Protein AF-W4SL99-F1 (afdb_monomer_lite)

Foldseek 3Di:
DAQADPVDAFAADFFDDALAPDPLLSVLLRLLSLLLHPLQAPHSRNQGRWQQFAHQALHVVQVVVSNVCSRYQDLQKAFEAEQRHTDDIDGHGNLFANYEAEALDDDQVQLAPVNQVVCSVVSNHGANFWCRNVRDGFFLQQCLVVLLQLLQQVCVPQPVRACQLAEEEEEDLIRNLLSNQVSCQLSQHAYEYEYADPVSVVSSCVFLSADEEDQDPVVSVVVRNVCSVVSRHHYYYHHDALLVVLVVCVVVVNAGQAYEYDFSLQQQLRTHDADPDHPVRSVVCSPVPSVVSSVRSLVSLLSNLVSLVVNVVVPHHYEYAQNQSLVSNVVVPPVCSCVHAHSQVVGPVVLLLQLWAFKKKFQSNLDQVLVVVLLVVLCVVVVPPPVQNSVSVCCVVRGDTGRTHMHTGGDGQPVQLVSLLVSLQCLLVCVRSFKMKIWHTLPTLQWKQFCRYNLPPLVQPCNRVQVRNVVLQVQLSVLRFNYKYWRAQRRNYGSGMTGMITMHMSGNDPSSSSSSNRNSNVNSVSSNLVSCQSPPPHRDPVSCVVSVRDHPCDPVNPPPPPPPDPDDDDDDDDDDDDDDDDDDDDDDDDDDDDDDDDDDDDDDDDDDDDDDDDDDDDDDDPDDDDDDDDDDDDDDDDDDDDDDDDDDDDDDDDDDDDDPDDDDDDDPPVVVPVPPPDDDDDDDDDDDDDDDDDDDDDDDDDDDDDDDDDDDDDYDDDDDDDDDDDDDDDDDDDDDDDDDDDDDDDDDDDDDDDDDDDDDDDDDDDDDDDDDDDDDDDDDDDDDDDDDDDDDDDDDDDDDDDDDDDDDDDDDDDDDDDDDDDDDDDDDDDD

Organism: NCBI:txid1418095

Secondary structure (DSSP, 8-state):
-----TT-------SS--SSSSHHHHHHHHHHHHTT-TTT-SBGGGTEEETTTEESSSSHHHHHHHHHHHHH--TTEEEEEETTEEEEEEE--TTS-SEEEEES---GGG-SHHHHHHHHHTT-----TTTTTTT--BTBHHHHHHHHHHHHHHHHHHHTT--TT-EEEEE--STTGGGHHHHHHHHT-EEEEEES-HHHHHHHHHTTS-SEEES-HHHHHHHHHHHHHTT---EEEEES-HHHHHHHHHHHT---SEE---S-TTSTTTS-PPTT--HHHHHHHHHH-HHHHHHHHHHHHHHHHHHHHHHHHTT--B-B-SS-HHHHHHHTT-TTTTSS-BHIIIIIHHHHTTT-B-EEEEETT--HHHHHHHHHHHHHHSTT-HHHHHHHHHHHHS----SS-EEE--B-TTTHHHHHHHHHHHHHHTSSSS-EEEEE-S-STTTEE-TTTTTTT-TTS-TT-THHHHHHHHHHHHHT-SEEEEEESTTT-TTS-EEEEEEEEE-SSHHHHHHHHHHHHHHHHHHHHHHHHT-SS---HHHHHHTT--SS--TTTTS-----------------------------------------------------------------------------------------------------S--S---TTGGGTSTTS----------------------------------------------------------------------------------------------------------------------------------------------------------

pLDDT: mean 74.11, std 31.92, range [22.34, 98.94]

InterPro domains:
  IPR023636 Urocanase conserved site [PS01233] (440-455)
  IPR023637 Urocanase-like [MF_00577] (3-569)
  IPR023637 Urocanase-like [NF003820] (9-536)
  IPR023637 Urocanase-like [PTHR12216] (1-538)
  IPR023637 Urocanase-like [TIGR01228] (9-535)
  IPR035085 Urocanase, Rossmann-like domain [PF01175] (139-347)
  IPR035400 Urocanase, N-terminal domain [PF17391] (10-136)
  IPR035401 Urocanase, C-terminal domain [PF17392] (350-537)
  IPR036190 Urocanase superfamily [SSF111326] (4-544)
  IPR038364 Urocanase, central domain superfamily [G3DSA:3.40.50.10730] (140-347)

Sequence (831 aa):
MTRHDATRVIRAATGTTLTAKSWLTEAPLRMLMNNLDPDVAERPQELVVYGGIGRAARDWESFDAIIAALTRLDDDQTLLVQSGKPVGVFRTHADAPRVLIANSNLVPRWASWEHFNELDRKGLAMYGQMTAGSWIYIGAQGIVQGTYETFVEMGRQHYGGSLAGKWLFTGGLGGMGGAQPLAAVMAGASCLAVECRRSSIDMRLRTGYLDTWTDDLDEALRLIEESCTAKKPLSVGLLGNVADVLDELLLRGVKPDLLTDQTSAHDPINGYLPQGWTVEKWDARRVSAPNEVEAAARDSMANHIRAMLTFHALGVPTVDYGNNLRQMALEAGVDNAFDFPGFVPAYIRPLFCRGIGPFRWVALSGDPDDIAKTDAKVKELIPDDAHLHRWLDMAAEKIAFQGLPARICWVGLGDRHRLGLAFNAMVRSGELKAPVVIGRDHLDSGSVASPNRETEAMADGSDAVSDWPLLNALLNTASGATWVSLHHGGGVGMGFSQHAGMVIVCDGSEAADRRLERVLWNDPATGVMRHADAATPSPPTALRKKAWICRAFSAEDSRPQLFRRPRARRTRSACGTRTSPVVGAASAAGDDYRLPAIGRSQLHDGLLAGRCSSGQQCVVIEHRCRTACWVGRCDRLRRAIGVRLDIPLRRRRQRTPAHRLLESILSPVDRQRLFQRVERVTQGGRTRTQPHEVGCEHAFARRGLPRRQVVTQFMQHDRRPVHRGRAGTRIMLRIQQHGASAHLGLGGVRLRPPDESCLEHRRLRHRKERPHLRCQPRNGGVGQFLAQHARLLLETRCNRYQAPGARNEAGKIRAQHRLVVCRLLGNGGVR

Radius of gyration: 41.07 Å; chains: 1; bounding box: 120×131×128 Å

Structure (mmCIF, N/CA/C/O backbone):
data_AF-W4SL99-F1
#
_entry.id   AF-W4SL99-F1
#
loop_
_atom_site.group_PDB
_atom_site.id
_atom_site.type_symbol
_atom_site.label_atom_id
_atom_site.label_alt_id
_atom_site.label_comp_id
_atom_site.label_asym_id
_atom_site.label_entity_id
_atom_site.label_seq_id
_atom_site.pdbx_PDB_ins_code
_atom_site.Cartn_x
_atom_site.Cartn_y
_atom_site.Cartn_z
_atom_site.occupancy
_atom_site.B_iso_or_equiv
_atom_site.auth_seq_id
_atom_site.auth_comp_id
_atom_site.auth_asym_id
_atom_site.auth_atom_id
_atom_site.pdbx_PDB_model_num
ATOM 1 N N . MET A 1 1 ? -6.545 27.530 -3.447 1.00 58.50 1 MET A N 1
ATOM 2 C CA . MET A 1 1 ? -6.350 26.289 -2.670 1.00 58.50 1 MET A CA 1
ATOM 3 C C . MET A 1 1 ? -4.890 26.161 -2.296 1.00 58.50 1 MET A C 1
ATOM 5 O O . MET A 1 1 ? -4.045 26.173 -3.183 1.00 58.50 1 MET A O 1
ATOM 9 N N . THR A 1 2 ? -4.596 26.047 -1.007 1.00 80.75 2 THR A N 1
ATOM 10 C CA . THR A 1 2 ? -3.266 25.719 -0.483 1.00 80.75 2 THR A CA 1
ATOM 11 C C . THR A 1 2 ? -3.080 24.203 -0.524 1.00 80.75 2 THR A C 1
ATOM 13 O O . THR A 1 2 ? -3.595 23.477 0.321 1.00 80.75 2 THR A O 1
ATOM 16 N N . ARG A 1 3 ? -2.381 23.707 -1.551 1.00 87.50 3 ARG A N 1
ATOM 17 C CA . ARG A 1 3 ? -2.034 22.277 -1.694 1.00 87.50 3 ARG A CA 1
ATOM 18 C C . ARG A 1 3 ? -0.606 21.937 -1.283 1.00 87.50 3 ARG A C 1
ATOM 20 O O . ARG A 1 3 ? -0.314 20.769 -1.082 1.00 87.50 3 ARG A O 1
ATOM 27 N N . HIS A 1 4 ? 0.257 22.942 -1.186 1.00 93.25 4 HIS A N 1
ATOM 28 C CA . HIS A 1 4 ? 1.642 22.814 -0.758 1.00 93.25 4 HIS A CA 1
ATOM 29 C C . HIS A 1 4 ? 1.887 23.787 0.395 1.00 93.25 4 HIS A C 1
ATOM 31 O O . HIS A 1 4 ? 1.585 24.975 0.260 1.00 93.25 4 HIS A O 1
ATOM 37 N N . ASP A 1 5 ? 2.432 23.286 1.499 1.00 94.00 5 ASP A N 1
ATOM 38 C CA . ASP A 1 5 ? 2.888 24.080 2.640 1.00 94.00 5 ASP A CA 1
ATOM 39 C C . ASP A 1 5 ? 4.193 23.470 3.165 1.00 94.00 5 ASP A C 1
ATOM 41 O O . ASP A 1 5 ? 4.193 22.400 3.772 1.00 94.00 5 ASP A O 1
ATOM 45 N N . ALA A 1 6 ? 5.315 24.143 2.903 1.00 91.75 6 ALA A N 1
ATOM 46 C CA . ALA A 1 6 ? 6.640 23.681 3.314 1.00 91.75 6 ALA A CA 1
ATOM 47 C C . ALA A 1 6 ? 6.922 23.872 4.815 1.00 91.75 6 ALA A C 1
ATOM 49 O O . ALA A 1 6 ? 7.928 23.370 5.309 1.00 91.75 6 ALA A O 1
ATOM 50 N N . THR A 1 7 ? 6.069 24.606 5.538 1.00 94.81 7 THR A N 1
ATOM 51 C CA . THR A 1 7 ? 6.249 24.886 6.972 1.00 94.81 7 THR A CA 1
ATOM 52 C C . THR A 1 7 ? 5.581 23.842 7.865 1.00 94.81 7 THR A C 1
ATOM 54 O O . THR A 1 7 ? 5.957 23.692 9.028 1.00 94.81 7 THR A O 1
ATOM 57 N N . ARG A 1 8 ? 4.607 23.093 7.331 1.00 94.62 8 ARG A N 1
ATOM 58 C CA . ARG A 1 8 ? 3.867 22.077 8.083 1.00 94.62 8 ARG A CA 1
ATOM 59 C C . ARG A 1 8 ? 4.654 20.778 8.215 1.00 94.62 8 ARG A C 1
ATOM 61 O O . ARG A 1 8 ? 5.040 20.153 7.230 1.00 94.62 8 ARG A O 1
ATOM 68 N N . VAL A 1 9 ? 4.789 20.335 9.461 1.00 97.50 9 VAL A N 1
ATOM 69 C CA . VAL A 1 9 ? 5.261 19.002 9.837 1.00 97.50 9 VAL A CA 1
ATOM 70 C C . VAL A 1 9 ? 4.155 18.356 10.664 1.00 97.50 9 VAL A C 1
ATOM 72 O O . VAL A 1 9 ? 3.905 18.763 11.796 1.00 97.50 9 VAL A O 1
ATOM 75 N N . ILE A 1 10 ? 3.453 17.392 10.073 1.00 98.19 10 ILE A N 1
ATOM 76 C CA . ILE A 1 10 ? 2.356 16.662 10.717 1.00 98.19 10 ILE A CA 1
ATOM 77 C C . ILE A 1 10 ? 2.923 15.384 11.334 1.00 98.19 10 ILE A C 1
ATOM 79 O O . ILE A 1 10 ? 3.771 14.750 10.720 1.00 98.19 10 ILE A O 1
ATOM 83 N N . ARG A 1 11 ? 2.462 15.013 12.533 1.00 98.38 11 ARG A N 1
ATOM 84 C CA . ARG A 1 11 ? 2.716 13.714 13.179 1.00 98.38 11 ARG A CA 1
ATOM 85 C C . ARG A 1 11 ? 1.494 13.289 13.982 1.00 98.38 11 ARG A C 1
ATOM 87 O O . ARG A 1 11 ? 0.726 14.145 14.419 1.00 98.38 11 ARG A O 1
ATOM 94 N N . ALA A 1 12 ? 1.308 11.988 14.181 1.00 98.38 12 ALA A N 1
ATOM 95 C CA . ALA A 1 12 ? 0.236 11.479 15.033 1.00 98.38 12 ALA A CA 1
ATOM 96 C C . ALA A 1 12 ? 0.473 11.812 16.518 1.00 98.38 12 ALA A C 1
ATOM 98 O O . ALA A 1 12 ? 1.610 11.822 16.990 1.00 98.38 12 ALA A O 1
ATOM 99 N N . ALA A 1 13 ? -0.609 12.036 17.268 1.00 98.19 13 ALA A N 1
ATOM 100 C CA . ALA A 1 13 ? -0.550 12.066 18.727 1.00 98.19 13 ALA A CA 1
ATOM 101 C C . ALA A 1 13 ? -0.277 10.657 19.289 1.00 98.19 13 ALA A C 1
ATOM 103 O O . ALA A 1 13 ? -0.747 9.658 18.742 1.00 98.19 13 ALA A O 1
ATOM 104 N N . THR A 1 14 ? 0.461 10.590 20.395 1.00 98.38 14 THR A N 1
ATOM 105 C CA . THR A 1 14 ? 0.888 9.352 21.069 1.00 98.38 14 THR A CA 1
ATOM 106 C C . THR A 1 14 ? 0.395 9.318 22.522 1.00 98.38 14 THR A C 1
ATOM 108 O O . THR A 1 14 ? -0.216 10.271 23.013 1.00 98.38 14 THR A O 1
ATOM 111 N N . GLY A 1 15 ? 0.602 8.199 23.223 1.00 97.94 15 GLY A N 1
ATOM 112 C CA . GLY A 1 15 ? 0.104 7.997 24.587 1.00 97.94 15 GLY A CA 1
ATOM 113 C C . GLY A 1 15 ? -1.429 7.950 24.688 1.00 97.94 15 GLY A C 1
ATOM 114 O O . GLY A 1 15 ? -2.132 7.759 23.696 1.00 97.94 15 GLY A O 1
ATOM 115 N N . THR A 1 16 ? -1.963 8.104 25.901 1.00 98.06 16 THR A N 1
ATOM 116 C CA . THR A 1 16 ? -3.388 7.872 26.220 1.00 98.06 16 THR A CA 1
ATOM 117 C C . THR A 1 16 ? -4.261 9.130 26.290 1.00 98.06 16 THR A C 1
ATOM 119 O O . THR A 1 16 ? -5.479 9.014 26.406 1.00 98.06 16 THR A O 1
ATOM 122 N N . THR A 1 17 ? -3.678 10.328 26.198 1.00 98.31 17 THR A N 1
ATOM 123 C CA . THR A 1 17 ? -4.424 11.599 26.181 1.00 98.31 17 THR A CA 1
ATOM 124 C C . THR A 1 17 ? -5.175 11.762 24.861 1.00 98.31 17 THR A C 1
ATOM 126 O O . THR A 1 17 ? -4.552 11.731 23.804 1.00 98.31 17 THR A O 1
ATOM 129 N N . LEU A 1 18 ? -6.492 11.966 24.912 1.00 98.62 18 LEU A N 1
ATOM 130 C CA . LEU A 1 18 ? -7.324 12.190 23.727 1.00 98.62 18 LEU A CA 1
ATOM 131 C C . LEU A 1 18 ? -7.328 13.667 23.305 1.00 98.62 18 LEU A C 1
ATOM 133 O O . LEU A 1 18 ? -7.365 14.557 24.154 1.00 98.62 18 LEU A O 1
ATOM 137 N N . THR A 1 19 ? -7.371 13.913 21.995 1.00 98.50 19 THR A N 1
ATOM 138 C CA . THR A 1 19 ? -7.764 15.204 21.406 1.00 98.50 19 THR A CA 1
ATOM 139 C C . THR A 1 19 ? -9.260 15.218 21.087 1.00 98.50 19 THR A C 1
ATOM 141 O O . THR A 1 19 ? -9.935 16.220 21.318 1.00 98.50 19 THR A O 1
ATOM 144 N N . ALA A 1 20 ? -9.782 14.106 20.562 1.00 98.62 20 ALA A N 1
ATOM 145 C CA . ALA A 1 20 ? -11.189 13.924 20.222 1.00 98.62 20 ALA A CA 1
ATOM 146 C C . ALA A 1 20 ? -12.026 13.382 21.401 1.00 98.62 20 ALA A C 1
ATOM 148 O O . ALA A 1 20 ? -11.510 13.068 22.472 1.00 98.62 20 ALA A O 1
ATOM 149 N N . LYS A 1 21 ? -13.348 13.263 21.210 1.00 98.69 21 LYS A N 1
ATOM 150 C CA . LYS A 1 21 ? -14.294 12.857 22.270 1.00 98.69 21 LYS A CA 1
ATOM 151 C C . LYS A 1 21 ? -14.152 11.397 22.722 1.00 98.69 21 LYS A C 1
ATOM 153 O O . LYS A 1 21 ? -14.488 11.088 23.862 1.00 98.69 21 LYS A O 1
ATOM 158 N N . SER A 1 22 ? -13.688 10.504 21.849 1.00 98.50 22 SER A N 1
ATOM 159 C CA . SER A 1 22 ? -13.592 9.061 22.120 1.00 98.50 22 SER A CA 1
ATOM 160 C C . SER A 1 22 ? -12.479 8.394 21.306 1.00 98.50 22 SER A C 1
ATOM 162 O O . SER A 1 22 ? -12.092 8.895 20.251 1.00 98.50 22 SER A O 1
ATOM 164 N N . TRP A 1 23 ? -12.007 7.213 21.718 1.00 98.81 23 TRP A N 1
ATOM 165 C CA . TRP A 1 23 ? -11.012 6.446 20.949 1.00 98.81 23 TRP A CA 1
ATOM 166 C C . TRP A 1 23 ? -11.444 6.117 19.510 1.00 98.81 23 TRP A C 1
ATOM 168 O O . TRP A 1 23 ? -10.598 6.054 18.620 1.00 98.81 23 TRP A O 1
ATOM 178 N N . LEU A 1 24 ? -12.750 5.988 19.244 1.00 98.75 24 LEU A N 1
ATOM 179 C CA . LEU A 1 24 ? -13.283 5.757 17.895 1.00 98.75 24 LEU A CA 1
ATOM 180 C C . LEU A 1 24 ? -13.160 6.989 16.976 1.00 98.75 24 LEU A C 1
ATOM 182 O O . LEU A 1 24 ? -13.212 6.849 15.756 1.00 98.75 24 LEU A O 1
ATOM 186 N N . THR A 1 25 ? -12.992 8.182 17.552 1.00 98.81 25 THR A N 1
ATOM 187 C CA . THR A 1 25 ? -12.805 9.463 16.840 1.00 98.81 25 THR A CA 1
ATOM 188 C C . THR A 1 25 ? -11.345 9.933 16.858 1.00 98.81 25 THR A C 1
ATOM 190 O O . THR A 1 25 ? -10.865 10.495 15.876 1.00 98.81 25 THR A O 1
ATOM 193 N N . GLU A 1 26 ? -10.604 9.596 17.915 1.00 98.94 26 GLU A N 1
ATOM 194 C CA . GLU A 1 26 ? -9.156 9.794 18.043 1.00 98.94 26 GLU A CA 1
ATOM 195 C C . GLU A 1 26 ? -8.361 8.903 17.072 1.00 98.94 26 GLU A C 1
ATOM 197 O O . GLU A 1 26 ? -7.373 9.346 16.493 1.00 98.94 26 GLU A O 1
ATOM 202 N N . ALA A 1 27 ? -8.791 7.657 16.850 1.00 98.94 27 ALA A N 1
ATOM 203 C CA . ALA A 1 27 ? -8.121 6.726 15.943 1.00 98.94 27 ALA A CA 1
ATOM 204 C C . ALA A 1 27 ? -8.023 7.228 14.484 1.00 98.94 27 ALA A C 1
ATOM 206 O O . ALA A 1 27 ? -6.901 7.309 13.979 1.00 98.94 27 ALA A O 1
ATOM 207 N N . PRO A 1 28 ? -9.118 7.612 13.789 1.00 98.88 28 PRO A N 1
ATOM 208 C CA . PRO A 1 28 ? -9.014 8.163 12.436 1.00 98.88 28 PRO A CA 1
ATOM 209 C C . PRO A 1 28 ? -8.270 9.507 12.405 1.00 98.88 28 PRO A C 1
ATOM 211 O O . PRO A 1 28 ? -7.606 9.797 11.414 1.00 98.88 28 PRO A O 1
ATOM 214 N N . LEU A 1 29 ? -8.317 10.297 13.486 1.00 98.88 29 LEU A N 1
ATOM 215 C CA . LEU A 1 29 ? -7.544 11.535 13.632 1.00 98.88 29 LEU A CA 1
ATOM 216 C C . LEU A 1 29 ? -6.032 11.246 13.650 1.00 98.88 29 LEU A C 1
ATOM 218 O O . LEU A 1 29 ? -5.291 11.777 12.821 1.00 98.88 29 LEU A O 1
ATOM 222 N N . ARG A 1 30 ? -5.576 10.346 14.529 1.00 98.88 30 ARG A N 1
ATOM 223 C CA . ARG A 1 30 ? -4.170 9.917 14.602 1.00 98.88 30 ARG A CA 1
ATOM 224 C C . ARG A 1 30 ? -3.705 9.266 13.307 1.00 98.88 30 ARG A C 1
ATOM 226 O O . ARG A 1 30 ? -2.610 9.572 12.852 1.00 98.88 30 ARG A O 1
ATOM 233 N N . MET A 1 31 ? -4.529 8.428 12.680 1.00 98.94 31 MET A N 1
ATOM 234 C CA . MET A 1 31 ? -4.158 7.762 11.430 1.00 98.94 31 MET A CA 1
ATOM 235 C C . MET A 1 31 ? -4.104 8.705 10.220 1.00 98.94 31 MET A C 1
ATOM 237 O O . MET A 1 31 ? -3.219 8.552 9.381 1.00 98.94 31 MET A O 1
ATOM 241 N N . LEU A 1 32 ? -4.974 9.721 10.143 1.00 98.88 32 LEU A N 1
ATOM 242 C CA . LEU A 1 32 ? -4.860 10.802 9.154 1.00 98.88 32 LEU A CA 1
ATOM 243 C C . LEU A 1 32 ? -3.522 11.541 9.303 1.00 98.88 32 LEU A C 1
ATOM 245 O O . LEU A 1 32 ? -2.846 11.809 8.312 1.00 98.88 32 LEU A O 1
ATOM 249 N N . MET A 1 33 ? -3.118 11.832 10.540 1.00 98.88 33 MET A N 1
ATOM 250 C CA . MET A 1 33 ? -1.841 12.488 10.823 1.00 98.88 33 MET A CA 1
ATOM 251 C C . MET A 1 33 ? -0.635 11.558 10.585 1.00 98.88 33 MET A C 1
ATOM 253 O O . MET A 1 33 ? 0.376 12.018 10.064 1.00 98.88 33 MET A O 1
ATOM 257 N N . ASN A 1 34 ? -0.749 10.253 10.868 1.00 98.88 34 ASN A N 1
ATOM 258 C CA . ASN A 1 34 ? 0.277 9.246 10.556 1.00 98.88 34 ASN A CA 1
ATOM 259 C C . ASN A 1 34 ? 0.523 9.118 9.047 1.00 98.88 34 ASN A C 1
ATOM 261 O O . ASN A 1 34 ? 1.665 9.051 8.604 1.00 98.88 34 ASN A O 1
ATOM 265 N N . ASN A 1 35 ? -0.545 9.163 8.245 1.00 98.81 35 ASN A N 1
ATOM 266 C CA . ASN A 1 35 ? -0.475 9.204 6.782 1.00 98.81 35 ASN A CA 1
ATOM 267 C C . ASN A 1 35 ? 0.281 10.437 6.231 1.00 98.81 35 ASN A C 1
ATOM 269 O O . ASN A 1 35 ? 0.503 10.501 5.026 1.00 98.81 35 ASN A O 1
ATOM 273 N N . LEU A 1 36 ? 0.660 11.411 7.067 1.00 98.69 36 LEU A N 1
ATOM 274 C CA . LEU A 1 36 ? 1.416 12.611 6.691 1.00 98.69 36 LEU A CA 1
ATOM 275 C C . LEU A 1 36 ? 2.694 12.820 7.528 1.00 98.69 36 LEU A C 1
ATOM 277 O O . LEU A 1 36 ? 3.283 13.900 7.467 1.00 98.69 36 LEU A O 1
ATOM 281 N N . ASP A 1 37 ? 3.141 11.811 8.282 1.00 98.25 37 ASP A N 1
ATOM 282 C CA . ASP A 1 37 ? 4.419 11.878 9.001 1.00 98.25 37 ASP A CA 1
ATOM 283 C C . ASP A 1 37 ? 5.599 11.900 7.999 1.00 98.25 37 ASP A C 1
ATOM 285 O O . ASP A 1 37 ? 5.594 11.095 7.060 1.00 98.25 37 ASP A O 1
ATOM 289 N N . PRO A 1 38 ? 6.613 12.778 8.154 1.00 95.38 38 PRO A N 1
ATOM 290 C CA . PRO A 1 38 ? 7.803 12.809 7.292 1.00 95.38 38 PRO A CA 1
ATOM 291 C C . PRO A 1 38 ? 8.574 11.493 7.165 1.00 95.38 38 PRO A C 1
ATOM 293 O O . PRO A 1 38 ? 9.288 11.305 6.182 1.00 95.38 38 PRO A O 1
ATOM 296 N N . ASP A 1 39 ? 8.450 10.590 8.139 1.00 93.56 39 ASP A N 1
ATOM 297 C CA . ASP A 1 39 ? 9.096 9.277 8.082 1.00 93.56 39 ASP A CA 1
ATOM 298 C C . ASP A 1 39 ? 8.180 8.185 7.495 1.00 93.56 39 ASP A C 1
ATOM 300 O O . ASP A 1 39 ? 8.628 7.062 7.267 1.00 93.56 39 ASP A O 1
ATOM 304 N N . VAL A 1 40 ? 6.924 8.523 7.169 1.00 96.62 40 VAL A N 1
ATOM 305 C CA . VAL A 1 40 ? 5.924 7.658 6.516 1.00 96.62 40 VAL A CA 1
ATOM 306 C C . VAL A 1 40 ? 5.690 8.048 5.053 1.00 96.62 40 VAL A C 1
ATOM 308 O O . VAL A 1 40 ? 5.711 7.180 4.181 1.00 96.62 40 VAL A O 1
ATOM 311 N N . ALA A 1 41 ? 5.408 9.324 4.786 1.00 96.69 41 ALA A N 1
ATOM 312 C CA . ALA A 1 41 ? 4.864 9.817 3.521 1.00 96.69 41 ALA A CA 1
ATOM 313 C C . ALA A 1 41 ? 5.941 10.315 2.543 1.00 96.69 41 ALA A C 1
ATOM 315 O O . ALA A 1 41 ? 6.910 10.952 2.945 1.00 96.69 41 ALA A O 1
ATOM 316 N N . GLU A 1 42 ? 5.731 10.113 1.237 1.00 93.69 42 GLU A N 1
ATOM 317 C CA . GLU A 1 42 ? 6.711 10.510 0.213 1.00 93.69 42 GLU A CA 1
ATOM 318 C C . GLU A 1 42 ? 6.845 12.037 0.054 1.00 93.69 42 GLU A C 1
ATOM 320 O O . GLU A 1 42 ? 7.946 12.521 -0.201 1.00 93.69 42 GLU A O 1
ATOM 325 N N . ARG A 1 43 ? 5.741 12.803 0.146 1.00 94.75 43 ARG A N 1
ATOM 326 C CA . ARG A 1 43 ? 5.729 14.283 0.056 1.00 94.75 43 ARG A CA 1
ATOM 327 C C . ARG A 1 43 ? 4.585 14.886 0.902 1.00 94.75 43 ARG A C 1
ATOM 329 O O . ARG A 1 43 ? 3.624 15.430 0.340 1.00 94.75 43 ARG A O 1
ATOM 336 N N . PRO A 1 44 ? 4.644 14.813 2.247 1.00 96.81 44 PRO A N 1
ATOM 337 C CA . PRO A 1 44 ? 3.544 15.236 3.121 1.00 96.81 44 PRO A CA 1
ATOM 338 C C . PRO A 1 44 ? 3.206 16.732 3.029 1.00 96.81 44 PRO A C 1
ATOM 340 O O . PRO A 1 44 ? 2.052 17.103 3.226 1.00 96.81 44 PRO A O 1
ATOM 343 N N . GLN A 1 45 ? 4.159 17.587 2.644 1.00 96.44 45 GLN A N 1
ATOM 344 C CA . GLN A 1 45 ? 3.943 19.019 2.389 1.00 96.44 45 GLN A CA 1
ATOM 345 C C . GLN A 1 45 ? 2.930 19.263 1.253 1.00 96.44 45 GLN A C 1
ATOM 347 O O . GLN A 1 45 ? 2.217 20.268 1.271 1.00 96.44 45 GLN A O 1
ATOM 352 N N . GLU A 1 46 ? 2.837 18.332 0.291 1.00 96.19 46 GLU A N 1
ATOM 353 C CA . GLU A 1 46 ? 1.837 18.299 -0.789 1.00 96.19 46 GLU A CA 1
ATOM 354 C C . GLU A 1 46 ? 0.566 17.499 -0.429 1.00 96.19 46 GLU A C 1
ATOM 356 O O . GLU A 1 46 ? -0.248 17.214 -1.314 1.00 96.19 46 GLU A O 1
ATOM 361 N N . LEU A 1 47 ? 0.427 17.055 0.827 1.00 98.25 47 LEU A N 1
ATOM 362 C CA . LEU A 1 47 ? -0.528 16.041 1.302 1.00 98.25 47 LEU A CA 1
ATOM 363 C C . LEU A 1 47 ? -0.368 14.648 0.655 1.00 98.25 47 LEU A C 1
ATOM 365 O O . LEU A 1 47 ? -1.251 13.800 0.818 1.00 98.25 47 LEU A O 1
ATOM 369 N N . VAL A 1 48 ? 0.715 14.401 -0.097 1.00 97.38 48 VAL A N 1
ATOM 370 C CA . VAL A 1 48 ? 0.928 13.160 -0.861 1.00 97.38 48 VAL A CA 1
ATOM 371 C C . VAL A 1 48 ? 1.594 12.098 0.005 1.00 97.38 48 VAL A C 1
ATOM 373 O O . VAL A 1 48 ? 2.708 12.275 0.497 1.00 97.38 48 VAL A O 1
ATOM 376 N N . VAL A 1 49 ? 0.910 10.962 0.117 1.00 97.94 49 VAL A N 1
ATOM 377 C CA . VAL A 1 49 ? 1.327 9.806 0.910 1.00 97.94 49 VAL A CA 1
ATOM 378 C C . VAL A 1 49 ? 2.201 8.872 0.073 1.00 97.94 49 VAL A C 1
ATOM 380 O O . VAL A 1 49 ? 3.342 8.629 0.442 1.00 97.94 49 VAL A O 1
ATOM 383 N N . TYR A 1 50 ? 1.692 8.374 -1.064 1.00 94.94 50 TYR A N 1
ATOM 384 C CA . TYR A 1 50 ? 2.417 7.490 -1.991 1.00 94.94 50 TYR A CA 1
ATOM 385 C C . TYR A 1 50 ? 1.737 7.406 -3.377 1.00 94.94 50 TYR A C 1
ATOM 387 O O . TYR A 1 50 ? 0.646 7.938 -3.589 1.00 94.94 50 TYR A O 1
ATOM 395 N N . GLY A 1 51 ? 2.371 6.708 -4.330 1.00 88.88 51 GLY A N 1
ATOM 396 C CA . GLY A 1 51 ? 1.749 6.306 -5.604 1.00 88.88 51 GLY A CA 1
ATOM 397 C C . GLY A 1 51 ? 1.458 7.464 -6.567 1.00 88.88 51 GLY A C 1
ATOM 398 O O . GLY A 1 51 ? 0.321 7.624 -7.017 1.00 88.88 51 GLY A O 1
ATOM 399 N N . GLY A 1 52 ? 2.470 8.280 -6.872 1.00 88.69 52 GLY A N 1
ATOM 400 C CA . GLY A 1 52 ? 2.354 9.473 -7.720 1.00 88.69 52 GLY A CA 1
ATOM 401 C C . GLY A 1 52 ? 1.766 10.668 -6.963 1.00 88.69 52 GLY A C 1
ATOM 402 O O . GLY A 1 52 ? 2.508 11.479 -6.395 1.00 88.69 52 GLY A O 1
ATOM 403 N N . ILE A 1 53 ? 0.432 10.763 -6.949 1.00 93.50 53 ILE A N 1
ATOM 404 C CA . ILE A 1 53 ? -0.340 11.863 -6.337 1.00 93.50 53 ILE A CA 1
ATOM 405 C C . ILE A 1 53 ? -1.433 11.385 -5.358 1.00 93.50 53 ILE A C 1
ATOM 407 O O . ILE A 1 53 ? -2.420 12.089 -5.143 1.00 93.50 53 ILE A O 1
ATOM 411 N N . GLY A 1 54 ? -1.286 10.192 -4.769 1.00 97.00 54 GLY A N 1
ATOM 412 C CA . GLY A 1 54 ? -2.212 9.670 -3.758 1.00 97.00 54 GLY A CA 1
ATOM 413 C C . GLY A 1 54 ? -2.156 10.484 -2.463 1.00 97.00 54 GLY A C 1
ATOM 414 O O . GLY A 1 54 ? -1.112 10.518 -1.812 1.00 97.00 54 GLY A O 1
ATOM 415 N N . ARG A 1 55 ? -3.257 11.147 -2.083 1.00 98.50 55 ARG A N 1
ATOM 416 C CA . ARG A 1 55 ? -3.298 12.122 -0.973 1.00 98.50 55 ARG A CA 1
ATOM 417 C C . ARG A 1 55 ? -4.170 11.691 0.206 1.00 98.50 55 ARG A C 1
ATOM 419 O O . ARG A 1 55 ? -5.131 10.947 0.029 1.00 98.50 55 ARG A O 1
ATOM 426 N N . ALA A 1 56 ? -3.851 12.212 1.394 1.00 98.69 56 ALA A N 1
ATOM 427 C CA . ALA A 1 56 ? -4.634 12.008 2.619 1.00 98.69 56 ALA A CA 1
ATOM 428 C C . ALA A 1 56 ? -5.856 12.943 2.734 1.00 98.69 56 ALA A C 1
ATOM 430 O O . ALA A 1 56 ? -6.897 12.543 3.260 1.00 98.69 56 ALA A O 1
ATOM 431 N N . ALA A 1 57 ? -5.734 14.167 2.212 1.00 98.75 57 ALA A N 1
ATOM 432 C CA . ALA A 1 57 ? -6.785 15.182 2.116 1.00 98.75 57 ALA A CA 1
ATOM 433 C C . ALA A 1 57 ? -6.611 16.006 0.824 1.00 98.75 57 ALA A C 1
ATOM 435 O O . ALA A 1 57 ? -5.537 16.003 0.218 1.00 98.75 57 ALA A O 1
ATOM 436 N N . ARG A 1 58 ? -7.669 16.695 0.375 1.00 98.62 58 ARG A N 1
ATOM 437 C CA . ARG A 1 58 ? -7.697 17.382 -0.936 1.00 98.62 58 ARG A CA 1
ATOM 438 C C . ARG A 1 58 ? -6.738 18.573 -1.026 1.00 98.62 58 ARG A C 1
ATOM 440 O O . ARG A 1 58 ? -6.095 18.802 -2.050 1.00 98.62 58 ARG A O 1
ATOM 447 N N . ASP A 1 59 ? -6.707 19.342 0.050 1.00 98.44 59 ASP A N 1
ATOM 448 C CA . ASP A 1 59 ? -5.989 20.595 0.257 1.00 98.44 59 ASP A CA 1
ATOM 449 C C . ASP A 1 59 ? -5.902 20.847 1.774 1.00 98.44 59 ASP A C 1
ATOM 451 O O . ASP A 1 59 ? -6.566 20.164 2.562 1.00 98.44 59 ASP A O 1
ATOM 455 N N . TRP A 1 60 ? -5.060 21.792 2.203 1.00 98.25 60 TRP A N 1
ATOM 456 C CA . TRP A 1 60 ? -4.813 22.029 3.630 1.00 98.25 60 TRP A CA 1
ATOM 457 C C . TRP A 1 60 ? -6.046 22.572 4.374 1.00 98.25 60 TRP A C 1
ATOM 459 O O . TRP A 1 60 ? -6.234 22.250 5.543 1.00 98.25 60 TRP A O 1
ATOM 469 N N . GLU A 1 61 ? -6.936 23.297 3.686 1.00 98.31 61 GLU A N 1
ATOM 470 C CA . GLU A 1 61 ? -8.252 23.702 4.210 1.00 98.31 61 GLU A CA 1
ATOM 471 C C . GLU A 1 61 ? -9.121 22.474 4.529 1.00 98.31 61 GLU A C 1
ATOM 473 O O . GLU A 1 61 ? -9.693 22.368 5.613 1.00 98.31 61 GLU A O 1
ATOM 478 N N . SER A 1 62 ? -9.184 21.509 3.606 1.00 98.69 62 SER A N 1
ATOM 479 C CA . SER A 1 62 ? -9.912 20.255 3.803 1.00 98.69 62 SER A CA 1
ATOM 480 C C . SER A 1 62 ? -9.286 19.388 4.896 1.00 98.69 62 SER A C 1
ATOM 482 O O . SER A 1 62 ? -10.031 18.768 5.651 1.00 98.69 62 SER A O 1
ATOM 484 N N . PHE A 1 63 ? -7.953 19.363 5.019 1.00 98.81 63 PHE A N 1
ATOM 485 C CA . PHE A 1 63 ? -7.255 18.695 6.124 1.00 98.81 63 PHE A CA 1
ATOM 486 C C . PHE A 1 63 ? -7.658 19.302 7.475 1.00 98.81 63 PHE A C 1
ATOM 488 O O . PHE A 1 63 ? -8.213 18.591 8.312 1.00 98.81 63 PHE A O 1
ATOM 495 N N . ASP A 1 64 ? -7.473 20.613 7.663 1.00 98.69 64 ASP A N 1
ATOM 496 C CA . ASP A 1 64 ? -7.797 21.305 8.920 1.00 98.69 64 ASP A CA 1
ATOM 497 C C . ASP A 1 64 ? -9.289 21.152 9.282 1.00 98.69 64 ASP A C 1
ATOM 499 O O . ASP A 1 64 ? -9.643 20.948 10.447 1.00 98.69 64 ASP A O 1
ATOM 503 N N . ALA A 1 65 ? -10.176 21.155 8.281 1.00 98.81 65 ALA A N 1
ATOM 504 C CA . ALA A 1 65 ? -11.601 20.899 8.466 1.00 98.81 65 ALA A CA 1
ATOM 505 C C . ALA A 1 65 ? -11.926 19.443 8.864 1.00 98.81 65 ALA A C 1
ATOM 507 O O . ALA A 1 65 ? -12.892 19.231 9.599 1.00 98.81 65 ALA A O 1
ATOM 508 N N . ILE A 1 66 ? -11.150 18.439 8.425 1.00 98.88 66 ILE A N 1
ATOM 509 C CA . ILE A 1 66 ? -11.306 17.045 8.886 1.00 98.88 66 ILE A CA 1
ATOM 510 C C . ILE A 1 66 ? -10.853 16.928 10.340 1.00 98.88 66 ILE A C 1
ATOM 512 O O . ILE A 1 66 ? -11.596 16.368 11.143 1.00 98.88 66 ILE A O 1
ATOM 516 N N . ILE A 1 67 ? -9.701 17.507 10.701 1.00 98.81 67 ILE A N 1
ATOM 517 C CA . ILE A 1 67 ? -9.216 17.550 12.091 1.00 98.81 67 ILE A CA 1
ATOM 518 C C . ILE A 1 67 ? -10.297 18.163 12.999 1.00 98.81 67 ILE A C 1
ATOM 520 O O . ILE A 1 67 ? -10.749 17.527 13.950 1.00 98.81 67 ILE A O 1
ATOM 524 N N . ALA A 1 68 ? -10.801 19.352 12.652 1.00 98.81 68 ALA A N 1
ATOM 525 C CA . ALA A 1 68 ? -11.842 20.040 13.417 1.00 98.81 68 ALA A CA 1
ATOM 526 C C . ALA A 1 68 ? -13.189 19.286 13.464 1.00 98.81 68 ALA A C 1
ATOM 528 O O . ALA A 1 68 ? -13.952 19.449 14.421 1.00 98.81 68 ALA A O 1
ATOM 529 N N . ALA A 1 69 ? -13.504 18.471 12.451 1.00 98.81 69 ALA A N 1
ATOM 530 C CA . ALA A 1 69 ? -14.694 17.625 12.440 1.00 98.81 69 ALA A CA 1
ATOM 531 C C . ALA A 1 69 ? -14.536 16.383 13.331 1.00 98.81 69 ALA A C 1
ATOM 533 O O . ALA A 1 69 ? -15.450 16.087 14.096 1.00 98.81 69 ALA A O 1
ATOM 534 N N . LEU A 1 70 ? -13.393 15.689 13.273 1.00 98.88 70 LEU A N 1
ATOM 535 C CA . LEU A 1 70 ? -13.118 14.493 14.078 1.00 98.88 70 LEU A CA 1
ATOM 536 C C . LEU A 1 70 ? -13.029 14.826 15.572 1.00 98.88 70 LEU A C 1
ATOM 538 O O . LEU A 1 70 ? -13.694 14.176 16.374 1.00 98.88 70 LEU A O 1
ATOM 542 N N . THR A 1 71 ? -12.319 15.899 15.936 1.00 98.81 71 THR A N 1
ATOM 543 C CA . THR A 1 71 ? -12.184 16.375 17.326 1.00 98.81 71 THR A CA 1
ATOM 544 C C . THR A 1 71 ? -13.533 16.615 18.019 1.00 98.81 71 THR A C 1
ATOM 546 O O . THR A 1 71 ? -13.649 16.435 19.230 1.00 98.81 71 THR A O 1
ATOM 549 N N . ARG A 1 72 ? -14.577 16.999 17.268 1.00 98.56 72 ARG A N 1
ATOM 550 C CA . ARG A 1 72 ? -15.908 17.317 17.817 1.00 98.56 72 ARG A CA 1
ATOM 551 C C . ARG A 1 72 ? -16.978 16.239 17.598 1.00 98.56 72 ARG A C 1
ATOM 553 O O . ARG A 1 72 ? -18.099 16.446 18.062 1.00 98.56 72 ARG A O 1
ATOM 560 N N . LEU A 1 73 ? -16.685 15.161 16.870 1.00 98.56 73 LEU A N 1
ATOM 561 C CA . LEU A 1 73 ? -17.676 14.168 16.437 1.00 98.56 73 LEU A CA 1
ATOM 562 C C . LEU A 1 73 ? -18.190 13.341 17.627 1.00 98.56 73 LEU A C 1
ATOM 564 O O . LEU A 1 73 ? -17.389 12.833 18.405 1.00 98.56 73 LEU A O 1
ATOM 568 N N . ASP A 1 74 ? -19.508 13.202 17.781 1.00 98.69 74 ASP A N 1
ATOM 569 C CA . ASP A 1 74 ? -20.089 12.340 18.824 1.00 98.69 74 ASP A CA 1
ATOM 570 C C . ASP A 1 74 ? -20.161 10.866 18.388 1.00 98.69 74 ASP A C 1
ATOM 572 O O . ASP A 1 74 ? -20.224 10.550 17.197 1.00 98.69 74 ASP A O 1
ATOM 576 N N . ASP A 1 75 ? -20.209 9.946 19.355 1.00 97.69 75 ASP A N 1
ATOM 577 C CA . ASP A 1 75 ? -20.205 8.500 19.087 1.00 97.69 75 ASP A CA 1
ATOM 578 C C . ASP A 1 75 ? -21.446 7.995 18.329 1.00 97.69 75 ASP A C 1
ATOM 580 O O . ASP A 1 75 ? -21.397 6.918 17.742 1.00 97.69 75 ASP A O 1
ATOM 584 N N . ASP A 1 76 ? -22.548 8.750 18.287 1.00 98.44 76 ASP A N 1
ATOM 585 C CA . ASP A 1 76 ? -23.724 8.434 17.464 1.00 98.44 76 ASP A CA 1
ATOM 586 C C . ASP A 1 76 ? -23.772 9.195 16.126 1.00 98.44 76 ASP A C 1
ATOM 588 O O . ASP A 1 76 ? -24.816 9.235 15.474 1.00 98.44 76 ASP A O 1
ATOM 592 N N . GLN A 1 77 ? -22.648 9.773 15.693 1.00 98.88 77 GLN A N 1
ATOM 593 C CA . GLN A 1 77 ? -22.512 10.501 14.430 1.00 98.88 77 GLN A CA 1
ATOM 594 C C . GLN A 1 77 ? -21.543 9.812 13.457 1.00 98.88 77 GLN A C 1
ATOM 596 O O . GLN A 1 77 ? -20.719 8.972 13.832 1.00 98.88 77 GLN A O 1
ATOM 601 N N . THR A 1 78 ? -21.637 10.200 12.186 1.00 98.94 78 THR A N 1
ATOM 602 C CA . THR A 1 78 ? -20.766 9.766 11.091 1.00 98.94 78 THR A CA 1
ATOM 603 C C . THR A 1 78 ? -20.369 10.970 10.234 1.00 98.94 78 THR A C 1
ATOM 605 O O . THR A 1 78 ? -21.231 11.697 9.733 1.00 98.94 78 THR A O 1
ATOM 608 N N . LEU A 1 79 ? -19.064 11.168 10.043 1.00 98.94 79 LEU A N 1
ATOM 609 C CA . LEU A 1 79 ? -18.477 12.122 9.101 1.00 98.94 79 LEU A CA 1
ATOM 610 C C . LEU A 1 79 ? -18.463 11.534 7.681 1.00 98.94 79 LEU A C 1
ATOM 612 O O . LEU A 1 79 ? -18.021 10.404 7.479 1.00 98.94 79 LEU A O 1
ATOM 616 N N . LEU A 1 80 ? -18.891 12.317 6.690 1.00 98.94 80 LEU A N 1
ATOM 617 C CA . LEU A 1 80 ? -18.774 11.980 5.270 1.00 98.94 80 LEU A CA 1
ATOM 618 C C . LEU A 1 80 ? -17.597 12.732 4.638 1.00 98.94 80 LEU A C 1
ATOM 620 O O . LEU A 1 80 ? -17.563 13.967 4.650 1.00 98.94 80 LEU A O 1
ATOM 624 N N . VAL A 1 81 ? -16.663 11.989 4.041 1.00 98.94 81 VAL A N 1
ATOM 625 C CA . VAL A 1 81 ? -15.514 12.529 3.298 1.00 98.94 81 VAL A CA 1
ATOM 626 C C . VAL A 1 81 ? -15.660 12.192 1.816 1.00 98.94 81 VAL A C 1
ATOM 628 O O . VAL A 1 81 ? -15.638 11.026 1.428 1.00 98.94 81 VAL A O 1
ATOM 631 N N . GLN A 1 82 ? -15.782 13.213 0.969 1.00 98.88 82 GLN A N 1
ATOM 632 C CA . GLN A 1 82 ? -15.851 13.072 -0.487 1.00 98.88 82 GLN A CA 1
ATOM 633 C C . GLN A 1 82 ? -14.541 13.577 -1.090 1.00 98.88 82 GLN A C 1
ATOM 635 O O . GLN A 1 82 ? -14.198 14.743 -0.905 1.00 98.88 82 GLN A O 1
ATOM 640 N N . SER A 1 83 ? -13.797 12.718 -1.793 1.00 98.62 83 SER A N 1
ATOM 641 C CA . SER A 1 83 ? -12.489 13.025 -2.403 1.00 98.62 83 SER A CA 1
ATOM 642 C C . SER A 1 83 ? -11.624 13.929 -1.513 1.00 98.62 83 SER A C 1
ATOM 644 O O . SER A 1 83 ? -11.328 15.068 -1.874 1.00 98.62 83 SER A O 1
ATOM 646 N N . GLY A 1 84 ? -11.319 13.453 -0.303 1.00 98.62 84 GLY A N 1
ATOM 647 C CA . GLY A 1 84 ? -10.479 14.144 0.681 1.00 98.62 84 GLY A CA 1
ATOM 648 C C . GLY A 1 84 ? -11.019 15.452 1.265 1.00 98.62 84 GLY A C 1
ATOM 649 O O . GLY A 1 84 ? -10.223 16.203 1.825 1.00 98.62 84 GLY A O 1
ATOM 650 N N . LYS A 1 85 ? -12.318 15.756 1.121 1.00 98.88 85 LYS A N 1
ATOM 651 C CA . LYS A 1 85 ? -12.982 16.931 1.713 1.00 98.88 85 LYS A CA 1
ATOM 652 C C . LYS A 1 85 ? -14.119 16.502 2.652 1.00 98.88 85 LYS A C 1
ATOM 654 O O . LYS A 1 85 ? -14.920 15.655 2.249 1.00 98.88 85 LYS A O 1
ATOM 659 N N . PRO A 1 86 ? -14.238 17.064 3.871 1.00 98.75 86 PRO A N 1
ATOM 660 C CA . PRO A 1 86 ? -15.357 16.778 4.762 1.00 98.75 86 PRO A CA 1
ATOM 661 C C . PRO A 1 86 ? -16.596 17.527 4.253 1.00 98.75 86 PRO A C 1
ATOM 663 O O . PRO A 1 86 ? -16.579 18.752 4.138 1.00 98.75 86 PRO A O 1
ATOM 666 N N . VAL A 1 87 ? -17.659 16.799 3.903 1.00 98.81 87 VAL A N 1
ATOM 667 C CA . VAL A 1 87 ? -18.848 17.373 3.233 1.00 98.81 87 VAL A CA 1
ATOM 668 C C . VAL A 1 87 ? -20.124 17.343 4.074 1.00 98.81 87 VAL A C 1
ATOM 670 O O . VAL A 1 87 ? -21.087 18.027 3.739 1.00 98.81 87 VAL A O 1
ATOM 673 N N . GLY A 1 88 ? -20.146 16.600 5.180 1.00 98.62 88 GLY A N 1
ATOM 674 C CA . GLY A 1 88 ? -21.273 16.598 6.110 1.00 98.62 88 GLY A CA 1
ATOM 675 C C . GLY A 1 88 ? -21.056 15.675 7.302 1.00 98.62 88 GLY A C 1
ATOM 676 O O . GLY A 1 88 ? -20.232 14.766 7.250 1.00 98.62 88 GLY A O 1
ATOM 677 N N . VAL A 1 89 ? -21.812 15.910 8.373 1.00 98.88 89 VAL A N 1
ATOM 678 C CA . VAL A 1 89 ? -21.895 15.034 9.548 1.00 98.88 89 VAL A CA 1
ATOM 679 C C . VAL A 1 89 ? -23.364 14.703 9.764 1.00 98.88 89 VAL A C 1
ATOM 681 O O . VAL A 1 89 ? -24.198 15.607 9.789 1.00 98.88 89 VAL A O 1
ATOM 684 N N . PHE A 1 90 ? -23.676 13.418 9.907 1.00 98.88 90 PHE A N 1
ATOM 685 C CA . PHE A 1 90 ? -25.041 12.918 10.067 1.00 98.88 90 PHE A CA 1
ATOM 686 C C . PHE A 1 90 ? -25.141 12.008 11.288 1.00 98.88 90 PHE A C 1
ATOM 688 O O . PHE A 1 90 ? -24.170 11.352 11.661 1.00 98.88 90 PHE A O 1
ATOM 695 N N . ARG A 1 91 ? -26.322 11.961 11.911 1.00 98.75 91 ARG A N 1
ATOM 696 C CA . ARG A 1 91 ? -26.601 11.055 13.028 1.00 98.75 91 ARG A CA 1
ATOM 697 C C . ARG A 1 91 ? -26.837 9.633 12.513 1.00 98.75 91 ARG A C 1
ATOM 699 O O . ARG A 1 91 ? -27.601 9.441 11.570 1.00 98.75 91 ARG A O 1
ATOM 706 N N . THR A 1 92 ? -26.203 8.660 13.153 1.00 98.81 92 THR A N 1
ATOM 707 C CA . THR A 1 92 ? -26.303 7.223 12.884 1.00 98.81 92 THR A CA 1
ATOM 708 C C . THR A 1 92 ? -26.510 6.473 14.209 1.00 98.81 92 THR A C 1
ATOM 710 O O . THR A 1 92 ? -27.579 6.595 14.805 1.00 98.81 92 THR A O 1
ATOM 713 N N . HIS A 1 93 ? -25.531 5.693 14.676 1.00 98.69 93 HIS A N 1
ATOM 714 C CA . HIS A 1 93 ? -25.528 4.992 15.965 1.00 98.69 93 HIS A CA 1
ATOM 715 C C . HIS A 1 93 ? -24.102 4.558 16.351 1.00 98.69 93 HIS A C 1
ATOM 717 O O . HIS A 1 93 ? -23.220 4.470 15.496 1.00 98.69 93 HIS A O 1
ATOM 723 N N . ALA A 1 94 ? -23.882 4.222 17.628 1.00 98.19 94 ALA A N 1
ATOM 724 C CA . ALA A 1 94 ? -22.567 3.826 18.154 1.00 98.19 94 ALA A CA 1
ATOM 725 C C . ALA A 1 94 ? -21.900 2.682 17.365 1.00 98.19 94 ALA A C 1
ATOM 727 O O . ALA A 1 94 ? -20.714 2.756 17.055 1.00 98.19 94 ALA A O 1
ATOM 728 N N . ASP A 1 95 ? -22.673 1.666 16.968 1.00 98.19 95 ASP A N 1
ATOM 729 C CA . ASP A 1 95 ? -22.172 0.523 16.184 1.00 98.19 95 ASP A CA 1
ATOM 730 C C . ASP A 1 95 ? -22.018 0.787 14.667 1.00 98.19 95 ASP A C 1
ATOM 732 O O . ASP A 1 95 ? -21.652 -0.126 13.936 1.00 98.19 95 ASP A O 1
ATOM 736 N N . ALA A 1 96 ? -22.288 2.005 14.179 1.00 98.81 96 ALA A N 1
ATOM 737 C CA . ALA A 1 96 ? -21.984 2.421 12.805 1.00 98.81 96 ALA A CA 1
ATOM 738 C C . ALA A 1 96 ? -20.540 2.957 12.691 1.00 98.81 96 ALA A C 1
ATOM 740 O O . ALA A 1 96 ? -19.941 3.308 13.712 1.00 98.81 96 ALA A O 1
ATOM 741 N N . PRO A 1 97 ? -19.989 3.116 11.472 1.00 98.94 97 PRO A N 1
ATOM 742 C CA . PRO A 1 97 ? -18.720 3.809 11.276 1.00 98.94 97 PRO A CA 1
ATOM 743 C C . PRO A 1 97 ? -18.770 5.283 11.700 1.00 98.94 97 PRO A C 1
ATOM 745 O O . PRO A 1 97 ? -19.732 5.997 11.408 1.00 98.94 97 PRO A O 1
ATOM 748 N N . ARG A 1 98 ? -17.691 5.774 12.321 1.00 98.88 98 ARG A N 1
ATOM 749 C CA . ARG A 1 98 ? -17.477 7.203 12.605 1.00 98.88 98 ARG A CA 1
ATOM 750 C C . ARG A 1 98 ? -17.136 7.992 11.343 1.00 98.88 98 ARG A C 1
ATOM 752 O O . ARG A 1 98 ? -17.450 9.176 11.273 1.00 98.88 98 ARG A O 1
ATOM 759 N N . VAL A 1 99 ? -16.545 7.355 10.328 1.00 98.94 99 VAL A N 1
ATOM 760 C CA . VAL A 1 99 ? -16.232 8.001 9.042 1.00 98.94 99 VAL A CA 1
ATOM 761 C C . VAL A 1 99 ? -16.613 7.098 7.867 1.00 98.94 99 VAL A C 1
ATOM 763 O O . VAL A 1 99 ? -16.323 5.900 7.873 1.00 98.94 99 VAL A O 1
ATOM 766 N N . LEU A 1 100 ? -17.237 7.686 6.846 1.00 98.94 100 LEU A N 1
ATOM 767 C CA . LEU A 1 100 ? -17.474 7.070 5.539 1.00 98.94 100 LEU A CA 1
ATOM 768 C C . LEU A 1 100 ? -16.785 7.903 4.454 1.00 98.94 100 LEU A C 1
ATOM 770 O O . LEU A 1 100 ? -16.960 9.122 4.389 1.00 98.94 100 LEU A O 1
ATOM 774 N N . ILE A 1 101 ? -15.991 7.244 3.611 1.00 98.94 101 ILE A N 1
ATOM 775 C CA . ILE A 1 101 ? -15.061 7.899 2.683 1.00 98.94 101 ILE A CA 1
ATOM 776 C C . ILE A 1 101 ? -15.346 7.463 1.238 1.00 98.94 101 ILE A C 1
ATOM 778 O O . ILE A 1 101 ? -15.420 6.272 0.946 1.00 98.94 101 ILE A O 1
ATOM 782 N N . ALA A 1 102 ? -15.454 8.413 0.308 1.00 98.94 102 ALA A N 1
ATOM 783 C CA . ALA A 1 102 ? -15.657 8.152 -1.118 1.00 98.94 102 ALA A CA 1
ATOM 784 C C . ALA A 1 102 ? -14.690 8.993 -1.972 1.00 98.94 102 ALA A C 1
ATOM 786 O O . ALA A 1 102 ? -14.965 10.161 -2.255 1.00 98.94 102 ALA A O 1
ATOM 787 N N . ASN A 1 103 ? -13.561 8.411 -2.396 1.00 98.88 103 ASN A N 1
ATOM 788 C CA . ASN A 1 103 ? -12.468 9.131 -3.071 1.00 98.88 103 ASN A CA 1
ATOM 789 C C . ASN A 1 103 ? -12.276 8.707 -4.537 1.00 98.88 103 ASN A C 1
ATOM 791 O O . ASN A 1 103 ? -12.366 7.526 -4.865 1.00 98.88 103 ASN A O 1
ATOM 795 N N . SER A 1 104 ? -11.988 9.681 -5.408 1.00 98.56 104 SER A N 1
ATOM 796 C CA . SER A 1 104 ? -11.692 9.508 -6.847 1.00 98.56 104 SER A CA 1
ATOM 797 C C . SER A 1 104 ? -12.722 8.726 -7.689 1.00 98.56 104 SER A C 1
ATOM 799 O O . SER A 1 104 ? -12.457 8.431 -8.851 1.00 98.56 104 SER A O 1
ATOM 801 N N . ASN A 1 105 ? -13.916 8.443 -7.156 1.00 98.75 105 ASN A N 1
ATOM 802 C CA . ASN A 1 105 ? -15.020 7.812 -7.886 1.00 98.75 105 ASN A CA 1
ATOM 803 C C . ASN A 1 105 ? -15.562 8.740 -8.983 1.00 98.75 105 ASN A C 1
ATOM 805 O O . ASN A 1 105 ? -15.956 9.873 -8.702 1.00 98.75 105 ASN A O 1
ATOM 809 N N . LEU A 1 106 ? -15.613 8.236 -10.217 1.00 98.75 106 LEU A N 1
ATOM 810 C CA . LEU A 1 106 ? -16.136 8.917 -11.403 1.00 98.75 106 LEU A CA 1
ATOM 811 C C . LEU A 1 106 ? -17.130 7.990 -12.116 1.00 98.75 106 LEU A C 1
ATOM 813 O O . LEU A 1 106 ? -17.010 6.768 -12.041 1.00 98.75 106 LEU A O 1
ATOM 817 N N . VAL A 1 107 ? -18.121 8.555 -12.811 1.00 98.56 107 VAL A N 1
ATOM 818 C CA . VAL A 1 107 ? -19.053 7.763 -13.635 1.00 98.56 107 VAL A CA 1
ATOM 819 C C . VAL A 1 107 ? -18.254 7.125 -14.786 1.00 98.56 107 VAL A C 1
ATOM 821 O O . VAL A 1 107 ? -17.488 7.856 -15.412 1.00 98.56 107 VAL A O 1
ATOM 824 N N . PRO A 1 108 ? -18.407 5.825 -15.122 1.00 98.19 108 PRO A N 1
ATOM 825 C CA . PRO A 1 108 ? -17.408 5.087 -15.912 1.00 98.19 108 PRO A CA 1
ATOM 826 C C . PRO A 1 108 ? -16.965 5.718 -17.241 1.00 98.19 108 PRO A C 1
ATOM 828 O O . PRO A 1 108 ? -15.789 5.661 -17.580 1.00 98.19 108 PRO A O 1
ATOM 831 N N . ARG A 1 109 ? -17.855 6.395 -17.983 1.00 97.81 109 ARG A N 1
ATOM 832 C CA . ARG A 1 109 ? -17.483 7.069 -19.247 1.00 97.81 109 ARG A CA 1
ATOM 833 C C . ARG A 1 109 ? -16.551 8.284 -19.062 1.00 97.81 109 ARG A C 1
ATOM 835 O O . ARG A 1 109 ? -15.936 8.723 -20.028 1.00 97.81 109 ARG A O 1
ATOM 842 N N . TRP A 1 110 ? -16.438 8.795 -17.839 1.00 98.50 110 TRP A N 1
ATOM 843 C CA . TRP A 1 110 ? -15.581 9.906 -17.418 1.00 98.50 110 TRP A CA 1
ATOM 844 C C . TRP A 1 110 ? -14.421 9.452 -16.516 1.00 98.50 110 TRP A C 1
ATOM 846 O O . TRP A 1 110 ? -13.709 10.288 -15.965 1.00 98.50 110 TRP A O 1
ATOM 856 N N . ALA A 1 111 ? -14.227 8.143 -16.336 1.00 97.94 111 ALA A N 1
ATOM 857 C CA . ALA A 1 111 ? -13.205 7.567 -15.467 1.00 97.94 111 ALA A CA 1
ATOM 858 C C . ALA A 1 111 ? -11.804 7.565 -16.120 1.00 97.94 111 ALA A C 1
ATOM 860 O O . ALA A 1 111 ? -11.162 6.527 -16.213 1.00 97.94 111 ALA A O 1
ATOM 861 N N . SER A 1 112 ? -11.329 8.727 -16.578 1.00 96.12 112 SER A N 1
ATOM 862 C CA . SER A 1 112 ? -10.011 8.909 -17.204 1.00 96.12 112 SER A CA 1
ATOM 863 C C . SER A 1 112 ? -9.137 9.898 -16.429 1.00 96.12 112 SER A C 1
ATOM 865 O O . SER A 1 112 ? -9.640 10.755 -15.695 1.00 96.12 112 SER A O 1
ATOM 867 N N . TRP A 1 113 ? -7.816 9.820 -16.622 1.00 92.75 113 TRP A N 1
ATOM 868 C CA . TRP A 1 113 ? -6.884 10.802 -16.059 1.00 92.75 113 TRP A CA 1
ATOM 869 C C . TRP A 1 113 ? -7.115 12.216 -16.599 1.00 92.75 113 TRP A C 1
ATOM 871 O O . TRP A 1 113 ? -7.010 13.169 -15.835 1.00 92.75 113 TRP A O 1
ATOM 881 N N . GLU A 1 114 ? -7.504 12.369 -17.868 1.00 93.31 114 GLU A N 1
ATOM 882 C CA . GLU A 1 114 ? -7.847 13.667 -18.467 1.00 93.31 114 GLU A CA 1
ATOM 883 C C . GLU A 1 114 ? -8.942 14.391 -17.664 1.00 93.31 114 GLU A C 1
ATOM 885 O O . GLU A 1 114 ? -8.740 15.519 -17.201 1.00 93.31 114 GLU A O 1
ATOM 890 N N . HIS A 1 115 ? -10.084 13.731 -17.438 1.00 97.38 115 HIS A N 1
ATOM 891 C CA . HIS A 1 115 ? -11.206 14.339 -16.723 1.00 97.38 115 HIS A CA 1
ATOM 892 C C . HIS A 1 115 ? -10.951 14.428 -15.211 1.00 97.38 115 HIS A C 1
ATOM 894 O O . HIS A 1 115 ? -11.329 15.417 -14.580 1.00 97.38 115 HIS A O 1
ATOM 900 N N . PHE A 1 116 ? -10.227 13.468 -14.624 1.00 97.31 116 PHE A N 1
ATOM 901 C CA . PHE A 1 116 ? -9.727 13.607 -13.255 1.00 97.31 116 PHE A CA 1
ATOM 902 C C . PHE A 1 116 ? -8.870 14.880 -13.103 1.00 97.31 116 PHE A C 1
ATOM 904 O O . PHE A 1 116 ? -9.112 15.671 -12.195 1.00 97.31 116 PHE A O 1
ATOM 911 N N . ASN A 1 117 ? -7.933 15.134 -14.022 1.00 93.25 117 ASN A N 1
ATOM 912 C CA . ASN A 1 117 ? -7.053 16.309 -14.013 1.00 93.25 117 ASN A CA 1
ATOM 913 C C . ASN A 1 117 ? -7.795 17.617 -14.354 1.00 93.25 117 ASN A C 1
ATOM 915 O O . ASN A 1 117 ? -7.376 18.704 -13.952 1.00 93.25 117 ASN A O 1
ATOM 919 N N . GLU A 1 118 ? -8.910 17.556 -15.084 1.00 95.38 118 GLU A N 1
ATOM 920 C CA . GLU A 1 118 ? -9.846 18.674 -15.253 1.00 95.38 118 GLU A CA 1
ATOM 921 C C . GLU A 1 118 ? -10.536 19.043 -13.928 1.00 95.38 118 GLU A C 1
ATOM 923 O O . GLU A 1 118 ? -10.545 20.212 -13.533 1.00 95.38 118 GLU A O 1
ATOM 928 N N . LEU A 1 119 ? -11.070 18.049 -13.212 1.00 98.06 119 LEU A N 1
ATOM 929 C CA . LEU A 1 119 ? -11.724 18.230 -11.915 1.00 98.06 119 LEU A CA 1
ATOM 930 C C . LEU A 1 119 ? -10.732 18.613 -10.808 1.00 98.06 119 LEU A C 1
ATOM 932 O O . LEU A 1 119 ? -11.055 19.437 -9.953 1.00 98.06 119 LEU A O 1
ATOM 936 N N . ASP A 1 120 ? -9.518 18.068 -10.827 1.00 95.50 120 ASP A N 1
ATOM 937 C CA . ASP A 1 120 ? -8.474 18.368 -9.848 1.00 95.50 120 ASP A CA 1
ATOM 938 C C . ASP A 1 120 ? -8.006 19.829 -9.953 1.00 95.50 120 ASP A C 1
ATOM 940 O O . ASP A 1 120 ? -7.945 20.522 -8.934 1.00 95.50 120 ASP A O 1
ATOM 944 N N . ARG A 1 121 ? -7.807 20.356 -11.171 1.00 93.44 121 ARG A N 1
ATOM 945 C CA . ARG A 1 121 ? -7.534 21.792 -11.401 1.00 93.44 121 ARG A CA 1
ATOM 946 C C . ARG A 1 121 ? -8.677 22.706 -10.945 1.00 93.44 121 ARG A C 1
ATOM 948 O O . ARG A 1 121 ? -8.424 23.844 -10.561 1.00 93.44 121 ARG A O 1
ATOM 955 N N . LYS A 1 122 ? -9.920 22.211 -10.947 1.00 96.25 122 LYS A N 1
ATOM 956 C CA . LYS A 1 122 ? -11.108 22.905 -10.411 1.00 96.25 122 LYS A CA 1
ATOM 957 C C . LYS A 1 122 ? -11.278 22.754 -8.890 1.00 96.25 122 LYS A C 1
ATOM 959 O O . LYS A 1 122 ? -12.208 23.332 -8.334 1.00 96.25 122 LYS A O 1
ATOM 964 N N . GLY A 1 123 ? -10.428 21.979 -8.209 1.00 96.25 123 GLY A N 1
ATOM 965 C CA . GLY A 1 123 ? -10.557 21.705 -6.772 1.00 96.25 123 GLY A CA 1
ATOM 966 C C . GLY A 1 123 ? -11.673 20.716 -6.408 1.00 96.25 123 GLY A C 1
ATOM 967 O O . GLY A 1 123 ? -12.150 20.693 -5.272 1.00 96.25 123 GLY A O 1
ATOM 968 N N . LEU A 1 124 ? -12.132 19.910 -7.367 1.00 98.00 124 LEU A N 1
ATOM 969 C CA . LEU A 1 124 ? -13.276 19.003 -7.220 1.00 98.00 124 LEU A CA 1
ATOM 970 C C . LEU A 1 124 ? -12.870 17.536 -6.998 1.00 98.00 124 LEU A C 1
ATOM 972 O O . LEU A 1 124 ? -13.694 16.740 -6.543 1.00 98.00 124 LEU A O 1
ATOM 976 N N . ALA A 1 125 ? -11.611 17.186 -7.269 1.00 97.94 125 ALA A N 1
ATOM 977 C CA . ALA A 1 125 ? -11.075 15.834 -7.140 1.00 97.94 125 ALA A CA 1
ATOM 978 C C . ALA A 1 125 ? -9.907 15.738 -6.142 1.00 97.94 125 ALA A C 1
ATOM 980 O O . ALA A 1 125 ? -9.294 16.733 -5.766 1.00 97.94 125 ALA A O 1
ATOM 981 N N . MET A 1 126 ? -9.628 14.502 -5.726 1.00 98.31 126 MET A N 1
ATOM 982 C CA . MET A 1 126 ? -8.422 14.051 -5.031 1.00 98.31 126 MET A CA 1
ATOM 983 C C . MET A 1 126 ? -8.250 12.568 -5.369 1.00 98.31 126 MET A C 1
ATOM 985 O O . MET A 1 126 ? -9.236 11.827 -5.345 1.00 98.31 126 MET A O 1
ATOM 989 N N . TYR A 1 127 ? -7.027 12.124 -5.661 1.00 98.38 127 TYR A N 1
ATOM 990 C CA . TYR A 1 127 ? -6.731 10.708 -5.863 1.00 98.38 127 TYR A CA 1
ATOM 991 C C . TYR A 1 127 ? -6.505 10.050 -4.501 1.00 98.38 127 TYR A C 1
ATOM 993 O O . TYR A 1 127 ? -5.573 10.405 -3.781 1.00 98.38 127 TYR A O 1
ATOM 1001 N N . GLY A 1 128 ? -7.378 9.110 -4.132 1.00 98.12 128 GLY A N 1
ATOM 1002 C CA . GLY A 1 128 ? -7.292 8.417 -2.844 1.00 98.12 128 GLY A CA 1
ATOM 1003 C C . GLY A 1 128 ? -6.237 7.313 -2.784 1.00 98.12 128 GLY A C 1
ATOM 1004 O O . GLY A 1 128 ? -5.973 6.814 -1.691 1.00 98.12 128 GLY A O 1
ATOM 1005 N N . GLN A 1 129 ? -5.665 6.905 -3.929 1.00 97.50 129 GLN A N 1
ATOM 1006 C CA . GLN A 1 129 ? -4.943 5.630 -4.068 1.00 97.50 129 GLN A CA 1
ATOM 1007 C C . GLN A 1 129 ? -5.788 4.510 -3.412 1.00 97.50 129 GLN A C 1
ATOM 1009 O O . GLN A 1 129 ? -7.018 4.516 -3.517 1.00 97.50 129 GLN A O 1
ATOM 1014 N N . MET A 1 130 ? -5.164 3.581 -2.700 1.00 98.56 130 MET A N 1
ATOM 1015 C CA . MET A 1 130 ? -5.808 2.681 -1.755 1.00 98.56 130 MET A CA 1
ATOM 1016 C C . MET A 1 130 ? -5.760 3.308 -0.355 1.00 98.56 130 MET A C 1
ATOM 1018 O O . MET A 1 130 ? -6.686 4.017 0.022 1.00 98.56 130 MET A O 1
ATOM 1022 N N . THR A 1 131 ? -4.661 3.149 0.384 1.00 98.69 131 THR A N 1
ATOM 1023 C CA . THR A 1 131 ? -4.576 3.498 1.819 1.00 98.69 131 THR A CA 1
ATOM 1024 C C . THR A 1 131 ? -4.211 4.953 2.133 1.00 98.69 131 THR A C 1
ATOM 1026 O O . THR A 1 131 ? -4.208 5.352 3.301 1.00 98.69 131 THR A O 1
ATOM 1029 N N . ALA A 1 132 ? -3.949 5.773 1.107 1.00 98.56 132 ALA A N 1
ATOM 1030 C CA . ALA A 1 132 ? -3.607 7.188 1.259 1.00 98.56 132 ALA A CA 1
ATOM 1031 C C . ALA A 1 132 ? -4.821 8.016 1.720 1.00 98.56 132 ALA A C 1
ATOM 1033 O O . ALA A 1 132 ? -4.788 8.624 2.789 1.00 98.56 132 ALA A O 1
ATOM 1034 N N . GLY A 1 133 ? -5.918 7.981 0.958 1.00 98.69 133 GLY A N 1
ATOM 1035 C CA . GLY A 1 133 ? -7.143 8.736 1.250 1.00 98.69 133 GLY A CA 1
ATOM 1036 C C . GLY A 1 133 ? -8.081 8.085 2.272 1.00 98.69 133 GLY A C 1
ATOM 1037 O O . GLY A 1 133 ? -9.123 8.661 2.575 1.00 98.69 133 GLY A O 1
ATOM 1038 N N . SER A 1 134 ? -7.744 6.888 2.763 1.00 98.81 134 SER A N 1
ATOM 1039 C CA . SER A 1 134 ? -8.506 6.115 3.760 1.00 98.81 134 SER A CA 1
ATOM 1040 C C . SER A 1 134 ? -7.759 5.907 5.083 1.00 98.81 134 SER A C 1
ATOM 1042 O O . SER A 1 134 ? -8.262 5.209 5.961 1.00 98.81 134 SER A O 1
ATOM 1044 N N . TRP A 1 135 ? -6.593 6.543 5.238 1.00 98.81 135 TRP A N 1
ATOM 1045 C CA . TRP A 1 135 ? -5.886 6.700 6.514 1.00 98.81 135 TRP A CA 1
ATOM 1046 C C . TRP A 1 135 ? -5.517 5.363 7.178 1.00 98.81 135 TRP A C 1
ATOM 1048 O O . TRP A 1 135 ? -5.867 5.100 8.323 1.00 98.81 135 TRP A O 1
ATOM 1058 N N . ILE A 1 136 ? -4.839 4.482 6.437 1.00 98.81 136 ILE A N 1
ATOM 1059 C CA . ILE A 1 136 ? -4.342 3.194 6.961 1.00 98.81 136 ILE A CA 1
ATOM 1060 C C . ILE A 1 136 ? -2.995 2.789 6.330 1.00 98.81 136 ILE A C 1
ATOM 1062 O O . ILE A 1 136 ? -2.679 1.608 6.151 1.00 98.81 136 ILE A O 1
ATOM 1066 N N . TYR A 1 137 ? -2.190 3.788 5.958 1.00 98.69 137 TYR A N 1
ATOM 1067 C CA . TYR A 1 137 ? -0.842 3.596 5.430 1.00 98.69 137 TYR A CA 1
ATOM 1068 C C . TYR A 1 137 ? 0.185 3.583 6.574 1.00 98.69 137 TYR A C 1
ATOM 1070 O O . TYR A 1 137 ? 0.070 4.333 7.544 1.00 98.69 137 TYR A O 1
ATOM 1078 N N . ILE A 1 138 ? 1.171 2.690 6.463 1.00 98.25 138 ILE A N 1
ATOM 1079 C CA . ILE A 1 138 ? 2.141 2.358 7.524 1.00 98.25 138 ILE A CA 1
ATOM 1080 C C . ILE A 1 138 ? 3.580 2.327 6.977 1.00 98.25 138 ILE A C 1
ATOM 1082 O O . ILE A 1 138 ? 4.392 1.480 7.348 1.00 98.25 138 ILE A O 1
ATOM 1086 N N . GLY A 1 139 ? 3.862 3.210 6.014 1.00 96.00 139 GLY A N 1
ATOM 1087 C CA . GLY A 1 139 ? 5.103 3.196 5.242 1.00 96.00 139 GLY A CA 1
ATOM 1088 C C . GLY A 1 139 ? 5.215 1.978 4.316 1.00 96.00 139 GLY A C 1
ATOM 1089 O O . GLY A 1 139 ? 4.219 1.314 4.005 1.00 96.00 139 GLY A O 1
ATOM 1090 N N . ALA A 1 140 ? 6.443 1.656 3.907 1.00 92.69 140 ALA A N 1
ATOM 1091 C CA . ALA A 1 140 ? 6.736 0.548 2.993 1.00 92.69 140 ALA A CA 1
ATOM 1092 C C . ALA A 1 140 ? 6.360 -0.830 3.584 1.00 92.69 140 ALA A C 1
ATOM 1094 O O . ALA A 1 140 ? 6.069 -1.775 2.840 1.00 92.69 140 ALA A O 1
ATOM 1095 N N . GLN A 1 141 ? 6.237 -0.929 4.916 1.00 96.38 141 GLN A N 1
ATOM 1096 C CA . GLN A 1 141 ? 5.763 -2.140 5.591 1.00 96.38 141 GLN A CA 1
ATOM 1097 C C . GLN A 1 141 ? 4.353 -2.555 5.127 1.00 96.38 141 GLN A C 1
ATOM 1099 O O . GLN A 1 141 ? 4.013 -3.735 5.170 1.00 96.38 141 GLN A O 1
ATOM 1104 N N . GLY A 1 142 ? 3.532 -1.624 4.624 1.00 91.38 142 GLY A N 1
ATOM 1105 C CA . GLY A 1 142 ? 2.177 -1.928 4.158 1.00 91.38 142 GLY A CA 1
ATOM 1106 C C . GLY A 1 142 ? 2.113 -2.995 3.056 1.00 91.38 142 GLY A C 1
ATOM 1107 O O . GLY A 1 142 ? 1.136 -3.748 3.007 1.00 91.38 142 GLY A O 1
ATOM 1108 N N . ILE A 1 143 ? 3.147 -3.085 2.210 1.00 94.94 143 ILE A N 1
ATOM 1109 C CA . ILE A 1 143 ? 3.210 -4.008 1.065 1.00 94.94 143 ILE A CA 1
ATOM 1110 C C . ILE A 1 143 ? 4.322 -5.062 1.175 1.00 94.94 143 ILE A C 1
ATOM 1112 O O . ILE A 1 143 ? 4.195 -6.114 0.553 1.00 94.94 143 ILE A O 1
ATOM 1116 N N . VAL A 1 144 ? 5.371 -4.834 1.978 1.00 96.44 144 VAL A N 1
ATOM 1117 C CA . VAL A 1 144 ? 6.586 -5.678 1.991 1.00 96.44 144 VAL A CA 1
ATOM 1118 C C . VAL A 1 144 ? 6.316 -7.173 2.200 1.00 96.44 144 VAL A C 1
ATOM 1120 O O . VAL A 1 144 ? 6.949 -7.981 1.526 1.00 96.44 144 VAL A O 1
ATOM 1123 N N . GLN A 1 145 ? 5.325 -7.568 3.015 1.00 97.38 145 GLN A N 1
ATOM 1124 C CA . GLN A 1 145 ? 4.955 -8.987 3.112 1.00 97.38 145 GLN A CA 1
ATOM 1125 C C . GLN A 1 145 ? 4.329 -9.527 1.818 1.00 97.38 145 GLN A C 1
ATOM 1127 O O . GLN A 1 145 ? 4.669 -10.626 1.409 1.00 97.38 145 GLN A O 1
ATOM 1132 N N . GLY A 1 146 ? 3.457 -8.778 1.137 1.00 96.44 146 GLY A N 1
ATOM 1133 C CA . GLY A 1 146 ? 2.887 -9.225 -0.142 1.00 96.44 146 GLY A CA 1
ATOM 1134 C C . GLY A 1 146 ? 3.963 -9.432 -1.210 1.00 96.44 146 GLY A C 1
ATOM 1135 O O . GLY A 1 146 ? 3.904 -10.388 -1.984 1.00 96.44 146 GLY A O 1
ATOM 1136 N N . THR A 1 147 ? 4.994 -8.585 -1.189 1.00 98.31 147 THR A N 1
ATOM 1137 C CA . THR A 1 147 ? 6.165 -8.701 -2.065 1.00 98.31 147 THR A CA 1
ATOM 1138 C C . THR A 1 147 ? 7.048 -9.888 -1.675 1.00 98.31 147 THR A C 1
ATOM 1140 O O . THR A 1 147 ? 7.457 -10.653 -2.544 1.00 98.31 147 THR A O 1
ATOM 1143 N N . TYR A 1 148 ? 7.258 -10.115 -0.376 1.00 98.12 148 TYR A N 1
ATOM 1144 C CA . TYR A 1 148 ? 7.952 -11.293 0.149 1.00 98.12 148 TYR A CA 1
ATOM 1145 C C . TYR A 1 148 ? 7.236 -12.601 -0.232 1.00 98.12 148 TYR A C 1
ATOM 1147 O O . TYR A 1 148 ? 7.863 -13.478 -0.817 1.00 98.12 148 TYR A O 1
ATOM 1155 N N . GLU A 1 149 ? 5.924 -12.721 0.006 1.00 97.75 149 GLU A N 1
ATOM 1156 C CA . GLU A 1 149 ? 5.138 -13.905 -0.379 1.00 97.75 149 GLU A CA 1
ATOM 1157 C C . GLU A 1 149 ? 5.176 -14.138 -1.898 1.00 97.75 149 GLU A C 1
ATOM 1159 O O . GLU A 1 149 ? 5.298 -15.280 -2.342 1.00 97.75 149 GLU A O 1
ATOM 1164 N N . THR A 1 150 ? 5.141 -13.065 -2.701 1.00 98.38 150 THR A N 1
ATOM 1165 C CA . THR A 1 150 ? 5.279 -13.149 -4.165 1.00 98.38 150 THR A CA 1
ATOM 1166 C C . THR A 1 150 ? 6.635 -13.734 -4.558 1.00 98.38 150 THR A C 1
ATOM 1168 O O . THR A 1 150 ? 6.686 -14.701 -5.316 1.00 98.38 150 THR A O 1
ATOM 1171 N N . PHE A 1 151 ? 7.739 -13.198 -4.031 1.00 98.25 151 PHE A N 1
ATOM 1172 C CA . PHE A 1 151 ? 9.085 -13.652 -4.392 1.00 98.25 151 PHE A CA 1
ATOM 1173 C C . PHE A 1 151 ? 9.405 -15.047 -3.835 1.00 98.25 151 PHE A C 1
ATOM 1175 O O . PHE A 1 151 ? 10.033 -15.852 -4.520 1.00 98.25 151 PHE A O 1
ATOM 1182 N N . VAL A 1 152 ? 8.910 -15.392 -2.643 1.00 97.38 152 VAL A N 1
ATOM 1183 C CA . VAL A 1 152 ? 9.005 -16.755 -2.101 1.00 97.38 152 VAL A CA 1
ATOM 1184 C C . VAL A 1 152 ? 8.232 -17.749 -2.974 1.00 97.38 152 VAL A C 1
ATOM 1186 O O . VAL A 1 152 ? 8.740 -18.837 -3.245 1.00 97.38 152 VAL A O 1
ATOM 1189 N N . GLU A 1 153 ? 7.041 -17.397 -3.462 1.00 97.88 153 GLU A N 1
ATOM 1190 C CA . GLU A 1 153 ? 6.269 -18.254 -4.368 1.00 97.88 153 GLU A CA 1
ATOM 1191 C C . GLU A 1 153 ? 6.918 -18.364 -5.762 1.00 97.88 153 GLU A C 1
ATOM 1193 O O . GLU A 1 153 ? 7.013 -19.472 -6.291 1.00 97.88 153 GLU A O 1
ATOM 1198 N N . MET A 1 154 ? 7.488 -17.281 -6.310 1.00 97.25 154 MET A N 1
ATOM 1199 C CA . MET A 1 154 ? 8.359 -17.349 -7.497 1.00 97.25 154 MET A CA 1
ATOM 1200 C C . MET A 1 154 ? 9.531 -18.318 -7.272 1.00 97.25 154 MET A C 1
ATOM 1202 O O . MET A 1 154 ? 9.817 -19.160 -8.123 1.00 97.25 154 MET A O 1
ATOM 1206 N N . GLY A 1 155 ? 10.175 -18.257 -6.102 1.00 97.50 155 GLY A N 1
ATOM 1207 C CA . GLY A 1 155 ? 11.233 -19.186 -5.709 1.00 97.50 155 GLY A CA 1
ATOM 1208 C C . GLY A 1 155 ? 10.763 -20.641 -5.659 1.00 97.50 155 GLY A C 1
ATOM 1209 O O . GLY A 1 155 ? 11.468 -21.519 -6.155 1.00 97.50 155 GLY A O 1
ATOM 1210 N N . ARG A 1 156 ? 9.565 -20.916 -5.124 1.00 97.38 156 ARG A N 1
ATOM 1211 C CA . ARG A 1 156 ? 8.951 -22.260 -5.114 1.00 97.38 156 ARG A CA 1
ATOM 1212 C C . ARG A 1 156 ? 8.681 -22.783 -6.525 1.00 97.38 156 ARG A C 1
ATOM 1214 O O . ARG A 1 156 ? 9.026 -23.930 -6.799 1.00 97.38 156 ARG A O 1
ATOM 1221 N N . GLN A 1 157 ? 8.096 -21.965 -7.401 1.00 97.94 157 GLN A N 1
ATOM 1222 C CA . GLN A 1 157 ? 7.677 -22.395 -8.739 1.00 97.94 157 GLN A CA 1
ATOM 1223 C C . GLN A 1 157 ? 8.849 -22.539 -9.724 1.00 97.94 157 GLN A C 1
ATOM 1225 O O . GLN A 1 157 ? 8.875 -23.504 -10.486 1.00 97.94 157 GLN A O 1
ATOM 1230 N N . HIS A 1 158 ? 9.834 -21.633 -9.685 1.00 98.00 158 HIS A N 1
ATOM 1231 C CA . HIS A 1 158 ? 10.907 -21.564 -10.694 1.00 98.00 158 HIS A CA 1
ATOM 1232 C C . HIS A 1 158 ? 12.268 -22.091 -10.212 1.00 98.00 158 HIS A C 1
ATOM 1234 O O . HIS A 1 158 ? 13.068 -22.547 -11.026 1.00 98.00 158 HIS A O 1
ATOM 1240 N N . TYR A 1 159 ? 12.535 -22.072 -8.899 1.00 97.88 159 TYR A N 1
ATOM 1241 C CA . TYR A 1 159 ? 13.854 -22.382 -8.316 1.00 97.88 159 TYR A CA 1
ATOM 1242 C C . TYR A 1 159 ? 13.811 -23.397 -7.156 1.00 97.88 159 TYR A C 1
ATOM 1244 O O . TYR A 1 159 ? 14.727 -23.468 -6.337 1.00 97.88 159 TYR A O 1
ATOM 1252 N N . GLY A 1 160 ? 12.755 -24.214 -7.070 1.00 95.88 160 GLY A N 1
ATOM 1253 C CA . GLY A 1 160 ? 12.658 -25.309 -6.094 1.00 95.88 160 GLY A CA 1
ATOM 1254 C C . GLY A 1 160 ? 12.528 -24.868 -4.629 1.00 95.88 160 GLY A C 1
ATOM 1255 O O . GLY A 1 160 ? 12.756 -25.667 -3.725 1.00 95.88 160 GLY A O 1
ATOM 1256 N N . GLY A 1 161 ? 12.163 -23.607 -4.383 1.00 92.81 161 GLY A N 1
ATOM 1257 C CA . GLY A 1 161 ? 11.897 -23.049 -3.054 1.00 92.81 161 GLY A CA 1
ATOM 1258 C C . GLY A 1 161 ? 13.040 -22.249 -2.429 1.00 92.81 161 GLY A C 1
ATOM 1259 O O . GLY A 1 161 ? 12.863 -21.753 -1.320 1.00 92.81 161 GLY A O 1
ATOM 1260 N N . SER A 1 162 ? 14.186 -22.094 -3.103 1.00 94.88 162 SER A N 1
ATOM 1261 C CA . SER A 1 162 ? 15.305 -21.287 -2.600 1.00 94.88 162 SER A CA 1
ATOM 1262 C C . SER A 1 162 ? 15.850 -20.339 -3.662 1.00 94.88 162 SER A C 1
ATOM 1264 O O . SER A 1 162 ? 16.125 -20.744 -4.788 1.00 94.88 162 SER A O 1
ATOM 1266 N N . LEU A 1 163 ? 16.059 -19.082 -3.271 1.00 97.94 163 LEU A N 1
ATOM 1267 C CA . LEU A 1 163 ? 16.679 -18.049 -4.101 1.00 97.94 163 LEU A CA 1
ATOM 1268 C C . LEU A 1 163 ? 18.162 -17.808 -3.748 1.00 97.94 163 LEU A C 1
ATOM 1270 O O . LEU A 1 163 ? 18.767 -16.853 -4.220 1.00 97.94 163 LEU A O 1
ATOM 1274 N N . ALA A 1 164 ? 18.782 -18.674 -2.938 1.00 97.81 164 ALA A N 1
ATOM 1275 C CA . ALA A 1 164 ? 20.150 -18.475 -2.458 1.00 97.81 164 ALA A CA 1
ATOM 1276 C C . ALA A 1 164 ? 21.191 -18.524 -3.598 1.00 97.81 164 ALA A C 1
ATOM 1278 O O . ALA A 1 164 ? 21.533 -19.598 -4.107 1.00 97.81 164 ALA A O 1
ATOM 1279 N N . GLY A 1 165 ? 21.734 -17.357 -3.956 1.00 98.25 165 GLY A N 1
ATOM 1280 C CA . GLY A 1 165 ? 22.590 -17.177 -5.136 1.00 98.25 165 GLY A CA 1
ATOM 1281 C C . GLY A 1 165 ? 21.821 -16.820 -6.414 1.00 98.25 165 GLY A C 1
ATOM 1282 O O . GLY A 1 165 ? 22.303 -17.098 -7.509 1.00 98.25 165 GLY A O 1
ATOM 1283 N N . LYS A 1 166 ? 20.621 -16.248 -6.269 1.00 98.75 166 LYS A N 1
ATOM 1284 C CA . LYS A 1 166 ? 19.783 -15.678 -7.330 1.00 98.75 166 LYS A CA 1
ATOM 1285 C C . LYS A 1 166 ? 19.648 -14.174 -7.151 1.00 98.75 166 LYS A C 1
ATOM 1287 O O . LYS A 1 166 ? 19.779 -13.681 -6.026 1.00 98.75 166 LYS A O 1
ATOM 1292 N N . TRP A 1 167 ? 19.348 -13.461 -8.235 1.00 98.75 167 TRP A N 1
ATOM 1293 C CA . TRP A 1 167 ? 19.051 -12.030 -8.167 1.00 98.75 167 TRP A CA 1
ATOM 1294 C C . TRP A 1 167 ? 17.809 -11.607 -8.949 1.00 98.75 167 TRP A C 1
ATOM 1296 O O . TRP A 1 167 ? 17.474 -12.157 -10.000 1.00 98.75 167 TRP A O 1
ATOM 1306 N N . LEU A 1 168 ? 17.136 -10.601 -8.399 1.00 98.81 168 LEU A N 1
ATOM 1307 C CA . LEU A 1 168 ? 15.957 -9.958 -8.957 1.00 98.81 168 LEU A CA 1
ATOM 1308 C C . LEU A 1 168 ? 16.319 -8.585 -9.534 1.00 98.81 168 LEU A C 1
ATOM 1310 O O . LEU A 1 168 ? 17.048 -7.821 -8.901 1.00 98.81 168 LEU A O 1
ATOM 1314 N N . PHE A 1 169 ? 15.775 -8.262 -10.705 1.00 98.88 169 PHE A N 1
ATOM 1315 C CA . PHE A 1 169 ? 15.780 -6.910 -11.265 1.00 98.88 169 PHE A CA 1
ATOM 1316 C C . PHE A 1 169 ? 14.396 -6.267 -11.124 1.00 98.88 169 PHE A C 1
ATOM 1318 O O . PHE A 1 169 ? 13.379 -6.921 -11.379 1.00 98.88 169 PHE A O 1
ATOM 1325 N N . THR A 1 170 ? 14.357 -4.982 -10.762 1.00 98.88 170 THR A N 1
ATOM 1326 C CA . THR A 1 170 ? 13.126 -4.177 -10.768 1.00 98.88 170 THR A CA 1
ATOM 1327 C C . THR A 1 170 ? 13.377 -2.678 -10.959 1.00 98.88 170 THR A C 1
ATOM 1329 O O . THR A 1 170 ? 14.488 -2.189 -10.751 1.00 98.88 170 THR A O 1
ATOM 1332 N N . GLY A 1 171 ? 12.331 -1.935 -11.322 1.00 98.31 171 GLY A N 1
ATOM 1333 C CA . GLY A 1 171 ? 12.276 -0.477 -11.260 1.00 98.31 171 GLY A CA 1
ATOM 1334 C C . GLY A 1 171 ? 11.420 0.054 -10.101 1.00 98.31 171 GLY A C 1
ATOM 1335 O O . GLY A 1 171 ? 10.480 -0.589 -9.625 1.00 98.31 171 GLY A O 1
ATOM 1336 N N . GLY A 1 172 ? 11.734 1.279 -9.673 1.00 97.88 172 GLY A N 1
ATOM 1337 C CA . GLY A 1 172 ? 10.943 2.090 -8.746 1.00 97.88 172 GLY A CA 1
ATOM 1338 C C . GLY A 1 172 ? 11.231 1.843 -7.261 1.00 97.88 172 GLY A C 1
ATOM 1339 O O . GLY A 1 172 ? 10.921 0.789 -6.710 1.00 97.88 172 GLY A O 1
ATOM 1340 N N . LEU A 1 173 ? 11.719 2.879 -6.572 1.00 97.94 173 LEU A N 1
ATOM 1341 C CA . LEU A 1 173 ? 11.952 2.918 -5.123 1.00 97.94 173 LEU A CA 1
ATOM 1342 C C . LEU A 1 173 ? 11.110 4.016 -4.445 1.00 97.94 173 LEU A C 1
ATOM 1344 O O . LEU A 1 173 ? 11.553 4.674 -3.508 1.00 97.94 173 LEU A O 1
ATOM 1348 N N . GLY A 1 174 ? 9.870 4.227 -4.898 1.00 93.94 174 GLY A N 1
ATOM 1349 C CA . GLY A 1 174 ? 8.882 5.058 -4.189 1.00 93.94 174 GLY A CA 1
ATOM 1350 C C . GLY A 1 174 ? 8.248 4.346 -2.982 1.00 93.94 174 GLY A C 1
ATOM 1351 O O . GLY A 1 174 ? 8.624 3.229 -2.647 1.00 93.94 174 GLY A O 1
ATOM 1352 N N . GLY A 1 175 ? 7.225 4.949 -2.368 1.00 90.50 175 GLY A N 1
ATOM 1353 C CA . GLY A 1 175 ? 6.557 4.462 -1.140 1.00 90.50 175 GLY A CA 1
ATOM 1354 C C . GLY A 1 175 ? 6.287 2.952 -1.056 1.00 90.50 175 GLY A C 1
ATOM 1355 O O . GLY A 1 175 ? 6.583 2.334 -0.038 1.00 90.50 175 GLY A O 1
ATOM 1356 N N . MET A 1 176 ? 5.784 2.356 -2.145 1.00 94.12 176 MET A N 1
ATOM 1357 C CA . MET A 1 176 ? 5.561 0.905 -2.258 1.00 94.12 176 MET A CA 1
ATOM 1358 C C . MET A 1 176 ? 6.751 0.180 -2.913 1.00 94.12 176 MET A C 1
ATOM 1360 O O . MET A 1 176 ? 7.179 -0.853 -2.409 1.00 94.12 176 MET A O 1
ATOM 1364 N N . GLY A 1 177 ? 7.326 0.745 -3.985 1.00 95.94 177 GLY A N 1
ATOM 1365 C CA . GLY A 1 177 ? 8.457 0.163 -4.730 1.00 95.94 177 GLY A CA 1
ATOM 1366 C C . GLY A 1 177 ? 9.714 -0.065 -3.886 1.00 95.94 177 GLY A C 1
ATOM 1367 O O . GLY A 1 177 ? 10.417 -1.058 -4.055 1.00 95.94 177 GLY A O 1
ATOM 1368 N N . GLY A 1 178 ? 9.937 0.789 -2.887 1.00 96.75 178 GLY A N 1
ATOM 1369 C CA . GLY A 1 178 ? 11.000 0.651 -1.899 1.00 96.75 178 GLY A CA 1
ATOM 1370 C C . GLY A 1 178 ? 10.862 -0.563 -0.980 1.00 96.75 178 GLY A C 1
ATOM 1371 O O . GLY A 1 178 ? 11.806 -0.870 -0.271 1.00 96.75 178 GLY A O 1
ATOM 1372 N N . ALA A 1 179 ? 9.736 -1.282 -0.991 1.00 97.69 179 ALA A N 1
ATOM 1373 C CA . ALA A 1 179 ? 9.606 -2.555 -0.288 1.00 97.69 179 ALA A CA 1
ATOM 1374 C C . ALA A 1 179 ? 10.260 -3.733 -1.036 1.00 97.69 179 ALA A C 1
ATOM 1376 O O . ALA A 1 179 ? 10.556 -4.756 -0.420 1.00 97.69 179 ALA A O 1
ATOM 1377 N N . GLN A 1 180 ? 10.470 -3.614 -2.352 1.00 98.56 180 GLN A N 1
ATOM 1378 C CA . GLN A 1 180 ? 11.001 -4.690 -3.195 1.00 98.56 180 GLN A CA 1
ATOM 1379 C C . GLN A 1 180 ? 12.400 -5.188 -2.789 1.00 98.56 180 GLN A C 1
ATOM 1381 O O . GLN A 1 180 ? 12.568 -6.408 -2.735 1.00 98.56 180 GLN A O 1
ATOM 1386 N N . PRO A 1 181 ? 13.390 -4.331 -2.462 1.00 98.69 181 PRO A N 1
ATOM 1387 C CA . PRO A 1 181 ? 14.748 -4.808 -2.223 1.00 98.69 181 PRO A CA 1
ATOM 1388 C C . PRO A 1 181 ? 14.850 -5.595 -0.912 1.00 98.69 181 PRO A C 1
ATOM 1390 O O . PRO A 1 181 ? 15.347 -6.721 -0.912 1.00 98.69 181 PRO A O 1
ATOM 1393 N N . LEU A 1 182 ? 14.264 -5.076 0.174 1.00 98.44 182 LEU A N 1
ATOM 1394 C CA . LEU A 1 182 ? 14.144 -5.803 1.440 1.00 98.44 182 LEU A CA 1
ATOM 1395 C C . LEU A 1 182 ? 13.335 -7.107 1.295 1.00 98.44 182 LEU A C 1
ATOM 1397 O O . LEU A 1 182 ? 13.741 -8.140 1.825 1.00 98.44 182 LEU A O 1
ATOM 1401 N N . ALA A 1 183 ? 12.225 -7.101 0.547 1.00 98.44 183 ALA A N 1
ATOM 1402 C CA . ALA A 1 183 ? 11.435 -8.311 0.309 1.00 98.44 183 ALA A CA 1
ATOM 1403 C C . ALA A 1 183 ? 12.221 -9.402 -0.443 1.00 98.44 183 ALA A C 1
ATOM 1405 O O . ALA A 1 183 ? 12.097 -10.580 -0.106 1.00 98.44 183 ALA A O 1
ATOM 1406 N N . ALA A 1 184 ? 13.045 -9.024 -1.426 1.00 98.44 184 ALA A N 1
ATOM 1407 C CA . ALA A 1 184 ? 13.926 -9.943 -2.147 1.00 98.44 184 ALA A CA 1
ATOM 1408 C C . ALA A 1 184 ? 15.014 -10.519 -1.228 1.00 98.44 184 ALA A C 1
ATOM 1410 O O . ALA A 1 184 ? 15.165 -11.741 -1.163 1.00 98.44 184 ALA A O 1
ATOM 1411 N N . VAL A 1 185 ? 15.680 -9.667 -0.438 1.00 98.19 185 VAL A N 1
ATOM 1412 C CA . VAL A 1 185 ? 16.689 -10.075 0.555 1.00 98.19 185 VAL A CA 1
ATOM 1413 C C . VAL A 1 185 ? 16.095 -11.044 1.585 1.00 98.19 185 VAL A C 1
ATOM 1415 O O . VAL A 1 185 ? 16.679 -12.097 1.844 1.00 98.19 185 VAL A O 1
ATOM 1418 N N . MET A 1 186 ? 14.892 -10.766 2.103 1.00 97.38 186 MET A N 1
ATOM 1419 C CA . MET A 1 186 ? 14.162 -11.664 3.012 1.00 97.38 186 MET A CA 1
ATOM 1420 C C . MET A 1 186 ? 13.734 -12.983 2.344 1.00 97.38 186 MET A C 1
ATOM 1422 O O . MET A 1 186 ? 13.721 -14.025 3.000 1.00 97.38 186 MET A O 1
ATOM 1426 N N . ALA A 1 187 ? 13.405 -12.973 1.047 1.00 97.19 187 ALA A N 1
ATOM 1427 C CA . ALA A 1 187 ? 13.128 -14.180 0.260 1.00 97.19 187 ALA A CA 1
ATOM 1428 C C . ALA A 1 187 ? 14.403 -14.966 -0.132 1.00 97.19 187 ALA A C 1
ATOM 1430 O O . ALA A 1 187 ? 14.308 -16.084 -0.645 1.00 97.19 187 ALA A O 1
ATOM 1431 N N . GLY A 1 188 ? 15.592 -14.413 0.134 1.00 97.25 188 GLY A N 1
ATOM 1432 C CA . GLY A 1 188 ? 16.891 -15.040 -0.108 1.00 97.25 188 GLY A CA 1
ATOM 1433 C C . GLY A 1 188 ? 17.559 -14.683 -1.440 1.00 97.25 188 GLY A C 1
ATOM 1434 O O . GLY A 1 188 ? 18.552 -15.326 -1.774 1.00 97.25 188 GLY A O 1
ATOM 1435 N N . ALA A 1 189 ? 17.045 -13.697 -2.184 1.00 98.62 189 ALA A N 1
ATOM 1436 C CA . ALA A 1 189 ? 17.622 -13.185 -3.431 1.00 98.62 189 ALA A CA 1
ATOM 1437 C C . ALA A 1 189 ? 18.357 -11.854 -3.218 1.00 98.62 189 ALA A C 1
ATOM 1439 O O . ALA A 1 189 ? 17.897 -11.003 -2.457 1.00 98.62 189 ALA A O 1
ATOM 1440 N N . SER A 1 190 ? 19.440 -11.623 -3.959 1.00 98.88 190 SER A N 1
ATOM 1441 C CA . SER A 1 190 ? 19.950 -10.258 -4.153 1.00 98.88 190 SER A CA 1
ATOM 1442 C C . SER A 1 190 ? 18.988 -9.448 -5.037 1.00 98.88 190 SER A C 1
ATOM 1444 O O . SER A 1 190 ? 18.183 -10.017 -5.776 1.00 98.88 190 SER A O 1
ATOM 1446 N N . CYS A 1 191 ? 19.048 -8.118 -4.984 1.00 98.88 191 CYS A N 1
ATOM 1447 C CA . CYS A 1 191 ? 18.142 -7.248 -5.735 1.00 98.88 191 CYS A CA 1
ATOM 1448 C C . CYS A 1 191 ? 18.876 -6.056 -6.345 1.00 98.88 191 CYS A C 1
ATOM 1450 O O . CYS A 1 191 ? 19.510 -5.298 -5.615 1.00 98.88 191 CYS A O 1
ATOM 1452 N N . LEU A 1 192 ? 18.716 -5.849 -7.652 1.00 98.94 192 LEU A N 1
ATOM 1453 C CA . LEU A 1 192 ? 19.081 -4.616 -8.343 1.00 98.94 192 LEU A CA 1
ATOM 1454 C C . LEU A 1 192 ? 17.801 -3.820 -8.618 1.00 98.94 192 LEU A C 1
ATOM 1456 O O . LEU A 1 192 ? 16.943 -4.267 -9.381 1.00 98.94 192 LEU A O 1
ATOM 1460 N N . ALA A 1 193 ? 17.656 -2.666 -7.970 1.00 98.81 193 ALA A N 1
ATOM 1461 C CA . ALA A 1 193 ? 16.471 -1.819 -8.083 1.00 98.81 193 ALA A CA 1
ATOM 1462 C C . ALA A 1 193 ? 16.827 -0.455 -8.691 1.00 98.81 193 ALA A C 1
ATOM 1464 O O . ALA A 1 193 ? 17.549 0.333 -8.078 1.00 98.81 193 ALA A O 1
ATOM 1465 N N . VAL A 1 194 ? 16.323 -0.169 -9.893 1.00 98.88 194 VAL A N 1
ATOM 1466 C CA . VAL A 1 194 ? 16.612 1.078 -10.619 1.00 98.88 194 VAL A CA 1
ATOM 1467 C C . VAL A 1 194 ? 15.636 2.180 -10.212 1.00 98.88 194 VAL A C 1
ATOM 1469 O O . VAL A 1 194 ? 14.418 1.996 -10.238 1.00 98.88 194 VAL A O 1
ATOM 1472 N N . GLU A 1 195 ? 16.154 3.354 -9.865 1.00 98.75 195 GLU A N 1
ATOM 1473 C CA . GLU A 1 195 ? 15.365 4.523 -9.476 1.00 98.75 195 GLU A CA 1
ATOM 1474 C C . GLU A 1 195 ? 15.979 5.804 -10.044 1.00 98.75 195 GLU A C 1
ATOM 1476 O O . GLU A 1 195 ? 17.186 6.005 -10.008 1.00 98.75 195 GLU A O 1
ATOM 1481 N N . CYS A 1 196 ? 15.134 6.708 -10.530 1.00 97.94 196 CYS A N 1
ATOM 1482 C CA . CYS A 1 196 ? 15.560 7.948 -11.168 1.00 97.94 196 CYS A CA 1
ATOM 1483 C C . CYS A 1 196 ? 15.756 9.123 -10.197 1.00 97.94 196 CYS A C 1
ATOM 1485 O O . CYS A 1 196 ? 16.475 10.071 -10.509 1.00 97.94 196 CYS A O 1
ATOM 1487 N N . ARG A 1 197 ? 15.118 9.096 -9.019 1.00 96.50 197 ARG A N 1
ATOM 1488 C CA . ARG A 1 197 ? 15.200 10.161 -8.010 1.00 96.50 197 ARG A CA 1
ATOM 1489 C C . ARG A 1 197 ? 16.123 9.762 -6.860 1.00 96.50 197 ARG A C 1
ATOM 1491 O O . ARG A 1 197 ? 15.760 8.945 -6.019 1.00 96.50 197 ARG A O 1
ATOM 1498 N N . ARG A 1 198 ? 17.269 10.443 -6.752 1.00 96.38 198 ARG A N 1
ATOM 1499 C CA . ARG A 1 198 ? 18.233 10.342 -5.635 1.00 96.38 198 ARG A CA 1
ATOM 1500 C C . ARG A 1 198 ? 17.562 10.300 -4.252 1.00 96.38 198 ARG A C 1
ATOM 1502 O O . ARG A 1 198 ? 17.835 9.398 -3.469 1.00 96.38 198 ARG A O 1
ATOM 1509 N N . SER A 1 199 ? 16.607 11.198 -4.001 1.00 94.31 199 SER A N 1
ATOM 1510 C CA . SER A 1 199 ? 15.873 11.281 -2.730 1.00 94.31 199 SER A CA 1
ATOM 1511 C C . SER A 1 199 ? 15.018 10.049 -2.402 1.00 94.31 199 SER A C 1
ATOM 1513 O O . SER A 1 199 ? 14.841 9.735 -1.225 1.00 94.31 199 SER A O 1
ATOM 1515 N N . SER A 1 200 ? 14.520 9.320 -3.408 1.00 95.19 200 SER A N 1
ATOM 1516 C CA . SER A 1 200 ? 13.852 8.027 -3.211 1.00 95.19 200 SER A CA 1
ATOM 1517 C C . SER A 1 200 ? 14.841 6.970 -2.706 1.00 95.19 200 SER A C 1
ATOM 1519 O O . SER A 1 200 ? 14.509 6.210 -1.800 1.00 95.19 200 SER A O 1
ATOM 1521 N N . ILE A 1 201 ? 16.072 6.955 -3.229 1.00 98.31 201 ILE A N 1
ATOM 1522 C CA . ILE A 1 201 ? 17.145 6.058 -2.768 1.00 98.31 201 ILE A CA 1
ATOM 1523 C C . ILE A 1 201 ? 17.547 6.417 -1.327 1.00 98.31 201 ILE A C 1
ATOM 1525 O O . ILE A 1 201 ? 17.557 5.546 -0.458 1.00 98.31 201 ILE A O 1
ATOM 1529 N N . ASP A 1 202 ? 17.782 7.704 -1.040 1.00 96.81 202 ASP A N 1
ATOM 1530 C CA . ASP A 1 202 ? 18.116 8.195 0.309 1.00 96.81 202 ASP A CA 1
ATOM 1531 C C . ASP A 1 202 ? 17.044 7.844 1.355 1.00 96.81 202 ASP A C 1
ATOM 1533 O O . ASP A 1 202 ? 17.367 7.499 2.493 1.00 96.81 202 ASP A O 1
ATOM 1537 N N . MET A 1 203 ? 15.761 7.884 0.977 1.00 93.75 203 MET A N 1
ATOM 1538 C CA . MET A 1 203 ? 14.654 7.464 1.842 1.00 93.75 203 MET A CA 1
ATOM 1539 C C . MET A 1 203 ? 14.751 5.979 2.219 1.00 93.75 203 MET A C 1
ATOM 1541 O O . MET A 1 203 ? 14.507 5.633 3.375 1.00 93.75 203 MET A O 1
ATOM 1545 N N . ARG A 1 204 ? 15.117 5.099 1.277 1.00 97.50 204 ARG A N 1
ATOM 1546 C CA . ARG A 1 204 ? 15.155 3.640 1.495 1.00 97.50 204 ARG A CA 1
ATOM 1547 C C . ARG A 1 204 ? 16.391 3.208 2.278 1.00 97.50 204 ARG A C 1
ATOM 1549 O O . ARG A 1 204 ? 16.255 2.386 3.179 1.00 97.50 204 ARG A O 1
ATOM 1556 N N . LEU A 1 205 ? 17.539 3.843 2.031 1.00 97.19 205 LEU A N 1
ATOM 1557 C CA . LEU A 1 205 ? 18.733 3.712 2.875 1.00 97.19 205 LEU A CA 1
ATOM 1558 C C . LEU A 1 205 ? 18.433 4.154 4.322 1.00 97.19 205 LEU A C 1
ATOM 1560 O O . LEU A 1 205 ? 18.682 3.404 5.262 1.00 97.19 205 LEU A O 1
ATOM 1564 N N . ARG A 1 206 ? 17.817 5.334 4.519 1.00 95.12 206 ARG A N 1
ATOM 1565 C CA . ARG A 1 206 ? 17.474 5.860 5.860 1.00 95.12 206 ARG A CA 1
ATOM 1566 C C . ARG A 1 206 ? 16.501 4.965 6.635 1.00 95.12 206 ARG A C 1
ATOM 1568 O O . ARG A 1 206 ? 16.540 4.955 7.860 1.00 95.12 206 ARG A O 1
ATOM 1575 N N . THR A 1 207 ? 15.619 4.249 5.938 1.00 93.38 207 THR A N 1
ATOM 1576 C CA . THR A 1 207 ? 14.574 3.407 6.549 1.00 93.38 207 THR A CA 1
ATOM 1577 C C . THR A 1 207 ? 14.944 1.923 6.645 1.00 93.38 207 THR A C 1
ATOM 1579 O O . THR A 1 207 ? 14.131 1.140 7.128 1.00 93.38 207 THR A O 1
ATOM 1582 N N . GLY A 1 208 ? 16.150 1.519 6.221 1.00 95.06 208 GLY A N 1
ATOM 1583 C CA . GLY A 1 208 ? 16.595 0.118 6.268 1.00 95.06 208 GLY A CA 1
ATOM 1584 C C . GLY A 1 208 ? 15.955 -0.793 5.211 1.00 95.06 208 GLY A C 1
ATOM 1585 O O . GLY A 1 208 ? 15.992 -2.011 5.343 1.00 95.06 208 GLY A O 1
ATOM 1586 N N . TYR A 1 209 ? 15.358 -0.216 4.164 1.00 97.56 209 TYR A N 1
ATOM 1587 C CA . TYR A 1 209 ? 14.708 -0.946 3.067 1.00 97.56 209 TYR A CA 1
ATOM 1588 C C . TYR A 1 209 ? 15.633 -1.228 1.869 1.00 97.56 209 TYR A C 1
ATOM 1590 O O . TYR A 1 209 ? 15.218 -1.873 0.902 1.00 97.56 209 TYR A O 1
ATOM 1598 N N . LEU A 1 210 ? 16.866 -0.724 1.927 1.00 98.50 210 LEU A N 1
ATOM 1599 C CA . LEU A 1 210 ? 17.914 -0.882 0.926 1.00 98.50 210 LEU A CA 1
ATOM 1600 C C . LEU A 1 210 ? 19.281 -0.888 1.628 1.00 98.50 210 LEU A C 1
ATOM 1602 O O . LEU A 1 210 ? 19.513 -0.033 2.483 1.00 98.50 210 LEU A O 1
ATOM 1606 N N . ASP A 1 211 ? 20.173 -1.810 1.261 1.00 98.50 211 ASP A N 1
ATOM 1607 C CA . ASP A 1 211 ? 21.490 -1.961 1.901 1.00 98.50 211 ASP A CA 1
ATOM 1608 C C . ASP A 1 211 ? 22.519 -0.956 1.360 1.00 98.50 211 ASP A C 1
ATOM 1610 O O . ASP A 1 211 ? 23.268 -0.347 2.124 1.00 98.50 211 ASP A O 1
ATOM 1614 N N . THR A 1 212 ? 22.585 -0.790 0.034 1.00 98.75 212 THR A N 1
ATOM 1615 C CA . THR A 1 212 ? 23.566 0.081 -0.633 1.00 98.75 212 THR A CA 1
ATOM 1616 C C . THR A 1 212 ? 23.048 0.641 -1.963 1.00 98.75 212 THR A C 1
ATOM 1618 O O . THR A 1 212 ? 21.964 0.292 -2.433 1.00 98.75 212 THR A O 1
ATOM 1621 N N . TRP A 1 213 ? 23.812 1.538 -2.583 1.00 98.75 213 TRP A N 1
ATOM 1622 C CA . TRP A 1 213 ? 23.484 2.156 -3.866 1.00 98.75 213 TRP A CA 1
ATOM 1623 C C . TRP A 1 213 ? 24.744 2.535 -4.656 1.00 98.75 213 TRP A C 1
ATOM 1625 O O . TRP A 1 213 ? 25.815 2.676 -4.072 1.00 98.75 213 TRP A O 1
ATOM 1635 N N . THR A 1 214 ? 24.587 2.765 -5.959 1.00 98.81 214 THR A N 1
ATOM 1636 C CA . THR A 1 214 ? 25.591 3.400 -6.832 1.00 98.81 214 THR A CA 1
ATOM 1637 C C . THR A 1 214 ? 24.899 4.094 -8.022 1.00 98.81 214 THR A C 1
ATOM 1639 O O . THR A 1 214 ? 23.694 3.913 -8.234 1.00 98.81 214 THR A O 1
ATOM 1642 N N . ASP A 1 215 ? 25.613 4.935 -8.769 1.00 98.38 215 ASP A N 1
ATOM 1643 C CA . ASP A 1 215 ? 25.192 5.472 -10.073 1.00 98.38 215 ASP A CA 1
ATOM 1644 C C . ASP A 1 215 ? 25.923 4.817 -11.264 1.00 98.38 215 ASP A C 1
ATOM 1646 O O . ASP A 1 215 ? 25.629 5.136 -12.416 1.00 98.38 215 ASP A O 1
ATOM 1650 N N . ASP A 1 216 ? 26.794 3.834 -11.002 1.00 98.69 216 ASP A N 1
ATOM 1651 C CA . ASP A 1 216 ? 27.467 3.015 -12.014 1.00 98.69 216 ASP A CA 1
ATOM 1652 C C . ASP A 1 216 ? 26.850 1.606 -12.142 1.00 98.69 216 ASP A C 1
ATOM 1654 O O . ASP A 1 216 ? 26.704 0.861 -11.169 1.00 98.69 216 ASP A O 1
ATOM 1658 N N . LEU A 1 217 ? 26.516 1.208 -13.373 1.00 98.81 217 LEU A N 1
ATOM 1659 C CA . LEU A 1 217 ? 26.007 -0.131 -13.678 1.00 98.81 217 LEU A CA 1
ATOM 1660 C C . LEU A 1 217 ? 27.096 -1.211 -13.545 1.00 98.81 217 LEU A C 1
ATOM 1662 O O . LEU A 1 217 ? 26.772 -2.340 -13.175 1.00 98.81 217 LEU A O 1
ATOM 1666 N N . ASP A 1 218 ? 28.365 -0.892 -13.817 1.00 98.75 218 ASP A N 1
ATOM 1667 C CA . ASP A 1 218 ? 29.462 -1.860 -13.722 1.00 98.75 218 ASP A CA 1
ATOM 1668 C C . ASP A 1 218 ? 29.723 -2.223 -12.250 1.00 98.75 218 ASP A C 1
ATOM 1670 O O . ASP A 1 218 ? 29.770 -3.407 -11.899 1.00 98.75 218 ASP A O 1
ATOM 1674 N N . GLU A 1 219 ? 29.778 -1.230 -11.354 1.00 98.81 219 GLU A N 1
ATOM 1675 C CA . GLU A 1 219 ? 29.775 -1.472 -9.909 1.00 98.81 219 GLU A CA 1
ATOM 1676 C C . GLU A 1 219 ? 28.518 -2.216 -9.433 1.00 98.81 219 GLU A C 1
ATOM 1678 O O . GLU A 1 219 ? 28.635 -3.171 -8.656 1.00 98.81 219 GLU A O 1
ATOM 1683 N N . ALA A 1 220 ? 27.323 -1.821 -9.884 1.00 98.88 220 ALA A N 1
ATOM 1684 C CA . ALA A 1 220 ? 26.085 -2.464 -9.451 1.00 98.88 220 ALA A CA 1
ATOM 1685 C C . ALA A 1 220 ? 26.063 -3.962 -9.801 1.00 98.88 220 ALA A C 1
ATOM 1687 O O . ALA A 1 220 ? 25.711 -4.790 -8.958 1.00 98.88 220 ALA A O 1
ATOM 1688 N N . LEU A 1 221 ? 26.489 -4.327 -11.015 1.00 98.88 221 LEU A N 1
ATOM 1689 C CA . LEU A 1 221 ? 26.581 -5.723 -11.445 1.00 98.88 221 LEU A CA 1
ATOM 1690 C C . LEU A 1 221 ? 27.668 -6.494 -10.689 1.00 98.88 221 LEU A C 1
ATOM 1692 O O . LEU A 1 221 ? 27.413 -7.625 -10.279 1.00 98.88 221 LEU A O 1
ATOM 1696 N N . ARG A 1 222 ? 28.828 -5.879 -10.419 1.00 98.81 222 ARG A N 1
ATOM 1697 C CA . ARG A 1 222 ? 29.887 -6.472 -9.583 1.00 98.81 222 ARG A CA 1
ATOM 1698 C C . ARG A 1 222 ? 29.373 -6.820 -8.179 1.00 98.81 222 ARG A C 1
ATOM 1700 O O . ARG A 1 222 ? 29.583 -7.935 -7.708 1.00 98.81 222 ARG A O 1
ATOM 1707 N N . LEU A 1 223 ? 28.665 -5.897 -7.521 1.00 98.81 223 LEU A N 1
ATOM 1708 C CA . LEU A 1 223 ? 28.079 -6.121 -6.190 1.00 98.81 223 LEU A CA 1
ATOM 1709 C C . LEU A 1 223 ? 27.043 -7.261 -6.195 1.00 98.81 223 LEU A C 1
ATOM 1711 O O . LEU A 1 223 ? 26.988 -8.071 -5.263 1.00 98.81 223 LEU A O 1
ATOM 1715 N N . ILE A 1 224 ? 26.240 -7.362 -7.257 1.00 98.81 224 ILE A N 1
ATOM 1716 C CA . ILE A 1 224 ? 25.280 -8.456 -7.445 1.00 98.81 224 ILE A CA 1
ATOM 1717 C C . ILE A 1 224 ? 26.001 -9.796 -7.676 1.00 98.81 224 ILE A C 1
ATOM 1719 O O . ILE A 1 224 ? 25.668 -10.772 -7.006 1.00 98.81 224 ILE A O 1
ATOM 1723 N N . GLU A 1 225 ? 27.033 -9.857 -8.521 1.00 98.62 225 GLU A N 1
ATOM 1724 C CA . GLU A 1 225 ? 27.812 -11.083 -8.754 1.00 98.62 225 GLU A CA 1
ATOM 1725 C C . GLU A 1 225 ? 28.525 -11.569 -7.479 1.00 98.62 225 GLU A C 1
ATOM 1727 O O . GLU A 1 225 ? 28.440 -12.753 -7.132 1.00 98.62 225 GLU A O 1
ATOM 1732 N N . GLU A 1 226 ? 29.159 -10.663 -6.728 1.00 98.69 226 GLU A N 1
ATOM 1733 C CA . GLU A 1 226 ? 29.809 -10.960 -5.445 1.00 98.69 226 GLU A CA 1
ATOM 1734 C C . GLU A 1 226 ? 28.806 -11.504 -4.412 1.00 98.69 226 GLU A C 1
ATOM 1736 O O . GLU A 1 226 ? 29.049 -12.541 -3.785 1.00 98.69 226 GLU A O 1
ATOM 1741 N N . SER A 1 227 ? 27.649 -10.846 -4.263 1.00 98.69 227 SER A N 1
ATOM 1742 C CA . SER A 1 227 ? 26.601 -11.245 -3.311 1.00 98.69 227 SER A CA 1
ATOM 1743 C C . SER A 1 227 ? 25.970 -12.604 -3.654 1.00 98.69 227 SER A C 1
ATOM 1745 O O . SER A 1 227 ? 25.811 -13.459 -2.771 1.00 98.69 227 SER A O 1
ATOM 1747 N N . CYS A 1 228 ? 25.692 -12.864 -4.937 1.00 98.62 228 CYS A N 1
ATOM 1748 C CA . CYS A 1 228 ? 25.168 -14.145 -5.408 1.00 98.62 228 CYS A CA 1
ATOM 1749 C C . CYS A 1 228 ? 26.196 -15.277 -5.270 1.00 98.62 228 CYS A C 1
ATOM 1751 O O . CYS A 1 228 ? 25.850 -16.354 -4.779 1.00 98.62 228 CYS A O 1
ATOM 1753 N N . THR A 1 229 ? 27.463 -15.027 -5.616 1.00 98.44 229 THR A N 1
ATOM 1754 C CA . THR A 1 229 ? 28.567 -15.993 -5.462 1.00 98.44 229 THR A CA 1
ATOM 1755 C C . THR A 1 229 ? 28.782 -16.367 -3.995 1.00 98.44 229 THR A C 1
ATOM 1757 O O . THR A 1 229 ? 28.901 -17.546 -3.659 1.00 98.44 229 THR A O 1
ATOM 1760 N N . ALA A 1 230 ? 28.751 -15.380 -3.095 1.00 98.31 230 ALA A N 1
ATOM 1761 C CA . ALA A 1 230 ? 28.844 -15.594 -1.653 1.00 98.31 230 ALA A CA 1
ATOM 1762 C C . ALA A 1 230 ? 27.569 -16.195 -1.025 1.00 98.31 230 ALA A C 1
ATOM 1764 O O . ALA A 1 230 ? 27.596 -16.563 0.152 1.00 98.31 230 ALA A O 1
ATOM 1765 N N . LYS A 1 231 ? 26.457 -16.264 -1.775 1.00 98.25 231 LYS A N 1
ATOM 1766 C CA . LYS A 1 231 ? 25.098 -16.585 -1.294 1.00 98.25 231 LYS A CA 1
ATOM 1767 C C . LYS A 1 231 ? 24.678 -15.751 -0.078 1.00 98.25 231 LYS A C 1
ATOM 1769 O O . LYS A 1 231 ? 24.038 -16.253 0.845 1.00 98.25 231 LYS A O 1
ATOM 1774 N N . LYS A 1 232 ? 25.044 -14.469 -0.092 1.00 98.19 232 LYS A N 1
ATOM 1775 C CA . LYS A 1 232 ? 24.679 -13.464 0.911 1.00 98.19 232 LYS A CA 1
ATOM 1776 C C . LYS A 1 232 ? 23.817 -12.411 0.215 1.00 98.19 232 LYS A C 1
ATOM 1778 O O . LYS A 1 232 ? 24.395 -11.557 -0.447 1.00 98.19 232 LYS A O 1
ATOM 1783 N N . PRO A 1 233 ? 22.479 -12.496 0.308 1.00 97.88 233 PRO A N 1
ATOM 1784 C CA . PRO A 1 233 ? 21.576 -11.566 -0.365 1.00 97.88 233 PRO A CA 1
ATOM 1785 C C . PRO A 1 233 ? 21.918 -10.108 -0.052 1.00 97.88 233 PRO A C 1
ATOM 1787 O O . PRO A 1 233 ? 22.109 -9.761 1.112 1.00 97.88 233 PRO A O 1
ATOM 1790 N N . LEU A 1 234 ? 21.996 -9.283 -1.095 1.00 98.56 234 LEU A N 1
ATOM 1791 C CA . LEU A 1 234 ? 22.302 -7.855 -1.015 1.00 98.56 234 LEU A CA 1
ATOM 1792 C C . LEU A 1 234 ? 21.329 -7.070 -1.893 1.00 98.56 234 LEU A C 1
ATOM 1794 O O . LEU A 1 234 ? 21.050 -7.472 -3.025 1.00 98.56 234 LEU A O 1
ATOM 1798 N N . SER A 1 235 ? 20.856 -5.929 -1.403 1.00 98.81 235 SER A N 1
ATOM 1799 C CA . SER A 1 235 ? 20.056 -4.988 -2.179 1.00 98.81 235 SER A CA 1
ATOM 1800 C C . SER A 1 235 ? 20.853 -3.750 -2.609 1.00 98.81 235 SER A C 1
ATOM 1802 O O . SER A 1 235 ? 21.448 -3.046 -1.792 1.00 98.81 235 SER A O 1
ATOM 1804 N N . VAL A 1 236 ? 20.854 -3.486 -3.918 1.00 98.88 236 VAL A N 1
ATOM 1805 C CA . VAL A 1 236 ? 21.603 -2.412 -4.581 1.00 98.88 236 VAL A CA 1
ATOM 1806 C C . VAL A 1 236 ? 20.630 -1.499 -5.327 1.00 98.88 236 VAL A C 1
ATOM 1808 O O . VAL A 1 236 ? 19.902 -1.941 -6.218 1.00 98.88 236 VAL A O 1
ATOM 1811 N N . GLY A 1 237 ? 20.612 -0.217 -4.965 1.00 98.81 237 GLY A N 1
ATOM 1812 C CA . GLY A 1 237 ? 19.861 0.815 -5.676 1.00 98.81 237 GLY A CA 1
ATOM 1813 C C . GLY A 1 237 ? 20.719 1.437 -6.771 1.00 98.81 237 GLY A C 1
ATOM 1814 O O . GLY A 1 237 ? 21.774 1.986 -6.463 1.00 98.81 237 GLY A O 1
ATOM 1815 N N . LEU A 1 238 ? 20.275 1.384 -8.024 1.00 98.88 238 LEU A N 1
ATOM 1816 C CA . LEU A 1 238 ? 20.971 2.021 -9.144 1.00 98.88 238 LEU A CA 1
ATOM 1817 C C . LEU A 1 238 ? 20.269 3.328 -9.520 1.00 98.88 238 LEU A C 1
ATOM 1819 O O . LEU A 1 238 ? 19.082 3.322 -9.854 1.00 98.88 238 LEU A O 1
ATOM 1823 N N . LEU A 1 239 ? 20.998 4.444 -9.472 1.00 98.81 239 LEU A N 1
ATOM 1824 C CA . LEU A 1 239 ? 20.483 5.741 -9.910 1.00 98.81 239 LEU A CA 1
ATOM 1825 C C . LEU A 1 239 ? 20.439 5.797 -11.447 1.00 98.81 239 LEU A C 1
ATOM 1827 O O . LEU A 1 239 ? 21.474 5.908 -12.094 1.00 98.81 239 LEU A O 1
ATOM 1831 N N . GLY A 1 240 ? 19.247 5.736 -12.044 1.00 98.25 240 GLY A N 1
ATOM 1832 C CA . GLY A 1 240 ? 19.097 5.712 -13.502 1.00 98.25 240 GLY A CA 1
ATOM 1833 C C . GLY A 1 240 ? 17.650 5.631 -13.992 1.00 98.25 240 GLY A C 1
ATOM 1834 O O . GLY A 1 240 ? 16.700 5.702 -13.211 1.00 98.25 240 GLY A O 1
ATOM 1835 N N . ASN A 1 241 ? 17.469 5.480 -15.306 1.00 98.56 241 ASN A N 1
ATOM 1836 C CA . ASN A 1 241 ? 16.171 5.157 -15.901 1.00 98.56 241 ASN A CA 1
ATOM 1837 C C . ASN A 1 241 ? 16.083 3.642 -16.143 1.00 98.56 241 ASN A C 1
ATOM 1839 O O . ASN A 1 241 ? 16.987 3.047 -16.725 1.00 98.56 241 ASN A O 1
ATOM 1843 N N . VAL A 1 242 ? 14.986 3.020 -15.708 1.00 98.12 242 VAL A N 1
ATOM 1844 C CA . VAL A 1 242 ? 14.775 1.569 -15.814 1.00 98.12 242 VAL A CA 1
ATOM 1845 C C . VAL A 1 242 ? 14.774 1.064 -17.264 1.00 98.12 242 VAL A C 1
ATOM 1847 O O . VAL A 1 242 ? 15.276 -0.028 -17.512 1.00 98.12 242 VAL A O 1
ATOM 1850 N N . ALA A 1 243 ? 14.292 1.863 -18.226 1.00 97.56 243 ALA A N 1
ATOM 1851 C CA . ALA A 1 243 ? 14.316 1.491 -19.644 1.00 97.56 243 ALA A CA 1
ATOM 1852 C C . ALA A 1 243 ? 15.755 1.443 -20.188 1.00 97.56 243 ALA A C 1
ATOM 1854 O O . ALA A 1 243 ? 16.169 0.419 -20.725 1.00 97.56 243 ALA A O 1
ATOM 1855 N N . ASP A 1 244 ? 16.537 2.503 -19.950 1.00 98.25 244 ASP A N 1
ATOM 1856 C CA . ASP A 1 244 ? 17.937 2.596 -20.385 1.00 98.25 244 ASP A CA 1
ATOM 1857 C C . ASP A 1 244 ? 18.805 1.469 -19.785 1.00 98.25 244 ASP A C 1
ATOM 1859 O O . ASP A 1 244 ? 19.645 0.894 -20.474 1.00 98.25 244 ASP A O 1
ATOM 1863 N N . VAL A 1 245 ? 18.570 1.094 -18.519 1.00 98.62 245 VAL A N 1
ATOM 1864 C CA . VAL A 1 245 ? 19.290 -0.022 -17.877 1.00 98.62 245 VAL A CA 1
ATOM 1865 C C . VAL A 1 245 ? 18.869 -1.384 -18.444 1.00 98.62 245 VAL A C 1
ATOM 1867 O O . VAL A 1 245 ? 19.726 -2.241 -18.647 1.00 98.62 245 VAL A O 1
ATOM 1870 N N . LEU A 1 246 ? 17.580 -1.615 -18.721 1.00 98.56 246 LEU A N 1
ATOM 1871 C CA . LEU A 1 246 ? 17.118 -2.879 -19.311 1.00 98.56 246 LEU A CA 1
ATOM 1872 C C . LEU A 1 246 ? 17.652 -3.090 -20.736 1.00 98.56 246 LEU A C 1
ATOM 1874 O O . LEU A 1 246 ? 18.066 -4.205 -21.062 1.00 98.56 246 LEU A O 1
ATOM 1878 N N . ASP A 1 247 ? 17.679 -2.034 -21.553 1.00 97.62 247 ASP A N 1
ATOM 1879 C CA . ASP A 1 247 ? 18.261 -2.060 -22.900 1.00 97.62 247 ASP A CA 1
ATOM 1880 C C . ASP A 1 247 ? 19.765 -2.417 -22.845 1.00 97.62 247 ASP A C 1
ATOM 1882 O O . ASP A 1 247 ? 20.235 -3.280 -23.592 1.00 97.62 247 ASP A O 1
ATOM 1886 N N . GLU A 1 248 ? 20.513 -1.830 -21.904 1.00 98.50 248 GLU A N 1
ATOM 1887 C CA . GLU A 1 248 ? 21.948 -2.091 -21.705 1.00 98.50 248 GLU A CA 1
ATOM 1888 C C . GLU A 1 248 ? 22.232 -3.506 -21.154 1.00 98.50 248 GLU A C 1
ATOM 1890 O O . GLU A 1 248 ? 23.175 -4.172 -21.593 1.00 98.50 248 GLU A O 1
ATOM 1895 N N . LEU A 1 249 ? 21.399 -4.032 -20.245 1.00 98.75 249 LEU A N 1
ATOM 1896 C CA . LEU A 1 249 ? 21.510 -5.423 -19.781 1.00 98.75 249 LEU A CA 1
ATOM 1897 C C . LEU A 1 249 ? 21.287 -6.426 -20.924 1.00 98.75 249 LEU A C 1
ATOM 1899 O O . LEU A 1 249 ? 22.032 -7.406 -21.033 1.00 98.75 249 LEU A O 1
ATOM 1903 N N . LEU A 1 250 ? 20.311 -6.168 -21.805 1.00 98.50 250 LEU A N 1
ATOM 1904 C CA . LEU A 1 250 ? 20.079 -6.975 -23.007 1.00 98.50 250 LEU A CA 1
ATOM 1905 C C . LEU A 1 250 ? 21.261 -6.901 -23.980 1.00 98.50 250 LEU A C 1
ATOM 1907 O O . LEU A 1 250 ? 21.690 -7.943 -24.479 1.00 98.50 250 LEU A O 1
ATOM 1911 N N . LEU A 1 251 ? 21.826 -5.709 -24.207 1.00 98.25 251 LEU A N 1
ATOM 1912 C CA . LEU A 1 251 ? 23.003 -5.511 -25.062 1.00 98.25 251 LEU A CA 1
ATOM 1913 C C . LEU A 1 251 ? 24.222 -6.306 -24.563 1.00 98.25 251 LEU A C 1
ATOM 1915 O O . LEU A 1 251 ? 24.941 -6.910 -25.360 1.00 98.25 251 LEU A O 1
ATOM 1919 N N . ARG A 1 252 ? 24.425 -6.348 -23.242 1.00 98.38 252 ARG A N 1
ATOM 1920 C CA . ARG A 1 252 ? 25.497 -7.111 -22.577 1.00 98.38 252 ARG A CA 1
ATOM 1921 C C . ARG A 1 252 ? 25.210 -8.613 -22.464 1.00 98.38 252 ARG A C 1
ATOM 1923 O O . ARG A 1 252 ? 26.104 -9.376 -22.105 1.00 98.38 252 ARG A O 1
ATOM 1930 N N . GLY A 1 253 ? 23.977 -9.051 -22.726 1.00 97.88 253 GLY A N 1
ATOM 1931 C CA . GLY A 1 253 ? 23.530 -10.432 -22.511 1.00 97.88 253 GLY A CA 1
ATOM 1932 C C . GLY A 1 253 ? 23.409 -10.837 -21.033 1.00 97.88 253 GLY A C 1
ATOM 1933 O O . GLY A 1 253 ? 23.321 -12.031 -20.735 1.00 97.88 253 GLY A O 1
ATOM 1934 N N . VAL A 1 254 ? 23.403 -9.869 -20.112 1.00 98.50 254 VAL A N 1
ATOM 1935 C CA . VAL A 1 254 ? 23.289 -10.094 -18.664 1.00 98.50 254 VAL A CA 1
ATOM 1936 C C . VAL A 1 254 ? 21.828 -10.369 -18.319 1.00 98.50 254 VAL A C 1
ATOM 1938 O O . VAL A 1 254 ? 20.943 -9.594 -18.672 1.00 98.50 254 VAL A O 1
ATOM 1941 N N . LYS A 1 255 ? 21.561 -11.481 -17.624 1.00 97.88 255 LYS A N 1
ATOM 1942 C CA . LYS A 1 255 ? 20.200 -11.921 -17.279 1.00 97.88 255 LYS A CA 1
ATOM 1943 C C . LYS A 1 255 ? 19.971 -11.932 -15.764 1.00 97.88 255 LYS A C 1
ATOM 1945 O O . LYS A 1 255 ? 20.761 -12.571 -15.066 1.00 97.88 255 LYS A O 1
ATOM 1950 N N . PRO A 1 256 ? 18.887 -11.315 -15.260 1.00 98.62 256 PRO A N 1
ATOM 1951 C CA . PRO A 1 256 ? 18.389 -11.590 -13.918 1.00 98.62 256 PRO A CA 1
ATOM 1952 C C . PRO A 1 256 ? 17.715 -12.964 -13.846 1.00 98.62 256 PRO A C 1
ATOM 1954 O O . PRO A 1 256 ? 17.261 -13.504 -14.857 1.00 98.62 256 PRO A O 1
ATOM 1957 N N . ASP A 1 257 ? 17.623 -13.522 -12.639 1.00 98.75 257 ASP A N 1
ATOM 1958 C CA . ASP A 1 257 ? 16.851 -14.742 -12.374 1.00 98.75 257 ASP A CA 1
ATOM 1959 C C . ASP A 1 257 ? 15.360 -14.450 -12.154 1.00 98.75 257 ASP A C 1
ATOM 1961 O O . ASP A 1 257 ? 14.519 -15.323 -12.335 1.00 98.75 257 ASP A O 1
ATOM 1965 N N . LEU A 1 258 ? 15.012 -13.227 -11.750 1.00 98.69 258 LEU A N 1
ATOM 1966 C CA . LEU A 1 258 ? 13.634 -12.775 -11.553 1.00 98.69 258 LEU A CA 1
ATOM 1967 C C . LEU A 1 258 ? 13.493 -11.353 -12.108 1.00 98.69 258 LEU A C 1
ATOM 1969 O O . LEU A 1 258 ? 14.356 -10.513 -11.855 1.00 98.69 258 LEU A O 1
ATOM 1973 N N . LEU A 1 259 ? 12.413 -11.064 -12.834 1.00 98.81 259 LEU A N 1
ATOM 1974 C CA . LEU A 1 259 ? 12.175 -9.745 -13.427 1.00 98.81 259 LEU A CA 1
ATOM 1975 C C . LEU A 1 259 ? 10.768 -9.227 -13.120 1.00 98.81 259 LEU A C 1
ATOM 1977 O O . LEU A 1 259 ? 9.776 -9.935 -13.294 1.00 98.81 259 LEU A O 1
ATOM 1981 N N . THR A 1 260 ? 10.688 -7.973 -12.690 1.00 98.88 260 THR A N 1
ATOM 1982 C CA . THR A 1 260 ? 9.437 -7.285 -12.358 1.00 98.88 260 THR A CA 1
ATOM 1983 C C . THR A 1 260 ? 9.602 -5.764 -12.501 1.00 98.88 260 THR A C 1
ATOM 1985 O O . THR A 1 260 ? 10.699 -5.298 -12.799 1.00 98.88 260 THR A O 1
ATOM 1988 N N . ASP A 1 261 ? 8.542 -4.982 -12.292 1.00 98.75 261 ASP A N 1
ATOM 1989 C CA . ASP A 1 261 ? 8.619 -3.520 -12.158 1.00 98.75 261 ASP A CA 1
ATOM 1990 C C . ASP A 1 261 ? 7.607 -2.978 -11.135 1.00 98.75 261 ASP A C 1
ATOM 1992 O O . ASP A 1 261 ? 6.485 -3.482 -11.034 1.00 98.75 261 ASP A O 1
ATOM 1996 N N . GLN A 1 262 ? 7.976 -1.909 -10.418 1.00 98.19 262 GLN A N 1
ATOM 1997 C CA . GLN A 1 262 ? 7.053 -1.111 -9.607 1.00 98.19 262 GLN A CA 1
ATOM 1998 C C . GLN A 1 262 ? 7.281 0.413 -9.724 1.00 98.19 262 GLN A C 1
ATOM 2000 O O . GLN A 1 262 ? 7.032 1.167 -8.773 1.00 98.19 262 GLN A O 1
ATOM 2005 N N . THR A 1 263 ? 7.673 0.914 -10.906 1.00 97.88 263 THR A N 1
ATOM 2006 C CA . THR A 1 263 ? 7.491 2.343 -11.238 1.00 97.88 263 THR A CA 1
ATOM 2007 C C . THR A 1 263 ? 6.015 2.757 -11.120 1.00 97.88 263 THR A C 1
ATOM 2009 O O . THR A 1 263 ? 5.110 1.923 -11.152 1.00 97.88 263 THR A O 1
ATOM 2012 N N . SER A 1 264 ? 5.717 4.056 -10.995 1.00 95.12 264 SER A N 1
ATOM 2013 C CA . SER A 1 264 ? 4.326 4.544 -10.920 1.00 95.12 264 SER A CA 1
ATOM 2014 C C . SER A 1 264 ? 3.693 4.718 -12.311 1.00 95.12 264 SER A C 1
ATOM 2016 O O . SER A 1 264 ? 3.117 5.762 -12.614 1.00 95.12 264 SER A O 1
ATOM 2018 N N . ALA A 1 265 ? 3.793 3.689 -13.161 1.00 97.06 265 ALA A N 1
ATOM 2019 C CA . ALA A 1 265 ? 3.287 3.692 -14.537 1.00 97.06 265 ALA A CA 1
ATOM 2020 C C . ALA A 1 265 ? 1.775 3.980 -14.654 1.00 97.06 265 ALA A C 1
ATOM 2022 O O . ALA A 1 265 ? 1.315 4.473 -15.681 1.00 97.06 265 ALA A O 1
ATOM 2023 N N . HIS A 1 266 ? 1.018 3.766 -13.573 1.00 92.44 266 HIS A N 1
ATOM 2024 C CA . HIS A 1 266 ? -0.409 4.074 -13.455 1.00 92.44 266 HIS A CA 1
ATOM 2025 C C . HIS A 1 266 ? -0.762 5.562 -13.609 1.00 92.44 266 HIS A C 1
ATOM 2027 O O . HIS A 1 266 ? -1.943 5.880 -13.735 1.00 92.44 266 HIS A O 1
ATOM 2033 N N . ASP A 1 267 ? 0.218 6.468 -13.546 1.00 91.12 267 ASP A N 1
ATOM 2034 C CA . ASP A 1 267 ? 0.096 7.910 -13.801 1.00 91.12 267 ASP A CA 1
ATOM 2035 C C . ASP A 1 267 ? 1.253 8.340 -14.730 1.00 91.12 267 ASP A C 1
ATOM 2037 O O . ASP A 1 267 ? 2.321 8.724 -14.242 1.00 91.12 267 ASP A O 1
ATOM 2041 N N . PRO A 1 268 ? 1.082 8.277 -16.067 1.00 92.88 268 PRO A N 1
ATOM 2042 C CA . PRO A 1 268 ? 2.151 8.594 -17.019 1.00 92.88 268 PRO A CA 1
ATOM 2043 C C . PRO A 1 268 ? 2.694 10.025 -16.921 1.00 92.88 268 PRO A C 1
ATOM 2045 O O . PRO A 1 268 ? 3.811 10.283 -17.356 1.00 92.88 268 PRO A O 1
ATOM 2048 N N . ILE A 1 269 ? 1.938 10.963 -16.340 1.00 93.62 269 ILE A N 1
ATOM 2049 C CA . ILE A 1 269 ? 2.383 12.352 -16.191 1.00 93.62 269 ILE A CA 1
ATOM 2050 C C . ILE A 1 269 ? 3.290 12.483 -14.964 1.00 93.62 269 ILE A C 1
ATOM 2052 O O . ILE A 1 269 ? 4.362 13.077 -15.066 1.00 93.62 269 ILE A O 1
ATOM 2056 N N . ASN A 1 270 ? 2.888 11.951 -13.803 1.00 91.69 270 ASN A N 1
ATOM 2057 C CA . ASN A 1 270 ? 3.569 12.192 -12.519 1.00 91.69 270 ASN A CA 1
ATOM 2058 C C . ASN A 1 270 ? 4.382 11.012 -11.972 1.00 91.69 270 ASN A C 1
ATOM 2060 O O . ASN A 1 270 ? 5.081 11.188 -10.973 1.00 91.69 270 ASN A O 1
ATOM 2064 N N . GLY A 1 271 ? 4.276 9.825 -12.570 1.00 92.44 271 GLY A N 1
ATOM 2065 C CA . GLY A 1 271 ? 4.802 8.580 -12.011 1.00 92.44 271 GLY A CA 1
ATOM 2066 C C . GLY A 1 271 ? 5.911 7.875 -12.800 1.00 92.44 271 GLY A C 1
ATOM 2067 O O . GLY A 1 271 ? 6.516 6.951 -12.254 1.00 92.44 271 GLY A O 1
ATOM 2068 N N . TYR A 1 272 ? 6.211 8.302 -14.030 1.00 97.19 272 TYR A N 1
ATOM 2069 C CA . TYR A 1 272 ? 7.217 7.676 -14.894 1.00 97.19 272 TYR A CA 1
ATOM 2070 C C . TYR A 1 272 ? 8.105 8.721 -15.590 1.00 97.19 272 TYR A C 1
ATOM 2072 O O . TYR A 1 272 ? 7.595 9.654 -16.208 1.00 97.19 272 TYR A O 1
ATOM 2080 N N . LEU A 1 273 ? 9.430 8.559 -15.508 1.00 97.88 273 LEU A N 1
ATOM 2081 C CA . LEU A 1 273 ? 10.407 9.427 -16.176 1.00 97.88 273 LEU A CA 1
ATOM 2082 C C . LEU A 1 273 ? 10.622 8.962 -17.630 1.00 97.88 273 LEU A C 1
ATOM 2084 O O . LEU A 1 273 ? 11.048 7.820 -17.826 1.00 97.88 273 LEU A O 1
ATOM 2088 N N . PRO A 1 274 ? 10.399 9.809 -18.654 1.00 98.38 274 PRO A N 1
ATOM 2089 C CA . PRO A 1 274 ? 10.695 9.432 -20.033 1.00 98.38 274 PRO A CA 1
ATOM 2090 C C . PRO A 1 274 ? 12.185 9.125 -20.274 1.00 98.38 274 PRO A C 1
ATOM 2092 O O . PRO A 1 274 ? 13.069 9.742 -19.673 1.00 98.38 274 PRO A O 1
ATOM 2095 N N . GLN A 1 275 ? 12.461 8.186 -21.176 1.00 97.06 275 GLN A N 1
ATOM 2096 C CA . GLN A 1 275 ? 13.800 7.737 -21.560 1.00 97.06 275 GLN A CA 1
ATOM 2097 C C . GLN A 1 275 ? 14.631 8.916 -22.105 1.00 97.06 275 GLN A C 1
ATOM 2099 O O . GLN A 1 275 ? 14.120 9.758 -22.851 1.00 97.06 275 GLN A O 1
ATOM 2104 N N . GLY A 1 276 ? 15.894 9.043 -21.684 1.00 95.38 276 GLY A N 1
ATOM 2105 C CA . GLY A 1 276 ? 16.746 10.187 -22.053 1.00 95.38 276 GLY A CA 1
ATOM 2106 C C . GLY A 1 276 ? 16.281 11.571 -21.546 1.00 95.38 276 GLY A C 1
ATOM 2107 O O . GLY A 1 276 ? 16.644 12.602 -22.123 1.00 95.38 276 GLY A O 1
ATOM 2108 N N . TRP A 1 277 ? 15.449 11.646 -20.499 1.00 97.94 277 TRP A N 1
ATOM 2109 C CA . TRP A 1 277 ? 15.110 12.899 -19.804 1.00 97.94 277 TRP A CA 1
ATOM 2110 C C . TRP A 1 277 ? 15.741 12.942 -18.407 1.00 97.94 277 TRP A C 1
ATOM 2112 O O . TRP A 1 277 ? 15.853 11.920 -17.740 1.00 97.94 277 TRP A O 1
ATOM 2122 N N . THR A 1 278 ? 16.090 14.141 -17.928 1.00 97.81 278 THR A N 1
ATOM 2123 C CA . THR A 1 278 ? 16.443 14.352 -16.514 1.00 97.81 278 THR A CA 1
ATOM 2124 C C . THR A 1 278 ? 15.192 14.602 -15.667 1.00 97.81 278 THR A C 1
ATOM 2126 O O . THR A 1 278 ? 14.137 14.991 -16.185 1.00 97.81 278 THR A O 1
ATOM 2129 N N . VAL A 1 279 ? 15.311 14.423 -14.351 1.00 97.06 279 VAL A N 1
ATOM 2130 C CA . VAL A 1 279 ? 14.215 14.641 -13.394 1.00 97.06 279 VAL A CA 1
ATOM 2131 C C . VAL A 1 279 ? 13.736 16.099 -13.403 1.00 97.06 279 VAL A C 1
ATOM 2133 O O . VAL A 1 279 ? 12.535 16.353 -13.357 1.00 97.06 279 VAL A O 1
ATOM 2136 N N . GLU A 1 280 ? 14.644 17.062 -13.555 1.00 96.81 280 GLU A N 1
ATOM 2137 C CA . GLU A 1 280 ? 14.341 18.500 -13.585 1.00 96.81 280 GLU A CA 1
ATOM 2138 C C . GLU A 1 280 ? 13.586 18.875 -14.867 1.00 96.81 280 GLU A C 1
ATOM 2140 O O . GLU A 1 280 ? 12.612 19.631 -14.827 1.00 96.81 280 GLU A O 1
ATOM 2145 N N . LYS A 1 281 ? 13.996 18.303 -16.012 1.00 97.19 281 LYS A N 1
ATOM 2146 C CA . LYS A 1 281 ? 13.293 18.450 -17.297 1.00 97.19 281 LYS A CA 1
ATOM 2147 C C . LYS A 1 281 ? 11.873 17.895 -17.197 1.00 97.19 281 LYS A C 1
ATOM 2149 O O . LYS A 1 281 ? 10.935 18.543 -17.664 1.00 97.19 281 LYS A O 1
ATOM 2154 N N . TRP A 1 282 ? 11.718 16.716 -16.593 1.00 97.31 282 TRP A N 1
ATOM 2155 C CA . TRP A 1 282 ? 10.418 16.091 -16.358 1.00 97.31 282 TRP A CA 1
ATOM 2156 C C . TRP A 1 282 ? 9.541 16.971 -15.463 1.00 97.31 282 TRP A C 1
ATOM 2158 O O . TRP A 1 282 ? 8.459 17.365 -15.890 1.00 97.31 282 TRP A O 1
ATOM 2168 N N . ASP A 1 283 ? 10.028 17.381 -14.292 1.00 94.50 283 ASP A N 1
ATOM 2169 C CA . ASP A 1 283 ? 9.267 18.193 -13.337 1.00 94.50 283 ASP A CA 1
ATOM 2170 C C . ASP A 1 283 ? 8.841 19.558 -13.903 1.00 94.50 283 ASP A C 1
ATOM 2172 O O . ASP A 1 283 ? 7.695 19.970 -13.708 1.00 94.50 283 ASP A O 1
ATOM 2176 N N . ALA A 1 284 ? 9.690 20.218 -14.697 1.00 95.88 284 ALA A N 1
ATOM 2177 C CA . ALA A 1 284 ? 9.315 21.441 -15.407 1.00 95.88 284 ALA A CA 1
ATOM 2178 C C . ALA A 1 284 ? 8.252 21.199 -16.502 1.00 95.88 284 ALA A C 1
ATOM 2180 O O . ALA A 1 284 ? 7.337 22.013 -16.687 1.00 95.88 284 ALA A O 1
ATOM 2181 N N . ARG A 1 285 ? 8.338 20.079 -17.236 1.00 96.69 285 ARG A N 1
ATOM 2182 C CA . ARG A 1 285 ? 7.391 19.724 -18.310 1.00 96.69 285 ARG A CA 1
ATOM 2183 C C . ARG A 1 285 ? 6.047 19.218 -17.784 1.00 96.69 285 ARG A C 1
ATOM 2185 O O . ARG A 1 285 ? 5.040 19.514 -18.418 1.00 96.69 285 ARG A O 1
ATOM 2192 N N . ARG A 1 286 ? 5.980 18.581 -16.605 1.00 93.25 286 ARG A N 1
ATOM 2193 C CA . ARG A 1 286 ? 4.703 18.193 -15.957 1.00 93.25 286 ARG A CA 1
ATOM 2194 C C . ARG A 1 286 ? 3.757 19.382 -15.765 1.00 93.25 286 ARG A C 1
ATOM 2196 O O . ARG A 1 286 ? 2.546 19.224 -15.872 1.00 93.25 286 ARG A O 1
ATOM 2203 N N . VAL A 1 287 ? 4.308 20.571 -15.508 1.00 89.94 287 VAL A N 1
ATOM 2204 C CA . VAL A 1 287 ? 3.539 21.818 -15.351 1.00 89.94 287 VAL A CA 1
ATOM 2205 C C . VAL A 1 287 ? 3.295 22.519 -16.690 1.00 89.94 287 VAL A C 1
ATOM 2207 O O . VAL A 1 287 ? 2.195 23.009 -16.931 1.00 89.94 287 VAL A O 1
ATOM 2210 N N . SER A 1 288 ? 4.313 22.597 -17.553 1.00 94.56 288 SER A N 1
ATOM 2211 C CA . SER A 1 288 ? 4.270 23.426 -18.770 1.00 94.56 288 SER A CA 1
ATOM 2212 C C . SER A 1 288 ? 3.690 22.732 -20.009 1.00 94.56 288 SER A C 1
ATOM 2214 O O . SER A 1 288 ? 3.118 23.412 -20.858 1.00 94.56 288 SER A O 1
ATOM 2216 N N . ALA A 1 289 ? 3.811 21.407 -20.116 1.00 95.12 289 ALA A N 1
ATOM 2217 C CA . ALA A 1 289 ? 3.362 20.619 -21.263 1.00 95.12 289 ALA A CA 1
ATOM 2218 C C . ALA A 1 289 ? 3.010 19.159 -20.870 1.00 95.12 289 ALA A C 1
ATOM 2220 O O . ALA A 1 289 ? 3.631 18.218 -21.366 1.00 95.12 289 ALA A O 1
ATOM 2221 N N . PRO A 1 290 ? 2.016 18.928 -19.986 1.00 93.56 290 PRO A N 1
ATOM 2222 C CA . PRO A 1 290 ? 1.697 17.592 -19.462 1.00 93.56 290 PRO A CA 1
ATOM 2223 C C . PRO A 1 290 ? 1.387 16.547 -20.545 1.00 93.56 290 PRO A C 1
ATOM 2225 O O . PRO A 1 290 ? 1.771 15.392 -20.397 1.00 93.56 290 PRO A O 1
ATOM 2228 N N . ASN A 1 291 ? 0.761 16.943 -21.658 1.00 94.31 291 ASN A N 1
ATOM 2229 C CA . ASN A 1 291 ? 0.445 16.036 -22.766 1.00 94.31 291 ASN A CA 1
ATOM 2230 C C . ASN A 1 291 ? 1.707 15.533 -23.498 1.00 94.31 291 ASN A C 1
ATOM 2232 O O . ASN A 1 291 ? 1.718 14.407 -23.987 1.00 94.31 291 ASN A O 1
ATOM 2236 N N . GLU A 1 292 ? 2.777 16.337 -23.561 1.00 96.62 292 GLU A N 1
ATOM 2237 C CA . GLU A 1 292 ? 4.073 15.888 -24.097 1.00 96.62 292 GLU A CA 1
ATOM 2238 C C . GLU A 1 292 ? 4.748 14.889 -23.150 1.00 96.62 292 GLU A C 1
ATOM 2240 O O . GLU A 1 292 ? 5.398 13.952 -23.609 1.00 96.62 292 GLU A O 1
ATOM 2245 N N . VAL A 1 293 ? 4.587 15.082 -21.833 1.00 97.50 293 VAL A N 1
ATOM 2246 C CA . VAL A 1 293 ? 5.087 14.142 -20.820 1.00 97.50 293 VAL A CA 1
ATOM 2247 C C . VAL A 1 293 ? 4.355 12.810 -20.922 1.00 97.50 293 VAL A C 1
ATOM 2249 O O . VAL A 1 293 ? 5.021 11.785 -20.962 1.00 97.50 293 VAL A O 1
ATOM 2252 N N . GLU A 1 294 ? 3.021 12.808 -21.016 1.00 95.69 294 GLU A N 1
ATOM 2253 C CA . GLU A 1 294 ? 2.248 11.568 -21.163 1.00 95.69 294 GLU A CA 1
ATOM 2254 C C . GLU A 1 294 ? 2.660 10.781 -22.416 1.00 95.69 294 GLU A C 1
ATOM 2256 O O . GLU A 1 294 ? 2.886 9.577 -22.319 1.00 95.69 294 GLU A O 1
ATOM 2261 N N . ALA A 1 295 ? 2.813 11.447 -23.567 1.00 96.69 295 ALA A N 1
ATOM 2262 C CA . ALA A 1 295 ? 3.270 10.796 -24.794 1.00 96.69 295 ALA A CA 1
ATOM 2263 C C . ALA A 1 295 ? 4.676 10.189 -24.628 1.00 96.69 295 ALA A C 1
ATOM 2265 O O . ALA A 1 295 ? 4.847 8.980 -24.775 1.00 96.69 295 ALA A O 1
ATOM 2266 N N . ALA A 1 296 ? 5.660 10.996 -24.215 1.00 98.00 296 ALA A N 1
ATOM 2267 C CA . ALA A 1 296 ? 7.039 10.535 -24.052 1.00 98.00 296 ALA A CA 1
ATOM 2268 C C . ALA A 1 296 ? 7.182 9.447 -22.968 1.00 98.00 296 ALA A C 1
ATOM 2270 O O . ALA A 1 296 ? 8.013 8.546 -23.099 1.00 98.00 296 ALA A O 1
ATOM 2271 N N . ALA A 1 297 ? 6.373 9.496 -21.906 1.00 98.12 297 ALA A N 1
ATOM 2272 C CA . ALA A 1 297 ? 6.331 8.458 -20.884 1.00 98.12 297 ALA A CA 1
ATOM 2273 C C . ALA A 1 297 ? 5.766 7.147 -21.447 1.00 98.12 297 ALA A C 1
ATOM 2275 O O . ALA A 1 297 ? 6.387 6.107 -21.257 1.00 98.12 297 ALA A O 1
ATOM 2276 N N . ARG A 1 298 ? 4.654 7.185 -22.195 1.00 97.69 298 ARG A N 1
ATOM 2277 C CA . ARG A 1 298 ? 4.057 5.998 -22.837 1.00 97.69 298 ARG A CA 1
ATOM 2278 C C . ARG A 1 298 ? 4.994 5.345 -23.856 1.00 97.69 298 ARG A C 1
ATOM 2280 O O . ARG A 1 298 ? 5.145 4.127 -23.825 1.00 97.69 298 ARG A O 1
ATOM 2287 N N . ASP A 1 299 ? 5.692 6.133 -24.674 1.00 98.00 299 ASP A N 1
ATOM 2288 C CA . ASP A 1 299 ? 6.728 5.625 -25.589 1.00 98.00 299 ASP A CA 1
ATOM 2289 C C . ASP A 1 299 ? 7.844 4.886 -24.820 1.00 98.00 299 ASP A C 1
ATOM 2291 O O . ASP A 1 299 ? 8.288 3.804 -25.210 1.00 98.00 299 ASP A O 1
ATOM 2295 N N . SER A 1 300 ? 8.247 5.433 -23.669 1.00 98.56 300 SER A N 1
ATOM 2296 C CA . SER A 1 300 ? 9.282 4.854 -22.799 1.00 98.56 300 SER A CA 1
ATOM 2297 C C . SER A 1 300 ? 8.806 3.594 -22.061 1.00 98.56 300 SER A C 1
ATOM 2299 O O . SER A 1 300 ? 9.577 2.653 -21.878 1.00 98.56 300 SER A O 1
ATOM 2301 N N . MET A 1 301 ? 7.531 3.543 -21.661 1.00 98.69 301 MET A N 1
ATOM 2302 C CA . MET A 1 301 ? 6.884 2.345 -21.106 1.00 98.69 301 MET A CA 1
ATOM 2303 C C . MET A 1 301 ? 6.784 1.228 -22.153 1.00 98.69 301 MET A C 1
ATOM 2305 O O . MET A 1 301 ? 6.969 0.057 -21.827 1.00 98.69 301 MET A O 1
ATOM 2309 N N . ALA A 1 302 ? 6.538 1.577 -23.419 1.00 98.69 302 ALA A N 1
ATOM 2310 C CA . ALA A 1 302 ? 6.523 0.620 -24.518 1.00 98.69 302 ALA A CA 1
ATOM 2311 C C . ALA A 1 302 ? 7.907 -0.013 -24.748 1.00 98.69 302 ALA A C 1
ATOM 2313 O O . ALA A 1 302 ? 7.991 -1.222 -24.957 1.00 98.69 302 ALA A O 1
ATOM 2314 N N . ASN A 1 303 ? 8.992 0.765 -24.653 1.00 98.44 303 ASN A N 1
ATOM 2315 C CA . ASN A 1 303 ? 10.362 0.235 -24.705 1.00 98.44 303 ASN A CA 1
ATOM 2316 C C . ASN A 1 303 ? 10.668 -0.679 -23.508 1.00 98.44 303 ASN A C 1
ATOM 2318 O O . ASN A 1 303 ? 11.087 -1.817 -23.705 1.00 98.44 303 ASN A O 1
ATOM 2322 N N . HIS A 1 304 ? 10.344 -0.240 -22.289 1.00 98.75 304 HIS A N 1
ATOM 2323 C CA . HIS A 1 304 ? 10.478 -1.039 -21.065 1.00 98.75 304 HIS A CA 1
ATOM 2324 C C . HIS A 1 304 ? 9.767 -2.403 -21.190 1.00 98.75 304 HIS A C 1
ATOM 2326 O O . HIS A 1 304 ? 10.384 -3.445 -20.966 1.00 98.75 304 HIS A O 1
ATOM 2332 N N . ILE A 1 305 ? 8.508 -2.436 -21.642 1.00 98.75 305 ILE A N 1
ATOM 2333 C CA . ILE A 1 305 ? 7.782 -3.699 -21.850 1.00 98.75 305 ILE A CA 1
ATOM 2334 C C . ILE A 1 305 ? 8.396 -4.544 -22.977 1.00 98.75 305 ILE A C 1
ATOM 2336 O O . ILE A 1 305 ? 8.483 -5.758 -22.817 1.00 98.75 305 ILE A O 1
ATOM 2340 N N . ARG A 1 306 ? 8.896 -3.957 -24.077 1.00 98.81 306 ARG A N 1
ATOM 2341 C CA . ARG A 1 306 ? 9.638 -4.709 -25.117 1.00 98.81 306 ARG A CA 1
ATOM 2342 C C . ARG A 1 306 ? 10.893 -5.382 -24.546 1.00 98.81 306 ARG A C 1
ATOM 2344 O O . ARG A 1 306 ? 11.170 -6.535 -24.886 1.00 98.81 306 ARG A O 1
ATOM 2351 N N . ALA A 1 307 ? 11.612 -4.718 -23.642 1.00 98.75 307 ALA A N 1
ATOM 2352 C CA . ALA A 1 307 ? 12.751 -5.312 -22.950 1.00 98.75 307 ALA A CA 1
ATOM 2353 C C . ALA A 1 307 ? 12.323 -6.433 -21.979 1.00 98.75 307 ALA A C 1
ATOM 2355 O O . ALA A 1 307 ? 12.892 -7.527 -22.019 1.00 98.75 307 ALA A O 1
ATOM 2356 N N . MET A 1 308 ? 11.264 -6.232 -21.182 1.00 98.88 308 MET A N 1
ATOM 2357 C CA . MET A 1 308 ? 10.700 -7.277 -20.306 1.00 98.88 308 MET A CA 1
ATOM 2358 C C . MET A 1 308 ? 10.221 -8.508 -21.090 1.00 98.88 308 MET A C 1
ATOM 2360 O O . MET A 1 308 ? 10.529 -9.635 -20.707 1.00 98.88 308 MET A O 1
ATOM 2364 N N . LEU A 1 309 ? 9.537 -8.311 -22.222 1.00 98.88 309 LEU A N 1
ATOM 2365 C CA . LEU A 1 309 ? 9.126 -9.380 -23.140 1.00 98.88 309 LEU A CA 1
ATOM 2366 C C . LEU A 1 309 ? 10.332 -10.127 -23.725 1.00 98.88 309 LEU A C 1
ATOM 2368 O O . LEU A 1 309 ? 10.290 -11.347 -23.871 1.00 98.88 309 LEU A O 1
ATOM 2372 N N . THR A 1 310 ? 11.426 -9.418 -24.015 1.00 98.75 310 THR A N 1
ATOM 2373 C CA . THR A 1 310 ? 12.671 -10.029 -24.500 1.00 98.75 310 THR A CA 1
ATOM 2374 C C . THR A 1 310 ? 13.314 -10.902 -23.419 1.00 98.75 310 THR A C 1
ATOM 2376 O O . THR A 1 310 ? 13.678 -12.043 -23.699 1.00 98.75 310 THR A O 1
ATOM 2379 N N . PHE A 1 311 ? 13.387 -10.437 -22.167 1.00 98.81 311 PHE A N 1
ATOM 2380 C CA . PHE A 1 311 ? 13.838 -11.265 -21.042 1.00 98.81 311 PHE A CA 1
ATOM 2381 C C . PHE A 1 311 ? 12.924 -12.473 -20.791 1.00 98.81 311 PHE A C 1
ATOM 2383 O O . PHE A 1 311 ? 13.425 -13.580 -20.576 1.00 98.81 311 PHE A O 1
ATOM 2390 N N . HIS A 1 312 ? 11.606 -12.297 -20.897 1.00 98.62 312 HIS A N 1
ATOM 2391 C CA . HIS A 1 312 ? 10.641 -13.386 -20.772 1.00 98.62 312 HIS A CA 1
ATOM 2392 C C . HIS A 1 312 ? 10.857 -14.466 -21.848 1.00 98.62 312 HIS A C 1
ATOM 2394 O O . HIS A 1 312 ? 11.012 -15.646 -21.530 1.00 98.62 312 HIS A O 1
ATOM 2400 N N . ALA A 1 313 ? 10.993 -14.063 -23.117 1.00 98.50 313 ALA A N 1
ATOM 2401 C CA . ALA A 1 313 ? 11.317 -14.957 -24.232 1.00 98.50 313 ALA A CA 1
ATOM 2402 C C . ALA A 1 313 ? 12.707 -15.620 -24.100 1.00 98.50 313 ALA A C 1
ATOM 2404 O O . ALA A 1 313 ? 12.928 -16.722 -24.602 1.00 98.50 313 ALA A O 1
ATOM 2405 N N . LEU A 1 314 ? 13.639 -14.978 -23.387 1.00 98.31 314 LEU A N 1
ATOM 2406 C CA . LEU A 1 314 ? 14.953 -15.517 -23.020 1.00 98.31 314 LEU A CA 1
ATOM 2407 C C . LEU A 1 314 ? 14.928 -16.468 -21.805 1.00 98.31 314 LEU A C 1
ATOM 2409 O O . LEU A 1 314 ? 16.004 -16.923 -21.389 1.00 98.31 314 LEU A O 1
ATOM 2413 N N . GLY A 1 315 ? 13.739 -16.778 -21.275 1.00 98.06 315 GLY A N 1
ATOM 2414 C CA . GLY A 1 315 ? 13.491 -17.759 -20.217 1.00 98.06 315 GLY A CA 1
ATOM 2415 C C . GLY A 1 315 ? 13.459 -17.201 -18.793 1.00 98.06 315 GLY A C 1
ATOM 2416 O O . GLY A 1 315 ? 13.468 -17.993 -17.853 1.00 98.06 315 GLY A O 1
ATOM 2417 N N . VAL A 1 316 ? 13.447 -15.876 -18.608 1.00 98.75 316 VAL A N 1
ATOM 2418 C CA . VAL A 1 316 ? 13.376 -15.262 -17.273 1.00 98.75 316 VAL A CA 1
ATOM 2419 C C . VAL A 1 316 ? 11.929 -15.301 -16.744 1.00 98.75 316 VAL A C 1
ATOM 2421 O O . VAL A 1 316 ? 11.002 -14.916 -17.465 1.00 98.75 316 VAL A O 1
ATOM 2424 N N . PRO A 1 317 ? 11.702 -15.721 -15.485 1.00 98.56 317 PRO A N 1
ATOM 2425 C CA . PRO A 1 317 ? 10.457 -15.479 -14.762 1.00 98.56 317 PRO A CA 1
ATOM 2426 C C . PRO A 1 317 ? 10.148 -13.976 -14.654 1.00 98.56 317 PRO A C 1
ATOM 2428 O O . PRO A 1 317 ? 10.696 -13.262 -13.813 1.00 98.56 317 PRO A O 1
ATOM 2431 N N . THR A 1 318 ? 9.260 -13.502 -15.527 1.00 98.88 318 THR A N 1
ATOM 2432 C CA . THR A 1 318 ? 8.840 -12.098 -15.638 1.00 98.88 318 THR A CA 1
ATOM 2433 C C . THR A 1 318 ? 7.399 -11.933 -15.160 1.00 98.88 318 THR A C 1
ATOM 2435 O O . THR A 1 318 ? 6.557 -12.790 -15.431 1.00 98.88 318 THR A O 1
ATOM 2438 N N . VAL A 1 319 ? 7.108 -10.853 -14.430 1.00 98.50 319 VAL A N 1
ATOM 2439 C CA . VAL A 1 319 ? 5.781 -10.588 -13.852 1.00 98.50 319 VAL A CA 1
ATOM 2440 C C . VAL A 1 319 ? 5.470 -9.085 -13.803 1.00 98.50 319 VAL A C 1
ATOM 2442 O O . VAL A 1 319 ? 6.367 -8.264 -13.643 1.00 98.50 319 VAL A O 1
ATOM 2445 N N . ASP A 1 320 ? 4.194 -8.714 -13.927 1.00 98.69 320 ASP A N 1
ATOM 2446 C CA . ASP A 1 320 ? 3.696 -7.361 -13.629 1.00 98.69 320 ASP A CA 1
ATOM 2447 C C . ASP A 1 320 ? 3.326 -7.260 -12.139 1.00 98.69 320 ASP A C 1
ATOM 2449 O O . ASP A 1 320 ? 2.546 -8.075 -11.627 1.00 98.69 320 ASP A O 1
ATOM 2453 N N . TYR A 1 321 ? 3.883 -6.265 -11.436 1.00 98.44 321 TYR A N 1
ATOM 2454 C CA . TYR A 1 321 ? 3.661 -6.050 -9.998 1.00 98.44 321 TYR A CA 1
ATOM 2455 C C . TYR A 1 321 ? 2.620 -4.969 -9.675 1.00 98.44 321 TYR A C 1
ATOM 2457 O O . TYR A 1 321 ? 2.619 -4.334 -8.615 1.00 98.44 321 TYR A O 1
ATOM 2465 N N . GLY A 1 322 ? 1.660 -4.805 -10.581 1.00 96.06 322 GLY A N 1
ATOM 2466 C CA . GLY A 1 322 ? 0.390 -4.172 -10.293 1.00 96.06 322 GLY A CA 1
ATOM 2467 C C . GLY A 1 322 ? 0.356 -2.659 -10.445 1.00 96.06 322 GLY A C 1
ATOM 2468 O O . GLY A 1 322 ? -0.426 -2.010 -9.739 1.00 96.06 322 GLY A O 1
ATOM 2469 N N . ASN A 1 323 ? 1.189 -2.122 -11.337 1.00 96.81 323 ASN A N 1
ATOM 2470 C CA . ASN A 1 323 ? 1.279 -0.704 -11.696 1.00 96.81 323 ASN A CA 1
ATOM 2471 C C . ASN A 1 323 ? 0.669 -0.374 -13.075 1.00 96.81 323 ASN A C 1
ATOM 2473 O O . ASN A 1 323 ? 0.712 0.780 -13.492 1.00 96.81 323 ASN A O 1
ATOM 2477 N N . ASN A 1 324 ? 0.085 -1.365 -13.762 1.00 97.69 324 ASN A N 1
ATOM 2478 C CA . ASN A 1 324 ? -0.560 -1.232 -15.075 1.00 97.69 324 ASN A CA 1
ATOM 2479 C C . ASN A 1 324 ? 0.397 -0.915 -16.251 1.00 97.69 324 ASN A C 1
ATOM 2481 O O . ASN A 1 324 ? -0.057 -0.472 -17.307 1.00 97.69 324 ASN A O 1
ATOM 2485 N N . LEU A 1 325 ? 1.707 -1.162 -16.107 1.00 98.44 325 LEU A N 1
ATOM 2486 C CA . LEU A 1 325 ? 2.713 -0.878 -17.144 1.00 98.44 325 LEU A CA 1
ATOM 2487 C C . LEU A 1 325 ? 2.407 -1.592 -18.479 1.00 98.44 325 LEU A C 1
ATOM 2489 O O . LEU A 1 325 ? 2.490 -0.967 -19.539 1.00 98.44 325 LEU A O 1
ATOM 2493 N N . ARG A 1 326 ? 1.966 -2.861 -18.436 1.00 98.69 326 ARG A N 1
ATOM 2494 C CA . ARG A 1 326 ? 1.564 -3.636 -19.632 1.00 98.69 326 ARG A CA 1
ATOM 2495 C C . ARG A 1 326 ? 0.453 -2.950 -20.434 1.00 98.69 326 ARG A C 1
ATOM 2497 O O . ARG A 1 326 ? 0.512 -2.905 -21.659 1.00 98.69 326 ARG A O 1
ATOM 2504 N N . GLN A 1 327 ? -0.533 -2.361 -19.756 1.00 98.31 327 GLN A N 1
ATOM 2505 C CA . GLN A 1 327 ? -1.640 -1.643 -20.395 1.00 98.31 327 GLN A CA 1
ATOM 2506 C C . GLN A 1 327 ? -1.170 -0.367 -21.094 1.00 98.31 327 GLN A C 1
ATOM 2508 O O . GLN A 1 327 ? -1.601 -0.085 -22.209 1.00 98.31 327 GLN A O 1
ATOM 2513 N N . MET A 1 328 ? -0.272 0.395 -20.463 1.00 97.56 328 MET A N 1
ATOM 2514 C CA . MET A 1 328 ? 0.261 1.622 -21.059 1.00 97.56 328 MET A CA 1
ATOM 2515 C C . MET A 1 328 ? 1.102 1.323 -22.309 1.00 97.56 328 MET A C 1
ATOM 2517 O O . MET A 1 328 ? 1.032 2.077 -23.278 1.00 97.56 328 MET A O 1
ATOM 2521 N N . ALA A 1 329 ? 1.827 0.198 -22.324 1.00 98.25 329 ALA A N 1
ATOM 2522 C CA . ALA A 1 329 ? 2.538 -0.292 -23.504 1.00 98.25 329 ALA A CA 1
ATOM 2523 C C . ALA A 1 329 ? 1.600 -0.840 -24.596 1.00 98.25 329 ALA A C 1
ATOM 2525 O O . ALA A 1 329 ? 1.834 -0.579 -25.775 1.00 98.25 329 ALA A O 1
ATOM 2526 N N . LEU A 1 330 ? 0.518 -1.543 -24.233 1.00 98.25 330 LEU A N 1
ATOM 2527 C CA . LEU A 1 330 ? -0.515 -1.982 -25.181 1.00 98.25 330 LEU A CA 1
ATOM 2528 C C . LEU A 1 330 ? -1.181 -0.780 -25.873 1.00 98.25 330 LEU A C 1
ATOM 2530 O O . LEU A 1 330 ? -1.302 -0.753 -27.095 1.00 98.25 330 LEU A O 1
ATOM 2534 N N . GLU A 1 331 ? -1.536 0.255 -25.108 1.00 96.62 331 GLU A N 1
ATOM 2535 C CA . GLU A 1 331 ? -2.066 1.526 -25.629 1.00 96.62 331 GLU A CA 1
ATOM 2536 C C . GLU A 1 331 ? -1.054 2.289 -26.509 1.00 96.62 331 GLU A C 1
ATOM 2538 O O . GLU A 1 331 ? -1.457 3.099 -27.342 1.00 96.62 331 GLU A O 1
ATOM 2543 N N . ALA A 1 332 ? 0.243 1.996 -26.370 1.00 97.12 332 ALA A N 1
ATOM 2544 C CA . ALA A 1 332 ? 1.342 2.499 -27.197 1.00 97.12 332 ALA A CA 1
ATOM 2545 C C . ALA A 1 332 ? 1.791 1.511 -28.305 1.00 97.12 332 ALA A C 1
ATOM 2547 O O . ALA A 1 332 ? 2.888 1.639 -28.857 1.00 97.12 332 ALA A O 1
ATOM 2548 N N . GLY A 1 333 ? 0.957 0.522 -28.652 1.00 97.62 333 GLY A N 1
ATOM 2549 C CA . GLY A 1 333 ? 1.188 -0.380 -29.787 1.00 97.62 333 GLY A CA 1
ATOM 2550 C C . GLY A 1 333 ? 2.158 -1.535 -29.520 1.00 97.62 333 GLY A C 1
ATOM 2551 O O . GLY A 1 333 ? 2.877 -1.956 -30.426 1.00 97.62 333 GLY A O 1
ATOM 2552 N N . VAL A 1 334 ? 2.218 -2.045 -28.286 1.00 98.50 334 VAL A N 1
ATOM 2553 C CA . VAL A 1 334 ? 2.839 -3.344 -27.976 1.00 98.50 334 VAL A CA 1
ATOM 2554 C C . VAL A 1 334 ? 1.736 -4.395 -27.836 1.00 98.50 334 VAL A C 1
ATOM 2556 O O . VAL A 1 334 ? 1.290 -4.701 -26.733 1.00 98.50 334 VAL A O 1
ATOM 2559 N N . ASP A 1 335 ? 1.285 -4.935 -28.972 1.00 98.19 335 ASP A N 1
ATOM 2560 C CA . ASP A 1 335 ? 0.138 -5.859 -29.069 1.00 98.19 335 ASP A CA 1
ATOM 2561 C C . ASP A 1 335 ? 0.225 -7.066 -28.115 1.00 98.19 335 ASP A C 1
ATOM 2563 O O . ASP A 1 335 ? -0.796 -7.566 -27.646 1.00 98.19 335 ASP A O 1
ATOM 2567 N N . ASN A 1 336 ? 1.443 -7.526 -27.809 1.00 98.25 336 ASN A N 1
ATOM 2568 C CA . ASN A 1 336 ? 1.720 -8.687 -26.964 1.00 98.25 336 ASN A CA 1
ATOM 2569 C C . ASN A 1 336 ? 2.206 -8.324 -25.542 1.00 98.25 336 ASN A C 1
ATOM 2571 O O . ASN A 1 336 ? 2.800 -9.147 -24.851 1.00 98.25 336 ASN A O 1
ATOM 2575 N N . ALA A 1 337 ? 1.934 -7.102 -25.064 1.00 98.44 337 ALA A N 1
ATOM 2576 C CA . ALA A 1 337 ? 2.335 -6.631 -23.729 1.00 98.44 337 ALA A CA 1
ATOM 2577 C C . ALA A 1 337 ? 1.843 -7.502 -22.553 1.00 98.44 337 ALA A C 1
ATOM 2579 O O . ALA A 1 337 ? 2.381 -7.400 -21.455 1.00 98.44 337 ALA A O 1
ATOM 2580 N N . PHE A 1 338 ? 0.834 -8.350 -22.771 1.00 98.56 338 PHE A N 1
ATOM 2581 C CA . PHE A 1 338 ? 0.250 -9.249 -21.771 1.00 98.56 338 PHE A CA 1
ATOM 2582 C C . PHE A 1 338 ? 0.724 -10.712 -21.884 1.00 98.56 338 PHE A C 1
ATOM 2584 O O . PHE A 1 338 ? 0.167 -11.573 -21.207 1.00 98.56 338 PHE A O 1
ATOM 2591 N N . ASP A 1 339 ? 1.763 -11.008 -22.680 1.00 98.56 339 ASP A N 1
ATOM 2592 C CA . ASP A 1 339 ? 2.342 -12.363 -22.763 1.00 98.56 339 ASP A CA 1
ATOM 2593 C C . ASP A 1 339 ? 2.886 -12.863 -21.408 1.00 98.56 339 ASP A C 1
ATOM 2595 O O . ASP A 1 339 ? 2.913 -14.070 -21.170 1.00 98.56 339 ASP A O 1
ATOM 2599 N N . PHE A 1 340 ? 3.276 -11.950 -20.504 1.00 98.44 340 PHE A N 1
ATOM 2600 C CA . PHE A 1 340 ? 3.622 -12.272 -19.117 1.00 98.44 340 PHE A CA 1
ATOM 2601 C C . PHE A 1 340 ? 2.523 -11.830 -18.119 1.00 98.44 340 PHE A C 1
ATOM 2603 O O . PHE A 1 340 ? 1.887 -10.781 -18.297 1.00 98.44 340 PHE A O 1
ATOM 2610 N N . PRO A 1 341 ? 2.273 -12.621 -17.055 1.00 98.19 341 PRO A N 1
ATOM 2611 C CA . PRO A 1 341 ? 1.124 -12.438 -16.169 1.00 98.19 341 PRO A CA 1
ATOM 2612 C C . PRO A 1 341 ? 1.350 -11.369 -15.092 1.00 98.19 341 PRO A C 1
ATOM 2614 O O . PRO A 1 341 ? 2.481 -11.025 -14.741 1.00 98.19 341 PRO A O 1
ATOM 2617 N N . GLY A 1 342 ? 0.257 -10.913 -14.482 1.00 98.38 342 GLY A N 1
ATOM 2618 C CA . GLY A 1 342 ? 0.289 -10.217 -13.201 1.00 98.38 342 GLY A CA 1
ATOM 2619 C C . GLY A 1 342 ? 0.604 -11.156 -12.033 1.00 98.38 342 GLY A C 1
ATOM 2620 O O . GLY A 1 342 ? 0.316 -12.356 -12.051 1.00 98.38 342 GLY A O 1
ATOM 2621 N N . PHE A 1 343 ? 1.162 -10.603 -10.959 1.00 98.38 343 PHE A N 1
ATOM 2622 C CA . PHE A 1 343 ? 1.588 -11.391 -9.796 1.00 98.38 343 PHE A CA 1
ATOM 2623 C C . PHE A 1 343 ? 0.445 -12.087 -9.040 1.00 98.38 343 PHE A C 1
ATOM 2625 O O . PHE A 1 343 ? 0.664 -13.094 -8.362 1.00 98.38 343 PHE A O 1
ATOM 2632 N N . VAL A 1 344 ? -0.792 -11.590 -9.154 1.00 97.56 344 VAL A N 1
ATOM 2633 C CA . VAL A 1 344 ? -1.941 -12.197 -8.471 1.00 97.56 344 VAL A CA 1
ATOM 2634 C C . VAL A 1 344 ? -2.419 -13.490 -9.136 1.00 97.56 344 VAL A C 1
ATOM 2636 O O . VAL A 1 344 ? -2.492 -14.484 -8.408 1.00 97.56 344 VAL A O 1
ATOM 2639 N N . PRO A 1 345 ? -2.714 -13.557 -10.453 1.00 96.50 345 PRO A N 1
ATOM 2640 C CA . PRO A 1 345 ? -3.007 -14.835 -11.104 1.00 96.50 345 PRO A CA 1
ATOM 2641 C C . PRO A 1 345 ? -1.853 -15.843 -11.007 1.00 96.50 345 PRO A C 1
ATOM 2643 O O . PRO A 1 345 ? -2.126 -17.030 -10.843 1.00 96.50 345 PRO A O 1
ATOM 2646 N N . ALA A 1 346 ? -0.594 -15.390 -11.057 1.00 97.19 346 ALA A N 1
ATOM 2647 C CA . ALA A 1 346 ? 0.574 -16.273 -10.998 1.00 97.19 346 ALA A CA 1
ATOM 2648 C C . ALA A 1 346 ? 0.870 -16.833 -9.589 1.00 97.19 346 ALA A C 1
ATOM 2650 O O . ALA A 1 346 ? 1.146 -18.026 -9.444 1.00 97.19 346 ALA A O 1
ATOM 2651 N N . TYR A 1 347 ? 0.809 -15.990 -8.549 1.00 97.50 347 TYR A N 1
ATOM 2652 C CA . TYR A 1 347 ? 1.395 -16.306 -7.237 1.00 97.50 347 TYR A CA 1
ATOM 2653 C C . TYR A 1 347 ? 0.435 -16.095 -6.049 1.00 97.50 347 TYR A C 1
ATOM 2655 O O . TYR A 1 347 ? 0.321 -16.965 -5.187 1.00 97.50 347 TYR A O 1
ATOM 2663 N N . ILE A 1 348 ? -0.298 -14.975 -5.986 1.00 97.56 348 ILE A N 1
ATOM 2664 C CA . ILE A 1 348 ? -1.028 -14.579 -4.758 1.00 97.56 348 ILE A CA 1
ATOM 2665 C C . ILE A 1 348 ? -2.471 -15.116 -4.656 1.00 97.56 348 ILE A C 1
ATOM 2667 O O . ILE A 1 348 ? -2.983 -15.308 -3.548 1.00 97.56 348 ILE A O 1
ATOM 2671 N N . ARG A 1 349 ? -3.156 -15.431 -5.764 1.00 96.56 349 ARG A N 1
ATOM 2672 C CA . ARG A 1 349 ? -4.570 -15.878 -5.745 1.00 96.56 349 ARG A CA 1
ATOM 2673 C C . ARG A 1 349 ? -4.875 -17.085 -4.825 1.00 96.56 349 ARG A C 1
ATOM 2675 O O . ARG A 1 349 ? -5.939 -17.069 -4.197 1.00 96.56 349 ARG A O 1
ATOM 2682 N N . PRO A 1 350 ? -3.996 -18.095 -4.644 1.00 94.31 350 PRO A N 1
ATOM 2683 C CA . PRO A 1 350 ? -4.197 -19.172 -3.661 1.00 94.31 350 PRO A CA 1
ATOM 2684 C C . PRO A 1 350 ? -4.257 -18.711 -2.189 1.00 94.31 350 PRO A C 1
ATOM 2686 O O . PRO A 1 350 ? -4.817 -19.418 -1.343 1.00 94.31 350 PRO A O 1
ATOM 2689 N N . LEU A 1 351 ? -3.715 -17.532 -1.863 1.00 95.25 351 LEU A N 1
ATOM 2690 C CA . LEU A 1 351 ? -3.872 -16.889 -0.552 1.00 95.25 351 LEU A CA 1
ATOM 2691 C C . LEU A 1 351 ? -5.261 -16.243 -0.443 1.00 95.25 351 LEU A C 1
ATOM 2693 O O . LEU A 1 351 ? -6.006 -16.520 0.502 1.00 95.25 351 LEU A O 1
ATOM 2697 N N . PHE A 1 352 ? -5.669 -15.491 -1.472 1.00 96.44 352 PHE A N 1
ATOM 2698 C CA . PHE A 1 352 ? -6.987 -14.849 -1.526 1.00 96.44 352 PHE A CA 1
ATOM 2699 C C . PHE A 1 352 ? -8.148 -15.852 -1.435 1.00 96.44 352 PHE A C 1
ATOM 2701 O O . PHE A 1 352 ? -9.140 -15.593 -0.756 1.00 96.44 352 PHE A O 1
ATOM 2708 N N . CYS A 1 353 ? -7.999 -17.047 -2.011 1.00 93.75 353 CYS A N 1
ATOM 2709 C CA . CYS A 1 353 ? -8.991 -18.127 -1.910 1.00 93.75 353 CYS A CA 1
ATOM 2710 C C . CYS A 1 353 ? -9.138 -18.718 -0.487 1.00 93.75 353 CYS A C 1
ATOM 2712 O O . CYS A 1 353 ? -10.000 -19.564 -0.250 1.00 93.75 353 CYS A O 1
ATOM 2714 N N . ARG A 1 354 ? -8.325 -18.273 0.480 1.00 94.31 354 ARG A N 1
ATOM 2715 C CA . ARG A 1 354 ? -8.442 -18.571 1.920 1.00 94.31 354 ARG A CA 1
ATOM 2716 C C . ARG A 1 354 ? -8.795 -17.327 2.759 1.00 94.31 354 ARG A C 1
ATOM 2718 O O . ARG A 1 354 ? -8.812 -17.400 3.986 1.00 94.31 354 ARG A O 1
ATOM 2725 N N . GLY A 1 355 ? -9.065 -16.187 2.117 1.00 95.56 355 GLY A N 1
ATOM 2726 C CA . GLY A 1 355 ? -9.248 -14.891 2.781 1.00 95.56 355 GLY A CA 1
ATOM 2727 C C . GLY A 1 355 ? -7.954 -14.320 3.376 1.00 95.56 355 GLY A C 1
ATOM 2728 O O . GLY A 1 355 ? -8.013 -13.427 4.219 1.00 95.56 355 GLY A O 1
ATOM 2729 N N . ILE A 1 356 ? -6.790 -14.864 3.002 1.00 97.62 356 ILE A N 1
ATOM 2730 C CA . ILE A 1 356 ? -5.477 -14.382 3.446 1.00 97.62 356 ILE A CA 1
ATOM 2731 C C . ILE A 1 356 ? -5.090 -13.195 2.564 1.00 97.62 356 ILE A C 1
ATOM 2733 O O . ILE A 1 356 ? -5.150 -13.299 1.343 1.00 97.62 356 ILE A O 1
ATOM 2737 N N . GLY A 1 357 ? -4.700 -12.086 3.187 1.00 97.56 357 GLY A N 1
ATOM 2738 C CA . GLY A 1 357 ? -4.364 -10.820 2.533 1.00 97.56 357 GLY A CA 1
ATOM 2739 C C . GLY A 1 357 ? -3.690 -9.857 3.521 1.00 97.56 357 GLY A C 1
ATOM 2740 O O . GLY A 1 357 ? -3.456 -10.260 4.662 1.00 97.56 357 GLY A O 1
ATOM 2741 N N . PRO A 1 358 ? -3.390 -8.604 3.126 1.00 97.81 358 PRO A N 1
ATOM 2742 C CA . PRO A 1 358 ? -2.540 -7.659 3.865 1.00 97.81 358 PRO A CA 1
ATOM 2743 C C . PRO A 1 358 ? -3.209 -7.021 5.097 1.00 97.81 358 PRO A C 1
ATOM 2745 O O . PRO A 1 358 ? -3.294 -5.796 5.223 1.00 97.81 358 PRO A O 1
ATOM 2748 N N . PHE A 1 359 ? -3.665 -7.867 6.018 1.00 98.62 359 PHE A N 1
ATOM 2749 C CA . PHE A 1 359 ? -4.115 -7.515 7.360 1.00 98.62 359 PHE A CA 1
ATOM 2750 C C . PHE A 1 359 ? -2.967 -6.882 8.158 1.00 98.62 359 PHE A C 1
ATOM 2752 O O . PHE A 1 359 ? -1.841 -7.387 8.172 1.00 98.62 359 PHE A O 1
ATOM 2759 N N . ARG A 1 360 ? -3.247 -5.742 8.791 1.00 98.81 360 ARG A N 1
ATOM 2760 C CA . ARG A 1 360 ? -2.265 -4.926 9.510 1.00 98.81 360 ARG A CA 1
ATOM 2761 C C . ARG A 1 360 ? -2.876 -4.284 10.746 1.00 98.81 360 ARG A C 1
ATOM 2763 O O . ARG A 1 360 ? -4.088 -4.069 10.803 1.00 98.81 360 ARG A O 1
ATOM 2770 N N . TRP A 1 361 ? -2.033 -3.913 11.700 1.00 98.88 361 TRP A N 1
ATOM 2771 C CA . TRP A 1 361 ? -2.452 -3.131 12.859 1.00 98.88 361 TRP A CA 1
ATOM 2772 C C . TRP A 1 361 ? -1.425 -2.073 13.265 1.00 98.88 361 TRP A C 1
ATOM 2774 O O . TRP A 1 361 ? -0.268 -2.130 12.849 1.00 98.88 361 TRP A O 1
ATOM 2784 N N . VAL A 1 362 ? -1.876 -1.084 14.041 1.00 98.94 362 VAL A N 1
ATOM 2785 C CA . VAL A 1 362 ? -1.110 0.102 14.459 1.00 98.94 362 VAL A CA 1
ATOM 2786 C C . VAL A 1 362 ? -1.378 0.398 15.934 1.00 98.94 362 VAL A C 1
ATOM 2788 O O . VAL A 1 362 ? -2.538 0.481 16.347 1.00 98.94 362 VAL A O 1
ATOM 2791 N N . ALA A 1 363 ? -0.321 0.579 16.723 1.00 98.88 363 ALA A N 1
ATOM 2792 C CA . ALA A 1 363 ? -0.412 0.919 18.138 1.00 98.88 363 ALA A CA 1
ATOM 2793 C C . ALA A 1 363 ? -0.569 2.441 18.317 1.00 98.88 363 ALA A C 1
ATOM 2795 O O . ALA A 1 363 ? 0.378 3.202 18.105 1.00 98.88 363 ALA A O 1
ATOM 2796 N N . LEU A 1 364 ? -1.755 2.913 18.731 1.00 98.88 364 LEU A N 1
ATOM 2797 C CA . LEU A 1 364 ? -2.000 4.356 18.916 1.00 98.88 364 LEU A CA 1
ATOM 2798 C C . LEU A 1 364 ? -1.218 4.959 20.089 1.00 98.88 364 LEU A C 1
ATOM 2800 O O . LEU A 1 364 ? -1.118 6.181 20.189 1.00 98.88 364 LEU A O 1
ATOM 2804 N N . SER A 1 365 ? -0.649 4.122 20.958 1.00 98.69 365 SER A N 1
ATOM 2805 C CA . SER A 1 365 ? 0.289 4.522 22.008 1.00 98.69 365 SER A CA 1
ATOM 2806 C C . SER A 1 365 ? 1.545 5.188 21.444 1.00 98.69 365 SER A C 1
ATOM 2808 O O . SER A 1 365 ? 2.138 6.014 22.135 1.00 98.69 365 SER A O 1
ATOM 2810 N N . GLY A 1 366 ? 1.935 4.869 20.203 1.00 98.56 366 GLY A N 1
ATOM 2811 C CA . GLY A 1 366 ? 3.233 5.243 19.638 1.00 98.56 366 GLY A CA 1
ATOM 2812 C C . GLY A 1 366 ? 4.393 4.378 20.145 1.00 98.56 366 GLY A C 1
ATOM 2813 O O . GLY A 1 366 ? 5.545 4.707 19.882 1.00 98.56 366 GLY A O 1
ATOM 2814 N N . ASP A 1 367 ? 4.109 3.299 20.879 1.00 98.56 367 ASP A N 1
ATOM 2815 C CA . ASP A 1 367 ? 5.105 2.516 21.610 1.00 98.56 367 ASP A CA 1
ATOM 2816 C C . ASP A 1 367 ? 5.373 1.152 20.927 1.00 98.56 367 ASP A C 1
ATOM 2818 O O . ASP A 1 367 ? 4.432 0.385 20.702 1.00 98.56 367 ASP A O 1
ATOM 2822 N N . PRO A 1 368 ? 6.632 0.819 20.576 1.00 98.38 368 PRO A N 1
ATOM 2823 C CA . PRO A 1 368 ? 6.959 -0.408 19.848 1.00 98.38 368 PRO A CA 1
ATOM 2824 C C . PRO A 1 368 ? 6.824 -1.698 20.677 1.00 98.38 368 PRO A C 1
ATOM 2826 O O . PRO A 1 368 ? 6.662 -2.766 20.087 1.00 98.38 368 PRO A O 1
ATOM 2829 N N . ASP A 1 369 ? 6.839 -1.635 22.015 1.00 98.62 369 ASP A N 1
ATOM 2830 C CA . ASP A 1 369 ? 6.596 -2.810 22.873 1.00 98.62 369 ASP A CA 1
ATOM 2831 C C . ASP A 1 369 ? 5.148 -3.313 22.737 1.00 98.62 369 ASP A C 1
ATOM 2833 O O . ASP A 1 369 ? 4.903 -4.516 22.815 1.00 98.62 369 ASP A O 1
ATOM 2837 N N . ASP A 1 370 ? 4.194 -2.432 22.414 1.00 98.81 370 ASP A N 1
ATOM 2838 C CA . ASP A 1 370 ? 2.825 -2.858 22.101 1.00 98.81 370 ASP A CA 1
ATOM 2839 C C . ASP A 1 370 ? 2.793 -3.728 20.826 1.00 98.81 370 ASP A C 1
ATOM 2841 O O . ASP A 1 370 ? 2.077 -4.730 20.779 1.00 98.81 370 ASP A O 1
ATOM 2845 N N . ILE A 1 371 ? 3.627 -3.424 19.820 1.00 98.81 371 ILE A N 1
ATOM 2846 C CA . ILE A 1 371 ? 3.765 -4.279 18.630 1.00 98.81 371 ILE A CA 1
ATOM 2847 C C . ILE A 1 371 ? 4.467 -5.598 18.974 1.00 98.81 371 ILE A C 1
ATOM 2849 O O . ILE A 1 371 ? 3.948 -6.657 18.619 1.00 98.81 371 ILE A O 1
ATOM 2853 N N . ALA A 1 372 ? 5.568 -5.569 19.730 1.00 98.69 372 ALA A N 1
ATOM 2854 C CA . ALA A 1 372 ? 6.280 -6.785 20.141 1.00 98.69 372 ALA A CA 1
ATOM 2855 C C . ALA A 1 372 ? 5.373 -7.770 20.913 1.00 98.69 372 ALA A C 1
ATOM 2857 O O . ALA A 1 372 ? 5.407 -8.980 20.673 1.00 98.69 372 ALA A O 1
ATOM 2858 N N . LYS A 1 373 ? 4.493 -7.254 21.781 1.00 98.88 373 LYS A N 1
ATOM 2859 C CA . LYS A 1 373 ? 3.461 -8.041 22.473 1.00 98.88 373 LYS A CA 1
ATOM 2860 C C . LYS A 1 373 ? 2.420 -8.618 21.522 1.00 98.88 373 LYS A C 1
ATOM 2862 O O . LYS A 1 373 ? 2.068 -9.790 21.651 1.00 98.88 373 LYS A O 1
ATOM 2867 N N . THR A 1 374 ? 1.934 -7.840 20.551 1.00 98.88 374 THR A N 1
ATOM 2868 C CA . THR A 1 374 ? 1.019 -8.388 19.536 1.00 98.88 374 THR A CA 1
ATOM 2869 C C . THR A 1 374 ? 1.684 -9.469 18.686 1.00 98.88 374 THR A C 1
ATOM 2871 O O . THR A 1 374 ? 1.064 -10.508 18.488 1.00 98.88 374 THR A O 1
ATOM 2874 N N . ASP A 1 375 ? 2.946 -9.305 18.271 1.00 98.75 375 ASP A N 1
ATOM 2875 C CA . ASP A 1 375 ? 3.696 -10.322 17.518 1.00 98.75 375 ASP A CA 1
ATOM 2876 C C . ASP A 1 375 ? 3.795 -11.636 18.316 1.00 98.75 375 ASP A C 1
ATOM 2878 O O . ASP A 1 375 ? 3.494 -12.713 17.793 1.00 98.75 375 ASP A O 1
ATOM 2882 N N . ALA A 1 376 ? 4.121 -11.555 19.612 1.00 98.81 376 ALA A N 1
ATOM 2883 C CA . ALA A 1 376 ? 4.112 -12.706 20.515 1.00 98.81 376 ALA A CA 1
ATOM 2884 C C . ALA A 1 376 ? 2.713 -13.345 20.640 1.00 98.81 376 ALA A C 1
ATOM 2886 O O . ALA A 1 376 ? 2.585 -14.570 20.568 1.00 98.81 376 ALA A O 1
ATOM 2887 N N . LYS A 1 377 ? 1.649 -12.536 20.750 1.00 98.81 377 LYS A N 1
ATOM 2888 C CA . LYS A 1 377 ? 0.264 -13.030 20.824 1.00 98.81 377 LYS A CA 1
ATOM 2889 C C . LYS A 1 377 ? -0.194 -13.720 19.534 1.00 98.81 377 LYS A C 1
ATOM 2891 O O . LYS A 1 377 ? -0.939 -14.696 19.606 1.00 98.81 377 LYS A O 1
ATOM 2896 N N . VAL A 1 378 ? 0.258 -13.276 18.357 1.00 98.75 378 VAL A N 1
ATOM 2897 C CA . VAL A 1 378 ? -0.026 -13.994 17.101 1.00 98.75 378 VAL A CA 1
ATOM 2898 C C . VAL A 1 378 ? 0.634 -15.375 17.117 1.00 98.75 378 VAL A C 1
ATOM 2900 O O . VAL A 1 378 ? -0.033 -16.356 16.785 1.00 98.75 378 VAL A O 1
ATOM 2903 N N . LYS A 1 379 ? 1.896 -15.483 17.561 1.00 98.62 379 LYS A N 1
ATOM 2904 C CA . LYS A 1 379 ? 2.587 -16.781 17.681 1.00 98.62 379 LYS A CA 1
ATOM 2905 C C . LYS A 1 379 ? 1.895 -17.732 18.667 1.00 98.62 379 LYS A C 1
ATOM 2907 O O . LYS A 1 379 ? 1.779 -18.917 18.372 1.00 98.62 379 LYS A O 1
ATOM 2912 N N . GLU A 1 380 ? 1.390 -17.218 19.790 1.00 98.50 380 GLU A N 1
ATOM 2913 C CA . GLU A 1 380 ? 0.592 -17.972 20.775 1.00 98.50 380 GLU A CA 1
ATOM 2914 C C . GLU A 1 380 ? -0.717 -18.523 20.180 1.00 98.50 380 GLU A C 1
ATOM 2916 O O . GLU A 1 380 ? -1.088 -19.669 20.430 1.00 98.50 380 GLU A O 1
ATOM 2921 N N . LEU A 1 381 ? -1.424 -17.719 19.378 1.00 98.25 381 LEU A N 1
ATOM 2922 C CA . LEU A 1 381 ? -2.730 -18.082 18.814 1.00 98.25 381 LEU A CA 1
ATOM 2923 C C . LEU A 1 381 ? -2.639 -18.907 17.521 1.00 98.25 381 LEU A C 1
ATOM 2925 O O . LEU A 1 381 ? -3.626 -19.547 17.137 1.00 98.25 381 LEU A O 1
ATOM 2929 N N . ILE A 1 382 ? -1.490 -18.896 16.847 1.00 97.75 382 ILE A N 1
ATOM 2930 C CA . ILE A 1 382 ? -1.222 -19.637 15.608 1.00 97.75 382 ILE A CA 1
ATOM 2931 C C . ILE A 1 382 ? 0.122 -20.385 15.759 1.00 97.75 382 ILE A C 1
ATOM 2933 O O . ILE A 1 382 ? 1.085 -20.066 15.061 1.00 97.75 382 ILE A O 1
ATOM 2937 N N . PRO A 1 383 ? 0.239 -21.357 16.689 1.00 97.12 383 PRO A N 1
ATOM 2938 C CA . PRO A 1 383 ? 1.527 -21.966 17.042 1.00 97.12 383 PRO A CA 1
ATOM 2939 C C . PRO A 1 383 ? 2.113 -22.849 15.931 1.00 97.12 383 PRO A C 1
ATOM 2941 O O . PRO A 1 383 ? 3.330 -22.951 15.812 1.00 97.12 383 PRO A O 1
ATOM 2944 N N . ASP A 1 384 ? 1.261 -23.455 15.099 1.00 95.56 384 ASP A N 1
ATOM 2945 C CA . ASP A 1 384 ? 1.670 -24.453 14.102 1.00 95.56 384 ASP A CA 1
ATOM 2946 C C . ASP A 1 384 ? 2.136 -23.850 12.757 1.00 95.56 384 ASP A C 1
ATOM 2948 O O . ASP A 1 384 ? 2.634 -24.576 11.893 1.00 95.56 384 ASP A O 1
ATOM 2952 N N . ASP A 1 385 ? 1.998 -22.532 12.545 1.00 95.50 385 ASP A N 1
ATOM 2953 C CA . ASP A 1 385 ? 2.428 -21.875 11.301 1.00 95.50 385 ASP A CA 1
ATOM 2954 C C . ASP A 1 385 ? 3.871 -21.355 11.397 1.00 95.50 385 ASP A C 1
ATOM 2956 O O . ASP A 1 385 ? 4.154 -20.169 11.590 1.00 95.50 385 ASP A O 1
ATOM 2960 N N . ALA A 1 386 ? 4.816 -22.271 11.191 1.00 95.50 386 ALA A N 1
ATOM 2961 C CA . ALA A 1 386 ? 6.240 -21.956 11.159 1.00 95.50 386 ALA A CA 1
ATOM 2962 C C . ALA A 1 386 ? 6.638 -20.944 10.059 1.00 95.50 386 ALA A C 1
ATOM 2964 O O . ALA A 1 386 ? 7.742 -20.402 10.116 1.00 95.50 386 ALA A O 1
ATOM 2965 N N . HIS A 1 387 ? 5.803 -20.691 9.042 1.00 92.69 387 HIS A N 1
ATOM 2966 C CA . HIS A 1 387 ? 6.083 -19.667 8.033 1.00 92.69 387 HIS A CA 1
ATOM 2967 C C . HIS A 1 387 ? 5.707 -18.275 8.536 1.00 92.69 387 HIS A C 1
ATOM 2969 O O . HIS A 1 387 ? 6.535 -17.368 8.454 1.00 92.69 387 HIS A O 1
ATOM 2975 N N . LEU A 1 388 ? 4.526 -18.144 9.142 1.00 95.56 388 LEU A N 1
ATOM 2976 C CA . LEU A 1 388 ? 4.088 -16.935 9.831 1.00 95.56 388 LEU A CA 1
ATOM 2977 C C . LEU A 1 388 ? 5.037 -16.565 10.981 1.00 95.56 388 LEU A C 1
ATOM 2979 O O . LEU A 1 388 ? 5.346 -15.389 11.165 1.00 95.56 388 LEU A O 1
ATOM 2983 N N . HIS A 1 389 ? 5.554 -17.545 11.732 1.00 97.62 389 HIS A N 1
ATOM 2984 C CA . HIS A 1 389 ? 6.523 -17.268 12.803 1.00 97.62 389 HIS A CA 1
ATOM 2985 C C . HIS A 1 389 ? 7.821 -16.678 12.246 1.00 97.62 389 HIS A C 1
ATOM 2987 O O . HIS A 1 389 ? 8.237 -15.624 12.718 1.00 97.62 389 HIS A O 1
ATOM 2993 N N . ARG A 1 390 ? 8.398 -17.281 11.190 1.00 95.62 390 ARG A N 1
ATOM 2994 C CA . ARG A 1 390 ? 9.579 -16.728 10.494 1.00 95.62 390 ARG A CA 1
ATOM 2995 C C . ARG A 1 390 ? 9.318 -15.338 9.921 1.00 95.62 390 ARG A C 1
ATOM 2997 O O . ARG A 1 390 ? 10.208 -14.497 9.980 1.00 95.62 390 ARG A O 1
ATOM 3004 N N . TRP A 1 391 ? 8.122 -15.096 9.376 1.00 97.00 391 TRP A N 1
ATOM 3005 C CA . TRP A 1 391 ? 7.716 -13.763 8.933 1.00 97.00 391 TRP A CA 1
ATOM 3006 C C . TRP A 1 391 ? 7.828 -12.750 10.082 1.00 97.00 391 TRP A C 1
ATOM 3008 O O . TRP A 1 391 ? 8.501 -11.736 9.926 1.00 97.00 391 TRP A O 1
ATOM 3018 N N . LEU A 1 392 ? 7.236 -13.045 11.246 1.00 97.75 392 LEU A N 1
ATOM 3019 C CA . LEU A 1 392 ? 7.281 -12.157 12.412 1.00 97.75 392 LEU A CA 1
ATOM 3020 C C . LEU A 1 392 ? 8.703 -11.966 12.962 1.00 97.75 392 LEU A C 1
ATOM 3022 O O . LEU A 1 392 ? 9.053 -10.849 13.327 1.00 97.75 392 LEU A O 1
ATOM 3026 N N . ASP A 1 393 ? 9.537 -13.010 12.975 1.00 97.69 393 ASP A N 1
ATOM 3027 C CA . ASP A 1 393 ? 10.937 -12.902 13.413 1.00 97.69 393 ASP A CA 1
ATOM 3028 C C . ASP A 1 393 ? 11.752 -11.969 12.507 1.00 97.69 393 ASP A C 1
ATOM 3030 O O . ASP A 1 393 ? 12.385 -11.031 12.992 1.00 97.69 393 ASP A O 1
ATOM 3034 N N . MET A 1 394 ? 11.675 -12.141 11.184 1.00 96.56 394 MET A N 1
ATOM 3035 C CA . MET A 1 394 ? 12.348 -11.229 10.251 1.00 96.56 394 MET A CA 1
ATOM 3036 C C . MET A 1 394 ? 11.728 -9.822 10.267 1.00 96.56 394 MET A C 1
ATOM 3038 O O . MET A 1 394 ? 12.441 -8.837 10.100 1.00 96.56 394 MET A O 1
ATOM 3042 N N . ALA A 1 395 ? 10.419 -9.696 10.500 1.00 96.69 395 ALA A N 1
ATOM 3043 C CA . ALA A 1 395 ? 9.740 -8.406 10.626 1.00 96.69 395 ALA A CA 1
ATOM 3044 C C . ALA A 1 395 ? 10.069 -7.669 11.941 1.00 96.69 395 ALA A C 1
ATOM 3046 O O . ALA A 1 395 ? 9.870 -6.455 12.024 1.00 96.69 395 ALA A O 1
ATOM 3047 N N . ALA A 1 396 ? 10.575 -8.370 12.958 1.00 96.25 396 ALA A N 1
ATOM 3048 C CA . ALA A 1 396 ? 11.145 -7.777 14.166 1.00 96.25 396 ALA A CA 1
ATOM 3049 C C . ALA A 1 396 ? 12.643 -7.447 14.005 1.00 96.25 396 ALA A C 1
ATOM 3051 O O . ALA A 1 396 ? 13.102 -6.451 14.553 1.00 96.25 396 ALA A O 1
ATOM 3052 N N . GLU A 1 397 ? 13.395 -8.245 13.239 1.00 95.94 397 GLU A N 1
ATOM 3053 C CA . GLU A 1 397 ? 14.832 -8.029 13.005 1.00 95.94 397 GLU A CA 1
ATOM 3054 C C . GLU A 1 397 ? 15.125 -6.938 11.956 1.00 95.94 397 GLU A C 1
ATOM 3056 O O . GLU A 1 397 ? 16.062 -6.159 12.121 1.00 95.94 397 GLU A O 1
ATOM 3061 N N . LYS A 1 398 ? 14.363 -6.900 10.852 1.00 94.69 398 LYS A N 1
ATOM 3062 C CA . LYS A 1 398 ? 14.708 -6.124 9.645 1.00 94.69 398 LYS A CA 1
ATOM 3063 C C . LYS A 1 398 ? 13.879 -4.861 9.421 1.00 94.69 398 LYS A C 1
ATOM 3065 O O . LYS A 1 398 ? 14.341 -3.960 8.731 1.00 94.69 398 LYS A O 1
ATOM 3070 N N . ILE A 1 399 ? 12.648 -4.792 9.932 1.00 95.56 399 ILE A N 1
ATOM 3071 C CA . ILE A 1 399 ? 11.719 -3.704 9.589 1.00 95.56 399 ILE A CA 1
ATOM 3072 C C . ILE A 1 399 ? 11.755 -2.612 10.658 1.00 95.56 399 ILE A C 1
ATOM 3074 O O . ILE A 1 399 ? 11.195 -2.767 11.742 1.00 95.56 399 ILE A O 1
ATOM 3078 N N . ALA A 1 400 ? 12.347 -1.467 10.315 1.00 94.75 400 ALA A N 1
ATOM 3079 C CA . ALA A 1 400 ? 12.190 -0.246 11.095 1.00 94.75 400 ALA A CA 1
ATOM 3080 C C . ALA A 1 400 ? 10.738 0.268 11.021 1.00 94.75 400 ALA A C 1
ATOM 3082 O O . ALA A 1 400 ? 10.112 0.270 9.955 1.00 94.75 400 ALA A O 1
ATOM 3083 N N . PHE A 1 401 ? 10.197 0.732 12.151 1.00 97.12 401 PHE A N 1
ATOM 3084 C CA . PHE A 1 401 ? 8.882 1.376 12.183 1.00 97.12 401 PHE A CA 1
ATOM 3085 C C . PHE A 1 401 ? 8.926 2.774 11.546 1.00 97.12 401 PHE A C 1
ATOM 3087 O O . PHE A 1 401 ? 9.923 3.488 11.639 1.00 97.12 401 PHE A O 1
ATOM 3094 N N . GLN A 1 402 ? 7.815 3.167 10.922 1.00 96.94 402 GLN A N 1
ATOM 3095 C CA . GLN A 1 402 ? 7.629 4.457 10.259 1.00 96.94 402 GLN A CA 1
ATOM 3096 C C . GLN A 1 402 ? 6.390 5.133 10.864 1.00 96.94 402 GLN A C 1
ATOM 3098 O O . GLN A 1 402 ? 5.286 4.603 10.732 1.00 96.94 402 GLN A O 1
ATOM 3103 N N . GLY A 1 403 ? 6.565 6.278 11.532 1.00 97.44 403 GLY A N 1
ATOM 3104 C CA . GLY A 1 403 ? 5.492 6.926 12.296 1.00 97.44 403 GLY A CA 1
ATOM 3105 C C . GLY A 1 403 ? 5.082 6.101 13.524 1.00 97.44 403 GLY A C 1
ATOM 3106 O O . GLY A 1 403 ? 5.935 5.625 14.272 1.00 97.44 403 GLY A O 1
ATOM 3107 N N . LEU A 1 404 ? 3.774 5.918 13.733 1.00 98.75 404 LEU A N 1
ATOM 3108 C CA . LEU A 1 404 ? 3.237 5.015 14.755 1.00 98.75 404 LEU A CA 1
ATOM 3109 C C . LEU A 1 404 ? 3.699 3.564 14.497 1.00 98.75 404 LEU A C 1
ATOM 3111 O O . LEU A 1 404 ? 3.528 3.069 13.378 1.00 98.75 404 LEU A O 1
ATOM 3115 N N . PRO A 1 405 ? 4.207 2.842 15.515 1.00 98.75 405 PRO A N 1
ATOM 3116 C CA . PRO A 1 405 ? 4.546 1.430 15.392 1.00 98.75 405 PRO A CA 1
ATOM 3117 C C . PRO A 1 405 ? 3.369 0.604 14.875 1.00 98.75 405 PRO A C 1
ATOM 3119 O O . PRO A 1 405 ? 2.238 0.697 15.360 1.00 98.75 405 PRO A O 1
ATOM 3122 N N . ALA A 1 406 ? 3.654 -0.202 13.859 1.00 98.81 406 ALA A N 1
ATOM 3123 C CA . ALA A 1 406 ? 2.669 -0.932 13.080 1.00 98.81 406 ALA A CA 1
ATOM 3124 C C . ALA A 1 406 ? 3.239 -2.269 12.612 1.00 98.81 406 ALA A C 1
ATOM 3126 O O . ALA A 1 406 ? 4.453 -2.401 12.451 1.00 98.81 406 ALA A O 1
ATOM 3127 N N . ARG A 1 407 ? 2.365 -3.235 12.329 1.00 98.81 407 ARG A N 1
ATOM 3128 C CA . ARG A 1 407 ? 2.739 -4.553 11.807 1.00 98.81 407 ARG A CA 1
ATOM 3129 C C . ARG A 1 407 ? 1.851 -4.956 10.638 1.00 98.81 407 ARG A C 1
ATOM 3131 O O . ARG A 1 407 ? 0.636 -4.779 10.687 1.00 98.81 407 ARG A O 1
ATOM 3138 N N . ILE A 1 408 ? 2.463 -5.536 9.608 1.00 98.38 408 ILE A N 1
ATOM 3139 C CA . ILE A 1 408 ? 1.793 -6.324 8.564 1.00 98.38 408 ILE A CA 1
ATOM 3140 C C . ILE A 1 408 ? 1.888 -7.816 8.939 1.00 98.38 408 ILE A C 1
ATOM 3142 O O . ILE A 1 408 ? 2.954 -8.286 9.344 1.00 98.38 408 ILE A O 1
ATOM 3146 N N . CYS A 1 409 ? 0.787 -8.563 8.844 1.00 98.12 409 CYS A N 1
ATOM 3147 C CA . CYS A 1 409 ? 0.793 -10.019 9.017 1.00 98.12 409 CYS A CA 1
ATOM 3148 C C . CYS A 1 409 ? -0.361 -10.648 8.223 1.00 98.12 409 CYS A C 1
ATOM 3150 O O . CYS A 1 409 ? -1.531 -10.479 8.567 1.00 98.12 409 CYS A O 1
ATOM 3152 N N . TRP A 1 410 ? -0.045 -11.357 7.139 1.00 98.06 410 TRP A N 1
ATOM 3153 C CA . TRP A 1 410 ? -1.043 -11.921 6.229 1.00 98.06 410 TRP A CA 1
ATOM 3154 C C . TRP A 1 410 ? -1.793 -13.108 6.855 1.00 98.06 410 TRP A C 1
ATOM 3156 O O . TRP A 1 410 ? -1.316 -14.240 6.842 1.00 98.06 410 TRP A O 1
ATOM 3166 N N . VAL A 1 411 ? -3.009 -12.859 7.356 1.00 97.25 411 VAL A N 1
ATOM 3167 C CA . VAL A 1 411 ? -3.871 -13.864 8.012 1.00 97.25 411 VAL A CA 1
ATOM 3168 C C . VAL A 1 411 ? -5.269 -13.975 7.391 1.00 97.25 411 VAL A C 1
ATOM 3170 O O . VAL A 1 411 ? -5.796 -13.035 6.784 1.00 97.25 411 VAL A O 1
ATOM 3173 N N . GLY A 1 412 ? -5.862 -15.165 7.523 1.00 95.06 412 GLY A N 1
ATOM 3174 C CA . GLY A 1 412 ? -7.024 -15.609 6.749 1.00 95.06 412 GLY A CA 1
ATOM 3175 C C . GLY A 1 412 ? -8.393 -15.484 7.418 1.00 95.06 412 GLY A C 1
ATOM 3176 O O . GLY A 1 412 ? -8.536 -15.052 8.568 1.00 95.06 412 GLY A O 1
ATOM 3177 N N . LEU A 1 413 ? -9.415 -15.948 6.687 1.00 95.38 413 LEU A N 1
ATOM 3178 C CA . LEU A 1 413 ? -10.744 -16.192 7.244 1.00 95.38 413 LEU A CA 1
ATOM 3179 C C . LEU A 1 413 ? -10.645 -17.247 8.352 1.00 95.38 413 LEU A C 1
ATOM 3181 O O . LEU A 1 413 ? -10.319 -18.404 8.095 1.00 95.38 413 LEU A O 1
ATOM 3185 N N . GLY A 1 414 ? -10.992 -16.844 9.571 1.00 91.88 414 GLY A N 1
ATOM 3186 C CA . GLY A 1 414 ? -10.905 -17.680 10.766 1.00 91.88 414 GLY A CA 1
ATOM 3187 C C . GLY A 1 414 ? -9.912 -17.154 11.798 1.00 91.88 414 GLY A C 1
ATOM 3188 O O . GLY A 1 414 ? -10.164 -17.344 12.979 1.00 91.88 414 GLY A O 1
ATOM 3189 N N . ASP A 1 415 ? -8.881 -16.410 11.391 1.00 97.31 415 ASP A N 1
ATOM 3190 C CA . ASP A 1 415 ? -7.839 -15.936 12.314 1.00 97.31 415 ASP A CA 1
ATOM 3191 C C . ASP A 1 415 ? -7.875 -14.425 12.551 1.00 97.31 415 ASP A C 1
ATOM 3193 O O . ASP A 1 415 ? -7.672 -14.001 13.686 1.00 97.31 415 ASP A O 1
ATOM 3197 N N . ARG A 1 416 ? -8.265 -13.608 11.558 1.00 98.50 416 ARG A N 1
ATOM 3198 C CA . ARG A 1 416 ? -8.415 -12.145 11.739 1.00 98.50 416 ARG A CA 1
ATOM 3199 C C . ARG A 1 416 ? -9.274 -11.777 12.958 1.00 98.50 416 ARG A C 1
ATOM 3201 O O . ARG A 1 416 ? -8.866 -10.943 13.762 1.00 98.50 416 ARG A O 1
ATOM 3208 N N . HIS A 1 417 ? -10.431 -12.424 13.135 1.00 98.00 417 HIS A N 1
ATOM 3209 C CA . HIS A 1 417 ? -11.302 -12.176 14.293 1.00 98.00 417 HIS A CA 1
ATOM 3210 C C . HIS A 1 417 ? -10.715 -12.698 15.617 1.00 98.00 417 HIS A C 1
ATOM 3212 O O . HIS A 1 417 ? -10.862 -12.029 16.636 1.00 98.00 417 HIS A O 1
ATOM 3218 N N . ARG A 1 418 ? -9.998 -13.836 15.611 1.00 98.44 418 ARG A N 1
ATOM 3219 C CA . ARG A 1 418 ? -9.307 -14.372 16.802 1.00 98.44 418 ARG A CA 1
ATOM 3220 C C . ARG A 1 418 ? -8.245 -13.391 17.298 1.00 98.44 418 ARG A C 1
ATOM 3222 O O . ARG A 1 418 ? -8.216 -13.083 18.485 1.00 98.44 418 ARG A O 1
ATOM 3229 N N . LEU A 1 419 ? -7.426 -12.868 16.383 1.00 98.81 419 LEU A N 1
ATOM 3230 C CA . LEU A 1 419 ? -6.414 -11.856 16.691 1.00 98.81 419 LEU A CA 1
ATOM 3231 C C . LEU A 1 419 ? -7.052 -10.545 17.160 1.00 98.81 419 LEU A C 1
ATOM 3233 O O . LEU A 1 419 ? -6.645 -10.013 18.185 1.00 98.81 419 LEU A O 1
ATOM 3237 N N . GLY A 1 420 ? -8.091 -10.053 16.476 1.00 98.81 420 GLY A N 1
ATOM 3238 C CA . GLY A 1 420 ? -8.764 -8.811 16.867 1.00 98.81 420 GLY A CA 1
ATOM 3239 C C . GLY A 1 420 ? -9.383 -8.860 18.266 1.00 98.81 420 GLY A C 1
ATOM 3240 O O . GLY A 1 420 ? -9.177 -7.938 19.054 1.00 98.81 420 GLY A O 1
ATOM 3241 N N . LEU A 1 421 ? -10.073 -9.955 18.604 1.00 98.88 421 LEU A N 1
ATOM 3242 C CA . LEU A 1 421 ? -10.619 -10.183 19.947 1.00 98.88 421 LEU A CA 1
ATOM 3243 C C . LEU A 1 421 ? -9.510 -10.303 21.004 1.00 98.88 421 LEU A C 1
ATOM 3245 O O . LEU A 1 421 ? -9.635 -9.732 22.087 1.00 98.88 421 LEU A O 1
ATOM 3249 N N . ALA A 1 422 ? -8.402 -10.981 20.688 1.00 98.94 422 ALA A N 1
ATOM 3250 C CA . ALA A 1 422 ? -7.255 -11.077 21.588 1.00 98.94 422 ALA A CA 1
ATOM 3251 C C . ALA A 1 422 ? -6.592 -9.712 21.828 1.00 98.94 422 ALA A C 1
ATOM 3253 O O . ALA A 1 422 ? -6.395 -9.332 22.978 1.00 98.94 422 ALA A O 1
ATOM 3254 N N . PHE A 1 423 ? -6.326 -8.930 20.778 1.00 98.94 423 PHE A N 1
ATOM 3255 C CA . PHE A 1 423 ? -5.759 -7.585 20.910 1.00 98.94 423 PHE A CA 1
ATOM 3256 C C . PHE A 1 423 ? -6.702 -6.663 21.702 1.00 98.94 423 PHE A C 1
ATOM 3258 O O . PHE A 1 423 ? -6.247 -5.915 22.562 1.00 98.94 423 PHE A O 1
ATOM 3265 N N . ASN A 1 424 ? -8.023 -6.765 21.508 1.00 98.94 424 ASN A N 1
ATOM 3266 C CA . ASN A 1 424 ? -9.001 -6.024 22.313 1.00 98.94 424 ASN A CA 1
ATOM 3267 C C . ASN A 1 424 ? -8.998 -6.462 23.791 1.00 98.94 424 ASN A C 1
ATOM 3269 O O . ASN A 1 424 ? -9.112 -5.625 24.685 1.00 98.94 424 ASN A O 1
ATOM 3273 N N . ALA A 1 425 ? -8.798 -7.752 24.077 1.00 98.88 425 ALA A N 1
ATOM 3274 C CA . ALA A 1 425 ? -8.588 -8.237 25.440 1.00 98.88 425 ALA A CA 1
ATOM 3275 C C . ALA A 1 425 ? -7.274 -7.723 26.066 1.00 98.88 425 ALA A C 1
ATOM 3277 O O . ALA A 1 425 ? -7.288 -7.359 27.239 1.00 98.88 425 ALA A O 1
ATOM 3278 N N . MET A 1 426 ? -6.185 -7.616 25.296 1.00 98.88 426 MET A N 1
ATOM 3279 C CA . MET A 1 426 ? -4.897 -7.069 25.759 1.00 98.88 426 MET A CA 1
ATOM 3280 C C . MET A 1 426 ? -4.944 -5.548 26.015 1.00 98.88 426 MET A C 1
ATOM 3282 O O . MET A 1 426 ? -4.292 -5.050 26.930 1.00 98.88 426 MET A O 1
ATOM 3286 N N . VAL A 1 427 ? -5.740 -4.794 25.246 1.00 98.88 427 VAL A N 1
ATOM 3287 C CA . VAL A 1 427 ? -6.039 -3.375 25.538 1.00 98.88 427 VAL A CA 1
ATOM 3288 C C . VAL A 1 427 ? -6.856 -3.262 26.830 1.00 98.88 427 VAL A C 1
ATOM 3290 O O . VAL A 1 427 ? -6.551 -2.445 27.694 1.00 98.88 427 VAL A O 1
ATOM 3293 N N . ARG A 1 428 ? -7.864 -4.126 27.009 1.00 98.75 428 ARG A N 1
ATOM 3294 C CA . ARG A 1 428 ? -8.719 -4.176 28.211 1.00 98.75 428 ARG A CA 1
ATOM 3295 C C . ARG A 1 428 ? -7.974 -4.584 29.487 1.00 98.75 428 ARG A C 1
ATOM 3297 O O . ARG A 1 428 ? -8.367 -4.149 30.566 1.00 98.75 428 ARG A O 1
ATOM 3304 N N . SER A 1 429 ? -6.931 -5.409 29.387 1.00 98.69 429 SER A N 1
ATOM 3305 C CA . SER A 1 429 ? -6.082 -5.796 30.524 1.00 98.69 429 SER A CA 1
ATOM 3306 C C . SER A 1 429 ? -4.989 -4.772 30.854 1.00 98.69 429 SER A C 1
ATOM 3308 O O . SER A 1 429 ? -4.388 -4.865 31.923 1.00 98.69 429 SER A O 1
ATOM 3310 N N . GLY A 1 430 ? -4.717 -3.812 29.960 1.00 98.44 430 GLY A N 1
ATOM 3311 C CA . GLY A 1 430 ? -3.570 -2.904 30.061 1.00 98.44 430 GLY A CA 1
ATOM 3312 C C . GLY A 1 430 ? -2.226 -3.546 29.687 1.00 98.44 430 GLY A C 1
ATOM 3313 O O . GLY A 1 430 ? -1.177 -2.972 29.969 1.00 98.44 430 GLY A O 1
ATOM 3314 N N . GLU A 1 431 ? -2.237 -4.725 29.056 1.00 98.69 431 GLU A N 1
ATOM 3315 C CA . GLU A 1 431 ? -1.041 -5.353 28.479 1.00 98.69 431 GLU A CA 1
ATOM 3316 C C . GLU A 1 431 ? -0.497 -4.515 27.307 1.00 98.69 431 GLU A C 1
ATOM 3318 O O . GLU A 1 431 ? 0.717 -4.328 27.190 1.00 98.69 431 GLU A O 1
ATOM 3323 N N . LEU A 1 432 ? -1.402 -3.946 26.500 1.00 98.81 432 LEU A N 1
ATOM 3324 C CA . LEU A 1 432 ? -1.119 -2.913 25.497 1.00 98.81 432 LEU A CA 1
ATOM 3325 C C . LEU A 1 432 ? -1.471 -1.534 26.071 1.00 98.81 432 LEU A C 1
ATOM 3327 O O . LEU A 1 432 ? -2.514 -1.370 26.706 1.00 98.81 432 LEU A O 1
ATOM 3331 N N . LYS A 1 433 ? -0.608 -0.532 25.862 1.00 98.69 433 LYS A N 1
ATOM 3332 C CA . LYS A 1 433 ? -0.671 0.754 26.587 1.00 98.69 433 LYS A CA 1
ATOM 3333 C C . LYS A 1 433 ? -1.779 1.691 26.103 1.00 98.69 433 LYS A C 1
ATOM 3335 O O . LYS A 1 433 ? -2.165 2.605 26.830 1.00 98.69 433 LYS A O 1
ATOM 3340 N N . ALA A 1 434 ? -2.273 1.493 24.885 1.00 98.75 434 ALA A N 1
ATOM 3341 C CA . ALA A 1 434 ? -3.416 2.207 24.323 1.00 98.75 434 ALA A CA 1
ATOM 3342 C C . ALA A 1 434 ? -4.137 1.335 23.273 1.00 98.75 434 ALA A C 1
ATOM 3344 O O . ALA A 1 434 ? -3.586 0.320 22.840 1.00 98.75 434 ALA A O 1
ATOM 3345 N N . PRO A 1 435 ? -5.344 1.728 22.828 1.00 98.88 435 PRO A N 1
ATOM 3346 C CA . PRO A 1 435 ? -6.062 1.063 21.747 1.00 98.88 435 PRO A CA 1
ATOM 3347 C C . PRO A 1 435 ? -5.259 0.844 20.465 1.00 98.88 435 PRO A C 1
ATOM 3349 O O . PRO A 1 435 ? -4.422 1.657 20.062 1.00 98.88 435 PRO A O 1
ATOM 3352 N N . VAL A 1 436 ? -5.576 -0.259 19.793 1.00 98.81 436 VAL A N 1
ATOM 3353 C CA . VAL A 1 436 ? -4.945 -0.679 18.538 1.00 98.81 436 VAL A CA 1
ATOM 3354 C C . VAL A 1 436 ? -5.921 -0.483 17.384 1.00 98.81 436 VAL A C 1
ATOM 3356 O O . VAL A 1 436 ? -7.094 -0.847 17.472 1.00 98.81 436 VAL A O 1
ATOM 3359 N N . VAL A 1 437 ? -5.436 0.076 16.280 1.00 98.81 437 VAL A N 1
ATOM 3360 C CA . VAL A 1 437 ? -6.170 0.146 15.011 1.00 98.81 437 VAL A CA 1
ATOM 3361 C C . VAL A 1 437 ? -5.884 -1.120 14.216 1.00 98.81 437 VAL A C 1
ATOM 3363 O O . VAL A 1 437 ? -4.722 -1.435 13.998 1.00 98.81 437 VAL A O 1
ATOM 3366 N N . ILE A 1 438 ? -6.918 -1.815 13.746 1.00 98.94 438 ILE A N 1
ATOM 3367 C CA . ILE A 1 438 ? -6.823 -2.965 12.837 1.00 98.94 438 ILE A CA 1
ATOM 3368 C C . ILE A 1 438 ? -7.415 -2.580 11.483 1.00 98.94 438 ILE A C 1
ATOM 3370 O O . ILE A 1 438 ? -8.534 -2.080 11.405 1.00 98.94 438 ILE A O 1
ATOM 3374 N N . GLY A 1 439 ? -6.698 -2.865 10.402 1.00 98.75 439 GLY A N 1
ATOM 3375 C CA . GLY A 1 439 ? -7.172 -2.640 9.041 1.00 98.75 439 GLY A CA 1
ATOM 3376 C C . GLY A 1 439 ? -6.403 -3.475 8.025 1.00 98.75 439 GLY A C 1
ATOM 3377 O O . GLY A 1 439 ? -5.824 -4.513 8.349 1.00 98.75 439 GLY A O 1
ATOM 3378 N N . ARG A 1 440 ? -6.402 -3.023 6.773 1.00 98.81 440 ARG A N 1
ATOM 3379 C CA . ARG A 1 440 ? -5.715 -3.684 5.656 1.00 98.81 440 ARG A CA 1
ATOM 3380 C C . ARG A 1 440 ? -5.481 -2.723 4.498 1.00 98.81 440 ARG A C 1
ATOM 3382 O O . ARG A 1 440 ? -5.955 -1.587 4.516 1.00 98.81 440 ARG A O 1
ATOM 3389 N N . ASP A 1 441 ? -4.789 -3.200 3.470 1.00 98.38 441 ASP A N 1
ATOM 3390 C CA . ASP A 1 441 ? -4.870 -2.566 2.156 1.00 98.38 441 ASP A CA 1
ATOM 3391 C C . ASP A 1 441 ? -6.262 -2.727 1.513 1.00 98.38 441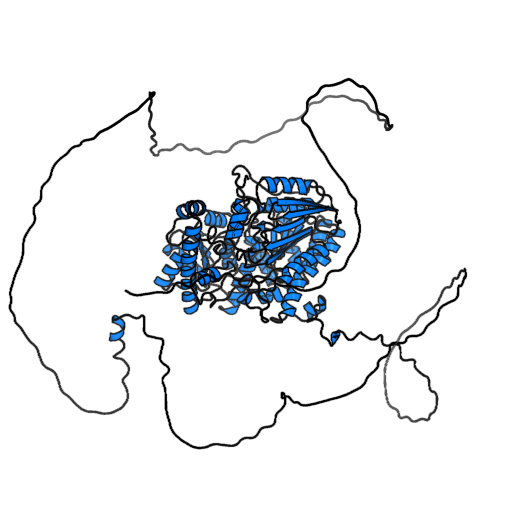 ASP A C 1
ATOM 3393 O O . ASP A 1 441 ? -7.081 -3.539 1.951 1.00 98.38 441 ASP A O 1
ATOM 3397 N N . HIS A 1 442 ? -6.543 -1.961 0.457 1.00 98.75 442 HIS A N 1
ATOM 3398 C CA . HIS A 1 442 ? -7.744 -2.186 -0.359 1.00 98.75 442 HIS A CA 1
ATOM 3399 C C . HIS A 1 442 ? -7.541 -3.364 -1.330 1.00 98.75 442 HIS A C 1
ATOM 3401 O O . HIS A 1 442 ? -8.522 -3.977 -1.759 1.00 98.75 442 HIS A O 1
ATOM 3407 N N . LEU A 1 443 ? -6.279 -3.701 -1.630 1.00 97.38 443 LEU A N 1
ATOM 3408 C CA . LEU A 1 443 ? -5.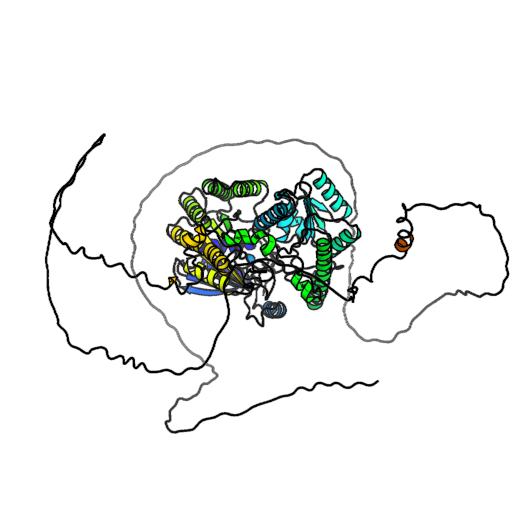870 -4.994 -2.173 1.00 97.38 443 LEU A CA 1
ATOM 3409 C C . LEU A 1 443 ? -6.124 -6.068 -1.109 1.00 97.38 443 LEU A C 1
ATOM 3411 O O . LEU A 1 443 ? -5.355 -6.210 -0.167 1.00 97.38 443 LEU A O 1
ATOM 3415 N N . ASP A 1 444 ? -7.218 -6.810 -1.244 1.00 98.44 444 ASP A N 1
ATOM 3416 C CA . ASP A 1 444 ? -7.502 -8.026 -0.482 1.00 98.44 444 ASP A CA 1
ATOM 3417 C C . ASP A 1 444 ? -8.536 -8.868 -1.243 1.00 98.44 444 ASP A C 1
ATOM 3419 O O . ASP A 1 444 ? -9.324 -8.374 -2.051 1.00 98.44 444 ASP A O 1
ATOM 3423 N N . SER A 1 445 ? -8.531 -10.159 -0.943 1.00 95.94 445 SER A N 1
ATOM 3424 C CA . SER A 1 445 ? -9.374 -11.238 -1.453 1.00 95.94 445 SER A CA 1
ATOM 3425 C C . SER A 1 445 ? -10.829 -10.892 -1.796 1.00 95.94 445 SER A C 1
ATOM 3427 O O . SER A 1 445 ? -11.378 -11.481 -2.729 1.00 95.94 445 SER A O 1
ATOM 3429 N N . GLY A 1 446 ? -11.473 -9.992 -1.046 1.00 97.38 446 GLY A N 1
ATOM 3430 C CA . GLY A 1 446 ? -12.897 -9.665 -1.172 1.00 97.38 446 GLY A CA 1
ATOM 3431 C C . GLY A 1 446 ? -13.232 -8.212 -1.468 1.00 97.38 446 GLY A C 1
ATOM 3432 O O . GLY A 1 446 ? -14.417 -7.887 -1.484 1.00 97.38 446 GLY A O 1
ATOM 3433 N N . SER A 1 447 ? -12.234 -7.348 -1.661 1.00 98.56 447 SER A N 1
ATOM 3434 C CA . SER A 1 447 ? -12.405 -5.892 -1.577 1.00 98.56 447 SER A CA 1
ATOM 3435 C C . SER A 1 447 ? -11.968 -5.115 -2.814 1.00 98.56 447 SER A C 1
ATOM 3437 O O . SER A 1 447 ? -11.929 -3.889 -2.758 1.00 98.56 447 SER A O 1
ATOM 3439 N N . VAL A 1 448 ? -11.662 -5.778 -3.930 1.00 98.56 448 VAL A N 1
ATOM 3440 C CA . VAL A 1 448 ? -11.205 -5.132 -5.170 1.00 98.56 448 VAL A CA 1
ATOM 3441 C C . VAL A 1 448 ? -11.708 -5.861 -6.417 1.00 98.56 448 VAL A C 1
ATOM 3443 O O . VAL A 1 448 ? -11.769 -7.089 -6.457 1.00 98.56 448 VAL A O 1
ATOM 3446 N N . ALA A 1 449 ? -12.043 -5.075 -7.439 1.00 98.75 449 ALA A N 1
ATOM 3447 C CA . ALA A 1 449 ? -12.072 -5.486 -8.837 1.00 98.75 449 ALA A CA 1
ATOM 3448 C C . ALA A 1 449 ? -11.032 -4.649 -9.599 1.00 98.75 449 ALA A C 1
ATOM 3450 O O . ALA A 1 449 ? -11.041 -3.420 -9.503 1.00 98.75 449 ALA A O 1
ATOM 3451 N N . SER A 1 450 ? -10.111 -5.318 -10.291 1.00 98.56 450 SER A N 1
ATOM 3452 C CA . SER A 1 450 ? -9.002 -4.733 -11.052 1.00 98.56 450 SER A CA 1
ATOM 3453 C C . SER A 1 450 ? -8.509 -5.746 -12.107 1.00 98.56 450 SER A C 1
ATOM 3455 O O . SER A 1 450 ? -7.663 -6.590 -11.781 1.00 98.56 450 SER A O 1
ATOM 3457 N N . PRO A 1 451 ? -9.027 -5.696 -13.354 1.00 98.25 451 PRO A N 1
ATOM 3458 C CA . PRO A 1 451 ? -8.762 -6.697 -14.399 1.00 98.25 451 PRO A CA 1
ATOM 3459 C C . PRO A 1 451 ? -7.297 -6.853 -14.812 1.00 98.25 451 PRO A C 1
ATOM 3461 O O . PRO A 1 451 ? -6.922 -7.902 -15.313 1.00 98.25 451 PRO A O 1
ATOM 3464 N N . ASN A 1 452 ? -6.459 -5.844 -14.571 1.00 97.88 452 ASN A N 1
ATOM 3465 C CA . ASN A 1 452 ? -5.031 -5.878 -14.911 1.00 97.88 452 ASN A CA 1
ATOM 3466 C C . ASN A 1 452 ? -4.152 -6.196 -13.681 1.00 97.88 452 ASN A C 1
ATOM 3468 O O . ASN A 1 452 ? -2.958 -5.896 -13.678 1.00 97.88 452 ASN A O 1
ATOM 3472 N N . ARG A 1 453 ? -4.763 -6.698 -12.590 1.00 97.88 453 ARG A N 1
ATOM 3473 C CA . ARG A 1 453 ? -4.084 -7.016 -11.324 1.00 97.88 453 ARG A CA 1
ATOM 3474 C C . ARG A 1 453 ? -4.817 -8.077 -10.487 1.00 97.88 453 ARG A C 1
ATOM 3476 O O . ARG A 1 453 ? -4.731 -9.262 -10.791 1.00 97.88 453 ARG A O 1
ATOM 3483 N N . GLU A 1 454 ? -5.518 -7.712 -9.406 1.00 98.25 454 GLU A N 1
ATOM 3484 C CA . GLU A 1 454 ? -6.047 -8.687 -8.436 1.00 98.25 454 GLU A CA 1
ATOM 3485 C C . GLU A 1 454 ? -7.055 -9.666 -9.046 1.00 98.25 454 GLU A C 1
ATOM 3487 O O . GLU A 1 454 ? -7.107 -10.843 -8.667 1.00 98.25 454 GLU A O 1
ATOM 3492 N N . THR A 1 455 ? -7.839 -9.187 -10.009 1.00 98.12 455 THR A N 1
ATOM 3493 C CA . THR A 1 455 ? -8.890 -9.956 -10.678 1.00 98.12 455 THR A CA 1
ATOM 3494 C C . THR A 1 455 ? -8.550 -10.266 -12.134 1.00 98.12 455 THR A C 1
ATOM 3496 O O . THR A 1 455 ? -9.438 -10.621 -12.890 1.00 98.12 455 THR A O 1
ATOM 3499 N N . GLU A 1 456 ? -7.270 -10.199 -12.509 1.00 98.25 456 GLU A N 1
ATOM 3500 C CA . GLU A 1 456 ? -6.764 -10.607 -13.826 1.00 98.25 456 GLU A CA 1
ATOM 3501 C C . GLU A 1 456 ? -6.923 -12.113 -14.055 1.00 98.25 456 GLU A C 1
ATOM 3503 O O . GLU A 1 456 ? -6.474 -12.917 -13.230 1.00 98.25 456 GLU A O 1
ATOM 3508 N N . ALA A 1 457 ? -7.544 -12.498 -15.167 1.00 96.50 457 ALA A N 1
ATOM 3509 C CA . ALA A 1 457 ? -7.828 -13.877 -15.546 1.00 96.50 457 ALA A CA 1
ATOM 3510 C C . ALA A 1 457 ? -8.548 -14.660 -14.431 1.00 96.50 457 ALA A C 1
ATOM 3512 O O . ALA A 1 457 ? -8.039 -15.662 -13.912 1.00 96.50 457 ALA A O 1
ATOM 3513 N N . MET A 1 458 ? -9.738 -14.206 -14.026 1.00 96.38 458 MET A N 1
ATOM 3514 C CA . MET A 1 458 ? -10.633 -15.041 -13.222 1.00 96.38 458 MET A CA 1
ATOM 3515 C C . MET A 1 458 ? -11.072 -16.253 -14.051 1.00 96.38 458 MET A C 1
ATOM 3517 O O . MET A 1 458 ? -11.349 -16.146 -15.243 1.00 96.38 458 MET A O 1
ATOM 3521 N N . ALA A 1 459 ? -11.173 -17.425 -13.422 1.00 92.06 459 ALA A N 1
ATOM 3522 C CA . ALA A 1 459 ? -11.441 -18.680 -14.133 1.00 92.06 459 ALA A CA 1
ATOM 3523 C C . ALA A 1 459 ? -12.845 -18.772 -14.776 1.00 92.06 459 ALA A C 1
ATOM 3525 O O . ALA A 1 459 ? -13.116 -19.702 -15.534 1.00 92.06 459 ALA A O 1
ATOM 3526 N N . ASP A 1 460 ? -13.730 -17.826 -14.464 1.00 94.25 460 ASP A N 1
ATOM 3527 C CA . ASP A 1 460 ? -15.068 -17.633 -15.025 1.00 94.25 460 ASP A CA 1
ATOM 3528 C C . ASP A 1 460 ? -15.193 -16.366 -15.902 1.00 94.25 460 ASP A C 1
ATOM 3530 O O . ASP A 1 460 ? -16.262 -16.118 -16.458 1.00 94.25 460 ASP A O 1
ATOM 3534 N N . GLY A 1 461 ? -14.129 -15.562 -16.026 1.00 95.94 461 GLY A N 1
ATOM 3535 C CA . GLY A 1 461 ? -14.141 -14.259 -16.699 1.00 95.94 461 GLY A CA 1
ATOM 3536 C C . GLY A 1 461 ? -14.778 -13.114 -15.895 1.00 95.94 461 GLY A C 1
ATOM 3537 O O . GLY A 1 461 ? -15.105 -12.078 -16.473 1.00 95.94 461 GLY A O 1
ATOM 3538 N N . SER A 1 462 ? -14.971 -13.263 -14.576 1.00 97.50 462 SER A N 1
ATOM 3539 C CA . SER A 1 462 ? -15.539 -12.223 -13.691 1.00 97.50 462 SER A CA 1
ATOM 3540 C C . SER A 1 462 ? -14.596 -11.045 -13.372 1.00 97.50 462 SER A C 1
ATOM 3542 O O . SER A 1 462 ? -14.838 -10.282 -12.431 1.00 97.50 462 SER A O 1
ATOM 3544 N N . ASP A 1 463 ? -13.521 -10.877 -14.143 1.00 98.00 463 ASP A N 1
ATOM 3545 C CA . ASP A 1 463 ? -12.419 -9.930 -13.945 1.00 98.00 463 ASP A CA 1
ATOM 3546 C C . ASP A 1 463 ? -12.890 -8.500 -13.644 1.00 98.00 463 ASP A C 1
ATOM 3548 O O . ASP A 1 463 ? -12.397 -7.862 -12.712 1.00 98.00 463 ASP A O 1
ATOM 3552 N N . ALA A 1 464 ? -13.875 -8.011 -14.403 1.00 98.38 464 ALA A N 1
ATOM 3553 C CA . ALA A 1 464 ? -14.395 -6.644 -14.325 1.00 98.38 464 ALA A CA 1
ATOM 3554 C C . ALA A 1 464 ? -15.643 -6.477 -13.431 1.00 98.38 464 ALA A C 1
ATOM 3556 O O . ALA A 1 464 ? -16.219 -5.391 -13.387 1.00 98.38 464 ALA A O 1
ATOM 3557 N N . VAL A 1 465 ? -16.089 -7.522 -12.720 1.00 98.62 465 VAL A N 1
ATOM 3558 C CA . VAL A 1 465 ? -17.297 -7.462 -11.876 1.00 98.62 465 VAL A CA 1
ATOM 3559 C C . VAL A 1 465 ? -17.004 -6.680 -10.590 1.00 98.62 465 VAL A C 1
ATOM 3561 O O . VAL A 1 465 ? -16.417 -7.209 -9.644 1.00 98.62 465 VAL A O 1
ATOM 3564 N N . SER A 1 466 ? -17.420 -5.411 -10.546 1.00 98.62 466 SER A N 1
ATOM 3565 C CA . SER A 1 466 ? -17.158 -4.489 -9.431 1.00 98.62 466 SER A CA 1
ATOM 3566 C C . SER A 1 466 ? -18.248 -4.437 -8.349 1.00 98.62 466 SER A C 1
ATOM 3568 O O . SER A 1 466 ? -18.144 -3.644 -7.413 1.00 98.62 466 SER A O 1
ATOM 3570 N N . ASP A 1 467 ? -19.238 -5.333 -8.384 1.00 98.75 467 ASP A N 1
ATOM 3571 C CA . ASP A 1 467 ? -20.213 -5.490 -7.294 1.00 98.75 467 ASP A CA 1
ATOM 3572 C C . ASP A 1 467 ? -19.548 -5.934 -5.978 1.00 98.75 467 ASP A C 1
ATOM 3574 O O . ASP A 1 467 ? -19.903 -5.461 -4.899 1.00 98.75 467 ASP A O 1
ATOM 3578 N N . TRP A 1 468 ? -18.535 -6.805 -6.049 1.00 98.69 468 TRP A N 1
ATOM 3579 C CA . TRP A 1 468 ? -17.844 -7.359 -4.877 1.00 98.69 468 TRP A CA 1
ATOM 3580 C C . TRP A 1 468 ? -17.224 -6.304 -3.934 1.00 98.69 468 TRP A C 1
ATOM 3582 O O . TRP A 1 468 ? -17.533 -6.352 -2.741 1.00 98.69 468 TRP A O 1
ATOM 3592 N N . PRO A 1 469 ? -16.409 -5.327 -4.394 1.00 98.81 469 PRO A N 1
ATOM 3593 C CA . PRO A 1 469 ? -15.906 -4.257 -3.527 1.00 98.81 469 PRO A CA 1
ATOM 3594 C C . PRO A 1 469 ? -17.019 -3.357 -2.968 1.00 98.81 469 PRO A C 1
ATOM 3596 O O . PRO A 1 469 ? -16.935 -2.939 -1.813 1.00 98.81 469 PRO A O 1
ATOM 3599 N N . LEU A 1 470 ? -18.085 -3.092 -3.734 1.00 98.88 470 LEU A N 1
ATOM 3600 C CA . LEU A 1 470 ? -19.240 -2.322 -3.253 1.00 98.88 470 LEU A CA 1
ATOM 3601 C C . LEU A 1 470 ? -19.947 -3.058 -2.103 1.00 98.88 470 LEU A C 1
ATOM 3603 O O . LEU A 1 470 ? -20.198 -2.473 -1.049 1.00 98.88 470 LEU A O 1
ATOM 3607 N N . LEU A 1 471 ? -20.192 -4.361 -2.267 1.00 98.88 471 LEU A N 1
ATOM 3608 C CA . LEU A 1 471 ? -20.769 -5.228 -1.239 1.00 98.88 471 LEU A CA 1
ATOM 3609 C C . LEU A 1 471 ? -19.857 -5.367 -0.011 1.00 98.88 471 LEU A C 1
ATOM 3611 O O . LEU A 1 471 ? -20.362 -5.348 1.109 1.00 98.88 471 LEU A O 1
ATOM 3615 N N . ASN A 1 472 ? -18.533 -5.443 -0.184 1.00 98.88 472 ASN A N 1
ATOM 3616 C CA . ASN A 1 472 ? -17.578 -5.466 0.929 1.00 98.88 472 ASN A CA 1
ATOM 3617 C C . ASN A 1 472 ? -17.643 -4.178 1.772 1.00 98.88 472 ASN A C 1
ATOM 3619 O O . ASN A 1 472 ? -17.698 -4.261 2.999 1.00 98.88 472 ASN A O 1
ATOM 3623 N N . ALA A 1 473 ? -17.716 -2.995 1.151 1.00 98.94 473 ALA A N 1
ATOM 3624 C CA . ALA A 1 473 ? -17.882 -1.735 1.881 1.00 98.94 473 ALA A CA 1
ATOM 3625 C C . ALA A 1 473 ? -19.239 -1.644 2.603 1.00 98.94 473 ALA A C 1
ATOM 3627 O O . ALA A 1 473 ? -19.303 -1.274 3.780 1.00 98.94 473 ALA A O 1
ATOM 3628 N N . LEU A 1 474 ? -20.331 -2.014 1.928 1.00 98.94 474 LEU A N 1
ATOM 3629 C CA . LEU A 1 474 ? -21.672 -2.021 2.521 1.00 98.94 474 LEU A CA 1
ATOM 3630 C C . LEU A 1 474 ? -21.761 -2.997 3.706 1.00 98.94 474 LEU A C 1
ATOM 3632 O O . LEU A 1 474 ? -22.288 -2.638 4.759 1.00 98.94 474 LEU A O 1
ATOM 3636 N N . LEU A 1 475 ? -21.186 -4.198 3.583 1.00 98.88 475 LEU A N 1
ATOM 3637 C CA . LEU A 1 475 ? -21.185 -5.196 4.651 1.00 98.88 475 LEU A CA 1
ATOM 3638 C C . LEU A 1 475 ? -20.279 -4.797 5.823 1.00 98.88 475 LEU A C 1
ATOM 3640 O O . LEU A 1 475 ? -20.675 -4.993 6.970 1.00 98.88 475 LEU A O 1
ATOM 3644 N N . ASN A 1 476 ? -19.114 -4.188 5.580 1.00 98.94 476 ASN A N 1
ATOM 3645 C CA . ASN A 1 476 ? -18.268 -3.634 6.647 1.00 98.94 476 ASN A CA 1
ATOM 3646 C C . ASN A 1 476 ? -18.969 -2.488 7.401 1.00 98.94 476 ASN A C 1
ATOM 3648 O O . ASN A 1 476 ? -18.901 -2.421 8.631 1.00 98.94 476 ASN A O 1
ATOM 3652 N N . THR A 1 477 ? -19.713 -1.643 6.679 1.00 98.94 477 THR A N 1
ATOM 3653 C CA . THR A 1 477 ? -20.546 -0.574 7.256 1.00 98.94 477 THR A CA 1
ATOM 3654 C C . THR A 1 477 ? -21.648 -1.153 8.147 1.00 98.94 477 THR A C 1
ATOM 3656 O O . THR A 1 477 ? -21.807 -0.714 9.281 1.00 98.94 477 THR A O 1
ATOM 3659 N N . ALA A 1 478 ? -22.364 -2.179 7.674 1.00 98.81 478 ALA A N 1
ATOM 3660 C CA . ALA A 1 478 ? -23.419 -2.856 8.432 1.00 98.81 478 ALA A CA 1
ATOM 3661 C C . ALA A 1 478 ? -22.895 -3.729 9.593 1.00 98.81 478 ALA A C 1
ATOM 3663 O O . ALA A 1 478 ? -23.610 -3.959 10.565 1.00 98.81 478 ALA A O 1
ATOM 3664 N N . SER A 1 479 ? -21.654 -4.218 9.506 1.00 98.75 479 SER A N 1
ATOM 3665 C CA . SER A 1 479 ? -21.024 -5.036 10.554 1.00 98.75 479 SER A CA 1
ATOM 3666 C C . SER A 1 479 ? -20.483 -4.189 11.713 1.00 98.75 479 SER A C 1
ATOM 3668 O O . SER A 1 479 ? -20.444 -4.675 12.847 1.00 98.75 479 SER A O 1
ATOM 3670 N N . GLY A 1 480 ? -20.111 -2.932 11.446 1.00 98.75 480 GLY A N 1
ATOM 3671 C CA . GLY A 1 480 ? -19.642 -1.964 12.441 1.00 98.75 480 GLY A CA 1
ATOM 3672 C C . GLY A 1 480 ? -18.131 -1.724 12.448 1.00 98.75 480 GLY A C 1
ATOM 3673 O O . GLY A 1 480 ? -17.531 -1.627 13.516 1.00 98.75 480 GLY A O 1
ATOM 3674 N N . ALA A 1 481 ? -17.495 -1.639 11.275 1.00 98.88 481 ALA A N 1
ATOM 3675 C CA . ALA A 1 481 ? -16.135 -1.101 11.172 1.00 98.88 481 ALA A CA 1
ATOM 3676 C C . ALA A 1 481 ? -16.099 0.370 11.649 1.00 98.88 481 ALA A C 1
ATOM 3678 O O . ALA A 1 481 ? -17.092 1.083 11.527 1.00 98.88 481 ALA A O 1
ATOM 3679 N N . THR A 1 482 ? -14.975 0.852 12.185 1.00 98.94 482 THR A N 1
ATOM 3680 C CA . THR A 1 482 ? -14.872 2.229 12.709 1.00 98.94 482 THR A CA 1
ATOM 3681 C C . THR A 1 482 ? -14.783 3.265 11.587 1.00 98.94 482 THR A C 1
ATOM 3683 O O . THR A 1 482 ? -15.379 4.336 11.707 1.00 98.94 482 THR A O 1
ATOM 3686 N N . TRP A 1 483 ? -14.123 2.946 10.469 1.00 98.94 483 TRP A N 1
ATOM 3687 C CA . TRP A 1 483 ? -14.324 3.660 9.206 1.00 98.94 483 TRP A CA 1
ATOM 3688 C C . TRP A 1 483 ? -14.277 2.735 7.990 1.00 98.94 483 TRP A C 1
ATOM 3690 O O . TRP A 1 483 ? -13.678 1.657 8.014 1.00 98.94 483 TRP A O 1
ATOM 3700 N N . VAL A 1 484 ? -14.967 3.158 6.929 1.00 98.94 484 VAL A N 1
ATOM 3701 C CA . VAL A 1 484 ? -15.091 2.424 5.663 1.00 98.94 484 VAL A CA 1
ATOM 3702 C C . VAL A 1 484 ? -14.886 3.383 4.496 1.00 98.94 484 VAL A C 1
ATOM 3704 O O . VAL A 1 484 ? -15.339 4.530 4.529 1.00 98.94 484 VAL A O 1
ATOM 3707 N N . SER A 1 485 ? -14.210 2.912 3.452 1.00 98.94 485 SER A N 1
ATOM 3708 C CA . SER A 1 485 ? -13.878 3.695 2.268 1.00 98.94 485 SER A CA 1
ATOM 3709 C C . SER A 1 485 ? -14.223 2.962 0.970 1.00 98.94 485 SER A C 1
ATOM 3711 O O . SER A 1 485 ? -14.037 1.753 0.854 1.00 98.94 485 SER A O 1
ATOM 3713 N N . LEU A 1 486 ? -14.690 3.708 -0.034 1.00 98.88 486 LEU A N 1
ATOM 3714 C CA . LEU A 1 486 ? -14.848 3.263 -1.421 1.00 98.88 486 LEU A CA 1
ATOM 3715 C C . LEU A 1 486 ? -14.031 4.166 -2.341 1.00 98.88 486 LEU A C 1
ATOM 3717 O O . LEU A 1 486 ? -14.285 5.369 -2.453 1.00 98.88 486 LEU A O 1
ATOM 3721 N N . HIS A 1 487 ? -13.018 3.586 -2.972 1.00 98.88 487 HIS A N 1
ATOM 3722 C CA . HIS A 1 487 ? -12.078 4.281 -3.840 1.00 98.88 487 HIS A CA 1
ATOM 3723 C C . HIS A 1 487 ? -12.109 3.691 -5.256 1.00 98.88 487 HIS A C 1
ATOM 3725 O O . HIS A 1 487 ? -12.406 2.511 -5.455 1.00 98.88 487 HIS A O 1
ATOM 3731 N N . HIS A 1 488 ? -11.723 4.515 -6.225 1.00 98.75 488 HIS A N 1
ATOM 3732 C CA . HIS A 1 488 ? -11.601 4.152 -7.634 1.00 98.75 488 HIS A CA 1
ATOM 3733 C C . HIS A 1 488 ? -10.203 4.500 -8.170 1.00 98.75 488 HIS A C 1
ATOM 3735 O O . HIS A 1 488 ? -9.620 5.526 -7.796 1.00 98.75 488 HIS A O 1
ATOM 3741 N N . GLY A 1 489 ? -9.699 3.625 -9.043 1.00 97.62 489 GLY A N 1
ATOM 3742 C CA . GLY A 1 489 ? -8.455 3.742 -9.801 1.00 97.62 489 GLY A CA 1
ATOM 3743 C C . GLY A 1 489 ? -7.164 3.592 -8.997 1.00 97.62 489 GLY A C 1
ATOM 3744 O O . GLY A 1 489 ? -6.091 3.898 -9.512 1.00 97.62 489 GLY A O 1
ATOM 3745 N N . GLY A 1 490 ? -7.229 3.172 -7.732 1.00 97.38 490 GLY A N 1
ATOM 3746 C CA . GLY A 1 490 ? -6.042 3.002 -6.898 1.00 97.38 490 GLY A CA 1
ATOM 3747 C C . GLY A 1 490 ? -5.133 1.895 -7.431 1.00 97.38 490 GLY A C 1
ATOM 3748 O O . GLY A 1 490 ? -5.577 0.793 -7.754 1.00 97.38 490 GLY A O 1
ATOM 3749 N N . GLY A 1 491 ? -3.841 2.206 -7.528 1.00 94.00 491 GLY A N 1
ATOM 3750 C CA . GLY A 1 491 ? -2.790 1.276 -7.941 1.00 94.00 491 GLY A CA 1
ATOM 3751 C C . GLY A 1 491 ? -2.611 1.124 -9.451 1.00 94.00 491 GLY A C 1
ATOM 3752 O O . GLY A 1 491 ? -1.479 1.172 -9.907 1.00 94.00 491 GLY A O 1
ATOM 3753 N N . VAL A 1 492 ? -3.700 1.000 -10.214 1.00 96.06 492 VAL A N 1
ATOM 3754 C CA . VAL A 1 492 ? -3.665 0.789 -11.678 1.00 96.06 492 VAL A CA 1
ATOM 3755 C C . VAL A 1 492 ? -4.114 1.999 -12.512 1.00 96.06 492 VAL A C 1
ATOM 3757 O O . VAL A 1 492 ? -3.979 1.989 -13.732 1.00 96.06 492 VAL A O 1
ATOM 3760 N N . GLY A 1 493 ? -4.586 3.074 -11.874 1.00 95.06 493 GLY A N 1
ATOM 3761 C CA . GLY A 1 493 ? -4.972 4.323 -12.537 1.00 95.06 493 GLY A CA 1
ATOM 3762 C C . GLY A 1 493 ? -6.475 4.443 -12.798 1.00 95.06 493 GLY A C 1
ATOM 3763 O O . GLY A 1 493 ? -7.245 3.496 -12.614 1.00 95.06 493 GLY A O 1
ATOM 3764 N N . MET A 1 494 ? -6.913 5.643 -13.193 1.00 96.81 494 MET A N 1
ATOM 3765 C CA . MET A 1 494 ? -8.332 5.933 -13.448 1.00 96.81 494 MET A CA 1
ATOM 3766 C C . MET A 1 494 ? -8.918 4.977 -14.498 1.00 96.81 494 MET A C 1
ATOM 3768 O O . MET A 1 494 ? -8.326 4.790 -15.556 1.00 96.81 494 MET A O 1
ATOM 3772 N N . GLY A 1 495 ? -10.076 4.385 -14.193 1.00 96.81 495 GLY A N 1
ATOM 3773 C CA . GLY A 1 495 ? -10.800 3.459 -15.069 1.00 96.81 495 GLY A CA 1
ATOM 3774 C C . GLY A 1 495 ? -10.498 1.977 -14.824 1.00 96.81 495 GLY A C 1
ATOM 3775 O O . GLY A 1 495 ? -11.330 1.139 -15.161 1.00 96.81 495 GLY A O 1
ATOM 3776 N N . PHE A 1 496 ? -9.366 1.642 -14.193 1.00 97.81 496 PHE A N 1
ATOM 3777 C CA . PHE A 1 496 ? -8.868 0.260 -14.130 1.00 97.81 496 PHE A CA 1
ATOM 3778 C C . PHE A 1 496 ? -9.149 -0.491 -12.818 1.00 97.81 496 PHE A C 1
ATOM 3780 O O . PHE A 1 496 ? -8.959 -1.705 -12.777 1.00 97.81 496 PHE A O 1
ATOM 3787 N N . SER A 1 497 ? -9.626 0.172 -11.754 1.00 98.62 497 SER A N 1
ATOM 3788 C CA . SER A 1 497 ? -10.014 -0.517 -10.510 1.00 98.62 497 SER A CA 1
ATOM 3789 C C . SER A 1 497 ? -11.134 0.160 -9.714 1.00 98.62 497 SER A C 1
ATOM 3791 O O . SER A 1 497 ? -11.292 1.382 -9.717 1.00 98.62 497 SER A O 1
ATOM 3793 N N . GLN A 1 498 ? -11.892 -0.642 -8.964 1.00 98.88 498 GLN A N 1
ATOM 3794 C CA . GLN A 1 498 ? -12.799 -0.195 -7.899 1.00 98.88 498 GLN A CA 1
ATOM 3795 C C . GLN A 1 498 ? -12.550 -1.045 -6.653 1.00 98.88 498 GLN A C 1
ATOM 3797 O O . GLN A 1 498 ? -12.461 -2.269 -6.754 1.00 98.88 498 GLN A O 1
ATOM 3802 N N . HIS A 1 499 ? -12.415 -0.423 -5.478 1.00 98.88 499 HIS A N 1
ATOM 3803 C CA . HIS A 1 499 ? -12.004 -1.151 -4.275 1.00 98.88 499 HIS A CA 1
ATOM 3804 C C . HIS A 1 499 ? -12.345 -0.469 -2.943 1.00 98.88 499 HIS A C 1
ATOM 3806 O O . HIS A 1 499 ? -12.358 0.760 -2.818 1.00 98.88 499 HIS A O 1
ATOM 3812 N N . ALA A 1 500 ? -12.544 -1.296 -1.919 1.00 98.88 500 ALA A N 1
ATOM 3813 C CA . ALA A 1 500 ? -12.985 -0.921 -0.586 1.00 98.88 500 ALA A CA 1
ATOM 3814 C C . ALA A 1 500 ? -11.887 -1.088 0.472 1.00 98.88 500 ALA A C 1
ATOM 3816 O O . ALA A 1 500 ? -11.179 -2.096 0.497 1.00 98.88 500 ALA A O 1
ATOM 3817 N N . GLY A 1 501 ? -11.789 -0.127 1.385 1.00 98.88 501 GLY A N 1
ATOM 3818 C CA . GLY A 1 501 ? -10.983 -0.225 2.599 1.00 98.88 501 GLY A CA 1
ATOM 3819 C C . GLY A 1 501 ? -11.879 -0.277 3.830 1.00 98.88 501 GLY A C 1
ATOM 3820 O O . GLY A 1 501 ? -12.937 0.354 3.870 1.00 98.88 501 GLY A O 1
ATOM 3821 N N . MET A 1 502 ? -11.451 -1.022 4.843 1.00 98.81 502 MET A N 1
ATOM 3822 C CA . MET A 1 502 ? -12.095 -1.051 6.153 1.00 98.81 502 MET A CA 1
ATOM 3823 C C . MET A 1 502 ? -11.042 -0.918 7.247 1.00 98.81 502 MET A C 1
ATOM 3825 O O . MET A 1 502 ? -9.905 -1.368 7.079 1.00 98.81 502 MET A O 1
ATOM 3829 N N . VAL A 1 503 ? -11.427 -0.286 8.354 1.00 98.94 503 VAL A N 1
ATOM 3830 C CA . VAL A 1 503 ? -10.599 -0.162 9.555 1.00 98.94 503 VAL A CA 1
ATOM 3831 C C . VAL A 1 503 ? -11.492 -0.212 10.798 1.00 98.94 503 VAL A C 1
ATOM 3833 O O . VAL A 1 503 ? -12.593 0.340 10.804 1.00 98.94 503 VAL A O 1
ATOM 3836 N N . ILE A 1 504 ? -11.042 -0.883 11.856 1.00 98.94 504 ILE A N 1
ATOM 3837 C CA . ILE A 1 504 ? -11.750 -1.055 13.129 1.00 98.94 504 ILE A CA 1
ATOM 3838 C C . ILE A 1 504 ? -10.797 -0.875 14.319 1.00 98.94 504 ILE A C 1
ATOM 3840 O O . ILE A 1 504 ? -9.629 -1.244 14.252 1.00 98.94 504 ILE A O 1
ATOM 3844 N N . VAL A 1 505 ? -11.291 -0.288 15.409 1.00 98.94 505 VAL A N 1
ATOM 3845 C CA . VAL A 1 505 ? -10.511 -0.015 16.626 1.00 98.94 505 VAL A CA 1
ATOM 3846 C C . VAL A 1 505 ? -10.781 -1.069 17.701 1.00 98.94 505 VAL A C 1
ATOM 3848 O O . VAL A 1 505 ? -11.935 -1.343 18.035 1.00 98.94 505 VAL A O 1
ATOM 3851 N N . CYS A 1 506 ? -9.708 -1.601 18.281 1.00 98.88 506 CYS A N 1
ATOM 3852 C CA . CYS A 1 506 ? -9.714 -2.371 19.520 1.00 98.88 506 CYS A CA 1
ATOM 3853 C C . CYS A 1 506 ? -9.544 -1.410 20.706 1.00 98.88 506 CYS A C 1
ATOM 3855 O O . CYS A 1 506 ? -8.418 -1.089 21.080 1.00 98.88 506 CYS A O 1
ATOM 3857 N N . ASP A 1 507 ? -10.654 -0.911 21.259 1.00 98.75 507 ASP A N 1
ATOM 3858 C CA . ASP A 1 507 ? -10.690 0.074 22.356 1.00 98.75 507 ASP A CA 1
ATOM 3859 C C . ASP A 1 507 ? -10.765 -0.543 23.771 1.00 98.75 507 ASP A C 1
ATOM 3861 O O . ASP A 1 507 ? -10.828 0.180 24.763 1.00 98.75 507 ASP A O 1
ATOM 3865 N N . GLY A 1 508 ? -10.756 -1.875 23.872 1.00 98.75 508 GLY A N 1
ATOM 3866 C CA . GLY A 1 508 ? -10.908 -2.631 25.116 1.00 98.75 508 GLY A CA 1
ATOM 3867 C C . GLY A 1 508 ? -12.361 -2.870 25.545 1.00 98.75 508 GLY A C 1
ATOM 3868 O O . GLY A 1 508 ? -12.605 -3.592 26.511 1.00 98.75 508 GLY A O 1
ATOM 3869 N N . SER A 1 509 ? -13.354 -2.305 24.853 1.00 98.81 509 SER A N 1
ATOM 3870 C CA . SER A 1 509 ? -14.763 -2.462 25.224 1.00 98.81 509 SER A CA 1
ATOM 3871 C C . SER A 1 509 ? -15.384 -3.761 24.699 1.00 98.81 509 SER A C 1
ATOM 3873 O O . SER A 1 509 ? -15.056 -4.256 23.620 1.00 98.81 509 SER A O 1
ATOM 3875 N N . GLU A 1 510 ? -16.396 -4.261 25.414 1.00 98.50 510 GLU A N 1
ATOM 3876 C CA . GLU A 1 510 ? -17.280 -5.333 24.924 1.00 98.50 510 GLU A CA 1
ATOM 3877 C C . GLU A 1 510 ? -18.071 -4.929 23.669 1.00 98.50 510 GLU A C 1
ATOM 3879 O O . GLU A 1 510 ? -18.550 -5.775 22.912 1.00 98.50 510 GLU A O 1
ATOM 3884 N N . ALA A 1 511 ? -18.247 -3.623 23.448 1.00 98.44 511 ALA A N 1
ATOM 3885 C CA . ALA A 1 511 ? -18.861 -3.117 22.232 1.00 98.44 511 ALA A CA 1
ATOM 3886 C C . ALA A 1 511 ? -17.914 -3.292 21.035 1.00 98.44 511 ALA A C 1
ATOM 3888 O O . ALA A 1 511 ? -18.370 -3.682 19.962 1.00 98.44 511 ALA A O 1
ATOM 3889 N N . ALA A 1 512 ? -16.604 -3.091 21.226 1.00 98.75 512 ALA A N 1
ATOM 3890 C CA . ALA A 1 512 ? -15.605 -3.429 20.221 1.00 98.75 512 ALA A CA 1
ATOM 3891 C C . ALA A 1 512 ? -15.539 -4.939 19.974 1.00 98.75 512 ALA A C 1
ATOM 3893 O O . ALA A 1 512 ? -15.553 -5.311 18.807 1.00 98.75 512 ALA A O 1
ATOM 3894 N N . ASP A 1 513 ? -15.587 -5.806 20.998 1.00 98.81 513 ASP A N 1
ATOM 3895 C CA . ASP A 1 513 ? -15.606 -7.271 20.791 1.00 98.81 513 ASP A CA 1
ATOM 3896 C C . ASP A 1 513 ? -16.700 -7.693 19.792 1.00 98.81 513 ASP A C 1
ATOM 3898 O O . ASP A 1 513 ? -16.423 -8.345 18.784 1.00 98.81 513 ASP A O 1
ATOM 3902 N N . ARG A 1 514 ? -17.942 -7.238 20.017 1.00 98.69 514 ARG A N 1
ATOM 3903 C CA . ARG A 1 514 ? -19.095 -7.550 19.150 1.00 98.69 514 ARG A CA 1
ATOM 3904 C C . ARG A 1 514 ? -18.964 -6.989 17.732 1.00 98.69 514 ARG A C 1
ATOM 3906 O O . ARG A 1 514 ? -19.544 -7.554 16.806 1.00 98.69 514 ARG A O 1
ATOM 3913 N N . ARG A 1 515 ? -18.249 -5.875 17.544 1.00 98.81 515 ARG A N 1
ATOM 3914 C CA . ARG A 1 515 ? -17.949 -5.319 16.214 1.00 98.81 515 ARG A CA 1
ATOM 3915 C C . ARG A 1 515 ? -16.832 -6.115 15.536 1.00 98.81 515 ARG A C 1
ATOM 3917 O O . ARG A 1 515 ? -17.002 -6.522 14.393 1.00 98.81 515 ARG A O 1
ATOM 3924 N N . LEU A 1 516 ? -15.740 -6.395 16.248 1.00 98.81 516 LEU A N 1
ATOM 3925 C CA . LEU A 1 516 ? -14.569 -7.144 15.779 1.00 98.81 516 LEU A CA 1
ATOM 3926 C C . LEU A 1 516 ? -14.940 -8.554 15.317 1.00 98.81 516 LEU A C 1
ATOM 3928 O O . LEU A 1 516 ? -14.538 -8.948 14.225 1.00 98.81 516 LEU A O 1
ATOM 3932 N N . GLU A 1 517 ? -15.752 -9.275 16.095 1.00 98.38 517 GLU A N 1
ATOM 3933 C CA . GLU A 1 517 ? -16.260 -10.606 15.744 1.00 98.38 517 GLU A CA 1
ATOM 3934 C C . GLU A 1 517 ? -16.970 -10.598 14.380 1.00 98.38 517 GLU A C 1
ATOM 3936 O O . GLU A 1 517 ? -16.620 -11.377 13.494 1.00 98.38 517 GLU A O 1
ATOM 3941 N N . ARG A 1 518 ? -17.919 -9.673 14.173 1.00 98.50 518 ARG A N 1
ATOM 3942 C CA . ARG A 1 518 ? -18.671 -9.554 12.911 1.00 98.50 518 ARG A CA 1
ATOM 3943 C C . ARG A 1 518 ? -17.784 -9.094 11.760 1.00 98.50 518 ARG A C 1
ATOM 3945 O O . ARG A 1 518 ? -17.788 -9.696 10.693 1.00 98.50 518 ARG A O 1
ATOM 3952 N N . VAL A 1 519 ? -17.043 -8.008 11.964 1.00 98.81 519 VAL A N 1
ATOM 3953 C CA . VAL A 1 519 ? -16.287 -7.300 10.923 1.00 98.81 519 VAL A CA 1
ATOM 3954 C C . VAL A 1 519 ? -15.118 -8.145 10.419 1.00 98.81 519 VAL A C 1
ATOM 3956 O O . VAL A 1 519 ? -15.002 -8.379 9.219 1.00 98.81 519 VAL A O 1
ATOM 3959 N N . LEU A 1 520 ? -14.292 -8.671 11.326 1.00 98.75 520 LEU A N 1
ATOM 3960 C CA . LEU A 1 520 ? -13.099 -9.448 10.977 1.00 98.75 520 LEU A CA 1
ATOM 3961 C C . LEU A 1 520 ? -13.415 -10.907 10.602 1.00 98.75 520 LEU A C 1
ATOM 3963 O O . LEU A 1 520 ? -12.520 -11.648 10.191 1.00 98.75 520 LEU A O 1
ATOM 3967 N N . TRP A 1 521 ? -14.684 -11.313 10.703 1.00 98.12 521 TRP A N 1
ATOM 3968 C CA . TRP A 1 521 ? -15.224 -12.487 10.021 1.00 98.12 521 TRP A CA 1
ATOM 3969 C C . TRP A 1 521 ? -15.730 -12.141 8.616 1.00 98.12 521 TRP A C 1
ATOM 3971 O O . TRP A 1 521 ? -15.291 -12.741 7.635 1.00 98.12 521 TRP A O 1
ATOM 3981 N N . ASN A 1 522 ? -16.634 -11.162 8.510 1.00 98.50 522 ASN A N 1
ATOM 3982 C CA . ASN A 1 522 ? -17.337 -10.831 7.272 1.00 98.50 522 ASN A CA 1
ATOM 3983 C C . ASN A 1 522 ? -16.402 -10.311 6.174 1.00 98.50 522 ASN A C 1
ATOM 3985 O O . ASN A 1 522 ? -16.570 -10.689 5.017 1.00 98.50 522 ASN A O 1
ATOM 3989 N N . ASP A 1 523 ? -15.406 -9.495 6.520 1.00 98.81 523 ASP A N 1
ATOM 3990 C CA . ASP A 1 523 ? -14.473 -8.902 5.559 1.00 98.81 523 ASP A CA 1
ATOM 3991 C C . ASP A 1 523 ? -13.664 -9.947 4.753 1.00 98.81 523 ASP A C 1
ATOM 3993 O O . ASP A 1 523 ? -13.819 -9.990 3.529 1.00 98.81 523 ASP A O 1
ATOM 3997 N N . PRO A 1 524 ? -12.892 -10.872 5.368 1.00 98.19 524 PRO A N 1
ATOM 3998 C CA . PRO A 1 524 ? -12.250 -11.958 4.621 1.00 98.19 524 PRO A CA 1
ATOM 3999 C C . PRO A 1 524 ? -13.264 -12.978 4.070 1.00 98.19 524 PRO A C 1
ATOM 4001 O O . PRO A 1 524 ? -12.974 -13.665 3.085 1.00 98.19 524 PRO A O 1
ATOM 4004 N N . ALA A 1 525 ? -14.465 -13.088 4.656 1.00 97.06 525 ALA A N 1
ATOM 4005 C CA . ALA A 1 525 ? -15.514 -13.954 4.123 1.00 97.06 525 ALA A CA 1
ATOM 4006 C C . ALA A 1 525 ? -16.060 -13.465 2.771 1.00 97.06 525 ALA A C 1
ATOM 4008 O O . ALA A 1 525 ? -16.355 -14.321 1.935 1.00 97.06 525 ALA A O 1
ATOM 4009 N N . THR A 1 526 ? -16.121 -12.152 2.476 1.00 97.81 526 THR A N 1
ATOM 4010 C CA . THR A 1 526 ? -16.494 -11.710 1.112 1.00 97.81 526 THR A CA 1
ATOM 4011 C C . THR A 1 526 ? -15.461 -12.142 0.075 1.00 97.81 526 THR A C 1
ATOM 4013 O O . THR A 1 526 ? -15.825 -12.424 -1.066 1.00 97.81 526 THR A O 1
ATOM 4016 N N . GLY A 1 527 ? -14.191 -12.285 0.467 1.00 96.06 527 GLY A N 1
ATOM 4017 C CA . GLY A 1 527 ? -13.130 -12.785 -0.406 1.00 96.06 527 GLY A CA 1
ATOM 4018 C C . GLY A 1 527 ? -13.208 -14.276 -0.682 1.00 96.06 527 GLY A C 1
ATOM 4019 O O . GLY A 1 527 ? -13.106 -14.702 -1.836 1.00 96.06 527 GLY A O 1
ATOM 4020 N N . VAL A 1 528 ? -13.483 -15.066 0.357 1.00 95.38 528 VAL A N 1
ATOM 4021 C CA . VAL A 1 528 ? -13.763 -16.502 0.216 1.00 95.38 528 VAL A CA 1
ATOM 4022 C C . VAL A 1 528 ? -15.068 -16.740 -0.555 1.00 95.38 528 VAL A C 1
ATOM 4024 O O . VAL A 1 528 ? -15.151 -17.715 -1.296 1.00 95.38 528 VAL A O 1
ATOM 4027 N N . MET A 1 529 ? -16.057 -15.846 -0.448 1.00 94.69 529 MET A N 1
ATOM 4028 C CA . MET A 1 529 ? -17.303 -15.877 -1.225 1.00 94.69 529 MET A CA 1
ATOM 4029 C C . MET A 1 529 ? -17.048 -15.585 -2.707 1.00 94.69 529 MET A C 1
ATOM 4031 O O . MET A 1 529 ? -17.370 -16.425 -3.544 1.00 94.69 529 MET A O 1
ATOM 4035 N N . ARG A 1 530 ? -16.389 -14.464 -3.034 1.00 95.31 530 ARG A N 1
ATOM 4036 C CA . ARG A 1 530 ? -16.035 -14.090 -4.415 1.00 95.31 530 ARG A CA 1
ATOM 4037 C C . ARG A 1 530 ? -15.263 -15.206 -5.129 1.00 95.31 530 ARG A C 1
ATOM 4039 O O . ARG A 1 530 ? -15.623 -15.618 -6.227 1.00 95.31 530 ARG A O 1
ATOM 4046 N N . HIS A 1 531 ? -14.230 -15.747 -4.483 1.00 92.88 531 HIS A N 1
ATOM 4047 C CA . HIS A 1 531 ? -13.427 -16.843 -5.038 1.00 92.88 531 HIS A CA 1
ATOM 4048 C C . HIS A 1 531 ? -14.124 -18.217 -4.968 1.00 92.88 531 HIS A C 1
ATOM 4050 O O . HIS A 1 531 ? -13.671 -19.180 -5.590 1.00 92.88 531 HIS A O 1
ATOM 4056 N N . ALA A 1 532 ? -15.232 -18.349 -4.229 1.00 89.94 532 ALA A N 1
ATOM 4057 C CA . ALA A 1 532 ? -16.078 -19.537 -4.291 1.00 89.94 532 ALA A CA 1
ATOM 4058 C C . ALA A 1 532 ? -17.003 -19.537 -5.512 1.00 89.94 532 ALA A C 1
ATOM 4060 O O . ALA A 1 532 ? -17.208 -20.610 -6.092 1.00 89.94 532 ALA A O 1
ATOM 4061 N N . ASP A 1 533 ? -17.515 -18.360 -5.873 1.00 90.25 533 ASP A N 1
ATOM 4062 C CA . ASP A 1 533 ? -18.401 -18.132 -7.013 1.00 90.25 533 ASP A CA 1
ATOM 4063 C C . ASP A 1 533 ? -17.642 -18.326 -8.336 1.00 90.25 533 ASP A C 1
ATOM 4065 O O . ASP A 1 533 ? -17.954 -19.252 -9.086 1.00 90.25 533 ASP A O 1
ATOM 4069 N N . ALA A 1 534 ? -16.506 -17.631 -8.499 1.00 88.81 534 ALA A N 1
ATOM 4070 C CA . ALA A 1 534 ? -15.568 -17.754 -9.630 1.00 88.81 534 ALA A CA 1
ATOM 4071 C C . ALA A 1 534 ? -14.809 -19.105 -9.727 1.00 88.81 534 ALA A C 1
ATOM 4073 O O . ALA A 1 534 ? -13.829 -19.255 -10.459 1.00 88.81 534 ALA A O 1
ATOM 4074 N N . ALA A 1 535 ? -15.266 -20.107 -8.971 1.00 70.06 535 ALA A N 1
ATOM 4075 C CA . ALA A 1 535 ? -14.919 -21.526 -8.992 1.00 70.06 535 ALA A CA 1
ATOM 4076 C C . ALA A 1 535 ? -13.461 -21.968 -8.722 1.00 70.06 535 ALA A C 1
ATOM 4078 O O . ALA A 1 535 ? -13.304 -23.082 -8.205 1.00 70.06 535 ALA A O 1
ATOM 4079 N N . THR A 1 536 ? -12.422 -21.178 -9.028 1.00 57.25 536 THR A N 1
ATOM 4080 C CA . THR A 1 536 ? -11.035 -21.685 -9.126 1.00 57.25 536 THR A CA 1
ATOM 4081 C C . THR A 1 536 ? -9.955 -20.665 -8.705 1.00 57.25 536 THR A C 1
ATOM 4083 O O . THR A 1 536 ? -10.043 -19.509 -9.114 1.00 57.25 536 THR A O 1
ATOM 4086 N N . PRO A 1 537 ? -8.897 -21.074 -7.965 1.00 55.81 537 PRO A N 1
ATOM 4087 C CA . PRO A 1 537 ? -8.772 -22.332 -7.230 1.00 55.81 537 PRO A CA 1
ATOM 4088 C C . PRO A 1 537 ? -9.768 -22.362 -6.066 1.00 55.81 537 PRO A C 1
ATOM 4090 O O . PRO A 1 537 ? -9.814 -21.466 -5.235 1.00 55.81 537 PRO A O 1
ATOM 4093 N N . SER A 1 538 ? -10.594 -23.405 -6.018 1.00 59.69 538 SER A N 1
ATOM 4094 C CA . SER A 1 538 ? -11.722 -23.508 -5.090 1.00 59.69 538 SER A CA 1
ATOM 4095 C C . SER A 1 538 ? -11.288 -23.377 -3.616 1.00 59.69 538 SER A C 1
ATOM 4097 O O . SER A 1 538 ? -10.610 -24.290 -3.137 1.00 59.69 538 SER A O 1
ATOM 4099 N N . PRO A 1 539 ? -11.764 -22.365 -2.854 1.00 66.06 539 PRO A N 1
ATOM 4100 C CA . PRO A 1 539 ? -11.610 -22.319 -1.404 1.00 66.06 539 PRO A CA 1
ATOM 4101 C C . PRO A 1 539 ? -11.882 -23.660 -0.696 1.00 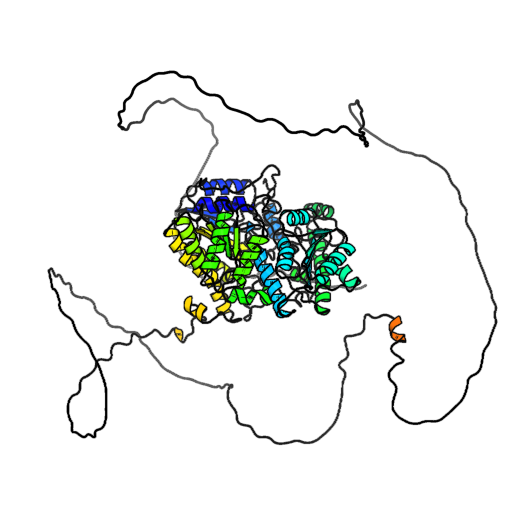66.06 539 PRO A C 1
ATOM 4103 O O . PRO A 1 539 ? -12.848 -24.350 -1.059 1.00 66.06 539 PRO A O 1
ATOM 4106 N N . PRO A 1 540 ? -11.089 -24.030 0.333 1.00 71.38 540 PRO A N 1
ATOM 4107 C CA . PRO A 1 540 ? -11.279 -25.261 1.093 1.00 71.38 540 PRO A CA 1
ATOM 4108 C C . PRO A 1 540 ? -12.717 -25.440 1.594 1.00 71.38 540 PRO A C 1
ATOM 4110 O O . PRO A 1 540 ? -13.285 -24.560 2.245 1.00 71.38 540 PRO A O 1
ATOM 4113 N N . THR A 1 541 ? -13.302 -26.615 1.346 1.00 65.44 541 THR A N 1
ATOM 4114 C CA . THR A 1 541 ? -14.713 -26.921 1.654 1.00 65.44 541 THR A CA 1
ATOM 4115 C C . THR A 1 541 ? -15.083 -26.680 3.123 1.00 65.44 541 THR A C 1
ATOM 4117 O O . THR A 1 541 ? -16.218 -26.311 3.418 1.00 65.44 541 THR A O 1
ATOM 4120 N N . ALA A 1 542 ? -14.132 -26.843 4.049 1.00 63.31 542 ALA A N 1
ATOM 4121 C CA . ALA A 1 542 ? -14.325 -26.546 5.467 1.00 63.31 542 ALA A CA 1
ATOM 4122 C C . ALA A 1 542 ? -14.525 -25.042 5.748 1.00 63.31 542 ALA A C 1
ATOM 4124 O O . ALA A 1 542 ? -15.405 -24.695 6.533 1.00 63.31 542 ALA A O 1
ATOM 4125 N N . LEU A 1 543 ? -13.771 -24.154 5.084 1.00 71.31 543 LEU A N 1
ATOM 4126 C CA . LEU A 1 543 ? -13.922 -22.698 5.225 1.00 71.31 543 LEU A CA 1
ATOM 4127 C C . LEU A 1 543 ? -15.264 -22.229 4.655 1.00 71.31 543 LEU A C 1
ATOM 4129 O O . LEU A 1 543 ? -15.999 -21.519 5.339 1.00 71.31 543 LEU A O 1
ATOM 4133 N N . ARG A 1 544 ? -15.636 -22.710 3.458 1.00 69.12 544 ARG A N 1
ATOM 4134 C CA . ARG A 1 544 ? -16.951 -22.417 2.861 1.00 69.12 544 ARG A CA 1
ATOM 4135 C C . ARG A 1 544 ? -18.104 -22.806 3.787 1.00 69.12 544 ARG A C 1
ATOM 4137 O O . ARG A 1 544 ? -18.983 -21.989 4.035 1.00 69.12 544 ARG A O 1
ATOM 4144 N N . LYS A 1 545 ? -18.071 -24.024 4.347 1.00 66.62 545 LYS A N 1
ATOM 4145 C CA . LYS A 1 545 ? -19.091 -24.499 5.300 1.00 66.62 545 LYS A CA 1
ATOM 4146 C C . LYS A 1 545 ? -19.142 -23.655 6.575 1.00 66.62 545 LYS A C 1
ATOM 4148 O O . LYS A 1 545 ? -20.237 -23.320 7.007 1.00 66.62 545 LYS A O 1
ATOM 4153 N N . LYS A 1 546 ? -17.990 -23.291 7.157 1.00 69.19 546 LYS A N 1
ATOM 4154 C CA . LYS A 1 546 ? -17.930 -22.430 8.352 1.00 69.19 546 LYS A CA 1
ATOM 4155 C C . LYS A 1 546 ? -18.564 -21.054 8.112 1.00 69.19 546 LYS A C 1
ATOM 4157 O O . LYS A 1 546 ? -19.281 -20.570 8.977 1.00 69.19 546 LYS A O 1
ATOM 4162 N N . ALA A 1 547 ? -18.329 -20.445 6.949 1.00 67.88 547 ALA A N 1
ATOM 4163 C CA . ALA A 1 547 ? -18.872 -19.131 6.589 1.00 67.88 547 ALA A CA 1
ATOM 4164 C C . ALA A 1 547 ? -20.231 -19.172 5.861 1.00 67.88 547 ALA A C 1
ATOM 4166 O O . ALA A 1 547 ? -20.659 -18.152 5.334 1.00 67.88 547 ALA A O 1
ATOM 4167 N N . TRP A 1 548 ? -20.914 -20.325 5.827 1.00 68.44 548 TRP A N 1
ATOM 4168 C CA . TRP A 1 548 ? -22.210 -20.515 5.148 1.00 68.44 548 TRP A CA 1
ATOM 4169 C C . TRP A 1 548 ? -22.198 -20.208 3.634 1.00 68.44 548 TRP A C 1
ATOM 4171 O O . TRP A 1 548 ? -23.248 -20.057 3.007 1.00 68.44 548 TRP A O 1
ATOM 4181 N N . ILE A 1 549 ? -21.007 -20.180 3.026 1.00 69.69 549 ILE A N 1
ATOM 4182 C CA . ILE A 1 549 ? -20.781 -19.890 1.607 1.00 69.69 549 ILE A CA 1
ATOM 4183 C C . ILE A 1 549 ? -21.184 -21.116 0.786 1.00 69.69 549 ILE A C 1
ATOM 4185 O O . ILE A 1 549 ? -20.394 -22.033 0.533 1.00 69.69 549 ILE A O 1
ATOM 4189 N N . CYS A 1 550 ? -22.446 -21.128 0.375 1.00 53.03 550 CYS A N 1
ATOM 4190 C CA . CYS A 1 550 ? -22.953 -22.034 -0.644 1.00 53.03 550 CYS A CA 1
ATOM 4191 C C . CYS A 1 550 ? -22.443 -21.585 -2.025 1.00 53.03 550 CYS A C 1
ATOM 4193 O O . CYS A 1 550 ? -22.198 -20.400 -2.244 1.00 53.03 550 CYS A O 1
ATOM 4195 N N . ARG A 1 551 ? -22.333 -22.511 -2.989 1.00 52.78 551 ARG A N 1
ATOM 4196 C CA . ARG A 1 551 ? -22.417 -22.093 -4.401 1.00 52.78 551 ARG A CA 1
ATOM 4197 C C . ARG A 1 551 ? -23.822 -21.537 -4.641 1.00 52.78 551 ARG A C 1
ATOM 4199 O O . ARG A 1 551 ? -24.753 -22.007 -3.987 1.00 52.78 551 ARG A O 1
ATOM 4206 N N . ALA A 1 552 ? -23.944 -20.548 -5.531 1.00 44.19 552 ALA A N 1
ATOM 4207 C CA . ALA A 1 552 ? -25.171 -19.789 -5.786 1.00 44.19 552 ALA A CA 1
ATOM 4208 C C . ALA A 1 552 ? -26.443 -20.656 -5.706 1.00 44.19 552 ALA A C 1
ATOM 4210 O O . ALA A 1 552 ? -26.520 -21.680 -6.388 1.00 44.19 552 ALA A O 1
ATOM 4211 N N . PHE A 1 553 ? -27.391 -20.243 -4.846 1.00 38.38 553 PHE A N 1
ATOM 4212 C CA . PHE A 1 553 ? -28.581 -20.998 -4.419 1.00 38.38 553 PHE A CA 1
ATOM 4213 C C . PHE A 1 553 ? -29.168 -21.866 -5.537 1.00 38.38 553 PHE A C 1
ATOM 4215 O O . PHE A 1 553 ? -29.897 -21.384 -6.407 1.00 38.38 553 PHE A O 1
ATOM 4222 N N . SER A 1 554 ? -28.853 -23.162 -5.505 1.00 35.56 554 SER A N 1
ATOM 4223 C CA . SER A 1 554 ? -29.320 -24.077 -6.536 1.00 35.56 554 SER A CA 1
ATOM 4224 C C . SER A 1 554 ? -30.827 -24.308 -6.391 1.00 35.56 554 SER A C 1
ATOM 4226 O O . SER A 1 554 ? -31.385 -24.262 -5.291 1.00 35.56 554 SER A O 1
ATOM 4228 N N . ALA A 1 555 ? -31.500 -24.634 -7.496 1.00 38.88 555 ALA A N 1
ATOM 4229 C CA . ALA A 1 555 ? -32.911 -25.028 -7.462 1.00 38.88 555 ALA A CA 1
ATOM 4230 C C . ALA A 1 555 ? -33.162 -26.368 -6.723 1.00 38.88 555 ALA A C 1
ATOM 4232 O O . ALA A 1 555 ? -34.307 -26.806 -6.609 1.00 38.88 555 ALA A O 1
ATOM 4233 N N . GLU A 1 556 ? -32.109 -27.031 -6.228 1.00 40.44 556 GLU A N 1
ATOM 4234 C CA . GLU A 1 556 ? -32.208 -28.214 -5.371 1.00 40.44 556 GLU A CA 1
ATOM 4235 C C . GLU A 1 556 ? -32.168 -27.848 -3.875 1.00 40.44 556 GLU A C 1
ATOM 4237 O O . GLU A 1 556 ? -32.913 -28.445 -3.094 1.00 40.44 556 GLU A O 1
ATOM 4242 N N . ASP A 1 557 ? -31.394 -26.824 -3.489 1.00 41.94 557 ASP A N 1
ATOM 4243 C CA . ASP A 1 557 ? -31.302 -26.315 -2.108 1.00 41.94 557 ASP A CA 1
ATOM 4244 C C . ASP A 1 557 ? -32.549 -25.526 -1.673 1.00 41.94 557 ASP A C 1
ATOM 4246 O O . ASP A 1 557 ? -32.863 -25.449 -0.486 1.00 41.94 557 ASP A O 1
ATOM 4250 N N . SER A 1 558 ? -33.314 -24.980 -2.624 1.00 35.81 558 SER A N 1
ATOM 4251 C CA . SER A 1 558 ? -34.574 -24.270 -2.358 1.00 35.81 558 SER A CA 1
ATOM 4252 C C . SER A 1 558 ? -35.767 -25.189 -2.046 1.00 35.81 558 SER A C 1
ATOM 4254 O O . SER A 1 558 ? -36.892 -24.713 -1.872 1.00 35.81 558 SER A O 1
ATOM 4256 N N . ARG A 1 559 ? -35.549 -26.506 -1.903 1.00 34.47 559 ARG A N 1
ATOM 4257 C CA . ARG A 1 559 ? -36.540 -27.410 -1.301 1.00 34.47 559 ARG A CA 1
ATOM 4258 C C . ARG A 1 559 ? -36.647 -27.105 0.199 1.00 34.47 559 ARG A C 1
ATOM 4260 O O . ARG A 1 559 ? -35.696 -27.390 0.928 1.00 34.47 559 ARG A O 1
ATOM 4267 N N . PRO A 1 560 ? -37.787 -26.599 0.710 1.00 35.31 560 PRO A N 1
ATOM 4268 C CA . PRO A 1 560 ? -37.923 -26.358 2.139 1.00 35.31 560 PRO A CA 1
ATOM 4269 C C . PRO A 1 560 ? -37.748 -27.675 2.898 1.00 35.31 560 PRO A C 1
ATOM 4271 O O . PRO A 1 560 ? -38.328 -28.700 2.520 1.00 35.31 560 PRO A O 1
ATOM 4274 N N . GLN A 1 561 ? -36.987 -27.647 3.995 1.00 38.81 561 GLN A N 1
ATOM 4275 C CA . GLN A 1 561 ? -36.927 -28.771 4.924 1.00 38.81 561 GLN A CA 1
ATOM 4276 C C . GLN A 1 561 ? -38.294 -28.926 5.597 1.00 38.81 561 GLN A C 1
ATOM 4278 O O . GLN A 1 561 ? -38.567 -28.360 6.653 1.00 38.81 561 GLN A O 1
ATOM 4283 N N . LEU A 1 562 ? -39.175 -29.693 4.950 1.00 32.84 562 LEU A N 1
ATOM 4284 C CA . LEU A 1 562 ? -40.466 -30.094 5.488 1.00 32.84 562 LEU A CA 1
ATOM 4285 C C . LEU A 1 562 ? -40.240 -30.747 6.850 1.00 32.84 562 LEU A C 1
ATOM 4287 O O . LEU A 1 562 ? -39.740 -31.873 6.924 1.00 32.84 562 LEU A O 1
ATOM 4291 N N . PHE A 1 563 ? -40.629 -30.031 7.912 1.00 34.25 563 PHE A N 1
ATOM 4292 C CA . PHE A 1 563 ? -40.636 -30.523 9.285 1.00 34.25 563 PHE A CA 1
ATOM 4293 C C . PHE A 1 563 ? -41.220 -31.937 9.300 1.00 34.25 563 PHE A C 1
ATOM 4295 O O . PHE A 1 563 ? -42.418 -32.134 9.064 1.00 34.25 563 PHE A O 1
ATOM 4302 N N . ARG A 1 564 ? -40.367 -32.937 9.559 1.00 32.84 564 ARG A N 1
ATOM 4303 C CA . ARG A 1 564 ? -40.787 -34.336 9.658 1.00 32.84 564 ARG A CA 1
ATOM 4304 C C . ARG A 1 564 ? -41.667 -34.485 10.896 1.00 32.84 564 ARG A C 1
ATOM 4306 O O . ARG A 1 564 ? -41.172 -34.790 11.978 1.00 32.84 564 ARG A O 1
ATOM 4313 N N . ARG A 1 565 ? -42.979 -34.278 10.722 1.00 31.50 565 ARG A N 1
ATOM 4314 C CA . ARG A 1 565 ? -44.000 -34.581 11.733 1.00 31.50 565 ARG A CA 1
ATOM 4315 C C . ARG A 1 565 ? -43.716 -35.975 12.311 1.00 31.50 565 ARG A C 1
ATOM 4317 O O . ARG A 1 565 ? -43.553 -36.908 11.516 1.00 31.50 565 ARG A O 1
ATOM 4324 N N . PRO A 1 566 ? -43.674 -36.146 13.645 1.00 33.78 566 PRO A N 1
ATOM 4325 C CA . PRO A 1 566 ? -43.483 -37.457 14.247 1.00 33.78 566 PRO A CA 1
ATOM 4326 C C . PRO A 1 566 ? -44.520 -38.444 13.705 1.00 33.78 566 PRO A C 1
ATOM 4328 O O . PRO A 1 566 ? -45.727 -38.215 13.812 1.00 33.78 566 PRO A O 1
ATOM 4331 N N . ARG A 1 567 ? -44.067 -39.546 13.093 1.00 32.31 567 ARG A N 1
ATOM 4332 C CA . ARG A 1 567 ? -44.975 -40.623 12.681 1.00 32.31 567 ARG A CA 1
ATOM 4333 C C . ARG A 1 567 ? -45.532 -41.277 13.940 1.00 32.31 567 ARG A C 1
ATOM 4335 O O . ARG A 1 567 ? -44.803 -41.976 14.641 1.00 32.31 567 ARG A O 1
ATOM 4342 N N . ALA A 1 568 ? -46.817 -41.063 14.207 1.00 33.31 568 ALA A N 1
ATOM 4343 C CA . ALA A 1 568 ? -47.512 -41.708 15.312 1.00 33.31 568 ALA A CA 1
ATOM 4344 C C . ALA A 1 568 ? -47.369 -43.237 15.210 1.00 33.31 568 ALA A C 1
ATOM 4346 O O . ALA A 1 568 ? -47.791 -43.845 14.222 1.00 33.31 568 ALA A O 1
ATOM 4347 N N . ARG A 1 569 ? -46.781 -43.866 16.236 1.00 29.94 569 ARG A N 1
ATOM 4348 C CA . ARG A 1 569 ? -46.773 -45.326 16.372 1.00 29.94 569 ARG A CA 1
ATOM 4349 C C . ARG A 1 569 ? -48.204 -45.795 16.640 1.00 29.94 569 ARG A C 1
ATOM 4351 O O . ARG A 1 569 ? -48.659 -45.767 17.778 1.00 29.94 569 ARG A O 1
ATOM 4358 N N . ARG A 1 570 ? -48.908 -46.254 15.600 1.00 31.45 570 ARG A N 1
ATOM 4359 C CA . ARG A 1 570 ? -50.094 -47.098 15.792 1.00 31.45 570 ARG A CA 1
ATOM 4360 C C . ARG A 1 570 ? -49.645 -48.413 16.421 1.00 31.45 570 ARG A C 1
ATOM 4362 O O . ARG A 1 570 ? -48.879 -49.159 15.816 1.00 31.45 570 ARG A O 1
ATOM 4369 N N . THR A 1 571 ? -50.130 -48.683 17.623 1.00 33.34 571 THR A N 1
ATOM 4370 C CA . THR A 1 571 ? -50.018 -49.987 18.268 1.00 33.34 571 THR A CA 1
ATOM 4371 C C . THR A 1 571 ? -50.845 -51.026 17.508 1.00 33.34 571 THR A C 1
ATOM 4373 O O . THR A 1 571 ? -51.972 -50.768 17.085 1.00 33.34 571 THR A O 1
ATOM 4376 N N . ARG A 1 572 ? -50.286 -52.227 17.355 1.00 30.28 572 ARG A N 1
ATOM 4377 C CA . ARG A 1 572 ? -51.023 -53.482 17.157 1.00 30.28 572 ARG A CA 1
ATOM 4378 C C . ARG A 1 572 ? -50.355 -54.549 18.017 1.00 30.28 572 ARG A C 1
ATOM 4380 O O . ARG A 1 572 ? -49.152 -54.481 18.252 1.00 30.28 572 ARG A O 1
ATOM 4387 N N . SER A 1 573 ? -51.156 -55.469 18.536 1.00 27.81 573 SER A N 1
ATOM 4388 C CA . SER A 1 573 ? -50.814 -56.299 19.691 1.00 27.81 573 SER A CA 1
ATOM 4389 C C . SER A 1 573 ? -51.003 -57.792 19.438 1.00 27.81 573 SER A C 1
ATOM 4391 O O . SER A 1 573 ? -51.993 -58.178 18.823 1.00 27.81 573 SER A O 1
ATOM 4393 N N . ALA A 1 574 ? -50.149 -58.574 20.104 1.00 29.50 574 ALA A N 1
ATOM 4394 C CA . ALA A 1 574 ? -50.335 -59.972 20.513 1.00 29.50 574 ALA A CA 1
ATOM 4395 C C . ALA A 1 574 ? -50.250 -61.099 19.455 1.00 29.50 574 ALA A C 1
ATOM 4397 O O . ALA A 1 574 ? -50.550 -60.922 18.281 1.00 29.50 574 ALA A O 1
ATOM 4398 N N . CYS A 1 575 ? -49.876 -62.277 19.983 1.00 26.89 575 CYS A N 1
ATOM 4399 C CA . CYS A 1 575 ? -49.667 -63.596 19.360 1.00 26.89 575 CYS A CA 1
ATOM 4400 C C . CYS A 1 575 ? -48.550 -63.711 18.288 1.00 26.89 575 CYS A C 1
ATOM 4402 O O . CYS A 1 575 ? -48.487 -62.920 17.358 1.00 26.89 575 CYS A O 1
ATOM 4404 N N . GLY A 1 576 ? -47.649 -64.705 18.359 1.00 27.16 576 GLY A N 1
ATOM 4405 C CA . GLY A 1 576 ? -47.486 -65.721 19.414 1.00 27.16 576 GLY A CA 1
ATOM 4406 C C . GLY A 1 576 ? -46.343 -66.731 19.181 1.00 27.16 576 GLY A C 1
ATOM 4407 O O . GLY A 1 576 ? -45.649 -66.671 18.176 1.00 27.16 576 GLY A O 1
ATOM 4408 N N . THR A 1 577 ? -46.193 -67.657 20.142 1.00 28.77 577 THR A N 1
ATOM 4409 C CA . THR A 1 577 ? -45.443 -68.943 20.101 1.00 28.77 577 THR A CA 1
ATOM 4410 C C . THR A 1 577 ? -43.939 -68.982 19.741 1.00 28.77 577 THR A C 1
ATOM 4412 O O . THR A 1 577 ? -43.563 -68.970 18.579 1.00 28.77 577 THR A O 1
ATOM 4415 N N . ARG A 1 578 ? -43.116 -69.189 20.790 1.00 29.34 578 ARG A N 1
ATOM 4416 C CA . ARG A 1 578 ? -41.980 -70.146 20.950 1.00 29.34 578 ARG A CA 1
ATOM 4417 C C . ARG A 1 578 ? -41.181 -70.615 19.707 1.00 29.34 578 ARG A C 1
ATOM 4419 O O . ARG A 1 578 ? -41.749 -71.307 18.877 1.00 29.34 578 ARG A O 1
ATOM 4426 N N . THR A 1 579 ? -39.841 -70.502 19.766 1.00 29.73 579 THR A N 1
ATOM 4427 C CA . THR A 1 579 ? -38.893 -71.593 20.166 1.00 29.73 579 THR A CA 1
ATOM 4428 C C . THR A 1 579 ? -37.444 -71.078 20.315 1.00 29.73 579 THR A C 1
ATOM 4430 O O . THR A 1 579 ? -37.065 -70.143 19.618 1.00 29.73 579 THR A O 1
ATOM 4433 N N . SER A 1 580 ? -36.638 -71.704 21.188 1.00 28.08 580 SER A N 1
ATOM 4434 C CA . SER A 1 580 ? -35.171 -71.495 21.340 1.00 28.08 580 SER A CA 1
ATOM 4435 C C . SER A 1 580 ? -34.378 -72.644 20.676 1.00 28.08 580 SER A C 1
ATOM 4437 O O . SER A 1 580 ? -34.991 -73.679 20.405 1.00 28.08 580 SER A O 1
ATOM 4439 N N . PRO A 1 581 ? -33.064 -72.497 20.382 1.00 44.84 581 PRO A N 1
ATOM 4440 C CA . PRO A 1 581 ? -31.953 -72.726 21.348 1.00 44.84 581 PRO A CA 1
ATOM 4441 C C . PRO A 1 581 ? -31.000 -71.496 21.463 1.00 44.84 581 PRO A C 1
ATOM 4443 O O . PRO A 1 581 ? -31.008 -70.675 20.556 1.00 44.84 581 PRO A O 1
ATOM 4446 N N . VAL A 1 582 ? -30.271 -71.157 22.548 1.00 29.53 582 VAL A N 1
ATOM 4447 C CA . VAL A 1 582 ? -29.356 -71.842 23.519 1.00 29.53 582 VAL A CA 1
ATOM 4448 C C . VAL A 1 582 ? -27.855 -71.703 23.142 1.00 29.53 582 VAL A C 1
ATOM 4450 O O . VAL A 1 582 ? -27.504 -71.862 21.981 1.00 29.53 582 VAL A O 1
ATOM 4453 N N . VAL A 1 583 ? -27.000 -71.439 24.158 1.00 30.33 583 VAL A N 1
ATOM 4454 C CA . VAL A 1 583 ? -25.559 -71.025 24.128 1.00 30.33 583 VAL A CA 1
ATOM 4455 C C . VAL A 1 583 ? -25.339 -69.584 23.605 1.00 30.33 583 VAL A C 1
ATOM 4457 O O . VAL A 1 583 ? -25.937 -69.214 22.605 1.00 30.33 583 VAL A O 1
ATOM 4460 N N . GLY A 1 584 ? -24.525 -68.683 24.186 1.00 27.28 584 GLY A N 1
ATOM 4461 C CA . GLY A 1 584 ? -23.670 -68.656 25.400 1.00 27.28 584 GLY A CA 1
ATOM 4462 C C . GLY A 1 584 ? -22.410 -67.783 25.141 1.00 27.28 584 GLY A C 1
ATOM 4463 O O . GLY A 1 584 ? -21.992 -67.712 23.993 1.00 27.28 584 GLY A O 1
ATOM 4464 N N . ALA A 1 585 ? -21.740 -67.094 26.080 1.00 29.69 585 ALA A N 1
ATOM 4465 C CA . ALA A 1 585 ? -21.978 -66.763 27.497 1.00 29.69 585 ALA A CA 1
ATOM 4466 C C . ALA A 1 585 ? -21.030 -65.596 27.936 1.00 29.69 585 ALA A C 1
ATOM 4468 O O . ALA A 1 585 ? -20.093 -65.303 27.201 1.00 29.69 585 ALA A O 1
ATOM 4469 N N . ALA A 1 586 ? -21.217 -65.023 29.146 1.00 30.44 586 ALA A N 1
ATOM 4470 C CA . ALA A 1 586 ? -20.301 -64.093 29.869 1.00 30.44 586 ALA A CA 1
ATOM 4471 C C . ALA A 1 586 ? -20.037 -62.680 29.253 1.00 30.44 586 ALA A C 1
ATOM 4473 O O . ALA A 1 586 ? -20.075 -62.511 28.043 1.00 30.44 586 ALA A O 1
ATOM 4474 N N . SER A 1 587 ? -19.759 -61.601 30.013 1.00 30.39 587 SER A N 1
ATOM 4475 C CA . SER A 1 587 ? -19.865 -61.340 31.473 1.00 30.39 587 SER A CA 1
ATOM 4476 C C . SER A 1 587 ? -19.733 -59.839 31.823 1.00 30.39 587 SER A C 1
ATOM 4478 O O . SER A 1 587 ? -18.880 -59.188 31.233 1.00 30.39 587 SER A O 1
ATOM 4480 N N . ALA A 1 588 ? -20.430 -59.395 32.888 1.00 32.41 588 ALA A N 1
ATOM 4481 C CA . ALA A 1 588 ? -20.073 -58.297 33.824 1.00 32.41 588 ALA A CA 1
ATOM 4482 C C . ALA A 1 588 ? -19.939 -56.828 33.314 1.00 32.41 588 ALA A C 1
ATOM 4484 O O . ALA A 1 588 ? -19.564 -56.589 32.175 1.00 32.41 588 ALA A O 1
ATOM 4485 N N . ALA A 1 589 ? -20.169 -55.780 34.128 1.00 32.72 589 ALA A N 1
ATOM 4486 C CA . ALA A 1 589 ? -20.965 -55.643 35.368 1.00 32.72 589 ALA A CA 1
ATOM 4487 C C . ALA A 1 589 ? -21.207 -54.150 35.728 1.00 32.72 589 ALA A C 1
ATOM 4489 O O . ALA A 1 589 ? -20.341 -53.321 35.462 1.00 32.72 589 ALA A O 1
ATOM 4490 N N . GLY A 1 590 ? -22.337 -53.880 36.404 1.00 28.92 590 GLY A N 1
ATOM 4491 C CA . GLY A 1 590 ? -22.664 -52.687 37.216 1.00 28.92 590 GLY A CA 1
ATOM 4492 C C . GLY A 1 590 ? -22.832 -51.330 36.512 1.00 28.92 590 GLY A C 1
ATOM 4493 O O . GLY A 1 590 ? -22.500 -51.191 35.339 1.00 28.92 590 GLY A O 1
ATOM 4494 N N . ASP A 1 591 ? -23.303 -50.250 37.151 1.00 30.75 591 ASP A N 1
ATOM 4495 C CA . ASP A 1 591 ? -24.103 -49.983 38.382 1.00 30.75 591 ASP A CA 1
ATOM 4496 C C . ASP A 1 591 ? -24.213 -48.427 38.477 1.00 30.75 591 ASP A C 1
ATOM 4498 O O . ASP A 1 591 ? -23.347 -47.741 37.936 1.00 30.75 591 ASP A O 1
ATOM 4502 N N . ASP A 1 592 ? -25.149 -47.733 39.139 1.00 30.30 592 ASP A N 1
ATOM 4503 C CA . ASP A 1 592 ? -26.557 -47.960 39.526 1.00 30.30 592 ASP A CA 1
ATOM 4504 C C . ASP A 1 592 ? -27.171 -46.568 39.901 1.00 30.30 592 ASP A C 1
ATOM 4506 O O . ASP A 1 592 ? -26.425 -45.659 40.266 1.00 30.30 592 ASP A O 1
ATOM 4510 N N . TYR A 1 593 ? -28.508 -46.399 39.881 1.00 28.38 593 TYR A N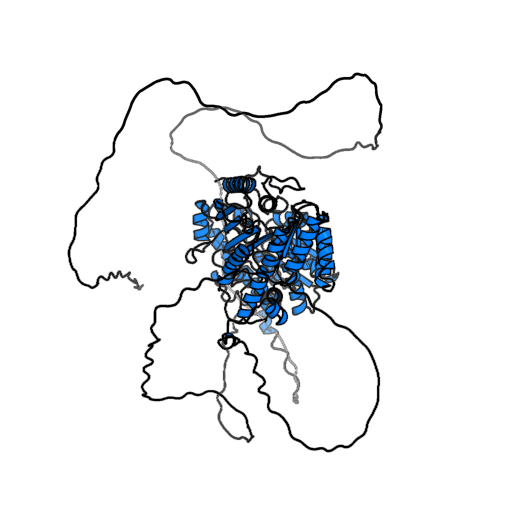 1
ATOM 4511 C CA . TYR A 1 593 ? -29.284 -45.282 40.496 1.00 28.38 593 TYR A CA 1
ATOM 4512 C C . TYR A 1 593 ? -29.016 -43.804 40.047 1.00 28.38 593 TYR A C 1
ATOM 4514 O O . TYR A 1 593 ? -28.052 -43.503 39.359 1.00 28.38 593 TYR A O 1
ATOM 4522 N N . ARG A 1 594 ? -29.845 -42.772 40.345 1.00 26.47 594 ARG A N 1
ATOM 4523 C CA . ARG A 1 594 ? -31.256 -42.658 40.816 1.00 26.47 594 ARG A CA 1
ATOM 4524 C C . ARG A 1 594 ? -31.913 -41.349 40.314 1.00 26.47 594 ARG A C 1
ATOM 4526 O O . ARG A 1 594 ? -31.262 -40.318 40.211 1.00 26.47 594 ARG A O 1
ATOM 4533 N N . LEU A 1 595 ? -33.233 -41.387 40.111 1.00 31.88 595 LEU A N 1
ATOM 4534 C CA . LEU A 1 595 ? -34.175 -40.239 40.110 1.00 31.88 595 LEU A CA 1
ATOM 4535 C C . LEU A 1 595 ? -34.790 -40.101 41.534 1.00 31.88 595 LEU A C 1
ATOM 4537 O O . LEU A 1 595 ? -34.713 -41.106 42.253 1.00 31.88 595 LEU A O 1
ATOM 4541 N N . PRO A 1 596 ? -35.394 -38.960 41.989 1.00 44.56 596 PRO A N 1
ATOM 4542 C CA . PRO A 1 596 ? -36.743 -38.526 41.536 1.00 44.56 596 PRO A CA 1
ATOM 4543 C C . PRO A 1 596 ? -37.178 -37.036 41.753 1.00 44.56 596 PRO A C 1
ATOM 4545 O O . PRO A 1 596 ? -36.441 -36.225 42.292 1.00 44.56 596 PRO A O 1
ATOM 4548 N N . ALA A 1 597 ? -38.455 -36.766 41.407 1.00 30.61 597 ALA A N 1
ATOM 4549 C CA . ALA A 1 597 ? -39.388 -35.722 41.909 1.00 30.61 597 ALA A CA 1
ATOM 4550 C C . ALA A 1 597 ? -39.057 -34.221 41.656 1.00 30.61 597 ALA A C 1
ATOM 4552 O O . ALA A 1 597 ? -37.977 -33.757 41.982 1.00 30.61 597 ALA A O 1
ATOM 4553 N N . ILE A 1 598 ? -39.884 -33.384 40.999 1.00 31.77 598 ILE A N 1
ATOM 4554 C CA . ILE A 1 598 ? -41.337 -33.043 41.089 1.00 31.77 598 ILE A CA 1
ATOM 4555 C C . ILE A 1 598 ? -41.660 -31.956 42.140 1.00 31.77 598 ILE A C 1
ATOM 4557 O O . ILE A 1 598 ? -41.490 -32.166 43.334 1.00 31.77 598 ILE A O 1
ATOM 4561 N N . GLY A 1 599 ? -42.262 -30.848 41.678 1.00 26.28 599 GLY A N 1
ATOM 4562 C CA . GLY A 1 599 ? -42.942 -29.812 42.476 1.00 26.28 599 GLY A CA 1
ATOM 4563 C C . GLY A 1 599 ? -44.009 -29.073 41.640 1.00 26.28 599 GLY A C 1
ATOM 4564 O O . GLY A 1 599 ? -43.905 -29.050 40.414 1.00 26.28 599 GLY A O 1
ATOM 4565 N N . ARG A 1 600 ? -45.059 -28.515 42.270 1.00 31.61 600 ARG A N 1
ATOM 4566 C CA . ARG A 1 600 ? -46.218 -27.860 41.608 1.00 31.61 600 ARG A CA 1
ATOM 4567 C C . ARG A 1 600 ? -46.682 -26.581 42.329 1.00 31.61 600 ARG A C 1
ATOM 4569 O O . ARG A 1 600 ? -46.928 -26.638 43.528 1.00 31.61 600 ARG A O 1
ATOM 4576 N N . SER A 1 601 ? -46.992 -25.537 41.558 1.00 28.52 601 SER A N 1
ATOM 4577 C CA . SER A 1 601 ? -48.044 -24.511 41.782 1.00 28.52 601 SER A CA 1
ATOM 4578 C C . SER A 1 601 ? -48.172 -23.702 40.466 1.00 28.52 601 SER A C 1
ATOM 4580 O O . SER A 1 601 ? -47.154 -23.496 39.816 1.00 28.52 601 SER A O 1
ATOM 4582 N N . GLN A 1 602 ? -49.306 -23.341 39.841 1.00 31.66 602 GLN A N 1
ATOM 4583 C CA . GLN A 1 602 ? -50.723 -23.045 40.163 1.00 31.66 602 GLN A CA 1
ATOM 4584 C C . GLN A 1 602 ? -51.042 -21.653 40.745 1.00 31.66 602 GLN A C 1
ATOM 4586 O O . GLN A 1 602 ? -50.746 -21.407 41.906 1.00 31.66 602 GLN A O 1
ATOM 4591 N N . LEU A 1 603 ? -51.704 -20.828 39.907 1.00 28.50 603 LEU A N 1
ATOM 4592 C CA . LEU A 1 603 ? -52.787 -19.819 40.083 1.00 28.50 603 LEU A CA 1
ATOM 4593 C C . LEU A 1 603 ? -53.055 -19.258 38.644 1.00 28.50 603 LEU A C 1
ATOM 4595 O O . LEU A 1 603 ? -52.089 -19.084 37.905 1.00 28.50 603 LEU A O 1
ATOM 4599 N N . HIS A 1 604 ? -54.263 -19.265 38.048 1.00 30.16 604 HIS A N 1
ATOM 4600 C CA . HIS A 1 604 ? -55.469 -18.424 38.275 1.00 30.16 604 HIS A CA 1
ATOM 4601 C C . HIS A 1 604 ? -55.212 -16.915 38.051 1.00 30.16 604 HIS A C 1
ATOM 4603 O O . HIS A 1 604 ? -54.242 -16.403 38.597 1.00 30.16 604 HIS A O 1
ATOM 4609 N N . ASP A 1 605 ? -55.982 -16.126 37.279 1.00 30.22 605 ASP A N 1
ATOM 4610 C CA . ASP A 1 605 ? -57.195 -16.299 36.429 1.00 30.22 605 ASP A CA 1
ATOM 4611 C C . ASP A 1 605 ? -57.118 -15.285 35.239 1.00 30.22 605 ASP A C 1
ATOM 4613 O O . ASP A 1 605 ? -56.149 -14.534 35.163 1.00 30.22 605 ASP A O 1
ATOM 4617 N N . GLY A 1 606 ? -58.016 -15.159 34.245 1.00 26.53 606 GLY A N 1
ATOM 4618 C CA . GLY A 1 606 ? -59.332 -15.756 33.957 1.00 26.53 606 GLY A CA 1
ATOM 4619 C C . GLY A 1 606 ? -59.811 -15.396 32.525 1.00 26.53 606 GLY A C 1
ATOM 4620 O O . GLY A 1 606 ? -59.057 -14.819 31.743 1.00 26.53 606 GLY A O 1
ATOM 4621 N N . LEU A 1 607 ? -61.044 -15.761 32.141 1.00 30.08 607 LEU A N 1
ATOM 4622 C CA . LEU A 1 607 ? -61.530 -15.693 30.746 1.00 30.08 607 LEU A CA 1
ATOM 4623 C C . LEU A 1 607 ? -62.166 -14.348 30.341 1.00 30.08 607 LEU A C 1
ATOM 4625 O O . LEU A 1 607 ? -62.888 -13.742 31.124 1.00 30.08 607 LEU A O 1
ATOM 4629 N N . LEU A 1 608 ? -62.111 -14.038 29.038 1.00 27.50 608 LEU A N 1
ATOM 4630 C CA . LEU A 1 608 ? -63.310 -13.676 28.262 1.00 27.50 608 LEU A CA 1
ATOM 4631 C C . LEU A 1 608 ? -63.137 -14.067 26.782 1.00 27.50 608 LEU A C 1
ATOM 4633 O O . LEU A 1 608 ? -62.019 -14.106 26.273 1.00 27.50 608 LEU A O 1
ATOM 4637 N N . ALA A 1 609 ? -64.233 -14.395 26.090 1.00 31.08 609 ALA A N 1
ATOM 4638 C CA . ALA A 1 609 ? -64.209 -14.917 24.720 1.00 31.08 609 ALA A CA 1
ATOM 4639 C C . ALA A 1 609 ? -65.189 -14.174 23.800 1.00 31.08 609 ALA A C 1
ATOM 4641 O O . ALA A 1 609 ? -66.327 -13.918 24.182 1.00 31.08 609 ALA A O 1
ATOM 4642 N N . GLY A 1 610 ? -64.770 -13.901 22.560 1.00 24.19 610 GLY A N 1
ATOM 4643 C CA . GLY A 1 610 ? -65.620 -13.366 21.490 1.00 24.19 610 GLY A CA 1
ATOM 4644 C C . GLY A 1 610 ? -65.518 -14.229 20.230 1.00 24.19 610 GLY A C 1
ATOM 4645 O O . GLY A 1 610 ? -64.415 -14.564 19.799 1.00 24.19 610 GLY A O 1
ATOM 4646 N N . ARG A 1 611 ? -66.657 -14.619 19.639 1.00 28.25 611 ARG A N 1
ATOM 4647 C CA . ARG A 1 611 ? -66.710 -15.472 18.437 1.00 28.25 611 ARG A CA 1
ATOM 4648 C C . ARG A 1 611 ? -67.202 -14.718 17.195 1.00 28.25 611 ARG A C 1
ATOM 4650 O O . ARG A 1 611 ? -68.339 -14.280 17.152 1.00 28.25 611 ARG A O 1
ATOM 4657 N N . CYS A 1 612 ? -66.356 -14.747 16.167 1.00 26.41 612 CYS A N 1
ATOM 4658 C CA . CYS A 1 612 ? -66.662 -15.175 14.793 1.00 26.41 612 CYS A CA 1
ATOM 4659 C C . CYS A 1 612 ? -67.882 -14.592 14.035 1.00 26.41 612 CYS A C 1
ATOM 4661 O O . CYS A 1 612 ? -69.002 -15.076 14.165 1.00 26.41 612 CYS A O 1
ATOM 4663 N N . SER A 1 613 ? -67.582 -13.724 13.063 1.00 26.62 613 SER A N 1
ATOM 4664 C CA . SER A 1 613 ? -68.202 -13.644 11.722 1.00 26.62 613 SER A CA 1
ATOM 4665 C C . SER A 1 613 ? -67.288 -12.772 10.843 1.00 26.62 613 SER A C 1
ATOM 4667 O O . SER A 1 613 ? -66.792 -11.775 11.357 1.00 26.62 613 SER A O 1
ATOM 4669 N N . SER A 1 614 ? -66.989 -13.025 9.567 1.00 29.64 614 SER A N 1
ATOM 4670 C CA . SER A 1 614 ? -67.368 -14.064 8.588 1.00 29.64 614 SER A CA 1
ATOM 4671 C C . SER A 1 614 ? -66.080 -14.601 7.896 1.00 29.64 614 SER A C 1
ATOM 4673 O O . SER A 1 614 ? -64.984 -14.147 8.205 1.00 29.64 614 SER A O 1
ATOM 4675 N N . GLY A 1 615 ? -66.071 -15.581 6.986 1.00 26.75 615 GLY A N 1
ATOM 4676 C CA . GLY A 1 615 ? -67.163 -16.408 6.466 1.00 26.75 615 GLY A CA 1
ATOM 4677 C C . GLY A 1 615 ? -67.254 -16.454 4.933 1.00 26.75 615 GLY A C 1
ATOM 4678 O O . GLY A 1 615 ? -68.325 -16.190 4.401 1.00 26.75 615 GLY A O 1
ATOM 4679 N N . GLN A 1 616 ? -66.174 -16.819 4.226 1.00 25.12 616 GLN A N 1
ATOM 4680 C CA . GLN A 1 616 ? -66.250 -17.349 2.851 1.00 25.12 616 GLN A CA 1
ATOM 4681 C C . GLN A 1 616 ? -65.036 -18.236 2.509 1.00 25.12 616 GLN A C 1
ATOM 4683 O O . GLN A 1 616 ? -63.983 -18.131 3.136 1.00 25.12 616 GLN A O 1
ATOM 4688 N N . GLN A 1 617 ? -65.214 -19.159 1.558 1.00 25.97 617 GLN A N 1
ATOM 4689 C CA . GLN A 1 617 ? -64.228 -20.179 1.173 1.00 25.97 617 GLN A CA 1
ATOM 4690 C C . GLN A 1 617 ? -63.418 -19.770 -0.066 1.00 25.97 617 GLN A C 1
ATOM 4692 O O . GLN A 1 617 ? -63.831 -18.913 -0.844 1.00 25.97 617 GLN A O 1
ATOM 4697 N N . CYS A 1 618 ? -62.272 -20.422 -0.277 1.00 23.34 618 CYS A N 1
ATOM 4698 C CA . CYS A 1 618 ? -61.436 -20.215 -1.457 1.00 23.34 618 CYS A CA 1
ATOM 4699 C C . CYS A 1 618 ? -62.154 -20.618 -2.755 1.00 23.34 618 CYS A C 1
ATOM 4701 O O . CYS A 1 618 ? -62.577 -21.764 -2.896 1.00 23.34 618 CYS A O 1
ATOM 4703 N N . VAL A 1 619 ? -62.155 -19.722 -3.744 1.00 23.72 619 VAL A N 1
ATOM 4704 C CA . VAL A 1 619 ? -62.389 -20.055 -5.156 1.00 23.72 619 VAL A CA 1
ATOM 4705 C C . VAL A 1 619 ? -61.245 -19.460 -5.978 1.00 23.72 619 VAL A C 1
ATOM 4707 O O . VAL A 1 619 ? -61.259 -18.286 -6.332 1.00 23.72 619 VAL A O 1
ATOM 4710 N N . VAL A 1 620 ? -60.238 -20.284 -6.271 1.00 24.84 620 VAL A N 1
ATOM 4711 C CA . VAL A 1 620 ? -59.245 -20.017 -7.322 1.00 24.84 620 VAL A CA 1
ATOM 4712 C C . VAL A 1 620 ? -59.478 -21.057 -8.406 1.00 24.84 620 VAL A C 1
ATOM 4714 O O . VAL A 1 620 ? -59.312 -22.253 -8.170 1.00 24.84 620 VAL A O 1
ATOM 4717 N N . ILE A 1 621 ? -59.920 -20.609 -9.579 1.00 24.67 621 ILE A N 1
ATOM 4718 C CA . ILE A 1 621 ? -60.313 -21.493 -10.678 1.00 24.67 621 ILE A CA 1
ATOM 4719 C C . ILE A 1 621 ? -59.064 -21.876 -11.487 1.00 24.67 621 ILE A C 1
ATOM 4721 O O . ILE A 1 621 ? -58.684 -21.185 -12.430 1.00 24.67 621 ILE A O 1
ATOM 4725 N N . GLU A 1 622 ? -58.427 -23.001 -11.143 1.00 26.16 622 GLU A N 1
ATOM 4726 C CA . GLU A 1 622 ? -57.507 -23.695 -12.059 1.00 26.16 622 GLU A CA 1
ATOM 4727 C C . GLU A 1 622 ? -58.325 -24.326 -13.205 1.00 26.16 622 GLU A C 1
ATOM 4729 O O . GLU A 1 622 ? -58.812 -25.451 -13.089 1.00 26.16 622 GLU A O 1
ATOM 4734 N N . HIS A 1 623 ? -58.457 -23.635 -14.341 1.00 23.47 623 HIS A N 1
ATOM 4735 C CA . HIS A 1 623 ? -58.961 -24.261 -15.568 1.00 23.47 623 HIS A CA 1
ATOM 4736 C C . HIS A 1 623 ? -57.805 -24.742 -16.455 1.00 23.47 623 HIS A C 1
ATOM 4738 O O . HIS A 1 623 ? -57.185 -23.974 -17.188 1.00 23.47 623 HIS A O 1
ATOM 4744 N N . ARG A 1 624 ? -57.526 -26.051 -16.411 1.00 26.62 624 ARG A N 1
ATOM 4745 C CA . ARG A 1 624 ? -56.600 -26.731 -17.334 1.00 26.62 624 ARG A CA 1
ATOM 4746 C C . ARG A 1 624 ? -57.351 -27.322 -18.527 1.00 26.62 624 ARG A C 1
ATOM 4748 O O . ARG A 1 624 ? -58.222 -28.155 -18.296 1.00 26.62 624 ARG A O 1
ATOM 4755 N N . CYS A 1 625 ? -56.955 -26.983 -19.761 1.00 22.34 625 CYS A N 1
ATOM 4756 C CA . CYS A 1 625 ? -57.051 -27.781 -21.011 1.00 22.34 625 CYS A CA 1
ATOM 4757 C C . CYS A 1 625 ? -56.641 -26.914 -22.232 1.00 22.34 625 CYS A C 1
ATOM 4759 O O . CYS A 1 625 ? -56.863 -25.713 -22.190 1.00 22.34 625 CYS A O 1
ATOM 4761 N N . ARG A 1 626 ? -56.097 -27.423 -23.355 1.00 26.48 626 ARG A N 1
ATOM 4762 C CA . ARG A 1 626 ? -55.400 -28.703 -23.647 1.00 26.48 626 ARG A CA 1
ATOM 4763 C C . ARG A 1 626 ? -54.641 -28.603 -25.001 1.00 26.48 626 ARG A C 1
ATOM 4765 O O . ARG A 1 626 ? -55.192 -28.101 -25.966 1.00 26.48 626 ARG A O 1
ATOM 4772 N N . THR A 1 627 ? -53.416 -29.139 -25.052 1.00 25.73 627 THR A N 1
ATOM 4773 C CA . THR A 1 627 ? -52.714 -29.793 -26.199 1.00 25.73 627 THR A CA 1
ATOM 4774 C C . THR A 1 627 ? -52.887 -29.352 -27.676 1.00 25.73 627 THR A C 1
ATOM 4776 O O . THR A 1 627 ? -53.878 -29.709 -28.306 1.00 25.73 627 THR A O 1
ATOM 4779 N N . ALA A 1 628 ? -51.785 -28.872 -28.282 1.00 25.62 628 ALA A N 1
ATOM 4780 C CA . ALA A 1 628 ? -51.143 -29.360 -29.535 1.00 25.62 628 ALA A CA 1
ATOM 4781 C C . ALA A 1 628 ? -49.696 -28.776 -29.570 1.00 25.62 628 ALA A C 1
ATOM 4783 O O . ALA A 1 628 ? -49.542 -27.608 -29.238 1.00 25.62 628 ALA A O 1
ATOM 4784 N N . CYS A 1 629 ? -48.565 -29.493 -29.706 1.00 25.45 629 CYS A N 1
ATOM 4785 C CA . CYS A 1 629 ? -48.076 -30.455 -30.719 1.00 25.45 629 CYS A CA 1
ATOM 4786 C C . CYS A 1 629 ? -47.783 -29.763 -32.076 1.00 25.45 629 CYS A C 1
ATOM 4788 O O . CYS A 1 629 ? -48.715 -29.271 -32.694 1.00 25.45 629 CYS A O 1
ATOM 4790 N N . TRP A 1 630 ? -46.525 -29.621 -32.533 1.00 25.53 630 TRP A N 1
ATOM 4791 C CA . TRP A 1 630 ? -45.654 -30.701 -33.057 1.00 25.53 630 TRP A CA 1
ATOM 4792 C C . TRP A 1 630 ? -44.119 -30.441 -32.945 1.00 25.53 630 TRP A C 1
ATOM 4794 O O . TRP A 1 630 ? -43.693 -29.299 -33.022 1.00 25.53 630 TRP A O 1
ATOM 4804 N N . VAL A 1 631 ? -43.337 -31.537 -32.830 1.00 25.89 631 VAL A N 1
ATOM 4805 C CA . VAL A 1 631 ? -41.957 -31.850 -33.340 1.00 25.89 631 VAL A CA 1
ATOM 4806 C C . VAL A 1 631 ? -40.829 -30.774 -33.335 1.00 25.89 631 VAL A C 1
ATOM 4808 O O . VAL A 1 631 ? -40.999 -29.690 -33.865 1.00 25.89 631 VAL A O 1
ATOM 4811 N N . GLY A 1 632 ? -39.586 -31.057 -32.887 1.00 26.47 632 GLY A N 1
ATOM 4812 C CA . GLY A 1 632 ? -39.048 -32.286 -32.269 1.00 26.47 632 GLY A CA 1
ATOM 4813 C C . GLY A 1 632 ? -37.510 -32.331 -32.050 1.00 26.47 632 GLY A C 1
ATOM 4814 O O . GLY A 1 632 ? -36.785 -31.479 -32.541 1.00 26.47 632 GLY A O 1
ATOM 4815 N N . ARG A 1 633 ? -37.079 -33.351 -31.275 1.00 29.42 633 ARG A N 1
ATOM 4816 C CA . ARG A 1 633 ? -35.723 -33.880 -30.919 1.00 29.42 633 ARG A CA 1
ATOM 4817 C C . ARG A 1 633 ? -34.465 -33.222 -31.543 1.00 29.42 633 ARG A C 1
ATOM 4819 O O . ARG A 1 633 ? -34.386 -33.109 -32.756 1.00 29.42 633 ARG A O 1
ATOM 4826 N N . CYS A 1 634 ? -33.465 -32.748 -30.779 1.00 27.22 634 CYS A N 1
ATOM 4827 C CA . CYS A 1 634 ? -32.572 -33.400 -29.777 1.00 27.22 634 CYS A CA 1
ATOM 4828 C C . CYS A 1 634 ? -31.420 -34.227 -30.380 1.00 27.22 634 CYS A C 1
ATOM 4830 O O . CYS A 1 634 ? -31.708 -35.155 -31.124 1.00 27.22 634 CYS A O 1
ATOM 4832 N N . ASP A 1 635 ? -30.181 -34.025 -29.890 1.00 26.36 635 ASP A N 1
ATOM 4833 C CA . ASP A 1 635 ? -29.441 -35.141 -29.263 1.00 26.36 635 ASP A CA 1
ATOM 4834 C C . ASP A 1 635 ? -28.262 -34.747 -28.337 1.00 26.36 635 ASP A C 1
ATOM 4836 O O . ASP A 1 635 ? -27.582 -33.742 -28.551 1.00 26.36 635 ASP A O 1
ATOM 4840 N N . ARG A 1 636 ? -28.015 -35.566 -27.298 1.00 28.70 636 ARG A N 1
ATOM 4841 C CA . ARG A 1 636 ? -26.779 -35.625 -26.476 1.00 28.70 636 ARG A CA 1
ATOM 4842 C C . ARG A 1 636 ? -26.827 -36.842 -25.529 1.00 28.70 636 ARG A C 1
ATOM 4844 O O . ARG A 1 636 ? -27.847 -37.063 -24.890 1.00 28.70 636 ARG A O 1
ATOM 4851 N N . LEU A 1 637 ? -25.651 -37.458 -25.309 1.00 25.42 637 LEU A N 1
ATOM 4852 C CA . LEU A 1 637 ? -25.251 -38.410 -24.238 1.00 25.42 637 LEU A CA 1
ATOM 4853 C C . LEU A 1 637 ? -25.467 -39.939 -24.416 1.00 25.42 637 LEU A C 1
ATOM 4855 O O . LEU A 1 637 ? -26.588 -40.425 -24.386 1.00 25.42 637 LEU A O 1
ATOM 4859 N N . ARG A 1 638 ? -24.329 -40.660 -24.257 1.00 28.06 638 ARG A N 1
ATOM 4860 C CA . ARG A 1 638 ? -24.122 -42.055 -23.753 1.00 28.06 638 ARG A CA 1
ATOM 4861 C C . ARG A 1 638 ? -24.302 -43.223 -24.752 1.00 28.06 638 ARG A C 1
ATOM 4863 O O . ARG A 1 638 ? -25.209 -43.189 -25.561 1.00 28.06 638 ARG A O 1
ATOM 4870 N N . ARG A 1 639 ? -23.515 -44.319 -24.686 1.00 29.91 639 ARG A N 1
ATOM 4871 C CA . ARG A 1 639 ? -22.208 -44.608 -24.016 1.00 29.91 639 ARG A CA 1
ATOM 4872 C C . ARG A 1 639 ? -21.644 -45.967 -24.495 1.00 29.91 639 ARG A C 1
ATOM 4874 O O . ARG A 1 639 ? -22.417 -46.907 -24.602 1.00 29.91 639 ARG A O 1
ATOM 4881 N N . ALA A 1 640 ? -20.311 -46.089 -24.486 1.00 25.53 640 ALA A N 1
ATOM 4882 C CA . ALA A 1 640 ? -19.544 -47.332 -24.265 1.00 25.53 640 ALA A CA 1
ATOM 4883 C C . ALA A 1 640 ? -19.676 -48.485 -25.294 1.00 25.53 640 ALA A C 1
ATOM 4885 O O . ALA A 1 640 ? -20.424 -48.402 -26.259 1.00 25.53 640 ALA A O 1
ATOM 4886 N N . ILE A 1 641 ? -18.907 -49.555 -25.027 1.00 28.66 641 ILE A N 1
ATOM 4887 C CA . ILE A 1 641 ? -18.626 -50.731 -25.875 1.00 28.66 641 ILE A CA 1
ATOM 4888 C C . ILE A 1 641 ? -17.784 -50.385 -27.117 1.00 28.66 641 ILE A C 1
ATOM 4890 O O . ILE A 1 641 ? -18.030 -49.414 -27.822 1.00 28.66 641 ILE A O 1
ATOM 4894 N N . GLY A 1 642 ? -16.761 -51.198 -27.381 1.00 24.02 642 GLY A N 1
ATOM 4895 C CA . GLY A 1 642 ? -15.953 -51.133 -28.596 1.00 24.02 642 GLY A CA 1
ATOM 4896 C C . GLY A 1 642 ? -15.336 -52.494 -28.909 1.00 24.02 642 GLY A C 1
ATOM 4897 O O . GLY A 1 642 ? -15.240 -53.340 -28.024 1.00 24.02 642 GLY A O 1
ATOM 4898 N N . VAL A 1 643 ? -14.915 -52.686 -30.159 1.00 25.42 643 VAL A N 1
ATOM 4899 C CA . VAL A 1 643 ? -14.094 -53.805 -30.658 1.00 25.42 643 VAL A CA 1
ATOM 4900 C C . VAL A 1 643 ? -13.325 -53.305 -31.899 1.00 25.42 643 VAL A C 1
ATOM 4902 O O . VAL A 1 643 ? -13.688 -52.288 -32.488 1.00 25.42 643 VAL A O 1
ATOM 4905 N N . ARG A 1 644 ? -12.211 -53.962 -32.243 1.00 27.83 644 ARG A N 1
ATOM 4906 C CA . ARG A 1 644 ? -11.319 -53.619 -33.373 1.00 27.83 644 ARG A CA 1
ATOM 4907 C C . ARG A 1 644 ? -11.887 -54.093 -34.724 1.00 27.83 644 ARG A C 1
ATOM 4909 O O . ARG A 1 644 ? -12.663 -55.042 -34.722 1.00 27.83 644 ARG A O 1
ATOM 4916 N N . LEU A 1 645 ? -11.387 -53.544 -35.844 1.00 24.67 645 LEU A N 1
ATOM 4917 C CA . LEU A 1 645 ? -10.568 -54.284 -36.841 1.00 24.67 645 LEU A CA 1
ATOM 4918 C C . LEU A 1 645 ? -10.143 -53.414 -38.059 1.00 24.67 645 LEU A C 1
ATOM 4920 O O . LEU A 1 645 ? -10.968 -52.763 -38.688 1.00 24.67 645 LEU A O 1
ATOM 4924 N N . ASP A 1 646 ? -8.830 -53.409 -38.312 1.00 24.56 646 ASP A N 1
ATOM 4925 C CA . ASP A 1 646 ? -8.008 -53.314 -39.546 1.00 24.56 646 ASP A CA 1
ATOM 4926 C C . ASP A 1 646 ? -8.627 -52.763 -40.870 1.00 24.56 646 ASP A C 1
ATOM 4928 O O . ASP A 1 646 ? -9.664 -53.226 -41.325 1.00 24.56 646 ASP A O 1
ATOM 4932 N N . ILE A 1 647 ? -8.083 -51.732 -41.556 1.00 25.58 647 ILE A N 1
ATOM 4933 C CA . ILE A 1 647 ? -6.803 -51.667 -42.334 1.00 25.58 647 ILE A CA 1
ATOM 4934 C C . ILE A 1 647 ? -6.756 -52.733 -43.471 1.00 25.58 647 ILE A C 1
ATOM 4936 O O . ILE A 1 647 ? -6.987 -53.887 -43.128 1.00 25.58 647 ILE A O 1
ATOM 4940 N N . PRO A 1 648 ? -6.390 -52.459 -44.771 1.00 41.53 648 PRO A N 1
ATOM 4941 C CA . PRO A 1 648 ? -5.617 -51.321 -45.344 1.00 41.53 648 PRO A CA 1
ATOM 4942 C C . PRO A 1 648 ? -6.018 -50.764 -46.766 1.00 41.53 648 PRO A C 1
ATOM 4944 O O . PRO A 1 648 ? -6.874 -51.295 -47.459 1.00 41.53 648 PRO A O 1
ATOM 4947 N N . LEU A 1 649 ? -5.223 -49.776 -47.251 1.00 26.66 649 LEU A N 1
ATOM 4948 C CA . LEU A 1 649 ? -4.724 -49.537 -48.647 1.00 26.66 649 LEU A CA 1
ATOM 4949 C C . LEU A 1 649 ? -5.204 -48.329 -49.511 1.00 26.66 649 LEU A C 1
ATOM 4951 O O . LEU A 1 649 ? -6.183 -48.424 -50.233 1.00 26.66 649 LEU A O 1
ATOM 4955 N N . ARG A 1 650 ? -4.257 -47.374 -49.695 1.00 26.03 650 ARG A N 1
ATOM 4956 C CA . ARG A 1 650 ? -3.821 -46.723 -50.977 1.00 26.03 650 ARG A CA 1
ATOM 4957 C C . ARG A 1 650 ? -4.798 -45.728 -51.676 1.00 26.03 650 ARG A C 1
ATOM 4959 O O . ARG A 1 650 ? -5.996 -45.919 -51.664 1.00 26.03 650 ARG A O 1
ATOM 4966 N N . ARG A 1 651 ? -4.352 -44.658 -52.373 1.00 27.06 651 ARG A N 1
ATOM 4967 C CA . ARG A 1 651 ? -2.999 -44.090 -52.651 1.00 27.06 651 ARG A CA 1
ATOM 4968 C C . ARG A 1 651 ? -3.078 -42.601 -53.092 1.00 27.06 651 ARG A C 1
ATOM 4970 O O . ARG A 1 651 ? -4.146 -42.131 -53.447 1.00 27.06 651 ARG A O 1
ATOM 4977 N N . ARG A 1 652 ? -1.895 -41.966 -53.238 1.00 25.83 652 ARG A N 1
ATOM 4978 C CA . ARG A 1 652 ? -1.592 -40.567 -53.670 1.00 25.83 652 ARG A CA 1
ATOM 4979 C C . ARG A 1 652 ? -1.859 -39.531 -52.560 1.00 25.83 652 ARG A C 1
ATOM 4981 O O . ARG A 1 652 ? -2.978 -39.415 -52.100 1.00 25.83 652 ARG A O 1
ATOM 4988 N N . ARG A 1 653 ? -0.854 -38.886 -51.945 1.00 26.94 653 ARG A N 1
ATOM 4989 C CA . ARG A 1 653 ? 0.255 -38.021 -52.441 1.00 26.94 653 ARG A CA 1
ATOM 4990 C C . ARG A 1 653 ? -0.206 -36.684 -53.046 1.00 26.94 653 ARG A C 1
ATOM 4992 O O . ARG A 1 653 ? -0.300 -36.577 -54.261 1.00 26.94 653 ARG A O 1
ATOM 4999 N N . GLN A 1 654 ? -0.270 -35.660 -52.199 1.00 26.86 654 GLN A N 1
ATOM 5000 C CA . GLN A 1 654 ? 0.414 -34.370 -52.392 1.00 26.86 654 GLN A CA 1
ATOM 5001 C C . GLN A 1 654 ? 1.004 -33.945 -51.033 1.00 26.86 654 GLN A C 1
ATOM 5003 O O . GLN A 1 654 ? 0.644 -34.529 -50.008 1.00 26.86 654 GLN A O 1
ATOM 5008 N N . ARG A 1 655 ? 1.988 -33.036 -51.012 1.00 27.22 655 ARG A N 1
ATOM 5009 C CA . ARG A 1 655 ? 2.757 -32.721 -49.797 1.00 27.22 655 ARG A CA 1
ATOM 5010 C C . ARG A 1 655 ? 3.261 -31.273 -49.826 1.00 27.22 655 ARG A C 1
ATOM 5012 O O . ARG A 1 655 ? 4.135 -30.985 -50.637 1.00 27.22 655 ARG A O 1
ATOM 5019 N N . THR A 1 656 ? 2.841 -30.469 -48.837 1.00 32.41 656 THR A N 1
ATOM 5020 C CA . THR A 1 656 ? 3.576 -29.288 -48.302 1.00 32.41 656 THR A CA 1
ATOM 5021 C C . THR A 1 656 ? 3.793 -28.090 -49.269 1.00 32.41 656 THR A C 1
ATOM 5023 O O . THR A 1 656 ? 3.579 -28.257 -50.465 1.00 32.41 656 THR A O 1
ATOM 5026 N N . PRO A 1 657 ? 4.166 -26.870 -48.796 1.00 32.19 657 PRO A N 1
ATOM 5027 C CA . PRO A 1 657 ? 4.705 -26.532 -47.471 1.00 32.19 657 PRO A CA 1
ATOM 5028 C C . PRO A 1 657 ? 3.981 -25.442 -46.662 1.00 32.19 657 PRO A C 1
ATOM 5030 O O . PRO A 1 657 ? 3.470 -24.458 -47.188 1.00 32.19 657 PRO A O 1
ATOM 5033 N N . ALA A 1 658 ? 4.085 -25.578 -45.339 1.00 31.97 658 ALA A N 1
ATOM 5034 C CA . ALA A 1 658 ? 4.123 -24.434 -44.439 1.00 31.97 658 ALA A CA 1
ATOM 5035 C C . ALA A 1 658 ? 5.575 -23.926 -44.377 1.00 31.97 658 ALA A C 1
ATOM 5037 O O . ALA A 1 658 ? 6.458 -24.695 -44.010 1.00 31.97 658 ALA A O 1
ATOM 5038 N N . HIS A 1 659 ? 5.816 -22.671 -44.767 1.00 27.06 659 HIS A N 1
ATOM 5039 C CA . HIS A 1 659 ? 7.050 -21.915 -44.492 1.00 27.06 659 HIS A CA 1
ATOM 5040 C C . HIS A 1 659 ? 6.818 -20.431 -44.846 1.00 27.06 659 HIS A C 1
ATOM 5042 O O . HIS A 1 659 ? 7.044 -20.016 -45.980 1.00 27.06 659 HIS A O 1
ATOM 5048 N N . ARG A 1 660 ? 6.302 -19.636 -43.896 1.00 28.58 660 ARG A N 1
ATOM 5049 C CA . ARG A 1 660 ? 6.174 -18.165 -44.002 1.00 28.58 660 ARG A CA 1
ATOM 5050 C C . ARG A 1 660 ? 6.163 -17.488 -42.621 1.00 28.58 660 ARG A C 1
ATOM 5052 O O . ARG A 1 660 ? 5.127 -16.989 -42.206 1.00 28.58 660 ARG A O 1
ATOM 5059 N N . LEU A 1 661 ? 7.308 -17.499 -41.936 1.00 30.56 661 LEU A N 1
ATOM 5060 C CA . LEU A 1 661 ? 7.807 -16.430 -41.047 1.00 30.56 661 LEU A CA 1
ATOM 5061 C C . LEU A 1 661 ? 9.170 -16.882 -40.488 1.00 30.56 661 LEU A C 1
ATOM 5063 O O . LEU A 1 661 ? 9.186 -17.697 -39.573 1.00 30.56 661 LEU A O 1
ATOM 5067 N N . LEU A 1 662 ? 10.284 -16.440 -41.097 1.00 27.84 662 LEU A N 1
ATOM 5068 C CA . LEU A 1 662 ? 11.664 -16.491 -40.555 1.00 27.84 662 LEU A CA 1
ATOM 5069 C C . LEU A 1 662 ? 12.696 -15.928 -41.570 1.00 27.84 662 LEU A C 1
ATOM 5071 O O . LEU A 1 662 ? 13.665 -16.591 -41.918 1.00 27.84 662 LEU A O 1
ATOM 5075 N N . GLU A 1 663 ? 12.483 -14.707 -42.080 1.00 27.36 663 GLU A N 1
ATOM 5076 C CA . GLU A 1 663 ? 13.479 -13.998 -42.914 1.00 27.36 663 GLU A CA 1
ATOM 5077 C C . GLU A 1 663 ? 13.573 -12.498 -42.578 1.00 27.36 663 GLU A C 1
ATOM 5079 O O . GLU A 1 663 ? 13.220 -11.624 -43.367 1.00 27.36 663 GLU A O 1
ATOM 5084 N N . SER A 1 664 ? 14.103 -12.195 -41.395 1.00 30.64 664 SER A N 1
ATOM 5085 C CA . SER A 1 664 ? 14.843 -10.958 -41.115 1.00 30.64 664 SER A CA 1
ATOM 5086 C C . SER A 1 664 ? 15.784 -11.198 -39.924 1.00 30.64 664 SER A C 1
ATOM 5088 O O . SER A 1 664 ? 15.551 -12.108 -39.135 1.00 30.64 664 SER A O 1
ATOM 5090 N N . ILE A 1 665 ? 16.858 -10.401 -39.823 1.00 31.80 665 ILE A N 1
ATOM 5091 C CA . ILE A 1 665 ? 17.906 -10.469 -38.780 1.00 31.80 665 ILE A CA 1
ATOM 5092 C C . ILE A 1 665 ? 18.754 -11.763 -38.799 1.00 31.80 665 ILE A C 1
ATOM 5094 O O . ILE A 1 665 ? 18.424 -12.756 -38.162 1.00 31.80 665 ILE A O 1
ATOM 5098 N N . LEU A 1 666 ? 19.913 -11.713 -39.473 1.00 34.06 666 LEU A N 1
ATOM 5099 C CA . LEU A 1 666 ? 21.225 -12.147 -38.942 1.00 34.06 666 LEU A CA 1
ATOM 5100 C C . LEU A 1 666 ? 22.364 -11.748 -39.908 1.00 34.06 666 LEU A C 1
ATOM 5102 O O . LEU A 1 666 ? 22.108 -11.368 -41.053 1.00 34.06 666 LEU A O 1
ATOM 5106 N N . SER A 1 667 ? 23.614 -11.758 -39.430 1.00 43.97 667 SER A N 1
ATOM 5107 C CA . SER A 1 667 ? 24.740 -11.060 -40.077 1.00 43.97 667 SER A CA 1
ATOM 5108 C C . SER A 1 667 ? 25.324 -11.767 -41.323 1.00 43.97 667 SER A C 1
ATOM 5110 O O . SER A 1 667 ? 25.170 -12.981 -41.486 1.00 43.97 667 SER A O 1
ATOM 5112 N N . PRO A 1 668 ? 26.064 -11.048 -42.199 1.00 37.31 668 PRO A N 1
ATOM 5113 C CA . PRO A 1 668 ? 26.781 -11.664 -43.321 1.00 37.31 668 PRO A CA 1
ATOM 5114 C C . PRO A 1 668 ? 27.917 -12.620 -42.915 1.00 37.31 668 PRO A C 1
ATOM 5116 O O . PRO A 1 668 ? 28.276 -13.490 -43.706 1.00 37.31 668 PRO A O 1
ATOM 5119 N N . VAL A 1 669 ? 28.495 -12.464 -41.718 1.00 43.06 669 VAL A N 1
ATOM 5120 C CA . VAL A 1 669 ? 29.736 -13.154 -41.307 1.00 43.06 669 VAL A CA 1
ATOM 5121 C C . VAL A 1 669 ? 29.486 -14.631 -40.977 1.00 43.06 669 VAL A C 1
ATOM 5123 O O . VAL A 1 669 ? 30.313 -15.494 -41.276 1.00 43.06 669 VAL A O 1
ATOM 5126 N N . ASP A 1 670 ? 28.312 -14.952 -40.436 1.00 43.56 670 ASP A N 1
ATOM 5127 C CA . ASP A 1 670 ? 27.985 -16.300 -39.956 1.00 43.56 670 ASP A CA 1
ATOM 5128 C C . ASP A 1 670 ? 27.667 -17.288 -41.091 1.00 43.56 670 ASP A C 1
ATOM 5130 O O . ASP A 1 670 ? 27.852 -18.502 -40.951 1.00 43.56 670 ASP A O 1
ATOM 5134 N N . ARG A 1 671 ? 27.278 -16.781 -42.273 1.00 44.44 671 ARG A N 1
ATOM 5135 C CA . ARG A 1 671 ? 26.961 -17.611 -43.451 1.00 44.44 671 ARG A CA 1
ATOM 5136 C C . ARG A 1 671 ? 28.151 -18.432 -43.957 1.00 44.44 671 ARG A C 1
ATOM 5138 O O . ARG A 1 671 ? 27.937 -19.475 -44.572 1.00 44.44 671 ARG A O 1
ATOM 5145 N N . GLN A 1 672 ? 29.389 -18.007 -43.693 1.00 38.38 672 GLN A N 1
ATOM 5146 C CA . GLN A 1 672 ? 30.588 -18.652 -44.243 1.00 38.38 672 GLN A CA 1
ATOM 5147 C C . GLN A 1 672 ? 31.200 -19.736 -43.334 1.00 38.38 672 GLN A C 1
ATOM 5149 O O . GLN A 1 672 ? 32.120 -20.431 -43.758 1.00 38.38 672 GLN A O 1
ATOM 5154 N N . ARG A 1 673 ? 30.686 -19.932 -42.106 1.00 38.84 673 ARG A N 1
ATOM 5155 C CA . ARG A 1 673 ? 31.171 -20.974 -41.170 1.00 38.84 673 ARG A CA 1
ATOM 5156 C C . ARG A 1 673 ? 30.273 -22.209 -41.056 1.00 38.84 673 ARG A C 1
ATOM 5158 O O . ARG A 1 673 ? 30.727 -23.230 -40.545 1.00 38.84 673 ARG A O 1
ATOM 5165 N N . LEU A 1 674 ? 29.041 -22.163 -41.567 1.00 34.78 674 LEU A N 1
ATOM 5166 C CA . LEU A 1 674 ? 28.120 -23.309 -41.519 1.00 34.78 674 LEU A CA 1
ATOM 5167 C C . LEU A 1 674 ? 28.383 -24.366 -42.613 1.00 34.78 674 LEU A C 1
ATOM 5169 O O . LEU A 1 674 ? 27.974 -25.516 -42.480 1.00 34.78 674 LEU A O 1
ATOM 5173 N N . PHE A 1 675 ? 29.098 -24.002 -43.682 1.00 32.94 675 PHE A N 1
ATOM 5174 C CA . PHE A 1 675 ? 29.245 -24.813 -44.899 1.00 32.94 675 PHE A CA 1
ATOM 5175 C C . PHE A 1 675 ? 30.441 -25.789 -44.903 1.00 32.94 675 PHE A C 1
ATOM 5177 O O . PHE A 1 675 ? 31.004 -26.073 -45.959 1.00 32.94 675 PHE A O 1
ATOM 5184 N N . GLN A 1 676 ? 30.862 -26.315 -43.740 1.00 32.78 676 GLN A N 1
ATOM 5185 C CA . GLN A 1 676 ? 32.008 -27.243 -43.699 1.00 32.78 676 GLN A CA 1
ATOM 5186 C C . GLN A 1 676 ? 32.040 -28.275 -42.548 1.00 32.78 676 GLN A C 1
ATOM 5188 O O . GLN A 1 676 ? 33.123 -28.614 -42.067 1.00 32.78 676 GLN A O 1
ATOM 5193 N N . ARG A 1 677 ? 30.895 -28.822 -42.081 1.00 30.89 677 ARG A N 1
ATOM 5194 C CA . ARG A 1 677 ? 30.948 -29.911 -41.068 1.00 30.89 677 ARG A CA 1
ATOM 5195 C C . ARG A 1 677 ? 29.850 -30.992 -41.017 1.00 30.89 677 ARG A C 1
ATOM 5197 O O . ARG A 1 677 ? 29.655 -31.573 -39.952 1.00 30.89 677 ARG A O 1
ATOM 5204 N N . VAL A 1 678 ? 29.210 -31.356 -42.133 1.00 27.48 678 VAL A N 1
ATOM 5205 C CA . VAL A 1 678 ? 28.403 -32.600 -42.202 1.00 27.48 678 VAL A CA 1
ATOM 5206 C C . VAL A 1 678 ? 28.702 -33.397 -43.475 1.00 27.48 678 VAL A C 1
ATOM 5208 O O . VAL A 1 678 ? 27.915 -33.392 -44.410 1.00 27.48 678 VAL A O 1
ATOM 5211 N N . GLU A 1 679 ? 29.827 -34.117 -43.491 1.00 25.80 679 GLU A N 1
ATOM 5212 C CA . GLU A 1 679 ? 29.964 -35.323 -44.322 1.00 25.80 679 GLU A CA 1
ATOM 5213 C C . GLU A 1 679 ? 31.088 -36.241 -43.805 1.00 25.80 679 GLU A C 1
ATOM 5215 O O . GLU A 1 679 ? 32.277 -35.939 -43.909 1.00 25.80 679 GLU A O 1
ATOM 5220 N N . ARG A 1 680 ? 30.706 -37.380 -43.211 1.00 27.67 680 ARG A N 1
ATOM 5221 C CA . ARG A 1 680 ? 31.552 -38.570 -43.017 1.00 27.67 680 ARG A CA 1
ATOM 5222 C C . ARG A 1 680 ? 30.664 -39.815 -43.004 1.00 27.67 680 ARG A C 1
ATOM 5224 O O . ARG A 1 680 ? 29.541 -39.769 -42.519 1.00 27.67 680 ARG A O 1
ATOM 5231 N N . VAL A 1 681 ? 31.239 -40.933 -43.450 1.00 28.05 681 VAL A N 1
ATOM 5232 C CA . VAL A 1 681 ? 30.646 -42.284 -43.483 1.00 28.05 681 VAL A CA 1
ATOM 5233 C C . VAL A 1 681 ? 29.539 -42.486 -44.532 1.00 28.05 681 VAL A C 1
ATOM 5235 O O . VAL A 1 681 ? 28.375 -42.723 -44.230 1.00 28.05 681 VAL A O 1
ATOM 5238 N N . THR A 1 682 ? 29.954 -42.603 -45.792 1.00 27.50 682 THR A N 1
ATOM 5239 C CA . THR A 1 682 ? 29.777 -43.889 -46.497 1.00 27.50 682 THR A CA 1
ATOM 5240 C C . THR A 1 682 ? 30.944 -44.145 -47.460 1.00 27.50 682 THR A C 1
ATOM 5242 O O . THR A 1 682 ? 31.765 -43.266 -47.702 1.00 27.50 682 THR A O 1
ATOM 5245 N N . GLN A 1 683 ? 31.118 -45.403 -47.861 1.00 28.27 683 GLN A N 1
ATOM 5246 C CA . GLN A 1 683 ? 32.383 -45.980 -48.334 1.00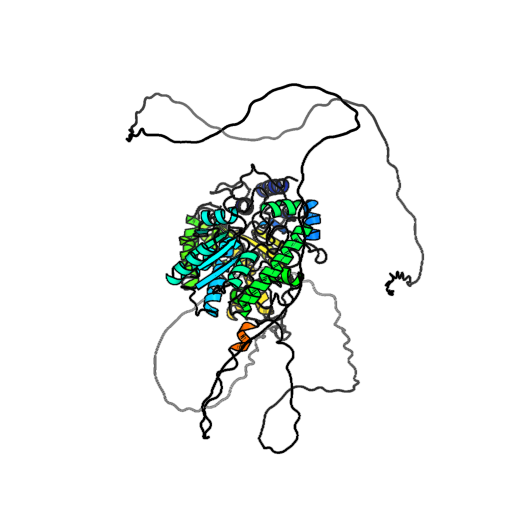 28.27 683 GLN A CA 1
ATOM 5247 C C . GLN A 1 683 ? 32.769 -45.633 -49.787 1.00 28.27 683 GLN A C 1
ATOM 5249 O O . GLN A 1 683 ? 31.928 -45.681 -50.675 1.00 28.27 683 GLN A O 1
ATOM 5254 N N . GLY A 1 684 ? 34.084 -45.529 -50.032 1.00 25.92 684 GLY A N 1
ATOM 5255 C CA . GLY A 1 684 ? 34.734 -46.188 -51.180 1.00 25.92 684 GLY A CA 1
ATOM 5256 C C . GLY A 1 684 ? 35.053 -45.347 -52.426 1.00 25.92 684 GLY A C 1
ATOM 5257 O O . GLY A 1 684 ? 34.188 -45.109 -53.257 1.00 25.92 684 GLY A O 1
ATOM 5258 N N . GLY A 1 685 ? 36.337 -45.029 -52.645 1.00 25.56 685 GLY A N 1
ATOM 5259 C CA . GLY A 1 685 ? 36.804 -44.477 -53.926 1.00 25.56 685 GLY A CA 1
ATOM 5260 C C . GLY A 1 685 ? 38.280 -44.057 -53.952 1.00 25.56 685 GLY A C 1
ATOM 5261 O O . GLY A 1 685 ? 38.727 -43.277 -53.120 1.00 25.56 685 GLY A O 1
ATOM 5262 N N . ARG A 1 686 ? 39.035 -44.578 -54.927 1.00 28.81 686 ARG A N 1
ATOM 5263 C CA . ARG A 1 686 ? 40.375 -44.104 -55.351 1.00 28.81 686 ARG A CA 1
ATOM 5264 C C . ARG A 1 686 ? 40.195 -42.772 -56.141 1.00 28.81 686 ARG A C 1
ATOM 5266 O O . ARG A 1 686 ? 39.095 -42.548 -56.628 1.00 28.81 686 ARG A O 1
ATOM 5273 N N . THR A 1 687 ? 41.157 -41.860 -56.361 1.00 29.64 687 THR A N 1
ATOM 5274 C CA . THR A 1 687 ? 42.640 -41.938 -56.356 1.00 29.64 687 THR A CA 1
ATOM 5275 C C . THR A 1 687 ? 43.296 -40.529 -56.226 1.00 29.64 687 THR A C 1
ATOM 5277 O O . THR A 1 687 ? 42.595 -39.533 -56.096 1.00 29.64 687 THR A O 1
ATOM 5280 N N . ARG A 1 688 ? 44.644 -40.472 -56.295 1.00 27.56 688 ARG A N 1
ATOM 5281 C CA . ARG A 1 688 ? 45.571 -39.322 -56.544 1.00 27.56 688 ARG A CA 1
ATOM 5282 C C . ARG A 1 688 ? 45.053 -38.309 -57.610 1.00 27.56 688 ARG A C 1
ATOM 5284 O O . ARG A 1 688 ? 44.249 -38.721 -58.436 1.00 27.56 688 ARG A O 1
ATOM 5291 N N . THR A 1 689 ? 45.487 -37.035 -57.705 1.00 28.41 689 THR A N 1
ATOM 5292 C CA . THR A 1 689 ? 46.882 -36.489 -57.772 1.00 28.41 689 THR A CA 1
ATOM 5293 C C . THR A 1 689 ? 47.075 -35.041 -57.229 1.00 28.41 689 THR A C 1
ATOM 5295 O O . THR A 1 689 ? 46.168 -34.465 -56.641 1.00 28.41 689 THR A O 1
ATOM 5298 N N . GLN A 1 690 ? 48.301 -34.499 -57.365 1.00 30.27 690 GLN A N 1
ATOM 5299 C CA . GLN A 1 690 ? 48.852 -33.243 -56.801 1.00 30.27 690 GLN A CA 1
ATOM 5300 C C . GLN A 1 690 ? 48.557 -31.938 -57.602 1.00 30.27 690 GLN A C 1
ATOM 5302 O O . GLN A 1 690 ? 48.078 -32.031 -58.732 1.00 30.27 690 GLN A O 1
ATOM 5307 N N . PRO A 1 691 ? 48.854 -30.738 -57.035 1.00 57.34 691 PRO A N 1
ATOM 5308 C CA . PRO A 1 691 ? 48.626 -29.406 -57.634 1.00 57.34 691 PRO A CA 1
ATOM 5309 C C . PRO A 1 691 ? 49.905 -28.736 -58.195 1.00 57.34 691 PRO A C 1
ATOM 5311 O O . PRO A 1 691 ? 50.996 -29.182 -57.860 1.00 57.34 691 PRO A O 1
ATOM 5314 N N . HIS A 1 692 ? 49.780 -27.610 -58.920 1.00 27.95 692 HIS A N 1
ATOM 5315 C CA . HIS A 1 692 ? 50.861 -26.626 -59.158 1.00 27.95 692 HIS A CA 1
ATOM 5316 C C . HIS A 1 692 ? 50.316 -25.199 -59.442 1.00 27.95 692 HIS A C 1
ATOM 5318 O O . HIS A 1 692 ? 49.290 -25.073 -60.100 1.00 27.95 692 HIS A O 1
ATOM 5324 N N . GLU A 1 693 ? 51.046 -24.188 -58.933 1.00 28.22 693 GLU A N 1
ATOM 5325 C CA . GLU A 1 693 ? 51.426 -22.870 -59.526 1.00 28.22 693 GLU A CA 1
ATOM 5326 C C . GLU A 1 693 ? 50.379 -21.876 -60.110 1.00 28.22 693 GLU A C 1
ATOM 5328 O O . GLU A 1 693 ? 49.287 -22.262 -60.499 1.00 28.22 693 GLU A O 1
ATOM 5333 N N . VAL A 1 694 ? 50.633 -20.568 -60.326 1.00 27.38 694 VAL A N 1
ATOM 5334 C CA . VAL A 1 694 ? 51.444 -19.456 -59.737 1.00 27.38 694 VAL A CA 1
ATOM 5335 C C . VAL A 1 694 ? 51.608 -18.372 -60.829 1.00 27.38 694 VAL A C 1
ATOM 5337 O O . VAL A 1 694 ? 51.904 -18.694 -61.974 1.00 27.38 694 VAL A O 1
ATOM 5340 N N . GLY A 1 695 ? 51.485 -17.090 -60.454 1.00 25.56 695 GLY A N 1
ATOM 5341 C CA . GLY A 1 695 ? 51.803 -15.918 -61.296 1.00 25.56 695 GLY A CA 1
ATOM 5342 C C . GLY A 1 695 ? 50.718 -15.486 -62.307 1.00 25.56 695 GLY A C 1
ATOM 5343 O O . GLY A 1 695 ? 49.788 -16.235 -62.580 1.00 25.56 695 GLY A O 1
ATOM 5344 N N . CYS A 1 696 ? 50.770 -14.285 -62.902 1.00 25.39 696 CYS A N 1
ATOM 5345 C CA . CYS A 1 696 ? 51.402 -13.030 -62.461 1.00 25.39 696 CYS A CA 1
ATOM 5346 C C . CYS A 1 696 ? 50.940 -11.833 -63.340 1.00 25.39 696 CYS A C 1
ATOM 5348 O O . CYS A 1 696 ? 50.592 -12.027 -64.496 1.00 25.39 696 CYS A O 1
ATOM 5350 N N . GLU A 1 697 ? 51.076 -10.612 -62.800 1.00 28.94 697 GLU A N 1
ATOM 5351 C CA . GLU A 1 697 ? 51.467 -9.364 -63.507 1.00 28.94 697 GLU A CA 1
ATOM 5352 C C . GLU A 1 697 ? 50.558 -8.507 -64.445 1.00 28.94 697 GLU A C 1
ATOM 5354 O O . GLU A 1 697 ? 49.829 -8.992 -65.297 1.00 28.94 697 GLU A O 1
ATOM 5359 N N . HIS A 1 698 ? 50.789 -7.179 -64.308 1.00 29.58 698 HIS A N 1
ATOM 5360 C CA . HIS A 1 698 ? 50.697 -6.034 -65.255 1.00 29.58 698 HIS A CA 1
ATOM 5361 C C . HIS A 1 698 ? 49.366 -5.663 -65.993 1.00 29.58 698 HIS A C 1
ATOM 5363 O O . HIS A 1 698 ? 48.571 -6.523 -66.336 1.00 29.58 698 HIS A O 1
ATOM 5369 N N . ALA A 1 699 ? 49.067 -4.398 -66.383 1.00 29.97 699 ALA A N 1
ATOM 5370 C CA . ALA A 1 699 ? 49.369 -3.036 -65.862 1.00 29.97 699 ALA A CA 1
ATOM 5371 C C . ALA A 1 699 ? 48.655 -1.913 -66.695 1.00 29.97 699 ALA A C 1
ATOM 5373 O O . ALA A 1 699 ? 47.971 -2.212 -67.666 1.00 29.97 699 ALA A O 1
ATOM 5374 N N . PHE A 1 700 ? 48.910 -0.627 -66.354 1.00 27.27 700 PHE A N 1
ATOM 5375 C CA . PHE A 1 700 ? 48.560 0.642 -67.059 1.00 27.27 700 PHE A CA 1
ATOM 5376 C C . PHE A 1 700 ? 47.073 1.105 -66.967 1.00 27.27 700 PHE A C 1
ATOM 5378 O O . PHE A 1 700 ? 46.171 0.339 -67.258 1.00 27.27 700 PHE A O 1
ATOM 5385 N N . ALA A 1 701 ? 46.716 2.283 -66.400 1.00 31.55 701 ALA A N 1
ATOM 5386 C CA . ALA A 1 701 ? 46.990 3.712 -66.748 1.00 31.55 701 ALA A CA 1
ATOM 5387 C C . ALA A 1 701 ? 45.881 4.311 -67.660 1.00 31.55 701 ALA A C 1
ATOM 5389 O O . ALA A 1 701 ? 45.323 3.566 -68.447 1.00 31.55 701 ALA A O 1
ATOM 5390 N N . ARG A 1 702 ? 45.485 5.603 -67.711 1.00 31.05 702 ARG A N 1
ATOM 5391 C CA . ARG A 1 702 ? 45.743 6.952 -67.095 1.00 31.05 702 ARG A CA 1
ATOM 5392 C C . ARG A 1 702 ? 44.452 7.788 -67.408 1.00 31.05 702 ARG A C 1
ATOM 5394 O O . ARG A 1 702 ? 43.719 7.365 -68.290 1.00 31.05 702 ARG A O 1
ATOM 5401 N N . ARG A 1 703 ? 44.039 8.952 -66.868 1.00 30.81 703 ARG A N 1
ATOM 5402 C CA . ARG A 1 703 ? 44.492 10.115 -66.035 1.00 30.81 703 ARG A CA 1
ATOM 5403 C C . ARG A 1 703 ? 43.208 10.647 -65.300 1.00 30.81 703 ARG A C 1
ATOM 5405 O O . ARG A 1 703 ? 42.188 9.985 -65.401 1.00 30.81 703 ARG A O 1
ATOM 5412 N N . GLY A 1 704 ? 43.097 11.777 -64.579 1.00 25.62 704 GLY A N 1
ATOM 5413 C CA . GLY A 1 704 ? 43.977 12.908 -64.221 1.00 25.62 704 GLY A CA 1
ATOM 5414 C C . GLY A 1 704 ? 43.305 13.840 -63.169 1.00 25.62 704 GLY A C 1
ATOM 5415 O O . GLY A 1 704 ? 42.163 13.608 -62.793 1.00 25.62 704 GLY A O 1
ATOM 5416 N N . LEU A 1 705 ? 44.022 14.859 -62.663 1.00 28.30 705 LEU A N 1
ATOM 5417 C CA . LEU A 1 705 ? 43.702 15.670 -61.453 1.00 28.30 705 LEU A CA 1
ATOM 5418 C C . LEU A 1 705 ? 43.769 17.213 -61.752 1.00 28.30 705 LEU A C 1
ATOM 5420 O O . LEU A 1 705 ? 43.737 17.568 -62.928 1.00 28.30 705 LEU A O 1
ATOM 5424 N N . PRO A 1 706 ? 44.006 18.146 -60.788 1.00 62.47 706 PRO A N 1
ATOM 5425 C CA . PRO A 1 706 ? 43.062 18.794 -59.841 1.00 62.47 706 PRO A CA 1
ATOM 5426 C C . PRO A 1 706 ? 43.199 20.356 -59.833 1.00 62.47 706 PRO A C 1
ATOM 5428 O O . PRO A 1 706 ? 43.870 20.875 -60.723 1.00 62.47 706 PRO A O 1
ATOM 5431 N N . ARG A 1 707 ? 42.681 21.083 -58.798 1.00 32.62 707 ARG A N 1
ATOM 5432 C CA . ARG A 1 707 ? 43.163 22.376 -58.158 1.00 32.62 707 ARG A CA 1
ATOM 5433 C C . ARG A 1 707 ? 41.997 23.235 -57.583 1.00 32.62 707 ARG A C 1
ATOM 5435 O O . ARG A 1 707 ? 40.892 23.078 -58.074 1.00 32.62 707 ARG A O 1
ATOM 5442 N N . ARG A 1 708 ? 42.138 24.182 -56.622 1.00 32.44 708 ARG A N 1
ATOM 5443 C CA . ARG A 1 708 ? 43.125 24.483 -55.531 1.00 32.44 708 ARG A CA 1
ATOM 5444 C C . ARG A 1 708 ? 42.500 25.462 -54.486 1.00 32.44 708 ARG A C 1
ATOM 5446 O O . ARG A 1 708 ? 41.380 25.913 -54.678 1.00 32.44 708 ARG A O 1
ATOM 5453 N N . GLN A 1 709 ? 43.233 25.793 -53.410 1.00 33.78 709 GLN A N 1
ATOM 5454 C CA . GLN A 1 709 ? 42.857 26.726 -52.316 1.00 33.78 709 GLN A CA 1
ATOM 5455 C C . GLN A 1 709 ? 43.035 28.224 -52.667 1.00 33.78 709 GLN A C 1
ATOM 5457 O O . GLN A 1 709 ? 43.900 28.533 -53.484 1.00 33.78 709 GLN A O 1
ATOM 5462 N N . VAL A 1 710 ? 42.377 29.126 -51.911 1.00 26.59 710 VAL A N 1
ATOM 5463 C CA . VAL A 1 710 ? 42.848 30.490 -51.532 1.00 26.59 710 VAL A CA 1
ATOM 5464 C C . VAL A 1 710 ? 42.353 30.825 -50.102 1.00 26.59 710 VAL A C 1
ATOM 5466 O O . VAL A 1 710 ? 41.346 30.274 -49.665 1.00 26.59 710 VAL A O 1
ATOM 5469 N N . VAL A 1 711 ? 43.057 31.706 -49.373 1.00 28.56 711 VAL A N 1
ATOM 5470 C CA . VAL A 1 711 ? 42.716 32.238 -48.031 1.00 28.56 711 VAL A CA 1
ATOM 5471 C C . VAL A 1 711 ? 42.746 33.774 -48.056 1.00 28.56 711 VAL A C 1
ATOM 5473 O O . VAL A 1 711 ? 43.644 34.340 -48.679 1.00 28.56 711 VAL A O 1
ATOM 5476 N N . THR A 1 712 ? 41.826 34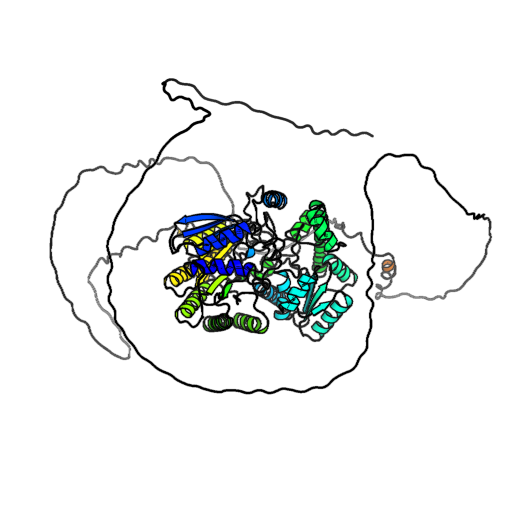.466 -47.368 1.00 27.09 712 THR A N 1
ATOM 5477 C CA . THR A 1 712 ? 41.977 35.898 -46.996 1.00 27.09 712 THR A CA 1
ATOM 5478 C C . THR A 1 712 ? 41.089 36.293 -45.795 1.00 27.09 712 THR A C 1
ATOM 5480 O O . THR A 1 712 ? 40.418 35.437 -45.221 1.00 27.09 712 THR A O 1
ATOM 5483 N N . GLN A 1 713 ? 41.161 37.554 -45.345 1.00 28.19 713 GLN A N 1
ATOM 5484 C CA . GLN A 1 713 ? 40.886 37.996 -43.965 1.00 28.19 713 GLN A CA 1
ATOM 5485 C C . GLN A 1 713 ? 40.329 39.451 -43.929 1.00 28.19 713 GLN A C 1
ATOM 5487 O O . GLN A 1 713 ? 40.408 40.141 -44.939 1.00 28.19 713 GLN A O 1
ATOM 5492 N N . PHE A 1 714 ? 39.880 39.915 -42.746 1.00 26.50 714 PHE A N 1
ATOM 5493 C CA . PHE A 1 714 ? 39.657 41.319 -42.291 1.00 26.50 714 PHE A CA 1
ATOM 5494 C C . PHE A 1 714 ? 38.276 42.045 -42.408 1.00 26.50 714 PHE A C 1
ATOM 5496 O O . PHE A 1 714 ? 37.743 42.282 -43.480 1.00 26.50 714 PHE A O 1
ATOM 5503 N N . MET A 1 715 ? 37.826 42.515 -41.223 1.00 26.27 715 MET A N 1
ATOM 5504 C CA . MET A 1 715 ? 37.244 43.832 -40.835 1.00 26.27 715 MET A CA 1
ATOM 5505 C C . MET A 1 715 ? 35.837 44.375 -41.244 1.00 26.27 715 MET A C 1
ATOM 5507 O O . MET A 1 715 ? 35.633 44.908 -42.323 1.00 26.27 715 MET A O 1
ATOM 5511 N N . GLN A 1 716 ? 34.985 44.470 -40.200 1.00 26.48 716 GLN A N 1
ATOM 5512 C CA . GLN A 1 716 ? 34.374 45.691 -39.596 1.00 26.48 716 GLN A CA 1
ATOM 5513 C C . GLN A 1 716 ? 33.108 46.435 -40.126 1.00 26.48 716 GLN A C 1
ATOM 5515 O O . GLN A 1 716 ? 32.999 46.850 -41.269 1.00 26.48 716 GLN A O 1
ATOM 5520 N N . HIS A 1 717 ? 32.278 46.773 -39.117 1.00 27.52 717 HIS A N 1
ATOM 5521 C CA . HIS A 1 717 ? 31.417 47.958 -38.884 1.00 27.52 717 HIS A CA 1
ATOM 5522 C C . HIS A 1 717 ? 30.055 48.204 -39.589 1.00 27.52 717 HIS A C 1
ATOM 5524 O O . HIS A 1 717 ? 29.965 48.617 -40.735 1.00 27.52 717 HIS A O 1
ATOM 5530 N N . ASP A 1 718 ? 29.011 48.129 -38.743 1.00 28.06 718 ASP A N 1
ATOM 5531 C CA . ASP A 1 718 ? 27.940 49.121 -38.486 1.00 28.06 718 ASP A CA 1
ATOM 5532 C C . ASP A 1 718 ? 27.153 49.823 -39.613 1.00 28.06 718 ASP A C 1
ATOM 5534 O O . ASP A 1 718 ? 27.697 50.610 -40.387 1.00 28.06 718 ASP A O 1
ATOM 5538 N N . ARG A 1 719 ? 25.813 49.821 -39.447 1.00 26.52 719 ARG A N 1
ATOM 5539 C CA . ARG A 1 719 ? 25.050 51.037 -39.053 1.00 26.52 719 ARG A CA 1
ATOM 5540 C C . ARG A 1 719 ? 23.609 50.750 -38.582 1.00 26.52 719 ARG A C 1
ATOM 5542 O O . ARG A 1 719 ? 22.961 49.822 -39.050 1.00 26.52 719 ARG A O 1
ATOM 5549 N N . ARG A 1 720 ? 23.101 51.599 -37.672 1.00 27.94 720 ARG A N 1
ATOM 5550 C CA . ARG A 1 720 ? 21.685 51.689 -37.223 1.00 27.94 720 ARG A CA 1
ATOM 5551 C C . ARG A 1 720 ? 20.955 52.868 -37.893 1.00 27.94 720 ARG A C 1
ATOM 5553 O O . ARG A 1 720 ? 21.624 53.803 -38.333 1.00 27.94 720 ARG A O 1
ATOM 5560 N N . PRO A 1 721 ? 19.607 52.869 -37.912 1.00 45.88 721 PRO A N 1
ATOM 5561 C CA . PRO A 1 721 ? 18.772 53.792 -37.087 1.00 45.88 721 PRO A CA 1
ATOM 5562 C C . PRO A 1 721 ? 17.750 53.003 -36.208 1.00 45.88 721 PRO A C 1
ATOM 5564 O O . PRO A 1 721 ? 17.807 51.780 -36.219 1.00 45.88 721 PRO A O 1
ATOM 5567 N N . VAL A 1 722 ? 16.763 53.523 -35.445 1.00 28.48 722 VAL A N 1
ATOM 5568 C CA . VAL A 1 722 ? 16.506 54.734 -34.602 1.00 28.48 722 VAL A CA 1
ATOM 5569 C C . VAL A 1 722 ? 15.302 54.344 -33.680 1.00 28.48 722 VAL A C 1
ATOM 5571 O O . VAL A 1 722 ? 14.414 53.647 -34.147 1.00 28.48 722 VAL A O 1
ATOM 5574 N N . HIS A 1 723 ? 15.309 54.474 -32.338 1.00 31.58 723 HIS A N 1
ATOM 5575 C CA . HIS A 1 723 ? 15.022 55.655 -31.474 1.00 31.58 723 HIS A CA 1
ATOM 5576 C C . HIS A 1 723 ? 13.582 56.234 -31.608 1.00 31.58 723 HIS A C 1
ATOM 5578 O O . HIS A 1 723 ? 13.100 56.350 -32.721 1.00 31.58 723 HIS A O 1
ATOM 5584 N N . ARG A 1 724 ? 12.813 56.646 -30.572 1.00 30.73 724 ARG A N 1
ATOM 5585 C CA . ARG A 1 724 ? 13.001 57.038 -29.134 1.00 30.73 724 ARG A CA 1
ATOM 5586 C C . ARG A 1 724 ? 11.788 56.540 -28.283 1.00 30.73 724 ARG A C 1
ATOM 5588 O O . ARG A 1 724 ? 10.873 55.996 -28.877 1.00 30.73 724 ARG A O 1
ATOM 5595 N N . GLY A 1 725 ? 11.653 56.696 -26.952 1.00 25.97 725 GLY A N 1
ATOM 5596 C CA . GLY A 1 725 ? 12.442 57.316 -25.855 1.00 25.97 725 GLY A CA 1
ATOM 5597 C C . GLY A 1 725 ? 11.842 56.927 -24.471 1.00 25.97 725 GLY A C 1
ATOM 5598 O O . GLY A 1 725 ? 10.706 56.481 -24.435 1.00 25.97 725 GLY A O 1
ATOM 5599 N N . ARG A 1 726 ? 12.621 56.832 -23.372 1.00 33.56 726 ARG A N 1
ATOM 5600 C CA . ARG A 1 726 ? 12.938 57.864 -22.330 1.00 33.56 726 ARG A CA 1
ATOM 5601 C C . ARG A 1 726 ? 11.757 58.254 -21.405 1.00 33.56 726 ARG A C 1
ATOM 5603 O O . ARG A 1 726 ? 10.659 58.411 -21.907 1.00 33.56 726 ARG A O 1
ATOM 5610 N N . ALA A 1 727 ? 11.921 58.487 -20.091 1.00 30.67 727 ALA A N 1
ATOM 5611 C CA . ALA A 1 727 ? 13.107 58.548 -19.196 1.00 30.67 727 ALA A CA 1
ATOM 5612 C C . ALA A 1 727 ? 12.826 57.816 -17.850 1.00 30.67 727 ALA A C 1
ATOM 5614 O O . ALA A 1 727 ? 11.671 57.550 -17.558 1.00 30.67 727 ALA A O 1
ATOM 5615 N N . GLY A 1 728 ? 13.815 57.344 -17.074 1.00 29.81 728 GLY A N 1
ATOM 5616 C CA . GLY A 1 728 ? 14.590 58.084 -16.043 1.00 29.81 728 GLY A CA 1
ATOM 5617 C C . GLY A 1 728 ? 14.375 57.378 -14.677 1.00 29.81 728 GLY A C 1
ATOM 5618 O O . GLY A 1 728 ? 13.322 56.782 -14.504 1.00 29.81 728 GLY A O 1
ATOM 5619 N N . THR A 1 729 ? 15.277 57.292 -13.689 1.00 26.97 729 THR A N 1
ATOM 5620 C CA . THR A 1 729 ? 16.563 57.976 -13.406 1.00 26.97 729 THR A CA 1
ATOM 5621 C C . THR A 1 729 ? 17.616 56.943 -12.891 1.00 26.97 729 THR A C 1
ATOM 5623 O O . THR A 1 729 ? 17.511 55.765 -13.217 1.00 26.97 729 THR A O 1
ATOM 5626 N N . ARG A 1 730 ? 18.703 57.349 -12.214 1.00 31.05 730 ARG A N 1
ATOM 5627 C CA . ARG A 1 730 ? 20.025 56.669 -12.121 1.00 31.05 730 ARG A CA 1
ATOM 5628 C C . ARG A 1 730 ? 20.580 56.851 -10.681 1.00 31.05 730 ARG A C 1
ATOM 5630 O O . ARG A 1 730 ? 20.306 57.909 -10.128 1.00 31.05 730 ARG A O 1
ATOM 5637 N N . ILE A 1 731 ? 21.308 55.920 -10.028 1.00 28.92 731 ILE A N 1
ATOM 5638 C CA . ILE A 1 731 ? 22.799 55.884 -9.903 1.00 28.92 731 ILE A CA 1
ATOM 5639 C C . ILE A 1 731 ? 23.256 54.868 -8.806 1.00 28.92 731 ILE A C 1
ATOM 5641 O O . ILE A 1 731 ? 22.697 54.915 -7.721 1.00 28.92 731 ILE A O 1
ATOM 5645 N N . MET A 1 732 ? 24.326 54.079 -9.069 1.00 25.98 732 MET A N 1
ATOM 5646 C CA . MET A 1 732 ? 25.281 53.398 -8.128 1.00 25.98 732 MET A CA 1
ATOM 5647 C C . MET A 1 732 ? 24.756 52.404 -7.042 1.00 25.98 732 MET A C 1
ATOM 5649 O O . MET A 1 732 ? 23.585 52.424 -6.709 1.00 25.98 732 MET A O 1
ATOM 5653 N N . LEU A 1 733 ? 25.535 51.458 -6.469 1.00 24.88 733 LEU A N 1
ATOM 5654 C CA . LEU A 1 733 ? 26.978 51.110 -6.539 1.00 24.88 733 LEU A CA 1
ATOM 5655 C C . LEU A 1 733 ? 27.219 49.571 -6.409 1.00 24.88 733 LEU A C 1
ATOM 5657 O O . LEU A 1 733 ? 26.315 48.810 -6.081 1.00 24.88 733 LEU A O 1
ATOM 5661 N N . ARG A 1 734 ? 28.481 49.182 -6.667 1.00 26.05 734 ARG A N 1
ATOM 5662 C CA . ARG A 1 734 ? 29.269 47.959 -6.333 1.00 26.05 734 ARG A CA 1
ATOM 5663 C C . ARG A 1 734 ? 28.956 47.309 -4.951 1.00 26.05 734 ARG A C 1
ATOM 5665 O O . ARG A 1 734 ? 28.390 47.983 -4.105 1.00 26.05 734 ARG A O 1
ATOM 5672 N N . ILE A 1 735 ? 29.352 46.067 -4.600 1.00 27.77 735 ILE A N 1
ATOM 5673 C CA . ILE A 1 735 ? 30.642 45.327 -4.775 1.00 27.77 735 ILE A CA 1
ATOM 5674 C C . ILE A 1 735 ? 30.430 43.809 -5.053 1.00 27.77 735 ILE A C 1
ATOM 5676 O O . ILE A 1 735 ? 29.322 43.296 -4.952 1.00 27.77 735 ILE A O 1
ATOM 5680 N N . GLN A 1 736 ? 31.496 43.118 -5.484 1.00 28.70 736 GLN A N 1
ATOM 5681 C CA . GLN A 1 736 ? 31.563 41.708 -5.911 1.00 28.70 736 GLN A CA 1
ATOM 5682 C C . GLN A 1 736 ? 31.559 40.658 -4.778 1.00 28.70 736 GLN A C 1
ATOM 5684 O O . GLN A 1 736 ? 31.913 40.938 -3.636 1.00 28.70 736 GLN A O 1
ATOM 5689 N N . GLN A 1 737 ? 31.270 39.409 -5.163 1.00 33.53 737 GLN A N 1
ATOM 5690 C CA . GLN A 1 737 ? 31.639 38.183 -4.440 1.00 33.53 737 GLN A CA 1
ATOM 5691 C C . GLN A 1 737 ? 33.164 37.965 -4.437 1.00 33.53 737 GLN A C 1
ATOM 5693 O O . GLN A 1 737 ? 33.815 38.311 -5.419 1.00 33.53 737 GLN A O 1
ATOM 5698 N N . HIS A 1 738 ? 33.679 37.218 -3.456 1.00 30.88 738 HIS A N 1
ATOM 5699 C CA . HIS A 1 738 ? 34.581 36.078 -3.697 1.00 30.88 738 HIS A CA 1
ATOM 5700 C C . HIS A 1 738 ? 34.666 35.178 -2.454 1.00 30.88 738 HIS A C 1
ATOM 5702 O O . HIS A 1 738 ? 34.567 35.653 -1.326 1.00 30.88 738 HIS A O 1
ATOM 5708 N N . GLY A 1 739 ? 34.864 33.879 -2.678 1.00 26.88 739 GLY A N 1
ATOM 5709 C CA . GLY A 1 739 ? 35.195 32.889 -1.657 1.00 26.88 739 GLY A CA 1
ATOM 5710 C C . GLY A 1 739 ? 36.156 31.870 -2.265 1.00 26.88 739 GLY A C 1
ATOM 5711 O O . GLY A 1 739 ? 35.944 31.437 -3.397 1.00 26.88 739 GLY A O 1
ATOM 5712 N N . ALA A 1 740 ? 37.228 31.540 -1.548 1.00 28.72 740 ALA A N 1
ATOM 5713 C CA . ALA A 1 740 ? 38.280 30.626 -1.987 1.00 28.72 740 ALA A CA 1
ATOM 5714 C C . ALA A 1 740 ? 38.871 29.874 -0.780 1.00 28.72 740 ALA A C 1
ATOM 5716 O O . ALA A 1 740 ? 38.737 30.313 0.362 1.00 28.72 740 ALA A O 1
ATOM 5717 N N . SER A 1 741 ? 39.477 28.719 -1.042 1.00 29.61 741 SER A N 1
ATOM 5718 C CA . SER A 1 741 ? 39.807 27.693 -0.042 1.00 29.61 741 SER A CA 1
ATOM 5719 C C . SER A 1 741 ? 41.190 27.853 0.610 1.00 29.61 741 SER A C 1
ATOM 5721 O O . SER A 1 741 ? 42.090 28.404 -0.016 1.00 29.61 741 SER A O 1
ATOM 5723 N N . ALA A 1 742 ? 41.375 27.228 1.788 1.00 30.50 742 ALA A N 1
ATOM 5724 C CA . ALA A 1 742 ? 42.401 26.193 2.073 1.00 30.50 742 ALA A CA 1
ATOM 5725 C C . ALA A 1 742 ? 43.095 26.277 3.460 1.00 30.50 742 ALA A C 1
ATOM 5727 O O . ALA A 1 742 ? 43.796 27.234 3.748 1.00 30.50 742 ALA A O 1
ATOM 5728 N N . HIS A 1 743 ? 42.973 25.170 4.213 1.00 29.50 743 HIS A N 1
ATOM 5729 C CA . HIS A 1 743 ? 43.969 24.486 5.072 1.00 29.50 743 HIS A CA 1
ATOM 5730 C C . HIS A 1 743 ? 44.800 25.182 6.185 1.00 29.50 743 HIS A C 1
ATOM 5732 O O . HIS A 1 743 ? 45.126 26.358 6.154 1.00 29.50 743 HIS A O 1
ATOM 5738 N N . LEU A 1 744 ? 45.251 24.307 7.108 1.00 29.19 744 LEU A N 1
ATOM 5739 C CA . LEU A 1 744 ? 46.165 24.495 8.255 1.00 29.19 744 LEU A CA 1
ATOM 5740 C C . LEU A 1 744 ? 45.584 25.274 9.464 1.00 29.19 744 LEU A C 1
ATOM 5742 O O . LEU A 1 744 ? 44.914 26.281 9.297 1.00 29.19 744 LEU A O 1
ATOM 5746 N N . GLY A 1 745 ? 45.814 24.860 10.719 1.00 27.20 745 GLY A N 1
ATOM 5747 C CA . GLY A 1 745 ? 46.385 23.588 11.189 1.00 27.20 745 GLY A CA 1
ATOM 5748 C C . GLY A 1 745 ? 46.814 23.595 12.669 1.00 27.20 745 GLY A C 1
ATOM 5749 O O . GLY A 1 745 ? 47.325 24.599 13.143 1.00 27.20 745 GLY A O 1
ATOM 5750 N N . LEU A 1 746 ? 46.697 22.430 13.331 1.00 31.50 746 LEU A N 1
ATOM 5751 C CA . LEU A 1 746 ? 47.249 22.067 14.658 1.00 31.50 746 LEU A CA 1
ATOM 5752 C C . LEU A 1 746 ? 46.711 22.815 15.905 1.00 31.50 746 LEU A C 1
ATOM 5754 O O . LEU A 1 746 ? 46.370 23.988 15.870 1.00 31.50 746 LEU A O 1
ATOM 5758 N N . GLY A 1 747 ? 46.677 22.098 17.039 1.00 27.67 747 GLY A N 1
ATOM 5759 C CA . GLY A 1 747 ? 46.268 22.621 18.353 1.00 27.67 747 GLY A CA 1
ATOM 5760 C C . GLY A 1 747 ? 45.301 21.687 19.088 1.00 27.67 747 GLY A C 1
ATOM 5761 O O . GLY A 1 747 ? 44.093 21.882 19.035 1.00 27.67 747 GLY A O 1
ATOM 5762 N N . GLY A 1 748 ? 45.816 20.651 19.755 1.00 29.00 748 GLY A N 1
ATOM 5763 C CA . GLY A 1 748 ? 44.993 19.702 20.515 1.00 29.00 748 GLY A CA 1
ATOM 5764 C C . GLY A 1 748 ? 45.325 19.688 22.005 1.00 29.00 748 GLY A C 1
ATOM 5765 O O . GLY A 1 748 ? 46.449 19.999 22.377 1.00 29.00 748 GLY A O 1
ATOM 5766 N N . VAL A 1 749 ? 44.364 19.262 22.832 1.00 29.06 749 VAL A N 1
ATOM 5767 C CA . VAL A 1 749 ? 44.554 18.583 24.132 1.00 29.06 749 VAL A CA 1
ATOM 5768 C C . VAL A 1 749 ? 43.204 17.974 24.553 1.00 29.06 749 VAL A C 1
ATOM 5770 O O . VAL A 1 749 ? 42.148 18.535 24.270 1.00 29.06 749 VAL A O 1
ATOM 5773 N N . ARG A 1 750 ? 43.223 16.809 25.213 1.00 31.05 750 ARG A N 1
ATOM 5774 C CA . ARG A 1 750 ? 42.055 16.231 25.909 1.00 31.05 750 ARG A CA 1
ATOM 5775 C C . ARG A 1 750 ? 42.138 16.594 27.394 1.00 31.05 750 ARG A C 1
ATOM 5777 O O . ARG A 1 750 ? 43.235 16.484 27.930 1.00 31.05 750 ARG A O 1
ATOM 5784 N N . LEU A 1 751 ? 41.006 16.816 28.075 1.00 28.83 751 LEU A N 1
ATOM 5785 C CA . LEU A 1 751 ? 40.534 15.925 29.159 1.00 28.83 751 LEU A CA 1
ATOM 5786 C C . LEU A 1 751 ? 39.167 16.345 29.751 1.00 28.83 751 LEU A C 1
ATOM 5788 O O . LEU A 1 751 ? 38.522 17.263 29.255 1.00 28.83 751 LEU A O 1
ATOM 5792 N N . ARG A 1 752 ? 38.687 15.535 30.706 1.00 29.34 752 ARG A N 1
ATOM 5793 C CA . ARG A 1 752 ? 37.312 15.426 31.238 1.00 29.34 752 ARG A CA 1
ATOM 5794 C C . ARG A 1 752 ? 37.062 16.299 32.506 1.00 29.34 752 ARG A C 1
ATOM 5796 O O . ARG A 1 752 ? 37.990 16.992 32.915 1.00 29.34 752 ARG A O 1
ATOM 5803 N N . PRO A 1 753 ? 35.831 16.333 33.074 1.00 60.12 753 PRO A N 1
ATOM 5804 C CA . PRO A 1 753 ? 35.360 17.404 33.971 1.00 60.12 753 PRO A CA 1
ATOM 5805 C C . PRO A 1 753 ? 35.470 17.056 35.476 1.00 60.12 753 PRO A C 1
ATOM 5807 O O . PRO A 1 753 ? 36.075 16.044 35.828 1.00 60.12 753 PRO A O 1
ATOM 5810 N N . PRO A 1 754 ? 34.850 17.874 36.348 1.00 45.06 754 PRO A N 1
ATOM 5811 C CA . PRO A 1 754 ? 33.875 17.390 37.343 1.00 45.06 754 PRO A CA 1
ATOM 5812 C C . PRO A 1 754 ? 32.470 18.010 37.109 1.00 45.06 754 PRO A C 1
ATOM 5814 O O . PRO A 1 754 ? 32.360 18.999 36.386 1.00 45.06 754 PRO A O 1
ATOM 5817 N N . ASP A 1 755 ? 31.324 17.473 37.545 1.00 32.62 755 ASP A N 1
ATOM 5818 C CA . ASP A 1 755 ? 30.911 16.697 38.740 1.00 32.62 755 ASP A CA 1
ATOM 5819 C C . ASP A 1 755 ? 30.632 17.502 40.030 1.00 32.62 755 ASP A C 1
ATOM 5821 O O . ASP A 1 755 ? 31.270 18.513 40.308 1.00 32.62 755 ASP A O 1
ATOM 5825 N N . GLU A 1 756 ? 29.665 16.976 40.801 1.00 30.66 756 GLU A N 1
ATOM 5826 C CA . GLU A 1 756 ? 29.184 17.379 42.143 1.00 30.66 756 GLU A CA 1
ATOM 5827 C C . GLU A 1 756 ? 28.482 18.753 42.326 1.00 30.66 756 GLU A C 1
ATOM 5829 O O . GLU A 1 756 ? 28.552 19.636 41.480 1.00 30.66 756 GLU A O 1
ATOM 5834 N N . SER A 1 757 ? 27.799 19.025 43.455 1.00 29.50 757 SER A N 1
ATOM 5835 C CA . SER A 1 757 ? 26.724 18.261 44.137 1.00 29.50 757 SER A CA 1
ATOM 5836 C C . SER A 1 757 ? 25.962 19.166 45.146 1.00 29.50 757 SER A C 1
ATOM 5838 O O . SER A 1 757 ? 26.340 20.311 45.372 1.00 29.50 757 SER A O 1
ATOM 5840 N N . CYS A 1 758 ? 24.854 18.649 45.699 1.00 26.97 758 CYS A N 1
ATOM 5841 C CA . CYS A 1 758 ? 24.152 18.980 46.959 1.00 26.97 758 CYS A CA 1
ATOM 5842 C C . CYS A 1 758 ? 24.453 20.271 47.768 1.00 26.97 758 CYS A C 1
ATOM 5844 O O . CYS A 1 758 ? 25.589 20.522 48.148 1.00 26.97 758 CYS A O 1
ATOM 5846 N N . LEU A 1 759 ? 23.389 20.909 48.300 1.00 27.53 759 LEU A N 1
ATOM 5847 C CA . LEU A 1 759 ? 23.212 21.089 49.763 1.00 27.53 759 LEU A CA 1
ATOM 5848 C C . LEU A 1 759 ? 21.787 21.539 50.170 1.00 27.53 759 LEU A C 1
ATOM 5850 O O . LEU A 1 759 ? 20.955 21.870 49.327 1.00 27.53 759 LEU A O 1
ATOM 5854 N N . GLU A 1 760 ? 21.483 21.477 51.473 1.00 28.25 760 GLU A N 1
ATOM 5855 C CA . GLU A 1 760 ? 20.115 21.460 52.020 1.00 28.25 760 GLU A CA 1
ATOM 5856 C C . GLU A 1 760 ? 19.636 22.748 52.735 1.00 28.25 760 GLU A C 1
ATOM 5858 O O . GLU A 1 760 ? 20.413 23.550 53.242 1.00 28.25 760 GLU A O 1
ATOM 5863 N N . HIS A 1 761 ? 18.308 22.823 52.908 1.00 29.39 761 HIS A N 1
ATOM 5864 C CA . HIS A 1 761 ? 17.584 23.304 54.101 1.00 29.39 761 HIS A CA 1
ATOM 5865 C C . HIS A 1 761 ? 17.973 24.622 54.817 1.00 29.39 761 HIS A C 1
ATOM 5867 O O . HIS A 1 761 ? 18.948 24.683 55.564 1.00 29.39 761 HIS A O 1
ATOM 5873 N N . ARG A 1 762 ? 16.963 25.508 54.964 1.00 27.92 762 ARG A N 1
ATOM 5874 C CA . ARG A 1 762 ? 16.384 25.829 56.297 1.00 27.92 762 ARG A CA 1
ATOM 5875 C C . ARG A 1 762 ? 14.987 26.486 56.248 1.00 27.92 762 ARG A C 1
ATOM 5877 O O . ARG A 1 762 ? 14.796 27.502 55.604 1.00 27.92 762 ARG A O 1
ATOM 5884 N N . ARG A 1 763 ? 14.051 25.871 56.994 1.00 29.22 763 ARG A N 1
ATOM 5885 C CA . ARG A 1 763 ? 13.019 26.422 57.923 1.00 29.22 763 ARG A CA 1
ATOM 5886 C C . ARG A 1 763 ? 12.607 27.909 57.725 1.00 29.22 763 ARG A C 1
ATOM 5888 O O . ARG A 1 763 ? 13.466 28.774 57.727 1.00 29.22 763 ARG A O 1
ATOM 5895 N N . LEU A 1 764 ? 11.320 28.287 57.773 1.00 29.03 764 LEU A N 1
ATOM 5896 C CA . LEU A 1 764 ? 10.438 28.185 58.957 1.00 29.03 764 LEU A CA 1
ATOM 5897 C C . LEU A 1 764 ? 8.923 28.338 58.635 1.00 29.03 764 LEU A C 1
ATOM 5899 O O . LEU A 1 764 ? 8.555 29.068 57.729 1.00 29.03 764 LEU A O 1
ATOM 5903 N N . ARG A 1 765 ? 8.086 27.667 59.454 1.00 30.41 765 ARG A N 1
ATOM 5904 C CA . ARG A 1 765 ? 6.834 28.093 60.157 1.00 30.41 765 ARG A CA 1
ATOM 5905 C C . ARG A 1 765 ? 6.014 29.299 59.607 1.00 30.41 765 ARG A C 1
ATOM 5907 O O . ARG A 1 765 ? 6.591 30.322 59.292 1.00 30.41 765 ARG A O 1
ATOM 5914 N N . HIS A 1 766 ? 4.669 29.321 59.651 1.00 29.52 766 HIS A N 1
ATOM 5915 C CA . HIS A 1 766 ? 3.717 28.543 60.480 1.00 29.52 766 HIS A CA 1
ATOM 5916 C C . HIS A 1 766 ? 2.295 28.403 59.871 1.00 29.52 766 HIS A C 1
ATOM 5918 O O . HIS A 1 766 ? 1.927 29.087 58.926 1.00 29.52 766 HIS A O 1
ATOM 5924 N N . ARG A 1 767 ? 1.517 27.510 60.509 1.00 30.11 767 ARG A N 1
ATOM 5925 C CA . ARG A 1 767 ? 0.035 27.380 60.628 1.00 30.11 767 ARG A CA 1
ATOM 5926 C C . ARG A 1 767 ? -0.768 28.705 60.539 1.00 30.11 767 ARG A C 1
ATOM 5928 O O . ARG A 1 767 ? -0.209 29.729 60.902 1.00 30.11 767 ARG A O 1
ATOM 5935 N N . LYS A 1 768 ? -2.087 28.781 60.257 1.00 30.11 768 LYS A N 1
ATOM 5936 C CA . LYS A 1 768 ? -3.251 27.864 59.999 1.00 30.11 768 LYS A CA 1
ATOM 5937 C C . LYS A 1 768 ? -4.379 28.759 59.367 1.00 30.11 768 LYS A C 1
ATOM 5939 O O . LYS A 1 768 ? -4.111 29.932 59.158 1.00 30.11 768 LYS A O 1
ATOM 5944 N N . GLU A 1 769 ? -5.613 28.379 58.995 1.00 28.94 769 GLU A N 1
ATOM 5945 C CA . GLU A 1 769 ? -6.569 27.340 59.441 1.00 28.94 769 GLU A CA 1
ATOM 5946 C C . GLU A 1 769 ? -7.617 27.004 58.323 1.00 28.94 769 GLU A C 1
ATOM 5948 O O . GLU A 1 769 ? -7.499 27.462 57.191 1.00 28.94 769 GLU A O 1
ATOM 5953 N N . ARG A 1 770 ? -8.642 26.189 58.630 1.00 31.95 770 ARG A N 1
ATOM 5954 C CA . ARG A 1 770 ? -9.818 25.782 57.797 1.00 31.95 770 ARG A CA 1
ATOM 5955 C C . ARG A 1 770 ? -11.129 26.243 58.523 1.00 31.95 770 ARG A C 1
ATOM 5957 O O . ARG A 1 770 ? -10.952 26.698 59.652 1.00 31.95 770 ARG A O 1
ATOM 5964 N N . PRO A 1 771 ? -12.401 26.117 58.025 1.00 49.81 771 PRO A N 1
ATOM 5965 C CA . PRO A 1 771 ? -12.931 25.081 57.114 1.00 49.81 771 PRO A CA 1
ATOM 5966 C C . PRO A 1 771 ? -14.094 25.465 56.139 1.00 49.81 771 PRO A C 1
ATOM 5968 O O . PRO A 1 771 ? -14.359 26.621 55.843 1.00 49.81 771 PRO A O 1
ATOM 5971 N N . HIS A 1 772 ? -14.737 24.417 55.605 1.00 32.12 772 HIS A N 1
ATOM 5972 C CA . HIS A 1 772 ? -15.752 24.328 54.540 1.00 32.12 772 HIS A CA 1
ATOM 5973 C C . HIS A 1 772 ? -17.177 24.823 54.881 1.00 32.12 772 HIS A C 1
ATOM 5975 O O . HIS A 1 772 ? -17.585 24.707 56.030 1.00 32.12 772 HIS A O 1
ATOM 5981 N N . LEU A 1 773 ? -17.962 25.166 53.838 1.00 27.48 773 LEU A N 1
ATOM 5982 C CA . LEU A 1 773 ? -19.355 24.739 53.498 1.00 27.48 773 LEU A CA 1
ATOM 5983 C C . LEU A 1 773 ? -19.719 25.427 52.145 1.00 27.48 773 LEU A C 1
ATOM 5985 O O . LEU A 1 773 ? -19.405 26.598 51.993 1.00 27.48 773 LEU A O 1
ATOM 5989 N N . ARG A 1 774 ? -20.112 24.792 51.022 1.00 28.03 774 ARG A N 1
ATOM 5990 C CA . ARG A 1 774 ? -21.217 23.873 50.623 1.00 28.03 774 ARG A CA 1
ATOM 5991 C C . ARG A 1 774 ? -22.529 24.602 50.222 1.00 28.03 774 ARG A C 1
ATOM 5993 O O . ARG A 1 774 ? -22.951 25.512 50.918 1.00 28.03 774 ARG A O 1
ATOM 6000 N N . CYS A 1 775 ? -23.169 24.093 49.153 1.00 26.33 775 CYS A N 1
ATOM 6001 C CA . CYS A 1 775 ? -24.525 24.372 48.610 1.00 26.33 775 CYS A CA 1
ATOM 6002 C C . CYS A 1 775 ? -24.699 25.404 47.459 1.00 26.33 775 CYS A C 1
ATOM 6004 O O . CYS A 1 775 ? -24.394 26.583 47.583 1.00 26.33 775 CYS A O 1
ATOM 6006 N N . GLN A 1 776 ? -25.285 24.918 46.351 1.00 30.03 776 GLN A N 1
ATOM 6007 C CA . GLN A 1 776 ? -26.087 25.659 45.349 1.00 30.03 776 GLN A CA 1
ATOM 6008 C C . GLN A 1 776 ? -27.581 25.670 45.805 1.00 30.03 776 GLN A C 1
ATOM 6010 O O . GLN A 1 776 ? -27.836 25.175 46.908 1.00 30.03 776 GLN A O 1
ATOM 6015 N N . PRO A 1 777 ? -28.607 26.026 44.985 1.00 54.25 777 PRO A N 1
ATOM 6016 C CA . PRO A 1 777 ? -28.690 26.865 43.765 1.00 54.25 777 PRO A CA 1
ATOM 6017 C C . PRO A 1 777 ? -29.779 27.974 43.871 1.00 54.25 777 PRO A C 1
ATOM 6019 O O . PRO A 1 777 ? -30.519 28.006 44.852 1.00 54.25 777 PRO A O 1
ATOM 6022 N N . ARG A 1 778 ? -29.985 28.800 42.819 1.00 28.48 778 ARG A N 1
ATOM 6023 C CA . ARG A 1 778 ? -31.339 29.164 42.304 1.00 28.48 778 ARG A CA 1
ATOM 6024 C C . ARG A 1 778 ? -31.337 29.934 40.968 1.00 28.48 778 ARG A C 1
ATOM 6026 O O . ARG A 1 778 ? -30.295 30.375 40.502 1.00 28.48 778 ARG A O 1
ATOM 6033 N N . ASN A 1 779 ? -32.527 30.030 40.363 1.00 30.25 779 ASN A N 1
ATOM 6034 C CA . ASN A 1 779 ? -32.802 30.555 39.015 1.00 30.25 779 ASN A CA 1
ATOM 6035 C C . ASN A 1 779 ? -33.262 32.029 39.013 1.00 30.25 779 ASN A C 1
ATOM 6037 O O . ASN A 1 779 ? -33.813 32.502 40.005 1.00 30.25 779 ASN A O 1
ATOM 6041 N N . GLY A 1 780 ? -33.172 32.679 37.843 1.00 26.91 780 GLY A N 1
ATOM 6042 C CA . GLY A 1 780 ? -33.778 33.984 37.518 1.00 26.91 780 GLY A CA 1
ATOM 6043 C C . GLY A 1 780 ? -32.769 34.960 36.883 1.00 26.91 780 GLY A C 1
ATOM 6044 O O . GLY A 1 780 ? -31.591 34.901 37.206 1.00 26.91 780 GLY A O 1
ATOM 6045 N N . GLY A 1 781 ? -33.137 35.861 35.964 1.00 24.70 781 GLY A N 1
ATOM 6046 C CA . GLY A 1 781 ? -34.440 36.041 35.310 1.00 24.70 781 GLY A CA 1
ATOM 6047 C C . GLY A 1 781 ? -34.586 37.410 34.617 1.00 24.70 781 GLY A C 1
ATOM 6048 O O . GLY A 1 781 ? -34.870 38.383 35.293 1.00 24.70 781 GLY A O 1
ATOM 6049 N N . VAL A 1 782 ? -34.399 37.444 33.289 1.00 26.36 782 VAL A N 1
ATOM 6050 C CA . VAL A 1 782 ? -34.833 38.445 32.270 1.00 26.36 782 VAL A CA 1
ATOM 6051 C C . VAL A 1 782 ? -35.062 39.926 32.673 1.00 26.36 782 VAL A C 1
ATOM 6053 O O . VAL A 1 782 ? -36.022 40.252 33.362 1.00 26.36 782 VAL A O 1
ATOM 6056 N N . GLY A 1 783 ? -34.341 40.836 31.994 1.00 26.64 783 GLY A N 1
ATOM 6057 C CA . GLY A 1 783 ? -34.710 42.257 31.803 1.00 26.64 783 GLY A CA 1
ATOM 6058 C C . GLY A 1 783 ? -33.797 43.267 32.522 1.00 26.64 783 GLY A C 1
ATOM 6059 O O . GLY A 1 783 ? -33.176 42.918 33.516 1.00 26.64 783 GLY A O 1
ATOM 6060 N N . GLN A 1 784 ? -33.635 44.524 32.084 1.00 28.25 784 GLN A N 1
ATOM 6061 C CA . GLN A 1 784 ? -34.053 45.245 30.856 1.00 28.25 784 GLN A CA 1
ATOM 6062 C C . GLN A 1 784 ? -32.892 46.200 30.437 1.00 28.25 784 GLN A C 1
ATOM 6064 O O . GLN A 1 784 ? -31.927 46.329 31.182 1.00 28.25 784 GLN A O 1
ATOM 6069 N N . PHE A 1 785 ? -32.853 46.821 29.249 1.00 26.00 785 PHE A N 1
ATOM 6070 C CA . PHE A 1 785 ? -33.486 48.129 28.964 1.00 26.00 785 PHE A CA 1
ATOM 6071 C C . PHE A 1 785 ? -33.507 48.467 27.453 1.00 26.00 785 PHE A C 1
ATOM 6073 O O . PHE A 1 785 ? -32.803 47.841 26.664 1.00 26.00 785 PHE A O 1
ATOM 6080 N N . LEU A 1 786 ? -34.317 49.458 27.050 1.00 26.94 786 LEU A N 1
ATOM 6081 C CA . LEU A 1 786 ? -34.552 49.858 25.649 1.00 26.94 786 LEU A CA 1
ATOM 6082 C C . LEU A 1 786 ? -33.867 51.183 25.262 1.00 26.94 786 LEU A C 1
ATOM 6084 O O . LEU A 1 786 ? -33.789 52.079 26.098 1.00 26.94 786 LEU A O 1
ATOM 6088 N N . ALA A 1 787 ? -33.575 51.371 23.963 1.00 25.98 787 ALA A N 1
ATOM 6089 C CA . ALA A 1 787 ? -33.680 52.672 23.277 1.00 25.98 787 ALA A CA 1
ATOM 6090 C C . ALA A 1 787 ? -33.778 52.538 21.731 1.00 25.98 787 ALA A C 1
ATOM 6092 O O . ALA A 1 787 ? -32.989 51.822 21.133 1.00 25.98 787 ALA A O 1
ATOM 6093 N N . GLN A 1 788 ? -34.774 53.222 21.138 1.00 27.20 788 GLN A N 1
ATOM 6094 C CA . GLN A 1 788 ? -34.764 54.123 19.948 1.00 27.20 788 GLN A CA 1
ATOM 6095 C C . GLN A 1 788 ? -33.851 53.877 18.703 1.00 27.20 788 GLN A C 1
ATOM 6097 O O . GLN A 1 788 ? -32.761 53.346 18.819 1.00 27.20 788 GLN A O 1
ATOM 6102 N N . HIS A 1 789 ? -34.098 54.439 17.500 1.00 27.00 789 HIS A N 1
ATOM 6103 C CA . HIS A 1 789 ? -35.305 54.638 16.656 1.00 27.00 789 HIS A CA 1
ATOM 6104 C C . HIS A 1 789 ? -34.879 55.270 15.289 1.00 27.00 789 HIS A C 1
ATOM 6106 O O . HIS A 1 789 ? -34.275 56.337 15.303 1.00 27.00 789 HIS A O 1
ATOM 6112 N N . ALA A 1 790 ? -35.283 54.705 14.132 1.00 26.33 790 ALA A N 1
ATOM 6113 C CA . ALA A 1 790 ? -35.127 55.260 12.753 1.00 26.33 790 ALA A CA 1
ATOM 6114 C C . ALA A 1 790 ? -33.666 55.470 12.221 1.00 26.33 790 ALA A C 1
ATOM 6116 O O . ALA A 1 790 ? -32.724 55.426 12.998 1.00 26.33 790 ALA A O 1
ATOM 6117 N N . ARG A 1 791 ? -33.357 55.640 10.912 1.00 25.92 791 ARG A N 1
ATOM 6118 C CA . ARG A 1 791 ? -34.130 55.933 9.670 1.00 25.92 791 ARG A CA 1
ATOM 6119 C C . ARG A 1 791 ? -33.668 55.105 8.430 1.00 25.92 791 ARG A C 1
ATOM 6121 O O . ARG A 1 791 ? -32.612 54.495 8.449 1.00 25.92 791 ARG A O 1
ATOM 6128 N N . LEU A 1 792 ? -34.512 55.180 7.383 1.00 28.50 792 LEU A N 1
ATOM 6129 C CA . LEU A 1 792 ? -34.420 54.925 5.916 1.00 28.50 792 LEU A CA 1
ATOM 6130 C C . LEU A 1 792 ? -33.011 54.925 5.243 1.00 28.50 792 LEU A C 1
ATOM 6132 O O . LEU A 1 792 ? -32.092 55.509 5.800 1.00 28.50 792 LEU A O 1
ATOM 6136 N N . LEU A 1 793 ? -32.763 54.394 4.023 1.00 26.67 793 LEU A N 1
ATOM 6137 C CA . LEU A 1 793 ? -33.569 54.143 2.787 1.00 26.67 793 LEU A CA 1
ATOM 6138 C C . LEU A 1 793 ? -33.339 52.704 2.218 1.00 26.67 793 LEU A C 1
ATOM 6140 O O . LEU A 1 793 ? -32.318 52.107 2.532 1.00 26.67 793 LEU A O 1
ATOM 6144 N N . LEU A 1 794 ? -34.318 52.003 1.601 1.00 26.92 794 LEU A N 1
ATOM 6145 C CA . LEU A 1 794 ? -34.744 51.970 0.162 1.00 26.92 794 LEU A CA 1
ATOM 6146 C C . LEU A 1 794 ? -33.603 51.610 -0.822 1.00 26.92 794 LEU A C 1
ATOM 6148 O O . LEU A 1 794 ? -32.508 52.129 -0.668 1.00 26.92 794 LEU A O 1
ATOM 6152 N N . GLU A 1 795 ? -33.755 50.716 -1.814 1.00 28.12 795 GLU A N 1
ATOM 6153 C CA . GLU A 1 795 ? -34.895 50.379 -2.712 1.00 28.12 795 GLU A CA 1
ATOM 6154 C C . GLU A 1 795 ? -35.389 48.903 -2.576 1.00 28.12 795 GLU A C 1
ATOM 6156 O O . GLU A 1 795 ? -34.593 48.015 -2.300 1.00 28.12 795 GLU A O 1
ATOM 6161 N N . THR A 1 796 ? -36.686 48.534 -2.519 1.00 28.05 796 THR A N 1
ATOM 6162 C CA . THR A 1 796 ? -37.777 48.437 -3.544 1.00 28.05 796 THR A CA 1
ATOM 6163 C C . THR A 1 796 ? -37.555 47.466 -4.726 1.00 28.05 796 THR A C 1
ATOM 6165 O O . THR A 1 796 ? -36.549 47.570 -5.404 1.00 28.05 796 THR A O 1
ATOM 6168 N N . ARG A 1 797 ? -38.494 46.563 -5.099 1.00 28.94 797 ARG A N 1
ATOM 6169 C CA . ARG A 1 797 ? -39.741 46.072 -4.438 1.00 28.94 797 ARG A CA 1
ATOM 6170 C C . ARG A 1 797 ? -40.265 44.764 -5.086 1.00 28.94 797 ARG A C 1
ATOM 6172 O O . ARG A 1 797 ? -40.019 44.518 -6.259 1.00 28.94 797 ARG A O 1
ATOM 6179 N N . CYS A 1 798 ? -41.065 43.977 -4.357 1.00 27.44 798 CYS A N 1
ATOM 6180 C CA . CYS A 1 798 ? -41.771 42.781 -4.864 1.00 27.44 798 CYS A CA 1
ATOM 6181 C C . CYS A 1 798 ? -43.091 43.100 -5.598 1.00 27.44 798 CYS A C 1
ATOM 6183 O O . CYS A 1 798 ? -43.684 44.142 -5.318 1.00 27.44 798 CYS A O 1
ATOM 6185 N N . ASN A 1 799 ? -43.593 42.150 -6.416 1.00 28.34 799 ASN A N 1
ATOM 6186 C CA . ASN A 1 799 ? -45.012 41.760 -6.661 1.00 28.34 799 ASN A CA 1
ATOM 6187 C C . ASN A 1 799 ? -45.094 40.843 -7.920 1.00 28.34 799 ASN A C 1
ATOM 6189 O O . ASN A 1 799 ? -44.230 40.965 -8.776 1.00 28.34 799 ASN A O 1
ATOM 6193 N N . ARG A 1 800 ? -46.079 39.955 -8.171 1.00 29.97 800 ARG A N 1
ATOM 6194 C CA . ARG A 1 800 ? -47.152 39.285 -7.382 1.00 29.97 800 ARG A CA 1
ATOM 6195 C C . ARG A 1 800 ? -47.810 38.185 -8.253 1.00 29.97 800 ARG A C 1
ATOM 6197 O O . ARG A 1 800 ? -47.837 38.357 -9.464 1.00 29.97 800 ARG A O 1
ATOM 6204 N N . TYR A 1 801 ? -48.437 37.180 -7.616 1.00 25.23 801 TYR A N 1
ATOM 6205 C CA . TYR A 1 801 ? -49.808 36.636 -7.847 1.00 25.23 801 TYR A CA 1
ATOM 6206 C C . TYR A 1 801 ? -49.953 35.106 -7.701 1.00 25.23 801 TYR A C 1
ATOM 6208 O O . TYR A 1 801 ? -49.022 34.345 -7.944 1.00 25.23 801 TYR A O 1
ATOM 6216 N N . GLN A 1 802 ? -51.157 34.670 -7.303 1.00 30.30 802 GLN A N 1
ATOM 6217 C CA . GLN A 1 802 ? -51.604 33.274 -7.208 1.00 30.30 802 GLN A CA 1
ATOM 6218 C C . GLN A 1 802 ? -53.039 33.136 -7.760 1.00 30.30 802 GLN A C 1
ATOM 6220 O O . GLN A 1 802 ? -53.905 33.829 -7.244 1.00 30.30 802 GLN A O 1
ATOM 6225 N N . ALA A 1 803 ? -53.245 32.197 -8.705 1.00 31.83 803 ALA A N 1
ATOM 6226 C CA . ALA A 1 803 ? -54.429 31.322 -8.925 1.00 31.83 803 ALA A CA 1
ATOM 6227 C C . ALA A 1 803 ? -55.872 31.929 -8.991 1.00 31.83 803 ALA A C 1
ATOM 6229 O O . ALA A 1 803 ? -56.049 33.118 -8.747 1.00 31.83 803 ALA A O 1
ATOM 6230 N N . PRO A 1 804 ? -56.951 31.146 -9.265 1.00 49.66 804 PRO A N 1
ATOM 6231 C CA . PRO A 1 804 ? -57.083 29.813 -9.894 1.00 49.66 804 PRO A CA 1
ATOM 6232 C C . PRO A 1 804 ? -58.017 29.791 -11.150 1.00 49.66 804 PRO A C 1
ATOM 6234 O O . PRO A 1 804 ? -58.644 30.789 -11.487 1.00 49.66 804 PRO A O 1
ATOM 6237 N N . GLY A 1 805 ? -58.175 28.633 -11.817 1.00 25.73 805 GLY A N 1
ATOM 6238 C CA . GLY A 1 805 ? -59.131 28.397 -12.930 1.00 25.73 805 GLY A CA 1
ATOM 6239 C C . GLY A 1 805 ? -59.238 26.901 -13.309 1.00 25.73 805 GLY A C 1
ATOM 6240 O O . GLY A 1 805 ? -58.366 26.135 -12.903 1.00 25.73 805 GLY A O 1
ATOM 6241 N N . ALA A 1 806 ? -60.295 26.444 -14.012 1.00 29.98 806 ALA A N 1
ATOM 6242 C CA . ALA A 1 806 ? -60.683 25.014 -14.001 1.00 29.98 806 ALA A CA 1
ATOM 6243 C C . ALA A 1 806 ? -61.192 24.356 -15.318 1.00 29.98 806 ALA A C 1
ATOM 6245 O O . ALA A 1 806 ? -62.030 24.923 -16.007 1.00 29.98 806 ALA A O 1
ATOM 6246 N N . ARG A 1 807 ? -60.806 23.068 -15.477 1.00 29.75 807 ARG A N 1
ATOM 6247 C CA . ARG A 1 807 ? -61.492 21.902 -16.118 1.00 29.75 807 ARG A CA 1
ATOM 6248 C C . ARG A 1 807 ? -61.703 21.794 -17.654 1.00 29.75 807 ARG A C 1
ATOM 6250 O O . ARG A 1 807 ? -62.006 22.765 -18.327 1.00 29.75 807 ARG A O 1
ATOM 6257 N N . ASN A 1 808 ? -61.686 20.518 -18.098 1.00 30.16 808 ASN A N 1
ATOM 6258 C CA . ASN A 1 808 ? -62.140 19.916 -19.379 1.00 30.16 808 ASN A CA 1
ATOM 6259 C C . ASN A 1 808 ? -61.335 20.287 -20.663 1.00 30.16 808 ASN A C 1
ATOM 6261 O O . ASN A 1 808 ? -60.799 21.380 -20.747 1.00 30.16 808 ASN A O 1
ATOM 6265 N N . GLU A 1 809 ? -61.164 19.437 -21.698 1.00 29.02 809 GLU A N 1
ATOM 6266 C CA . GLU A 1 809 ? -61.490 18.002 -21.899 1.00 29.02 809 GLU A CA 1
ATOM 6267 C C . GLU A 1 809 ? -60.586 17.311 -22.971 1.00 29.02 809 GLU A C 1
ATOM 6269 O O . GLU A 1 809 ? -59.839 17.973 -23.679 1.00 29.02 809 GLU A O 1
ATOM 6274 N N . ALA A 1 810 ? -60.667 15.970 -23.054 1.00 28.98 810 ALA A N 1
ATOM 6275 C CA . ALA A 1 810 ? -60.250 15.012 -24.111 1.00 28.98 810 ALA A CA 1
ATOM 6276 C C . ALA A 1 810 ? -59.244 15.379 -25.254 1.00 28.98 810 ALA A C 1
ATOM 6278 O O . ALA A 1 810 ? -59.497 16.249 -26.080 1.00 28.98 810 ALA A O 1
ATOM 6279 N N . GLY A 1 811 ? -58.208 14.538 -25.468 1.00 26.25 811 GLY A N 1
ATOM 6280 C CA . GLY A 1 811 ? -57.346 14.572 -26.675 1.00 26.25 811 GLY A CA 1
ATOM 6281 C C . GLY A 1 811 ? -56.469 13.317 -26.897 1.00 26.25 811 GLY A C 1
ATOM 6282 O O . GLY A 1 811 ? -55.796 12.853 -25.982 1.00 26.25 811 GLY A O 1
ATOM 6283 N N . LYS A 1 812 ? -56.483 12.731 -28.108 1.00 28.08 812 LYS A N 1
ATOM 6284 C CA . LYS A 1 812 ? -55.895 11.407 -28.442 1.00 28.08 812 LYS A CA 1
ATOM 6285 C C . LYS A 1 812 ? -54.435 11.450 -28.956 1.00 28.08 812 LYS A C 1
ATOM 6287 O O . LYS A 1 812 ? -54.156 12.154 -29.911 1.00 28.08 812 LYS A O 1
ATOM 6292 N N . ILE A 1 813 ? -53.593 10.552 -28.420 1.00 29.52 813 ILE A N 1
ATOM 6293 C CA . ILE A 1 813 ? -52.725 9.555 -29.114 1.00 29.52 813 ILE A CA 1
ATOM 6294 C C . ILE A 1 813 ? -51.786 9.988 -30.287 1.00 29.52 813 ILE A C 1
ATOM 6296 O O . ILE A 1 813 ? -52.237 10.446 -31.326 1.00 29.52 813 ILE A O 1
ATOM 6300 N N . ARG A 1 814 ? -50.512 9.537 -30.186 1.00 29.50 814 ARG A N 1
ATOM 6301 C CA . ARG A 1 814 ? -49.454 9.324 -31.228 1.00 29.50 814 ARG A CA 1
ATOM 6302 C C . ARG A 1 814 ? -48.655 10.517 -31.798 1.00 29.50 814 ARG A C 1
ATOM 6304 O O . ARG A 1 814 ? -49.029 11.152 -32.769 1.00 29.50 814 ARG A O 1
ATOM 6311 N N . ALA A 1 815 ? -47.422 10.619 -31.294 1.00 30.30 815 ALA A N 1
ATOM 6312 C CA . ALA A 1 815 ? -46.160 10.435 -32.031 1.00 30.30 815 ALA A CA 1
ATOM 6313 C C . ALA A 1 815 ? -46.049 10.852 -33.518 1.00 30.30 815 ALA A C 1
ATOM 6315 O O . ALA A 1 815 ? -46.525 10.136 -34.395 1.00 30.30 815 ALA A O 1
ATOM 6316 N N . GLN A 1 816 ? -45.167 11.823 -33.786 1.00 30.27 816 GLN A N 1
ATOM 6317 C CA . GLN A 1 816 ? -43.921 11.634 -34.557 1.00 30.27 816 GLN A CA 1
ATOM 6318 C C . GLN A 1 816 ? -43.052 12.902 -34.489 1.00 30.27 816 GLN A C 1
ATOM 6320 O O . GLN A 1 816 ? -43.588 13.999 -34.514 1.00 30.27 816 GLN A O 1
ATOM 6325 N N . HIS A 1 817 ? -41.723 12.752 -34.463 1.00 27.59 817 HIS A N 1
ATOM 6326 C CA . HIS A 1 817 ? -40.811 13.498 -35.345 1.00 27.59 817 HIS A CA 1
ATOM 6327 C C . HIS A 1 817 ? -39.403 12.885 -35.288 1.00 27.59 817 HIS A C 1
ATOM 6329 O O . HIS A 1 817 ? -38.823 12.716 -34.217 1.00 27.59 817 HIS A O 1
ATOM 6335 N N . ARG A 1 818 ? -38.849 12.538 -36.454 1.00 30.62 818 ARG A N 1
ATOM 6336 C CA . ARG A 1 818 ? -37.416 12.248 -36.618 1.00 30.62 818 ARG A CA 1
ATOM 6337 C C . ARG A 1 818 ? -36.676 13.567 -36.831 1.00 30.62 818 ARG A C 1
ATOM 6339 O O . ARG A 1 818 ? -37.191 14.424 -37.546 1.00 30.62 818 ARG A O 1
ATOM 6346 N N . LEU A 1 819 ? -35.435 13.653 -36.360 1.00 25.55 819 LEU A N 1
ATOM 6347 C CA . LEU A 1 819 ? -34.421 14.480 -37.011 1.00 25.55 819 LEU A CA 1
ATOM 6348 C C . LEU A 1 819 ? -33.210 13.601 -37.335 1.00 25.55 819 LEU A C 1
ATOM 6350 O O . LEU A 1 819 ? -32.726 12.861 -36.482 1.00 25.55 819 LEU A O 1
ATOM 6354 N N . VAL A 1 820 ? -32.754 13.666 -38.583 1.00 27.53 820 VAL A N 1
ATOM 6355 C CA . VAL A 1 820 ? -31.526 13.025 -39.064 1.00 27.53 820 VAL A CA 1
ATOM 6356 C C . VAL A 1 820 ? -30.602 14.148 -39.506 1.00 27.53 820 VAL A C 1
ATOM 6358 O O . VAL A 1 820 ? -31.031 15.026 -40.251 1.00 27.53 820 VAL A O 1
ATOM 6361 N N . VAL A 1 821 ? -29.344 14.115 -39.072 1.00 26.92 821 VAL A N 1
ATOM 6362 C CA . VAL A 1 821 ? -28.301 15.019 -39.567 1.00 26.92 821 VAL A CA 1
ATOM 6363 C C . VAL A 1 821 ? -27.119 14.169 -40.007 1.00 26.92 821 VAL A C 1
ATOM 6365 O O . VAL A 1 821 ? -26.441 13.551 -39.189 1.00 26.92 821 VAL A O 1
ATOM 6368 N N . CYS A 1 822 ? -26.897 14.107 -41.316 1.00 27.94 822 CYS A N 1
ATOM 6369 C CA . CYS A 1 822 ? -25.722 13.468 -41.892 1.00 27.94 822 CYS A CA 1
ATOM 6370 C C . CYS A 1 822 ? -24.483 14.352 -41.690 1.00 27.94 822 CYS A C 1
ATOM 6372 O O . CYS A 1 822 ? -24.580 15.580 -41.711 1.00 27.94 822 CYS A O 1
ATOM 6374 N N . ARG A 1 823 ? -23.298 13.739 -41.615 1.00 28.66 823 ARG A N 1
ATOM 6375 C CA . ARG A 1 823 ? -22.036 14.423 -41.922 1.00 28.66 823 ARG A CA 1
ATOM 6376 C C . ARG A 1 823 ? -21.302 13.632 -43.000 1.00 28.66 823 ARG A C 1
ATOM 6378 O O . ARG A 1 823 ? -21.294 12.405 -42.967 1.00 28.66 823 ARG A O 1
ATOM 6385 N N . LEU A 1 824 ? -20.793 14.345 -43.998 1.00 28.38 824 LEU A N 1
ATOM 6386 C CA . LEU A 1 824 ? -20.306 13.767 -45.250 1.00 28.38 824 LEU A CA 1
ATOM 6387 C C . LEU A 1 824 ? -18.908 13.159 -45.094 1.00 28.38 824 LEU A C 1
ATOM 6389 O O . LEU A 1 824 ? -18.035 13.754 -44.465 1.00 28.38 824 LEU A O 1
ATOM 6393 N N . LEU A 1 825 ? -18.694 12.013 -45.742 1.00 31.34 825 LEU A N 1
ATOM 6394 C CA . LEU A 1 825 ? -17.362 11.509 -46.062 1.00 31.34 825 LEU A CA 1
ATOM 6395 C C . LEU A 1 825 ? -16.866 12.242 -47.314 1.00 31.34 825 LEU A C 1
ATOM 6397 O O . LEU A 1 825 ? -17.461 12.110 -48.382 1.00 31.34 825 LEU A O 1
ATOM 6401 N N . GLY A 1 826 ? -15.791 13.017 -47.183 1.00 27.73 826 GLY A N 1
ATOM 6402 C CA . GLY A 1 826 ? -15.087 13.607 -48.319 1.00 27.73 826 GLY A CA 1
ATOM 6403 C C . GLY A 1 826 ? -13.967 12.678 -48.770 1.00 27.73 826 GLY A C 1
ATOM 6404 O O . GLY A 1 826 ? -12.981 12.537 -48.055 1.00 27.73 826 GLY A O 1
ATOM 6405 N N . ASN A 1 827 ? -14.118 12.045 -49.933 1.00 33.91 827 ASN A N 1
ATOM 6406 C CA . ASN A 1 827 ? -13.080 11.210 -50.531 1.00 33.91 827 ASN A CA 1
ATOM 6407 C C . ASN A 1 827 ? -12.961 11.559 -52.022 1.00 33.91 827 ASN A C 1
ATOM 6409 O O . ASN A 1 827 ? -13.952 11.501 -52.749 1.00 33.91 827 ASN A O 1
ATOM 6413 N N . GLY A 1 828 ? -11.771 11.959 -52.463 1.00 32.28 828 GLY A N 1
ATOM 6414 C CA . GLY A 1 828 ? -11.511 12.423 -53.825 1.00 32.28 828 GLY A CA 1
ATOM 6415 C C . GLY A 1 828 ? -10.011 12.603 -54.036 1.00 32.28 828 GLY A C 1
ATOM 6416 O O . GLY A 1 828 ? -9.379 13.354 -53.300 1.00 32.28 828 GLY A O 1
ATOM 6417 N N . GLY A 1 829 ? -9.447 11.860 -54.988 1.00 35.03 829 GLY A N 1
ATOM 6418 C CA . GLY A 1 829 ? -8.011 11.845 -55.282 1.00 35.03 829 GLY A CA 1
ATOM 6419 C C . GLY A 1 829 ? -7.670 12.455 -56.642 1.00 35.03 829 GLY A C 1
ATOM 6420 O O . GLY A 1 829 ? -8.478 13.178 -57.220 1.00 35.03 829 GLY A O 1
ATOM 6421 N N . VAL A 1 830 ? -6.499 12.070 -57.167 1.00 32.12 830 VAL A N 1
ATOM 6422 C CA . VAL A 1 830 ? -5.797 12.676 -58.318 1.00 32.12 830 VAL A CA 1
ATOM 6423 C C . VAL A 1 830 ? -5.228 14.054 -57.930 1.00 32.12 830 VAL A C 1
ATOM 6425 O O . VAL A 1 830 ? -5.970 15.001 -57.700 1.00 32.12 830 VAL A O 1
ATOM 6428 N N . ARG A 1 831 ? -3.908 14.215 -57.811 1.00 30.97 831 ARG A N 1
ATOM 6429 C CA . ARG A 1 831 ? -2.864 13.711 -58.720 1.00 30.97 831 ARG A CA 1
ATOM 6430 C C . ARG A 1 831 ? -1.580 13.293 -58.005 1.00 30.97 831 ARG A C 1
ATOM 6432 O O . ARG A 1 831 ? -1.328 13.845 -56.916 1.00 30.97 831 ARG A O 1
#